Protein 5MED (pdb70)

Sequence (1134 aa):
MVQPSLPQDDTPDQQEQRNRAIAQQREAYQYSETAGILLLIKTLPQSEMFSLKYLIERDKGLVSLIANTLASSNIENIFDPFDKLEEDFEEMFPLLPKPLVMNTFRRNDRVFARQRIAGPNPMVIERVVDKLPDNFPVTDAMFQKIMFTKKTLAEAIAQGKLFITNYKGLAELSPGRYEYQKNGTLVQKTKTIAAPLVLYAWKPEGFGDYRGSSLAPIAIQINQQPDPITNPIYTPRDGKHWFIAKIFAQMADGNCHEAISHLARTHLILEPFVLATANELAPNHPLSVLLKPHFQFTLAINELAREQLISAGGYADDLLAGTLEASIAVIKAAIKEYMDNFTEFALPRELARRGVGIGDVDQRGENFLPDYPYRDDAMLLWNAIEVYVRDYLSLYYQSPVQIRQDTELQNWVRRLVSPEGGRVTGLVSNGELNTIEALVAIATQVIFVSGPQHAAVNYPQYDYMAFIPNMPLATYATPPNKESNISEATILNILPPQKLAARQLELMRTTLCVFYPNRLGYPDTEFVVDVRAQQVLHQFQERLQEIEQRIVLCNEKRLEPYTYLLPSNVPNSTSIMVQPSLPQDDTPDQQEQRNRAIAQQREAYQYSETAGILLIKTLPQSEMFSLKYLIERDKGLVSLIANTLASNIENIFDPFDKLEDFEEEMFPLLPKPLVMNTFRNDRVFARQRIAGPNPMVIERVVDKLPDNFPVTDAMFQKIMFTKKTLAEAIAQGKLFITNYKGLAELSPGRYEYQKNGTLVQKTKTIAAPLVLYAWKPEGRGSLAPIAIQINQQPDPITNPIYTPRDGKHWFIAKIFAQMADGNCHEAISHLARTHLILEPFVLATANELAPNHPLSVLLKPHFQFTLAINELAREQLISAGGYADDLLAGTLEASIAVIKAAIKEYMDNFTEFALPRELARRGVGIGDVDQRGENFLPDYPYRDDAMLLWNAIEVYVRDYLSLYYQSPVQIRQDTELQNWVRRLVSPEGGRVTGLVSNGELNTIEALVAIATQVIFVSGPQHAAVNYPQYDYMAFIPNMPLATYATPPNKESNISEATILNNILPPQKLAARQLELMRTTLCVFYPNRLGYPDTEFVDVRAQQVLHQFQERLQEIEQRIVLCNEKRLEPYTYLLPSNVPNSTSI

Organism: Rippkaea orientalis (strain PCC 8801 / RF-1) (NCBI:txid41431)

InterPro domains:
  IPR000907 Lipoxygenase [PTHR11771] (14-569)
  IPR013819 Lipoxygenase, C-terminal [PF00305] (101-550)
  IPR013819 Lipoxygenase, C-terminal [PR00087] (234-251)
  IPR013819 Lipoxygenase, C-terminal [PR00087] (252-269)
  IPR013819 Lipoxygenase, C-terminal [PR00087] (272-292)
  IPR013819 Lipoxygenase, C-terminal [PS51393] (4-569)
  IPR020833 Lipoxygenase, iron binding site [PS00711] (252-266)
  IPR036226 Lipoxigenase, C-terminal domain superfamily [SSF48484] (6-569)

Nearest PDB structures (foldseek):
  5med-assembly1_A  TM=1.002E+00  e=2.030E-98  Rippkaea orientalis PCC 8801
  5med-assembly1_B  TM=1.001E+00  e=9.094E-95  Rippkaea orientalis PCC 8801
  5mef-assembly1_B  TM=1.001E+00  e=2.982E-94  Rippkaea orientalis PCC 8801
  5mee-assembly1_A  TM=1.001E+00  e=6.686E-94  Rippkaea orientalis PCC 8801
  5mef-assembly1_A  TM=1.001E+00  e=7.011E-94  Rippkaea orientalis PCC 8801

Structure (mmCIF, N/CA/C/O backbone):
data_5MED
#
_entry.id   5MED
#
_cell.length_a   54.500
_cell.length_b   165.400
_cell.length_c   166.210
_cell.angle_alpha   90.000
_cell.angle_beta   90.000
_cell.angle_gamma   90.000
#
_symmetry.space_group_name_H-M   'P 21 21 21'
#
loop_
_entity.id
_entity.type
_entity.pdbx_description
1 polymer 'Arachidonate 15-lipoxygenase'
2 non-polymer 'FE (III) ION'
3 non-polymer R-1,2-PROPANEDIOL
4 non-polymer 1,4-BUTANEDIOL
5 non-polymer GLYCEROL
6 non-polymer HEXANE-1,6-DIOL
7 non-polymer N-PROPANOL
8 non-polymer 1-BUTANOL
9 non-polymer 1,3-PROPANDIOL
10 water water
#
loop_
_atom_site.group_PDB
_atom_site.id
_atom_site.type_symbol
_atom_site.label_atom_id
_atom_site.label_alt_id
_atom_site.label_comp_id
_atom_site.label_asym_id
_atom_site.label_entity_id
_atom_site.label_seq_id
_atom_site.pdbx_PDB_ins_code
_atom_site.Cartn_x
_atom_site.Cartn_y
_atom_site.Cartn_z
_atom_site.occupancy
_atom_site.B_iso_or_equiv
_atom_site.auth_seq_id
_atom_site.auth_comp_id
_atom_site.auth_asym_id
_atom_site.auth_atom_id
_atom_site.pdbx_PDB_model_num
ATOM 1 N N . MET A 1 1 ? 28.720 -16.761 12.535 1.00 64.57 1 MET A N 1
ATOM 2 C CA . MET A 1 1 ? 28.595 -15.433 11.948 1.00 66.60 1 MET A CA 1
ATOM 3 C C . MET A 1 1 ? 28.380 -15.478 10.430 1.00 60.82 1 MET A C 1
ATOM 4 O O . MET A 1 1 ? 29.318 -15.710 9.662 1.00 57.64 1 MET A O 1
ATOM 6 N N . VAL A 1 2 ? 27.133 -15.232 10.008 1.00 54.65 2 VAL A N 1
ATOM 7 C CA . VAL A 1 2 ? 26.703 -15.393 8.620 1.00 56.64 2 VAL A CA 1
ATOM 8 C C . VAL A 1 2 ? 26.902 -14.096 7.852 1.00 52.79 2 VAL A C 1
ATOM 9 O O . VAL A 1 2 ? 26.620 -13.007 8.357 1.00 40.16 2 VAL A O 1
ATOM 13 N N . GLN A 1 3 ? 27.375 -14.217 6.615 1.00 38.19 3 GLN A N 1
ATOM 14 C CA . GLN A 1 3 ? 27.363 -13.084 5.698 1.00 36.32 3 GLN A CA 1
ATOM 15 C C . GLN A 1 3 ? 25.917 -12.665 5.436 1.00 37.48 3 GLN A C 1
ATOM 16 O O . GLN A 1 3 ? 25.089 -13.513 5.080 1.00 38.04 3 GLN A O 1
ATOM 22 N N . PRO A 1 4 ? 25.565 -11.387 5.627 1.00 33.42 4 PRO A N 1
ATOM 23 C CA . PRO A 1 4 ? 24.173 -10.966 5.409 1.00 31.96 4 PRO A CA 1
ATOM 24 C C . PRO A 1 4 ? 23.734 -11.152 3.967 1.00 30.55 4 PRO A C 1
ATOM 25 O O . PRO A 1 4 ? 24.525 -11.020 3.030 1.00 32.02 4 PRO A O 1
ATOM 29 N N . SER A 1 5 ? 22.451 -11.463 3.797 1.00 30.96 5 SER A N 1
ATOM 30 C CA . SER A 1 5 ? 21.887 -11.665 2.476 1.00 30.88 5 SER A CA 1
ATOM 31 C C . SER A 1 5 ? 20.401 -11.340 2.498 1.00 30.35 5 SER A C 1
ATOM 32 O O . SER A 1 5 ? 19.765 -11.342 3.552 1.00 29.66 5 SER A O 1
ATOM 35 N N . LEU A 1 6 ? 19.856 -11.064 1.311 1.00 27.26 6 LEU A N 1
ATOM 36 C CA . LEU A 1 6 ? 18.420 -10.919 1.158 1.00 27.23 6 LEU A CA 1
ATOM 37 C C . LEU A 1 6 ? 17.779 -12.304 1.058 1.00 34.67 6 LEU A C 1
ATOM 38 O O . LEU A 1 6 ? 18.351 -13.204 0.446 1.00 32.67 6 LEU A O 1
ATOM 43 N N . PRO A 1 7 ? 16.587 -12.492 1.635 1.00 29.87 7 PRO A N 1
ATOM 44 C CA . PRO A 1 7 ? 16.006 -13.849 1.708 1.00 26.40 7 PRO A CA 1
ATOM 45 C C . PRO A 1 7 ? 15.728 -14.476 0.362 1.00 35.73 7 PRO A C 1
ATOM 46 O O . PRO A 1 7 ? 15.796 -15.708 0.226 1.00 32.60 7 PRO A O 1
ATOM 50 N N . GLN A 1 8 ? 15.390 -13.683 -0.658 1.00 34.08 8 GLN A N 1
ATOM 51 C CA . GLN A 1 8 ? 15.114 -14.249 -1.968 1.00 33.60 8 GLN A CA 1
ATOM 52 C C . GLN A 1 8 ? 16.382 -14.694 -2.692 1.00 38.62 8 GLN A C 1
ATOM 53 O O . GLN A 1 8 ? 16.289 -15.393 -3.702 1.00 42.33 8 GLN A O 1
ATOM 59 N N . ASP A 1 9 ? 17.552 -14.317 -2.189 1.00 29.29 9 ASP A N 1
ATOM 60 C CA . ASP A 1 9 ? 18.803 -14.760 -2.781 1.00 32.48 9 ASP A CA 1
ATOM 61 C C . ASP A 1 9 ? 19.322 -16.067 -2.185 1.00 37.99 9 ASP A C 1
ATOM 62 O O . ASP A 1 9 ? 20.257 -16.651 -2.736 1.00 41.22 9 ASP A O 1
ATOM 67 N N . ASP A 1 10 ? 18.700 -16.558 -1.120 1.00 36.78 10 ASP A N 1
ATOM 68 C CA . ASP A 1 10 ? 19.158 -17.733 -0.388 1.00 41.62 10 ASP A CA 1
ATOM 69 C C . ASP A 1 10 ? 18.574 -19.018 -0.988 1.00 45.49 10 ASP A C 1
ATOM 70 O O . ASP A 1 10 ? 17.569 -19.000 -1.704 1.00 42.39 10 ASP A O 1
ATOM 75 N N . THR A 1 11 ? 19.219 -20.151 -0.685 1.00 41.06 11 THR A N 1
ATOM 76 C CA . THR A 1 11 ? 18.703 -21.451 -1.109 1.00 45.86 11 THR A CA 1
ATOM 77 C C . THR A 1 11 ? 17.466 -21.827 -0.288 1.00 48.61 11 THR A C 1
ATOM 78 O O . THR A 1 11 ? 17.221 -21.243 0.770 1.00 49.90 11 THR A O 1
ATOM 82 N N . PRO A 1 12 ? 16.680 -22.822 -0.734 1.00 54.10 12 PRO A N 1
ATOM 83 C CA . PRO A 1 12 ? 15.525 -23.244 0.083 1.00 51.63 12 PRO A CA 1
ATOM 84 C C . PRO A 1 12 ? 15.916 -23.745 1.466 1.00 51.13 12 PRO A C 1
ATOM 85 O O . PRO A 1 12 ? 15.170 -23.514 2.437 1.00 51.55 12 PRO A O 1
ATOM 89 N N . ASP A 1 13 ? 17.063 -24.417 1.588 1.00 48.57 13 ASP A N 1
ATOM 90 C CA . ASP A 1 13 ? 17.557 -24.831 2.899 1.00 50.60 13 ASP A CA 1
ATOM 91 C C . ASP A 1 13 ? 17.795 -23.617 3.791 1.00 45.11 13 ASP A C 1
ATOM 92 O O . ASP A 1 13 ? 17.364 -23.568 4.967 1.00 47.05 13 ASP A O 1
ATOM 97 N N . GLN A 1 14 ? 18.508 -22.627 3.247 1.00 39.40 14 GLN A N 1
ATOM 98 C CA . GLN A 1 14 ? 18.828 -21.414 3.994 1.00 44.77 14 GLN A CA 1
ATOM 99 C C . GLN A 1 14 ? 17.567 -20.635 4.362 1.00 40.37 14 GLN A C 1
ATOM 100 O O . GLN A 1 14 ? 17.487 -20.039 5.445 1.00 44.60 14 GLN A O 1
ATOM 106 N N . GLN A 1 15 ? 16.568 -20.629 3.469 1.00 40.80 15 GLN A N 1
ATOM 107 C CA . GLN A 1 15 ? 15.319 -19.907 3.720 1.00 36.74 15 GLN A CA 1
ATOM 108 C C . GLN A 1 15 ? 14.529 -20.557 4.848 1.00 48.64 15 GLN A C 1
ATOM 109 O O . GLN A 1 15 ? 13.897 -19.863 5.658 1.00 35.34 15 GLN A O 1
ATOM 115 N N . GLU A 1 16 ? 14.534 -21.894 4.887 1.00 47.18 16 GLU A N 1
ATOM 116 C CA . GLU A 1 16 ? 13.948 -22.620 6.016 1.00 44.23 16 GLU A CA 1
ATOM 117 C C . GLU A 1 16 ? 14.617 -22.218 7.325 1.00 39.81 16 GLU A C 1
ATOM 118 O O . GLU A 1 16 ? 13.940 -22.043 8.352 1.00 39.80 16 GLU A O 1
ATOM 124 N N . GLN A 1 17 ? 15.950 -22.079 7.305 1.00 37.69 17 GLN A N 1
ATOM 125 C CA . GLN A 1 17 ? 16.656 -21.627 8.510 1.00 42.81 17 GLN A CA 1
ATOM 126 C C . GLN A 1 17 ? 16.215 -20.225 8.922 1.00 41.10 17 GLN A C 1
ATOM 127 O O . GLN A 1 17 ? 16.025 -19.942 10.119 1.00 38.86 17 GLN A O 1
ATOM 133 N N . ARG A 1 18 ? 16.062 -19.327 7.946 1.00 34.48 18 ARG A N 1
ATOM 134 C CA . ARG A 1 18 ? 15.637 -17.961 8.255 1.00 33.63 18 ARG A CA 1
ATOM 135 C C . ARG A 1 18 ? 14.252 -17.953 8.889 1.00 38.96 18 ARG A C 1
ATOM 136 O O . ARG A 1 18 ? 14.021 -17.262 9.889 1.00 28.27 18 ARG A O 1
ATOM 144 N N . ASN A 1 19 ? 13.312 -18.702 8.312 1.00 28.92 19 ASN A N 1
ATOM 145 C CA . ASN A 1 19 ? 11.958 -18.730 8.856 1.00 35.54 19 ASN A CA 1
ATOM 146 C C . ASN A 1 19 ? 11.933 -19.361 10.241 1.00 33.79 19 ASN A C 1
ATOM 147 O O . ASN A 1 19 ? 11.133 -18.948 11.088 1.00 35.47 19 ASN A O 1
ATOM 152 N N . ARG A 1 20 ? 12.787 -20.362 10.486 1.00 31.78 20 ARG A N 1
ATOM 153 C CA . ARG A 1 20 ? 12.912 -20.940 11.824 1.00 34.41 20 ARG A CA 1
ATOM 154 C C . ARG A 1 20 ? 13.348 -19.881 12.827 1.00 30.44 20 ARG A C 1
ATOM 155 O O . ARG A 1 20 ? 12.793 -19.781 13.935 1.00 29.11 20 ARG A O 1
ATOM 163 N N . ALA A 1 21 ? 14.392 -19.125 12.477 1.00 27.15 21 ALA A N 1
ATOM 164 C CA . ALA A 1 21 ? 14.900 -18.112 13.393 1.00 33.87 21 ALA A CA 1
ATOM 165 C C . ALA A 1 21 ? 13.847 -17.039 13.634 1.00 33.07 21 ALA A C 1
ATOM 166 O O . ALA A 1 21 ? 13.674 -16.577 14.769 1.00 30.64 21 ALA A O 1
ATOM 168 N N . ILE A 1 22 ? 13.121 -16.644 12.588 1.00 28.55 22 ILE A N 1
ATOM 169 C CA . ILE A 1 22 ? 12.075 -15.639 12.729 1.00 28.54 22 ILE A CA 1
ATOM 170 C C . ILE A 1 22 ? 10.940 -16.162 13.608 1.00 33.82 22 ILE A C 1
ATOM 171 O O . ILE A 1 22 ? 10.409 -15.434 14.447 1.00 28.35 22 ILE A O 1
ATOM 176 N N . ALA A 1 23 ? 10.534 -17.419 13.417 1.00 29.54 23 ALA A N 1
ATOM 177 C CA . ALA A 1 23 ? 9.492 -18.003 14.258 1.00 30.71 23 ALA A CA 1
ATOM 178 C C . ALA A 1 23 ? 9.896 -17.997 15.729 1.00 30.59 23 ALA A C 1
ATOM 179 O O . ALA A 1 23 ? 9.087 -17.651 16.620 1.00 28.85 23 ALA A O 1
ATOM 181 N N . GLN A 1 24 ? 11.153 -18.375 16.008 1.00 27.02 24 GLN A N 1
ATOM 182 C CA . GLN A 1 24 ? 11.648 -18.323 17.385 1.00 32.79 24 GLN A CA 1
ATOM 183 C C . GLN A 1 24 ? 11.655 -16.896 17.923 1.00 28.27 24 GLN A C 1
ATOM 184 O O . GLN A 1 24 ? 11.312 -16.648 19.095 1.00 23.64 24 GLN A O 1
ATOM 190 N N . GLN A 1 25 ? 12.074 -15.940 17.089 1.00 27.46 25 GLN A N 1
ATOM 191 C CA . GLN A 1 25 ? 12.109 -14.543 17.520 1.00 28.11 25 GLN A CA 1
ATOM 192 C C . GLN A 1 25 ? 10.708 -14.030 17.827 1.00 29.36 25 GLN A C 1
ATOM 193 O O . GLN A 1 25 ? 10.510 -13.293 18.795 1.00 27.82 25 GLN A O 1
ATOM 199 N N . ARG A 1 26 ? 9.717 -14.434 17.026 1.00 27.40 26 ARG A N 1
ATOM 200 C CA . ARG A 1 26 ? 8.348 -14.002 17.261 1.00 23.93 26 ARG A CA 1
ATOM 201 C C . ARG A 1 26 ? 7.850 -14.517 18.599 1.00 32.73 26 ARG A C 1
ATOM 202 O O . ARG A 1 26 ? 7.113 -13.823 19.315 1.00 29.65 26 ARG A O 1
ATOM 210 N N . GLU A 1 27 ? 8.265 -15.737 18.967 1.00 29.45 27 GLU A N 1
ATOM 211 C CA . GLU A 1 27 ? 7.877 -16.250 20.284 1.00 29.96 27 GLU A CA 1
ATOM 212 C C . GLU A 1 27 ? 8.570 -15.498 21.424 1.00 26.31 27 GLU A C 1
ATOM 213 O O . GLU A 1 27 ? 7.970 -15.303 22.489 1.00 27.23 27 GLU A O 1
ATOM 219 N N . ALA A 1 28 ? 9.827 -15.067 21.229 1.00 29.62 28 ALA A N 1
ATOM 220 C CA . ALA A 1 28 ? 10.559 -14.365 22.294 1.00 27.30 28 ALA A CA 1
ATOM 221 C C . ALA A 1 28 ? 10.252 -12.869 22.375 1.00 24.58 28 ALA A C 1
ATOM 222 O O . ALA A 1 28 ? 10.468 -12.265 23.433 1.00 22.57 28 ALA A O 1
ATOM 224 N N . TYR A 1 29 ? 9.767 -12.256 21.306 1.00 22.65 29 TYR A N 1
ATOM 225 C CA . TYR A 1 29 ? 9.516 -10.811 21.256 1.00 23.61 29 TYR A CA 1
ATOM 226 C C . TYR A 1 29 ? 8.033 -10.580 20.970 1.00 23.85 29 TYR A C 1
ATOM 227 O O . TYR A 1 29 ? 7.657 -10.075 19.913 1.00 25.24 29 TYR A O 1
ATOM 236 N N . GLN A 1 30 ? 7.188 -10.911 21.940 1.00 22.93 30 GLN A N 1
ATOM 237 C CA . GLN A 1 30 ? 5.763 -10.727 21.762 1.00 26.20 30 GLN A CA 1
ATOM 238 C C . GLN A 1 30 ? 5.328 -9.311 22.134 1.00 26.93 30 GLN A C 1
ATOM 239 O O . GLN A 1 30 ? 5.958 -8.629 22.943 1.00 27.82 30 GLN A O 1
ATOM 245 N N . TYR A 1 31 ? 4.244 -8.875 21.493 1.00 25.19 31 TYR A N 1
ATOM 246 C CA . TYR A 1 31 ? 3.706 -7.534 21.633 1.00 28.67 31 TYR A CA 1
ATOM 247 C C . TYR A 1 31 ? 2.788 -7.453 22.841 1.00 33.00 31 TYR A C 1
ATOM 248 O O . TYR A 1 31 ? 2.040 -8.386 23.130 1.00 27.81 31 TYR A O 1
ATOM 257 N N . SER A 1 32 ? 2.843 -6.333 23.542 1.00 26.85 32 SER A N 1
ATOM 258 C CA . SER A 1 32 ? 1.950 -6.084 24.652 1.00 25.72 32 SER A CA 1
ATOM 259 C C . SER A 1 32 ? 1.674 -4.592 24.690 1.00 27.91 32 SER A C 1
ATOM 260 O O . SER A 1 32 ? 2.167 -3.828 23.856 1.00 30.92 32 SER A O 1
ATOM 263 N N . GLU A 1 33 ? 0.884 -4.163 25.669 1.00 25.72 33 GLU A N 1
ATOM 264 C CA . GLU A 1 33 ? 0.681 -2.739 25.859 1.00 26.88 33 GLU A CA 1
ATOM 265 C C . GLU A 1 33 ? 0.454 -2.443 27.332 1.00 31.20 33 GLU A C 1
ATOM 266 O O . GLU A 1 33 ? -0.051 -3.289 28.079 1.00 33.87 33 GLU A O 1
ATOM 272 N N . THR A 1 34 ? 0.868 -1.253 27.746 1.00 29.31 34 THR A N 1
ATOM 273 C CA . THR A 1 34 ? 0.477 -0.696 29.033 1.00 28.72 34 THR A CA 1
ATOM 274 C C . THR A 1 34 ? -0.203 0.638 28.760 1.00 33.09 34 THR A C 1
ATOM 275 O O . THR A 1 34 ? 0.409 1.530 28.161 1.00 29.24 34 THR A O 1
ATOM 279 N N . ALA A 1 35 ? -1.478 0.756 29.140 1.00 34.17 35 ALA A N 1
ATOM 280 C CA . ALA A 1 35 ? -2.236 1.996 28.955 1.00 38.78 35 ALA A CA 1
ATOM 281 C C . ALA A 1 35 ? -2.258 2.440 27.491 1.00 38.50 35 ALA A C 1
ATOM 282 O O . ALA A 1 35 ? -2.207 3.633 27.196 1.00 33.47 35 ALA A O 1
ATOM 284 N N . GLY A 1 36 ? -2.336 1.483 26.563 1.00 31.54 36 GLY A N 1
ATOM 285 C CA . GLY A 1 36 ? -2.364 1.831 25.157 1.00 27.17 36 GLY A CA 1
ATOM 286 C C . GLY A 1 36 ? -1.025 2.197 24.560 1.00 28.03 36 GLY A C 1
ATOM 287 O O . GLY A 1 36 ? -0.977 2.703 23.431 1.00 31.39 36 GLY A O 1
ATOM 288 N N . ILE A 1 37 ? 0.062 1.966 25.282 1.00 26.66 37 ILE A N 1
ATOM 289 C CA . ILE A 1 37 ? 1.412 2.171 24.772 1.00 24.77 37 ILE A CA 1
ATOM 290 C C . ILE A 1 37 ? 2.004 0.811 24.441 1.00 22.81 37 ILE A C 1
ATOM 291 O O . ILE A 1 37 ? 2.023 -0.094 25.287 1.00 21.48 37 ILE A O 1
ATOM 296 N N A LEU A 1 38 ? 2.473 0.666 23.207 0.52 23.85 38 LEU A N 1
ATOM 297 N N B LEU A 1 38 ? 2.506 0.671 23.213 0.48 23.84 38 LEU A N 1
ATOM 298 C CA A LEU A 1 38 ? 3.011 -0.601 22.736 0.52 22.60 38 LEU A CA 1
ATOM 299 C CA B LEU A 1 38 ? 3.022 -0.603 22.727 0.48 22.60 38 LEU A CA 1
ATOM 300 C C A LEU A 1 38 ? 4.363 -0.875 23.385 0.52 21.29 38 LEU A C 1
ATOM 301 C C B LEU A 1 38 ? 4.389 -0.902 23.331 0.48 21.29 38 LEU A C 1
ATOM 302 O O A LEU A 1 38 ? 5.258 -0.027 23.364 0.52 21.78 38 LEU A O 1
ATOM 303 O O B LEU A 1 38 ? 5.317 -0.095 23.229 0.48 21.80 38 LEU A O 1
ATOM 312 N N . LEU A 1 39 ? 4.505 -2.085 23.947 1.00 22.20 39 LEU A N 1
ATOM 313 C CA . LEU A 1 39 ? 5.723 -2.503 24.638 1.00 20.96 39 LEU A CA 1
ATOM 314 C C . LEU A 1 39 ? 5.867 -4.009 24.481 1.00 21.84 39 LEU A C 1
ATOM 315 O O . LEU A 1 39 ? 5.013 -4.659 23.887 1.00 29.48 39 LEU A O 1
ATOM 320 N N . ILE A 1 40 ? 6.936 -4.566 25.031 1.00 28.65 40 ILE A N 1
ATOM 321 C CA . ILE A 1 40 ? 7.208 -5.990 24.846 1.00 25.62 40 ILE A CA 1
ATOM 322 C C . ILE A 1 40 ? 6.529 -6.776 25.969 1.00 25.73 40 ILE A C 1
ATOM 323 O O . ILE A 1 40 ? 6.431 -6.303 27.108 1.00 27.73 40 ILE A O 1
ATOM 328 N N . LYS A 1 41 ? 6.042 -7.981 25.655 1.00 25.09 41 LYS A N 1
ATOM 329 C CA . LYS A 1 41 ? 5.394 -8.785 26.688 1.00 27.68 41 LYS A CA 1
ATOM 330 C C . LYS A 1 41 ? 6.396 -9.262 27.733 1.00 27.56 41 LYS A C 1
ATOM 331 O O . LYS A 1 41 ? 6.209 -9.031 28.932 1.00 29.33 41 LYS A O 1
ATOM 337 N N . THR A 1 42 ? 7.441 -9.971 27.325 1.00 25.84 42 THR A N 1
ATOM 338 C CA . THR A 1 42 ? 8.511 -10.260 28.279 1.00 25.90 42 THR A CA 1
ATOM 339 C C . THR A 1 42 ? 9.855 -10.083 27.589 1.00 24.87 42 THR A C 1
ATOM 340 O O . THR A 1 42 ? 10.025 -10.441 26.421 1.00 27.48 42 THR A O 1
ATOM 344 N N . LEU A 1 43 ? 10.764 -9.417 28.299 1.00 22.44 43 LEU A N 1
ATOM 345 C CA . LEU A 1 43 ? 12.080 -9.085 27.772 1.00 26.13 43 LEU A CA 1
ATOM 346 C C . LEU A 1 43 ? 12.953 -10.330 27.674 1.00 24.83 43 LEU A C 1
ATOM 347 O O . LEU A 1 43 ? 13.186 -10.987 28.697 1.00 22.97 43 LEU A O 1
ATOM 352 N N . PRO A 1 44 ? 13.502 -10.656 26.507 1.00 22.62 44 PRO A N 1
ATOM 353 C CA . PRO A 1 44 ? 14.456 -11.763 26.426 1.00 24.51 44 PRO A CA 1
ATOM 354 C C . PRO A 1 44 ? 15.713 -11.432 27.208 1.00 26.40 44 PRO A C 1
ATOM 355 O O . PRO A 1 44 ? 16.176 -10.290 27.224 1.00 21.90 44 PRO A O 1
ATOM 359 N N . GLN A 1 45 ? 16.308 -12.466 27.807 1.00 21.91 45 GLN A N 1
ATOM 360 C CA . GLN A 1 45 ? 17.546 -12.255 28.553 1.00 26.31 45 GLN A CA 1
ATOM 361 C C . GLN A 1 45 ? 18.635 -11.659 27.666 1.00 21.91 45 GLN A C 1
ATOM 362 O O . GLN A 1 45 ? 19.455 -10.859 28.134 1.00 20.38 45 GLN A O 1
ATOM 368 N N . SER A 1 46 ? 18.676 -12.045 26.381 1.00 18.90 46 SER A N 1
ATOM 369 C CA . SER A 1 46 ? 19.644 -11.446 25.454 1.00 17.45 46 SER A CA 1
ATOM 370 C C . SER A 1 46 ? 19.493 -9.931 25.330 1.00 21.24 46 SER A C 1
ATOM 371 O O . SER A 1 46 ? 20.445 -9.257 24.938 1.00 20.00 46 SER A O 1
ATOM 374 N N . GLU A 1 47 ? 18.319 -9.392 25.651 1.00 20.65 47 GLU A N 1
ATOM 375 C CA . GLU A 1 47 ? 18.042 -7.958 25.535 1.00 17.70 47 GLU A CA 1
ATOM 376 C C . GLU A 1 47 ? 18.188 -7.216 26.850 1.00 21.75 47 GLU A C 1
ATOM 377 O O . GLU A 1 47 ? 17.939 -6.007 26.903 1.00 19.35 47 GLU A O 1
ATOM 383 N N . MET A 1 48 ? 18.596 -7.894 27.920 1.00 18.05 48 MET A N 1
ATOM 384 C CA . MET A 1 48 ? 18.793 -7.221 29.176 1.00 16.97 48 MET A CA 1
ATOM 385 C C . MET A 1 48 ? 20.015 -6.297 29.120 1.00 18.52 48 MET A C 1
ATOM 386 O O . MET A 1 48 ? 20.886 -6.424 28.266 1.00 18.43 48 MET A O 1
ATOM 391 N N . PHE A 1 49 ? 20.065 -5.355 30.069 1.00 19.23 49 PHE A N 1
ATOM 392 C CA . PHE A 1 49 ? 21.282 -4.591 30.305 1.00 17.72 49 PHE A CA 1
ATOM 393 C C . PHE A 1 49 ? 22.464 -5.541 30.511 1.00 21.25 49 PHE A C 1
ATOM 394 O O . PHE A 1 49 ? 22.305 -6.653 31.011 1.00 19.08 49 PHE A O 1
ATOM 402 N N . SER A 1 50 ? 23.661 -5.099 30.123 1.00 19.29 50 SER A N 1
ATOM 403 C CA . SER A 1 50 ? 24.881 -5.844 30.411 1.00 20.91 50 SER A CA 1
ATOM 404 C C . SER A 1 50 ? 25.335 -5.621 31.853 1.00 23.90 50 SER A C 1
ATOM 405 O O . SER A 1 50 ? 24.868 -4.705 32.546 1.00 19.22 50 SER A O 1
ATOM 408 N N . LEU A 1 51 ? 26.276 -6.458 32.306 1.00 22.00 51 LEU A N 1
ATOM 409 C CA . LEU A 1 51 ? 26.935 -6.245 33.591 1.00 19.03 51 LEU A CA 1
ATOM 410 C C . LEU A 1 51 ? 27.565 -4.852 33.682 1.00 21.35 51 LEU A C 1
ATOM 411 O O . LEU A 1 51 ? 27.367 -4.130 34.661 1.00 19.91 51 LEU A O 1
ATOM 416 N N . LYS A 1 52 ? 28.312 -4.449 32.648 1.00 18.53 52 LYS A N 1
ATOM 417 C CA . LYS A 1 52 ? 28.947 -3.133 32.661 1.00 24.51 52 LYS A CA 1
ATOM 418 C C . LYS A 1 52 ? 27.921 -2.015 32.828 1.00 23.75 52 LYS A C 1
ATOM 419 O O . LYS A 1 52 ? 28.146 -1.041 33.582 1.00 22.37 52 LYS A O 1
ATOM 425 N N . TYR A 1 53 ? 26.783 -2.141 32.137 1.00 20.55 53 TYR A N 1
ATOM 426 C CA . TYR A 1 53 ? 25.715 -1.165 32.281 1.00 18.64 53 TYR A CA 1
ATOM 427 C C . TYR A 1 53 ? 25.243 -1.084 33.729 1.00 21.12 53 TYR A C 1
ATOM 428 O O . TYR A 1 53 ? 25.117 0.007 34.304 1.00 19.05 53 TYR A O 1
ATOM 437 N N . LEU A 1 54 ? 24.957 -2.239 34.320 1.00 19.86 54 LEU A N 1
ATOM 438 C CA . LEU A 1 54 ? 24.446 -2.269 35.678 1.00 18.22 54 LEU A CA 1
ATOM 439 C C . LEU A 1 54 ? 25.435 -1.655 36.663 1.00 17.62 54 LEU A C 1
ATOM 440 O O . LEU A 1 54 ? 25.041 -0.963 37.601 1.00 19.62 54 LEU A O 1
ATOM 445 N N . ILE A 1 55 ? 26.731 -1.902 36.455 1.00 19.62 55 ILE A N 1
ATOM 446 C CA . ILE A 1 55 ? 27.732 -1.359 37.359 1.00 19.33 55 ILE A CA 1
ATOM 447 C C . ILE A 1 55 ? 27.726 0.169 37.308 1.00 21.25 55 ILE A C 1
ATOM 448 O O . ILE A 1 55 ? 27.789 0.853 38.353 1.00 20.27 55 ILE A O 1
ATOM 453 N N . GLU A 1 56 ? 27.565 0.733 36.089 1.00 19.17 56 GLU A N 1
ATOM 454 C CA . GLU A 1 56 ? 27.502 2.197 35.968 1.00 17.31 56 GLU A CA 1
ATOM 455 C C . GLU A 1 56 ? 26.219 2.770 36.566 1.00 16.11 56 GLU A C 1
ATOM 456 O O . GLU A 1 56 ? 26.235 3.812 37.263 1.00 19.57 56 GLU A O 1
ATOM 462 N N . ARG A 1 57 ? 25.099 2.089 36.333 1.00 17.56 57 ARG A N 1
ATOM 463 C CA . ARG A 1 57 ? 23.823 2.570 36.862 1.00 16.58 57 ARG A CA 1
ATOM 464 C C . ARG A 1 57 ? 23.848 2.558 38.390 1.00 19.97 57 ARG A C 1
ATOM 465 O O . ARG A 1 57 ? 23.399 3.519 39.043 1.00 23.82 57 ARG A O 1
ATOM 473 N N . ASP A 1 58 ? 24.412 1.497 38.971 1.00 21.46 58 ASP A N 1
ATOM 474 C CA . ASP A 1 58 ? 24.505 1.403 40.417 1.00 21.22 58 ASP A CA 1
ATOM 475 C C . ASP A 1 58 ? 25.428 2.481 40.995 1.00 23.14 58 ASP A C 1
ATOM 476 O O . ASP A 1 58 ? 25.149 3.009 42.079 1.00 23.78 58 ASP A O 1
ATOM 481 N N . LYS A 1 59 ? 26.548 2.793 40.318 1.00 22.06 59 LYS A N 1
ATOM 482 C CA . LYS A 1 59 ? 27.385 3.903 40.791 1.00 24.14 59 LYS A CA 1
ATOM 483 C C . LYS A 1 59 ? 26.573 5.189 40.877 1.00 24.20 59 LYS A C 1
ATOM 484 O O . LYS A 1 59 ? 26.741 5.990 41.807 1.00 24.17 59 LYS A O 1
ATOM 490 N N . GLY A 1 60 ? 25.713 5.410 39.870 1.00 20.28 60 GLY A N 1
ATOM 491 C CA . GLY A 1 60 ? 24.791 6.542 39.909 1.00 21.42 60 GLY A CA 1
ATOM 492 C C . GLY A 1 60 ? 23.875 6.561 41.122 1.00 23.63 60 GLY A C 1
ATOM 493 O O . GLY A 1 60 ? 23.696 7.609 41.785 1.00 20.32 60 GLY A O 1
ATOM 494 N N . LEU A 1 61 ? 23.233 5.424 41.404 1.00 22.67 61 LEU A N 1
ATOM 495 C CA . LEU A 1 61 ? 22.280 5.411 42.523 1.00 22.30 61 LEU A CA 1
ATOM 496 C C . LEU A 1 61 ? 23.012 5.557 43.859 1.00 24.92 61 LEU A C 1
ATOM 497 O O . LEU A 1 61 ? 22.541 6.267 44.765 1.00 21.16 61 LEU A O 1
ATOM 502 N N . VAL A 1 62 ? 24.183 4.938 43.976 1.00 23.02 62 VAL A N 1
ATOM 503 C CA . VAL A 1 62 ? 24.922 5.074 45.214 1.00 21.85 62 VAL A CA 1
ATOM 504 C C . VAL A 1 62 ? 25.464 6.508 45.361 1.00 20.93 62 VAL A C 1
ATOM 505 O O . VAL A 1 62 ? 25.557 7.024 46.493 1.00 22.61 62 VAL A O 1
ATOM 509 N N . SER A 1 63 ? 25.779 7.191 44.238 1.00 18.28 63 SER A N 1
ATOM 510 C CA . SER A 1 63 ? 26.140 8.609 44.320 1.00 19.21 63 SER A CA 1
ATOM 511 C C . SER A 1 63 ? 24.993 9.447 44.855 1.00 19.08 63 SER A C 1
ATOM 512 O O . SER A 1 63 ? 25.220 10.455 45.542 1.00 21.49 63 SER A O 1
ATOM 515 N N . LEU A 1 64 ? 23.755 9.038 44.553 1.00 20.54 64 LEU A N 1
ATOM 516 C CA . LEU A 1 64 ? 22.604 9.769 45.095 1.00 19.85 64 LEU A CA 1
ATOM 517 C C . LEU A 1 64 ? 22.426 9.516 46.587 1.00 17.49 64 LEU A C 1
ATOM 518 O O . LEU A 1 64 ? 22.029 10.423 47.325 1.00 16.68 64 LEU A O 1
ATOM 523 N N . ILE A 1 65 ? 22.690 8.290 47.049 1.00 15.16 65 ILE A N 1
ATOM 524 C CA . ILE A 1 65 ? 22.670 8.042 48.493 1.00 18.09 65 ILE A CA 1
ATOM 525 C C . ILE A 1 65 ? 23.686 8.939 49.198 1.00 19.55 65 ILE A C 1
ATOM 526 O O . ILE A 1 65 ? 23.391 9.556 50.224 1.00 21.09 65 ILE A O 1
ATOM 531 N N . ALA A 1 66 ? 24.912 9.006 48.653 1.00 18.76 66 ALA A N 1
ATOM 532 C CA . ALA A 1 66 ? 25.953 9.830 49.260 1.00 22.05 66 ALA A CA 1
ATOM 533 C C . ALA A 1 66 ? 25.573 11.307 49.258 1.00 20.88 66 ALA A C 1
ATOM 534 O O . ALA A 1 66 ? 25.752 12.017 50.263 1.00 16.46 66 ALA A O 1
ATOM 536 N N . ASN A 1 67 ? 25.070 11.794 48.121 1.00 17.34 67 ASN A N 1
ATOM 537 C CA . ASN A 1 67 ? 24.715 13.204 48.032 1.00 19.18 67 ASN A CA 1
ATOM 538 C C . ASN A 1 67 ? 23.570 13.535 48.973 1.00 19.57 67 ASN A C 1
ATOM 539 O O . ASN A 1 67 ? 23.569 14.587 49.620 1.00 18.85 67 ASN A O 1
ATOM 544 N N . THR A 1 68 ? 22.594 12.633 49.057 1.00 18.62 68 THR A N 1
ATOM 545 C CA . THR A 1 68 ? 21.492 12.819 49.976 1.00 18.31 68 THR A CA 1
ATOM 546 C C . THR A 1 68 ? 22.006 12.835 51.406 1.00 22.41 68 THR A C 1
ATOM 547 O O . THR A 1 68 ? 21.583 13.665 52.206 1.00 20.51 68 THR A O 1
ATOM 551 N N . LEU A 1 69 ? 22.976 11.970 51.719 1.00 18.78 69 LEU A N 1
ATOM 552 C CA . LEU A 1 69 ? 23.530 11.935 53.064 1.00 20.68 69 LEU A CA 1
ATOM 553 C C . LEU A 1 69 ? 24.219 13.247 53.400 1.00 25.27 69 LEU A C 1
ATOM 554 O O . LEU A 1 69 ? 24.166 13.714 54.536 1.00 22.54 69 LEU A O 1
ATOM 559 N N . ALA A 1 70 ? 24.891 13.857 52.417 1.00 18.54 70 ALA A N 1
ATOM 560 C CA . ALA A 1 70 ? 25.568 15.119 52.648 1.00 21.62 70 ALA A CA 1
ATOM 561 C C . ALA A 1 70 ? 24.671 16.352 52.541 1.00 24.71 70 ALA A C 1
ATOM 562 O O . ALA A 1 70 ? 25.098 17.443 52.939 1.00 28.79 70 ALA A O 1
ATOM 564 N N A SER A 1 71 ? 23.446 16.205 52.039 0.55 24.13 71 SER A N 1
ATOM 565 N N B SER A 1 71 ? 23.445 16.209 52.038 0.45 24.16 71 SER A N 1
ATOM 566 C CA A SER A 1 71 ? 22.509 17.302 51.840 0.55 25.47 71 SER A CA 1
ATOM 567 C CA B SER A 1 71 ? 22.524 17.318 51.834 0.45 25.48 71 SER A CA 1
ATOM 568 C C A SER A 1 71 ? 21.671 17.569 53.087 0.55 25.81 71 SER A C 1
ATOM 569 C C B SER A 1 71 ? 21.652 17.569 53.063 0.45 25.85 71 SER A C 1
ATOM 570 O O A SER A 1 71 ? 21.498 16.697 53.943 0.55 26.92 71 SER A O 1
ATOM 571 O O B SER A 1 71 ? 21.435 16.686 53.881 0.45 26.79 71 SER A O 1
ATOM 576 N N . ASN A 1 72 ? 21.117 18.786 53.169 1.00 25.35 72 ASN A N 1
ATOM 577 C CA . ASN A 1 72 ? 20.216 19.150 54.264 1.00 30.39 72 ASN A CA 1
ATOM 578 C C . ASN A 1 72 ? 18.734 19.047 53.910 1.00 36.94 72 ASN A C 1
ATOM 579 O O . ASN A 1 72 ? 17.884 19.336 54.758 1.00 29.73 72 ASN A O 1
ATOM 584 N N . ILE A 1 73 ? 18.404 18.636 52.691 1.00 26.19 73 ILE A N 1
ATOM 585 C CA . ILE A 1 73 ? 17.012 18.538 52.283 1.00 24.21 73 ILE A CA 1
ATOM 586 C C . ILE A 1 73 ? 16.312 17.458 53.110 1.00 26.63 73 ILE A C 1
ATOM 587 O O . ILE A 1 73 ? 16.945 16.521 53.613 1.00 27.40 73 ILE A O 1
ATOM 592 N N . GLU A 1 74 ? 15.014 17.640 53.335 1.00 23.78 74 GLU A N 1
ATOM 593 C CA . GLU A 1 74 ? 14.260 16.784 54.236 1.00 24.03 74 GLU A CA 1
ATOM 594 C C . GLU A 1 74 ? 13.164 16.073 53.460 1.00 30.69 74 GLU A C 1
ATOM 595 O O . GLU A 1 74 ? 12.781 16.489 52.366 1.00 24.68 74 GLU A O 1
ATOM 601 N N . ASN A 1 75 ? 12.664 14.992 54.052 1.00 23.01 75 ASN A N 1
ATOM 602 C CA . ASN A 1 75 ? 11.633 14.175 53.419 1.00 22.40 75 ASN A CA 1
ATOM 603 C C . ASN A 1 75 ? 10.248 14.723 53.776 1.00 26.76 75 ASN A C 1
ATOM 604 O O . ASN A 1 75 ? 9.444 14.071 54.434 1.00 28.93 75 ASN A O 1
ATOM 609 N N . ILE A 1 76 ? 9.980 15.966 53.349 1.00 21.97 76 ILE A N 1
ATOM 610 C CA . ILE A 1 76 ? 8.747 16.642 53.731 1.00 21.66 76 ILE A CA 1
ATOM 611 C C . ILE A 1 76 ? 8.125 17.336 52.526 1.00 30.72 76 ILE A C 1
ATOM 612 O O . ILE A 1 76 ? 8.810 17.685 51.567 1.00 21.56 76 ILE A O 1
ATOM 617 N N . PHE A 1 77 ? 6.806 17.547 52.584 1.00 21.26 77 PHE A N 1
ATOM 618 C CA . PHE A 1 77 ? 6.126 18.305 51.548 1.00 22.34 77 PHE A CA 1
ATOM 619 C C . PHE A 1 77 ? 6.020 19.784 51.903 1.00 28.44 77 PHE A C 1
ATOM 620 O O . PHE A 1 77 ? 5.149 20.481 51.354 1.00 34.95 77 PHE A O 1
ATOM 628 N N . ASP A 1 78 ? 6.882 20.280 52.781 1.00 30.68 78 ASP A N 1
ATOM 629 C CA . ASP A 1 78 ? 7.016 21.709 53.008 1.00 28.43 78 ASP A CA 1
ATOM 630 C C . ASP A 1 78 ? 7.873 22.343 51.927 1.00 26.68 78 ASP A C 1
ATOM 631 O O . ASP A 1 78 ? 8.731 21.680 51.336 1.00 26.52 78 ASP A O 1
ATOM 636 N N . PRO A 1 79 ? 7.697 23.639 51.671 1.00 26.69 79 PRO A N 1
ATOM 637 C CA . PRO A 1 79 ? 8.646 24.345 50.801 1.00 22.20 79 PRO A CA 1
ATOM 638 C C . PRO A 1 79 ? 10.020 24.415 51.451 1.00 25.32 79 PRO A C 1
ATOM 639 O O . PRO A 1 79 ? 10.185 24.173 52.650 1.00 25.71 79 PRO A O 1
ATOM 643 N N . PHE A 1 80 ? 11.026 24.703 50.631 1.00 22.82 80 PHE A N 1
ATOM 644 C CA . PHE A 1 80 ? 12.307 25.114 51.183 1.00 26.60 80 PHE A CA 1
ATOM 645 C C . PHE A 1 80 ? 12.118 26.392 51.984 1.00 32.04 80 PHE A C 1
ATOM 646 O O . PHE A 1 80 ? 11.202 27.179 51.747 1.00 25.25 80 PHE A O 1
ATOM 654 N N . ASP A 1 81 ? 13.019 26.608 52.943 1.00 29.74 81 ASP A N 1
ATOM 655 C CA . ASP A 1 81 ? 12.953 27.811 53.757 1.00 40.41 81 ASP A CA 1
ATOM 656 C C . ASP A 1 81 ? 13.467 29.036 53.017 1.00 37.35 81 ASP A C 1
ATOM 657 O O . ASP A 1 81 ? 12.977 30.146 53.233 1.00 32.03 81 ASP A O 1
ATOM 662 N N . LYS A 1 82 ? 14.462 28.840 52.155 1.00 30.90 82 LYS A N 1
ATOM 663 C CA . LYS A 1 82 ? 15.138 29.915 51.449 1.00 32.26 82 LYS A CA 1
ATOM 664 C C . LYS A 1 82 ? 15.330 29.478 50.008 1.00 32.01 82 LYS A C 1
ATOM 665 O O . LYS A 1 82 ? 15.595 28.298 49.749 1.00 30.38 82 LYS A O 1
ATOM 671 N N . LEU A 1 83 ? 15.226 30.423 49.075 1.00 30.12 83 LEU A N 1
ATOM 672 C CA . LEU A 1 83 ? 15.540 30.115 47.686 1.00 29.87 83 LEU A CA 1
ATOM 673 C C . LEU A 1 83 ? 16.976 29.617 47.532 1.00 34.24 83 LEU A C 1
ATOM 674 O O . LEU A 1 83 ? 17.259 28.756 46.673 1.00 26.84 83 LEU A O 1
ATOM 679 N N A GLU A 1 84 ? 17.888 30.107 48.370 0.51 30.79 84 GLU A N 1
ATOM 680 N N B GLU A 1 84 ? 17.882 30.112 48.385 0.49 30.78 84 GLU A N 1
ATOM 681 C CA A GLU A 1 84 ? 19.277 29.668 48.285 0.51 32.12 84 GLU A CA 1
ATOM 682 C CA B GLU A 1 84 ? 19.278 29.667 48.382 0.49 32.13 84 GLU A CA 1
ATOM 683 C C A GLU A 1 84 ? 19.447 28.187 48.634 0.51 25.41 84 GLU A C 1
ATOM 684 C C B GLU A 1 84 ? 19.400 28.169 48.573 0.49 25.39 84 GLU A C 1
ATOM 685 O O A GLU A 1 84 ? 20.471 27.593 48.267 0.51 29.06 84 GLU A O 1
ATOM 686 O O B GLU A 1 84 ? 20.360 27.559 48.096 0.49 28.94 84 GLU A O 1
ATOM 697 N N . ASP A 1 85 ? 18.466 27.577 49.312 1.00 24.65 85 ASP A N 1
ATOM 698 C CA . ASP A 1 85 ? 18.539 26.153 49.637 1.00 26.79 85 ASP A CA 1
ATOM 699 C C . ASP A 1 85 ? 18.570 25.283 48.389 1.00 30.19 85 ASP A C 1
ATOM 700 O O . ASP A 1 85 ? 19.119 24.168 48.421 1.00 24.41 85 ASP A O 1
ATOM 705 N N . PHE A 1 86 ? 17.985 25.764 47.280 1.00 24.98 86 PHE A N 1
ATOM 706 C CA . PHE A 1 86 ? 18.044 24.995 46.041 1.00 25.75 86 PHE A CA 1
ATOM 707 C C . PHE A 1 86 ? 19.466 24.901 45.503 1.00 27.65 86 PHE A C 1
ATOM 708 O O . PHE A 1 86 ? 19.812 23.945 44.792 1.00 24.54 86 PHE A O 1
ATOM 716 N N . GLU A 1 87 ? 20.300 25.876 45.834 1.00 23.95 87 GLU A N 1
ATOM 717 C CA . GLU A 1 87 ? 21.695 25.831 45.428 1.00 27.19 87 GLU A CA 1
ATOM 718 C C . GLU A 1 87 ? 22.513 24.873 46.272 1.00 23.10 87 GLU A C 1
ATOM 719 O O . GLU A 1 87 ? 23.645 24.562 45.882 1.00 26.74 87 GLU A O 1
ATOM 725 N N . GLU A 1 88 ? 21.994 24.437 47.415 1.00 23.58 88 GLU A N 1
ATOM 726 C CA . GLU A 1 88 ? 22.755 23.582 48.313 1.00 28.47 88 GLU A CA 1
ATOM 727 C C . GLU A 1 88 ? 22.447 22.104 48.118 1.00 26.42 88 GLU A C 1
ATOM 728 O O . GLU A 1 88 ? 22.880 21.275 48.924 1.00 23.59 88 GLU A O 1
ATOM 734 N N . MET A 1 89 ? 21.722 21.747 47.058 1.00 22.91 89 MET A N 1
ATOM 735 C CA . MET A 1 89 ? 21.312 20.369 46.840 1.00 22.39 89 MET A CA 1
ATOM 736 C C . MET A 1 89 ? 22.398 19.483 46.228 1.00 21.76 89 MET A C 1
ATOM 737 O O . MET A 1 89 ? 22.138 18.300 45.997 1.00 20.98 89 MET A O 1
ATOM 742 N N . PHE A 1 90 ? 23.586 20.025 45.915 1.00 18.96 90 PHE A N 1
ATOM 743 C CA . PHE A 1 90 ? 24.602 19.274 45.193 1.00 15.46 90 PHE A CA 1
ATOM 744 C C . PHE A 1 90 ? 25.939 19.175 45.932 1.00 22.01 90 PHE A C 1
ATOM 745 O O . PHE A 1 90 ? 26.989 19.351 45.293 1.00 23.12 90 PHE A O 1
ATOM 753 N N . PRO A 1 91 ? 25.975 18.869 47.232 1.00 21.31 91 PRO A N 1
ATOM 754 C CA . PRO A 1 91 ? 27.283 18.821 47.903 1.00 22.32 91 PRO A CA 1
ATOM 755 C C . PRO A 1 91 ? 28.260 17.809 47.309 1.00 24.02 91 PRO A C 1
ATOM 756 O O . PRO A 1 91 ? 29.471 18.069 47.336 1.00 26.59 91 PRO A O 1
ATOM 760 N N . LEU A 1 92 ? 27.786 16.680 46.759 1.00 21.96 92 LEU A N 1
ATOM 761 C CA . LEU A 1 92 ? 28.667 15.658 46.195 1.00 21.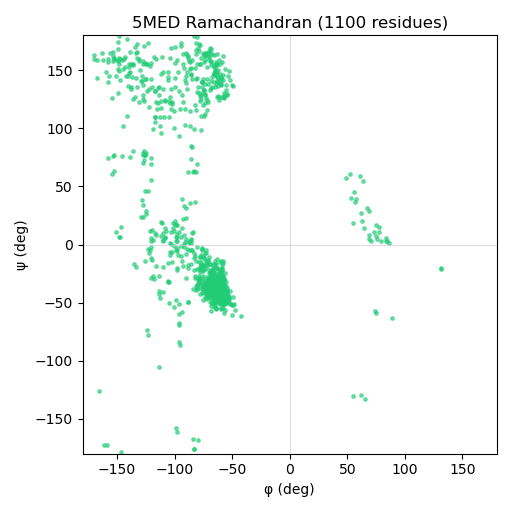36 92 LEU A CA 1
ATOM 762 C C . LEU A 1 92 ? 28.312 15.332 44.750 1.00 24.97 92 LEU A C 1
ATOM 763 O O . LEU A 1 92 ? 28.611 14.233 44.269 1.00 30.51 92 LEU A O 1
ATOM 768 N N . LEU A 1 93 ? 27.708 16.261 44.030 1.00 20.48 93 LEU A N 1
ATOM 769 C CA . LEU A 1 93 ? 27.371 16.070 42.629 1.00 21.28 93 LEU A CA 1
ATOM 770 C C . LEU A 1 93 ? 27.846 17.278 41.843 1.00 22.46 93 LEU A C 1
ATOM 771 O O . LEU A 1 93 ? 28.041 18.358 42.420 1.00 22.10 93 LEU A O 1
ATOM 776 N N . PRO A 1 94 ? 28.017 17.150 40.522 1.00 23.64 94 PRO A N 1
ATOM 777 C CA . PRO A 1 94 ? 28.347 18.337 39.719 1.00 26.94 94 PRO A CA 1
ATOM 778 C C . PRO A 1 94 ? 27.271 19.406 39.876 1.00 24.25 94 PRO A C 1
ATOM 779 O O . PRO A 1 94 ? 26.085 19.098 40.040 1.00 23.19 94 PRO A O 1
ATOM 783 N N . LYS A 1 95 ? 27.684 20.673 39.834 1.00 22.38 95 LYS A N 1
ATOM 784 C CA . LYS A 1 95 ? 26.692 21.750 39.895 1.00 23.49 95 LYS A CA 1
ATOM 785 C C . LYS A 1 95 ? 26.038 21.920 38.530 1.00 23.51 95 LYS A C 1
ATOM 786 O O . LYS A 1 95 ? 26.744 21.948 37.519 1.00 26.43 95 LYS A O 1
ATOM 792 N N . PRO A 1 96 ? 24.707 21.963 38.445 1.00 22.78 96 PRO A N 1
ATOM 793 C CA . PRO A 1 96 ? 24.077 22.104 37.125 1.00 21.00 96 PRO A CA 1
ATOM 794 C C . PRO A 1 96 ? 24.531 23.396 36.458 1.00 20.13 96 PRO A C 1
ATOM 795 O O . PRO A 1 96 ? 24.622 24.442 37.095 1.00 21.15 96 PRO A O 1
ATOM 799 N N . LEU A 1 97 ? 24.838 23.303 35.160 1.00 23.70 97 LEU A N 1
ATOM 800 C CA . LEU A 1 97 ? 25.452 24.425 34.483 1.00 29.12 97 LEU A CA 1
ATOM 801 C C . LEU A 1 97 ? 24.581 25.682 34.498 1.00 29.69 97 LEU A C 1
ATOM 802 O O . LEU A 1 97 ? 25.119 26.797 34.518 1.00 28.30 97 LEU A O 1
ATOM 807 N N . VAL A 1 98 ? 23.251 25.546 34.518 1.00 23.21 98 VAL A N 1
ATOM 808 C CA . VAL A 1 98 ? 22.402 26.737 34.480 1.00 22.86 98 VAL A CA 1
ATOM 809 C C . VAL A 1 98 ? 22.330 27.459 35.816 1.00 22.26 98 VAL A C 1
ATOM 810 O O . VAL A 1 98 ? 21.797 28.577 35.883 1.00 24.08 98 VAL A O 1
ATOM 814 N N . MET A 1 99 ? 22.865 26.865 36.880 1.00 23.85 99 MET A N 1
ATOM 815 C CA . MET A 1 99 ? 22.464 27.281 38.224 1.00 18.85 99 MET A CA 1
ATOM 816 C C . MET A 1 99 ? 22.766 28.754 38.488 1.00 23.60 99 MET A C 1
ATOM 817 O O . MET A 1 99 ? 21.918 29.491 38.994 1.00 23.33 99 MET A O 1
ATOM 822 N N . ASN A 1 100 ? 23.973 29.204 38.137 1.00 25.79 100 ASN A N 1
ATOM 823 C CA . ASN A 1 100 ? 24.354 30.568 38.490 1.00 26.61 100 ASN A CA 1
ATOM 824 C C . ASN A 1 100 ? 23.711 31.655 37.632 1.00 30.32 100 ASN A C 1
ATOM 825 O O . ASN A 1 100 ? 23.630 32.796 38.084 1.00 27.37 100 ASN A O 1
ATOM 830 N N . THR A 1 101 ? 23.258 31.350 36.410 1.00 24.66 101 THR A N 1
ATOM 831 C CA . THR A 1 101 ? 22.746 32.388 35.518 1.00 22.75 101 THR A CA 1
ATOM 832 C C . THR A 1 101 ? 21.274 32.238 35.150 1.00 25.19 101 THR A C 1
ATOM 833 O O . THR A 1 101 ? 20.797 32.955 34.262 1.00 21.79 101 THR A O 1
ATOM 837 N N . PHE A 1 102 ? 20.542 31.330 35.799 1.00 21.40 102 PHE A N 1
ATOM 838 C CA . PHE A 1 102 ? 19.198 30.996 35.328 1.00 20.05 102 PHE A CA 1
ATOM 839 C C . PHE A 1 102 ? 18.241 32.179 35.347 1.00 26.02 102 PHE A C 1
ATOM 840 O O . PHE A 1 102 ? 17.233 32.156 34.639 1.00 22.85 102 PHE A O 1
ATOM 848 N N A ARG A 1 103 ? 18.525 33.205 36.154 0.69 22.75 103 ARG A N 1
ATOM 849 N N B ARG A 1 103 ? 18.523 33.205 36.153 0.31 22.84 103 ARG A N 1
ATOM 850 C CA A ARG A 1 103 ? 17.636 34.360 36.207 0.69 22.26 103 ARG A CA 1
ATOM 851 C CA B ARG A 1 103 ? 17.639 34.364 36.207 0.31 22.37 103 ARG A CA 1
ATOM 852 C C A ARG A 1 103 ? 17.746 35.242 34.972 0.69 24.44 103 ARG A C 1
ATOM 853 C C B ARG A 1 103 ? 17.749 35.245 34.971 0.31 24.28 103 ARG A C 1
ATOM 854 O O A ARG A 1 103 ? 16.819 36.000 34.684 0.69 21.18 103 ARG A O 1
ATOM 855 O O B ARG A 1 103 ? 16.825 36.010 34.689 0.31 21.28 103 ARG A O 1
ATOM 870 N N . ASN A 1 104 ? 18.853 35.165 34.237 1.00 21.78 104 ASN A N 1
ATOM 871 C CA . ASN A 1 104 ? 19.058 36.037 33.091 1.00 19.75 104 ASN A CA 1
ATOM 872 C C . ASN A 1 104 ? 18.060 35.724 31.974 1.00 25.00 104 ASN A C 1
ATOM 873 O O . ASN A 1 104 ? 17.884 34.559 31.597 1.00 22.43 104 ASN A O 1
ATOM 878 N N . ASP A 1 105 ? 17.417 36.771 31.436 1.00 22.22 105 ASP A N 1
ATOM 879 C CA . ASP A 1 105 ? 16.443 36.593 30.349 1.00 21.90 105 ASP A CA 1
ATOM 880 C C . ASP A 1 105 ? 17.054 35.888 29.141 1.00 23.38 105 ASP A C 1
ATOM 881 O O . ASP A 1 105 ? 16.372 35.114 28.449 1.00 22.18 105 ASP A O 1
ATOM 886 N N . ARG A 1 106 ? 18.324 36.175 28.834 1.00 19.05 106 ARG A N 1
ATOM 887 C CA . ARG A 1 106 ? 18.957 35.521 27.689 1.00 25.36 106 ARG A CA 1
ATOM 888 C C . ARG A 1 106 ? 19.197 34.040 27.950 1.00 20.87 106 ARG A C 1
ATOM 889 O O . ARG A 1 106 ? 19.114 33.221 27.036 1.00 21.46 106 ARG A O 1
ATOM 897 N N . VAL A 1 107 ? 19.541 33.687 29.195 1.00 23.65 107 VAL A N 1
ATOM 898 C CA . VAL A 1 107 ? 19.747 32.287 29.550 1.00 22.64 107 VAL A CA 1
ATOM 899 C C . VAL A 1 107 ? 18.432 31.523 29.501 1.00 21.00 107 VAL A C 1
ATOM 900 O O . VAL A 1 107 ? 18.381 30.365 29.065 1.00 23.53 107 VAL A O 1
ATOM 904 N N . PHE A 1 108 ? 17.338 32.170 29.928 1.00 18.98 108 PHE A N 1
ATOM 905 C CA . PHE A 1 108 ? 15.998 31.607 29.746 1.00 20.71 108 PHE A CA 1
ATOM 906 C C . PHE A 1 108 ? 15.723 31.333 28.278 1.00 23.23 108 PHE A C 1
ATOM 907 O O . PHE A 1 108 ? 15.325 30.222 27.896 1.00 22.28 108 PHE A O 1
ATOM 915 N N . ALA A 1 109 ? 15.956 32.349 27.432 1.00 18.00 109 ALA A N 1
ATOM 916 C CA . ALA A 1 109 ? 15.539 32.249 26.037 1.00 20.80 109 ALA A CA 1
ATOM 917 C C . ALA A 1 109 ? 16.408 31.246 25.284 1.00 18.65 109 ALA A C 1
ATOM 918 O O . ALA A 1 109 ? 15.913 30.524 24.407 1.00 20.35 109 ALA A O 1
ATOM 920 N N . ARG A 1 110 ? 17.701 31.182 25.603 1.00 20.97 110 ARG A N 1
ATOM 921 C CA . ARG A 1 110 ? 18.523 30.279 24.810 1.00 18.82 110 ARG A CA 1
ATOM 922 C C . ARG A 1 110 ? 18.247 28.807 25.089 1.00 20.90 110 ARG A C 1
ATOM 923 O O . ARG A 1 110 ? 18.647 27.962 24.278 1.00 20.38 110 ARG A O 1
ATOM 931 N N . GLN A 1 111 ? 17.547 28.472 26.179 1.00 18.66 111 GLN A N 1
ATOM 932 C CA . GLN A 1 111 ? 17.131 27.082 26.361 1.00 17.43 111 GLN A CA 1
ATOM 933 C C . GLN A 1 111 ? 16.147 26.627 25.285 1.00 19.40 111 GLN A C 1
ATOM 934 O O . GLN A 1 111 ? 15.991 25.411 25.095 1.00 18.22 111 GLN A O 1
ATOM 940 N N . ARG A 1 112 ? 15.529 27.561 24.545 1.00 18.34 112 ARG A N 1
ATOM 941 C CA . ARG A 1 112 ? 14.672 27.165 23.426 1.00 16.78 112 ARG A CA 1
ATOM 942 C C . ARG A 1 112 ? 15.467 26.578 22.286 1.00 19.04 112 ARG A C 1
ATOM 943 O O . ARG A 1 112 ? 14.907 25.837 21.468 1.00 17.94 112 ARG A O 1
ATOM 951 N N . ILE A 1 113 ? 16.751 26.913 22.180 1.00 17.00 113 ILE A N 1
ATOM 952 C CA . ILE A 1 113 ? 17.543 26.493 21.033 1.00 17.07 113 ILE A CA 1
ATOM 953 C C . ILE A 1 113 ? 18.756 25.665 21.424 1.00 20.47 113 ILE A C 1
ATOM 954 O O . ILE A 1 113 ? 19.434 25.132 20.529 1.00 19.47 113 ILE A O 1
ATOM 959 N N . ALA A 1 114 ? 19.023 25.503 22.727 1.00 20.14 114 ALA A N 1
ATOM 960 C CA . ALA A 1 114 ? 20.202 24.769 23.163 1.00 20.71 114 ALA A CA 1
ATOM 961 C C . ALA A 1 114 ? 19.976 24.112 24.521 1.00 22.84 114 ALA A C 1
ATOM 962 O O . ALA A 1 114 ? 20.947 23.630 25.116 1.00 20.90 114 ALA A O 1
ATOM 964 N N . GLY A 1 115 ? 18.748 24.070 25.033 1.00 17.49 115 GLY A N 1
ATOM 965 C CA . GLY A 1 115 ? 18.481 23.402 26.278 1.00 18.16 115 GLY A CA 1
ATOM 966 C C . GLY A 1 115 ? 17.931 22.009 26.074 1.00 19.14 115 GLY A C 1
ATOM 967 O O . GLY A 1 115 ? 18.089 21.402 25.014 1.00 18.79 115 GLY A O 1
ATOM 968 N N . PRO A 1 116 ? 17.244 21.477 27.086 1.00 17.02 116 PRO A N 1
ATOM 969 C CA . PRO A 1 116 ? 16.808 20.078 26.980 1.00 19.84 116 PRO A CA 1
ATOM 970 C C . PRO A 1 116 ? 15.732 19.873 25.918 1.00 17.17 116 PRO A C 1
ATOM 971 O O . PRO A 1 116 ? 15.634 18.766 25.377 1.00 17.70 116 PRO A O 1
ATOM 975 N N . ASN A 1 117 ? 14.952 20.903 25.569 1.00 17.34 117 ASN A N 1
ATOM 976 C CA . ASN A 1 117 ? 13.803 20.745 24.682 1.00 18.46 117 ASN A CA 1
ATOM 977 C C . ASN A 1 117 ? 13.885 21.743 23.529 1.00 20.92 117 ASN A C 1
ATOM 978 O O . ASN A 1 117 ? 13.064 22.672 23.444 1.00 19.86 117 ASN A O 1
ATOM 983 N N . PRO A 1 118 ? 14.843 21.561 22.583 1.00 17.90 118 PRO A N 1
ATOM 984 C CA . PRO A 1 118 ? 15.002 22.550 21.495 1.00 20.79 118 PRO A CA 1
ATOM 985 C C . PRO A 1 118 ? 14.015 22.338 20.346 1.00 21.34 118 PRO A C 1
ATOM 986 O O . PRO A 1 118 ? 14.345 22.550 19.178 1.00 23.21 118 PRO A O 1
ATOM 990 N N . MET A 1 119 ? 12.791 21.937 20.696 1.00 19.09 119 MET A N 1
ATOM 991 C CA . MET A 1 119 ? 11.840 21.361 19.751 1.00 21.05 119 MET A CA 1
ATOM 992 C C . MET A 1 119 ? 10.533 22.136 19.631 1.00 20.41 119 MET A C 1
ATOM 993 O O . MET A 1 119 ? 9.618 21.653 18.956 1.00 24.37 119 MET A O 1
ATOM 998 N N . VAL A 1 120 ? 10.390 23.291 20.270 1.00 16.99 120 VAL A N 1
ATOM 999 C CA . VAL A 1 120 ? 9.086 23.931 20.416 1.00 18.64 120 VAL A CA 1
ATOM 1000 C C . VAL A 1 120 ? 9.008 25.248 19.655 1.00 23.01 120 VAL A C 1
ATOM 1001 O O . VAL A 1 120 ? 7.979 25.556 19.047 1.00 20.18 120 VAL A O 1
ATOM 1005 N N . ILE A 1 121 ? 10.086 26.033 19.688 1.00 18.81 121 ILE A N 1
ATOM 1006 C CA . ILE A 1 121 ? 10.047 27.390 19.176 1.00 18.43 121 ILE A CA 1
ATOM 1007 C C . ILE A 1 121 ? 9.747 27.367 17.681 1.00 21.56 121 ILE A C 1
ATOM 1008 O O . ILE A 1 121 ? 10.234 26.494 16.950 1.00 19.94 121 ILE A O 1
ATOM 1013 N N . GLU A 1 122 ? 8.925 28.304 17.218 1.00 21.04 122 GLU A N 1
ATOM 1014 C CA . GLU A 1 122 ? 8.628 28.404 15.804 1.00 20.03 122 GLU A CA 1
ATOM 1015 C C . GLU A 1 122 ? 8.637 29.874 15.405 1.00 18.88 122 GLU A C 1
ATOM 1016 O O . GLU A 1 122 ? 8.399 30.752 16.230 1.00 19.43 122 GLU A O 1
ATOM 1022 N N . ARG A 1 123 ? 8.899 30.131 14.123 1.00 19.12 123 ARG A N 1
ATOM 1023 C CA . ARG A 1 123 ? 8.862 31.481 13.622 1.00 18.54 123 ARG A CA 1
ATOM 1024 C C . ARG A 1 123 ? 7.416 31.930 13.454 1.00 23.48 123 ARG A C 1
ATOM 1025 O O . ARG A 1 123 ? 6.590 31.210 12.898 1.00 23.71 123 ARG A O 1
ATOM 1033 N N . VAL A 1 124 ? 7.126 33.155 13.901 1.00 21.73 124 VAL A N 1
ATOM 1034 C CA . VAL A 1 124 ? 5.803 33.738 13.691 1.00 20.08 124 VAL A CA 1
ATOM 1035 C C . VAL A 1 124 ? 5.630 34.118 12.229 1.00 28.32 124 VAL A C 1
ATOM 1036 O O . VAL A 1 124 ? 6.432 34.884 11.679 1.00 23.27 124 VAL A O 1
ATOM 1040 N N . VAL A 1 125 ? 4.555 33.628 11.613 1.00 27.06 125 VAL A N 1
ATOM 1041 C CA . VAL A 1 125 ? 4.172 33.973 10.248 1.00 29.66 125 VAL A CA 1
ATOM 1042 C C . VAL A 1 125 ? 2.818 34.672 10.278 1.00 30.05 125 VAL A C 1
ATOM 1043 O O . VAL A 1 125 ? 1.892 34.193 10.949 1.00 35.37 125 VAL A O 1
ATOM 1047 N N . ASP A 1 126 ? 2.711 35.806 9.583 1.00 33.76 126 ASP A N 1
ATOM 1048 C CA . ASP A 1 126 ? 1.460 36.535 9.392 1.00 39.77 126 ASP A CA 1
ATOM 1049 C C . ASP A 1 126 ? 0.999 37.310 10.622 1.00 38.23 126 ASP A C 1
ATOM 1050 O O . ASP A 1 126 ? 0.821 38.529 10.548 1.00 36.81 126 ASP A O 1
ATOM 1055 N N . LYS A 1 127 ? 0.787 36.626 11.745 1.00 30.66 127 LYS A N 1
ATOM 1056 C CA . LYS A 1 127 ? 0.255 37.276 12.939 1.00 30.47 127 LYS A CA 1
ATOM 1057 C C . LYS A 1 127 ? 0.400 36.344 14.134 1.00 30.73 127 LYS A C 1
ATOM 1058 O O . LYS A 1 127 ? 0.530 35.124 13.972 1.00 30.61 127 LYS A O 1
ATOM 1064 N N . LEU A 1 128 ? 0.382 36.930 15.337 1.00 28.64 128 LEU A N 1
ATOM 1065 C CA . LEU A 1 128 ? 0.346 36.159 16.573 1.00 27.11 128 LEU A CA 1
ATOM 1066 C C . LEU A 1 128 ? -1.021 35.495 16.722 1.00 31.48 128 LEU A C 1
ATOM 1067 O O . LEU A 1 128 ? -1.989 35.915 16.084 1.00 31.92 128 LEU A O 1
ATOM 1072 N N . PRO A 1 129 ? -1.135 34.470 17.573 1.00 31.53 129 PRO A N 1
ATOM 1073 C CA . PRO A 1 129 ? -2.462 33.881 17.816 1.00 33.21 129 PRO A CA 1
ATOM 1074 C C . PRO A 1 129 ? -3.413 34.930 18.371 1.00 37.74 129 PRO A C 1
ATOM 1075 O O . PRO A 1 129 ? -3.037 35.751 19.206 1.00 28.26 129 PRO A O 1
ATOM 1079 N N . ASP A 1 130 ? -4.669 34.869 17.919 1.00 27.64 130 ASP A N 1
ATOM 1080 C CA . ASP A 1 130 ? -5.664 35.841 18.360 1.00 31.87 130 ASP A CA 1
ATOM 1081 C C . ASP A 1 130 ? -5.866 35.809 19.871 1.00 28.32 130 ASP A C 1
ATOM 1082 O O . ASP A 1 130 ? -6.203 36.839 20.468 1.00 34.01 130 ASP A O 1
ATOM 1087 N N . ASN A 1 131 ? -5.629 34.670 20.516 1.00 28.23 131 ASN A N 1
ATOM 1088 C CA . ASN A 1 131 ? -5.764 34.563 21.963 1.00 30.13 131 ASN A CA 1
ATOM 1089 C C . ASN A 1 131 ? -4.510 35.018 22.728 1.00 25.11 131 ASN A C 1
ATOM 1090 O O . ASN A 1 131 ? -4.445 34.836 23.947 1.00 25.09 131 ASN A O 1
ATOM 1095 N N . PHE A 1 132 ? -3.553 35.647 22.040 1.00 28.13 132 PHE A N 1
ATOM 1096 C CA . PHE A 1 132 ? -2.313 36.144 22.631 1.00 26.41 132 PHE A CA 1
ATOM 1097 C C . PHE A 1 132 ? -2.190 37.608 22.231 1.00 24.44 132 PHE A C 1
ATOM 1098 O O . PHE A 1 132 ? -1.402 37.947 21.331 1.00 24.65 132 PHE A O 1
ATOM 1106 N N . PRO A 1 133 ? -2.950 38.510 22.879 1.00 21.33 133 PRO A N 1
ATOM 1107 C CA . PRO A 1 133 ? -3.081 39.901 22.387 1.00 27.58 133 PRO A CA 1
ATOM 1108 C C . PRO A 1 133 ? -1.946 40.818 22.840 1.00 30.73 133 PRO A C 1
ATOM 1109 O O . PRO A 1 133 ? -2.153 41.807 23.549 1.00 28.66 133 PRO A O 1
ATOM 1113 N N . VAL A 1 134 ? -0.718 40.482 22.419 1.00 24.11 134 VAL A N 1
ATOM 1114 C CA . VAL A 1 134 ? 0.417 41.392 22.558 1.00 26.32 134 VAL A CA 1
ATOM 1115 C C . VAL A 1 134 ? 0.188 42.638 21.715 1.00 29.29 134 VAL A C 1
ATOM 1116 O O . VAL A 1 134 ? -0.242 42.549 20.560 1.00 26.42 134 VAL A O 1
ATOM 1120 N N . THR A 1 135 ? 0.519 43.808 22.269 1.00 27.61 135 THR A N 1
ATOM 1121 C CA . THR A 1 135 ? 0.368 45.075 21.570 1.00 34.14 135 THR A CA 1
ATOM 1122 C C . THR A 1 135 ? 1.693 45.626 21.054 1.00 33.22 135 THR A C 1
ATOM 1123 O O . THR A 1 135 ? 2.780 45.255 21.508 1.00 28.42 135 THR A O 1
ATOM 1127 N N . ASP A 1 136 ? 1.572 46.544 20.086 1.00 29.18 136 ASP A N 1
ATOM 1128 C CA . ASP A 1 136 ? 2.720 47.325 19.639 1.00 36.75 136 ASP A CA 1
ATOM 1129 C C . ASP A 1 136 ? 3.392 48.027 20.802 1.00 33.47 136 ASP A C 1
ATOM 1130 O O . ASP A 1 136 ? 4.617 48.105 20.864 1.00 33.28 136 ASP A O 1
ATOM 1135 N N . ALA A 1 137 ? 2.592 48.566 21.730 1.00 31.65 137 ALA A N 1
ATOM 1136 C CA . ALA A 1 137 ? 3.154 49.333 22.834 1.00 35.34 137 ALA A CA 1
ATOM 1137 C C . ALA A 1 137 ? 4.025 48.457 23.726 1.00 42.78 137 ALA A C 1
ATOM 1138 O O . ALA A 1 137 ? 5.077 48.904 24.209 1.00 41.02 137 ALA A O 1
ATOM 1140 N N . MET A 1 138 ? 3.603 47.207 23.952 1.00 36.61 138 MET A N 1
ATOM 1141 C CA . MET A 1 138 ? 4.404 46.273 24.747 1.00 37.33 138 MET A CA 1
ATOM 1142 C C . MET A 1 138 ? 5.701 45.946 24.026 1.00 34.67 138 MET A C 1
ATOM 1143 O O . MET A 1 138 ? 6.792 45.960 24.624 1.00 31.93 138 MET A O 1
ATOM 1148 N N . PHE A 1 139 ? 5.586 45.586 22.749 1.00 31.92 139 PHE A N 1
ATOM 1149 C CA . PHE A 1 139 ? 6.769 45.256 21.973 1.00 28.40 139 PHE A CA 1
ATOM 1150 C C . PHE A 1 139 ? 7.750 46.415 21.956 1.00 32.13 139 PHE A C 1
ATOM 1151 O O . PHE A 1 139 ? 8.955 46.225 22.115 1.00 29.56 139 PHE A O 1
ATOM 1159 N N . GLN A 1 140 ? 7.237 47.628 21.753 1.00 30.35 140 GLN A N 1
ATOM 1160 C CA . GLN A 1 140 ? 8.082 48.805 21.611 1.00 29.75 140 GLN A CA 1
ATOM 1161 C C . GLN A 1 140 ? 8.728 49.181 22.931 1.00 32.57 140 GLN A C 1
ATOM 1162 O O . GLN A 1 140 ? 9.886 49.605 22.965 1.00 33.00 140 GLN A O 1
ATOM 1168 N N . LYS A 1 141 ? 7.999 49.003 24.034 1.00 28.78 141 LYS A N 1
ATOM 1169 C CA . LYS A 1 141 ? 8.585 49.277 25.335 1.00 34.34 141 LYS A CA 1
ATOM 1170 C C . LYS A 1 141 ? 9.702 48.284 25.660 1.00 36.14 141 LYS A C 1
ATOM 1171 O O . LYS A 1 141 ? 10.716 48.666 26.259 1.00 30.87 141 LYS A O 1
ATOM 1177 N N . ILE A 1 142 ? 9.544 47.018 25.247 1.00 33.48 142 ILE A N 1
ATOM 1178 C CA . ILE A 1 142 ? 10.515 45.987 25.649 1.00 29.03 142 ILE A CA 1
ATOM 1179 C C . ILE A 1 142 ? 11.723 45.991 24.710 1.00 30.57 142 ILE A C 1
ATOM 1180 O O . ILE A 1 142 ? 12.865 45.795 25.144 1.00 30.92 142 ILE A O 1
ATOM 1185 N N . MET A 1 143 ? 11.499 46.200 23.422 1.00 26.56 143 MET A N 1
ATOM 1186 C CA . MET A 1 143 ? 12.614 46.248 22.492 1.00 28.36 143 MET A CA 1
ATOM 1187 C C . MET A 1 143 ? 13.241 47.631 22.400 1.00 30.42 143 MET A C 1
ATOM 1188 O O . MET A 1 143 ? 14.258 47.789 21.719 1.00 34.35 143 MET A O 1
ATOM 1193 N N . PHE A 1 144 ? 12.663 48.639 23.069 1.00 27.37 144 PHE A N 1
ATOM 1194 C CA . PHE A 1 144 ? 13.142 50.024 23.025 1.00 34.52 144 PHE A CA 1
ATOM 1195 C C . PHE A 1 144 ? 13.279 50.461 21.563 1.00 38.00 144 PHE A C 1
ATOM 1196 O O . PHE A 1 144 ? 14.363 50.780 21.079 1.00 34.84 144 PHE A O 1
ATOM 1204 N N . THR A 1 145 ? 12.147 50.433 20.860 1.00 33.39 145 THR A N 1
ATOM 1205 C CA . THR A 1 145 ? 12.104 50.582 19.413 1.00 32.47 145 THR A CA 1
ATOM 1206 C C . THR A 1 145 ? 10.785 51.232 19.018 1.00 27.32 145 THR A C 1
ATOM 1207 O O . THR A 1 145 ? 9.809 51.188 19.771 1.00 32.61 145 THR A O 1
ATOM 1211 N N . LYS A 1 146 ? 10.753 51.838 17.832 1.00 32.04 146 LYS A N 1
ATOM 1212 C CA . LYS A 1 146 ? 9.491 52.284 17.254 1.00 31.23 146 LYS A CA 1
ATOM 1213 C C . LYS A 1 146 ? 8.932 51.297 16.237 1.00 34.84 146 LYS A C 1
ATOM 1214 O O . LYS A 1 146 ? 7.834 51.517 15.722 1.00 32.34 146 LYS A O 1
ATOM 1220 N N . LYS A 1 147 ? 9.652 50.216 15.944 1.00 32.71 147 LYS A N 1
ATOM 1221 C CA . LYS A 1 147 ? 9.115 49.185 15.072 1.00 34.70 147 LYS A CA 1
ATOM 1222 C C . LYS A 1 147 ? 7.835 48.602 15.664 1.00 31.78 147 LYS A C 1
ATOM 1223 O O . LYS A 1 147 ? 7.717 48.441 16.883 1.00 30.95 147 LYS A O 1
ATOM 1229 N N . THR A 1 148 ? 6.867 48.284 14.800 1.00 27.57 148 THR A N 1
ATOM 1230 C CA . THR A 1 148 ? 5.634 47.632 15.215 1.00 27.11 148 THR A CA 1
ATOM 1231 C C . THR A 1 148 ? 5.774 46.109 15.157 1.00 26.10 148 THR A C 1
ATOM 1232 O O . THR A 1 148 ? 6.676 45.566 14.515 1.00 27.43 148 THR A O 1
ATOM 1236 N N . LEU A 1 149 ? 4.833 45.410 15.799 1.00 27.46 149 LEU A N 1
ATOM 1237 C CA . LEU A 1 149 ? 4.797 43.955 15.706 1.00 28.36 149 LEU A CA 1
ATOM 1238 C C . LEU A 1 149 ? 4.642 43.488 14.272 1.00 31.80 149 LEU A C 1
ATOM 1239 O O . LEU A 1 149 ? 5.298 42.540 13.847 1.00 28.50 149 LEU A O 1
ATOM 1244 N N . ALA A 1 150 ? 3.718 44.100 13.530 1.00 31.78 150 ALA A N 1
ATOM 1245 C CA . ALA A 1 150 ? 3.527 43.673 12.152 1.00 28.13 150 ALA A CA 1
ATOM 1246 C C . ALA A 1 150 ? 4.823 43.800 11.366 1.00 25.52 150 ALA A C 1
ATOM 1247 O O . ALA A 1 150 ? 5.163 42.924 10.560 1.00 30.90 150 ALA A O 1
ATOM 1249 N N . GLU A 1 151 ? 5.590 44.865 11.628 1.00 23.55 151 GLU A N 1
ATOM 1250 C CA . GLU A 1 151 ? 6.846 45.066 10.907 1.00 23.90 151 GLU A CA 1
ATOM 1251 C C . GLU A 1 151 ? 7.884 44.024 11.307 1.00 27.80 151 GLU A C 1
ATOM 1252 O O . GLU A 1 151 ? 8.565 43.448 10.453 1.00 26.59 151 GLU A O 1
ATOM 1258 N N . ALA A 1 152 ? 8.031 43.791 12.616 1.00 26.44 152 ALA A N 1
ATOM 1259 C CA . ALA A 1 152 ? 8.910 42.730 13.098 1.00 28.76 152 ALA A CA 1
ATOM 1260 C C . ALA A 1 152 ? 8.554 41.373 12.501 1.00 21.46 152 ALA A C 1
ATOM 1261 O O . ALA A 1 152 ? 9.440 40.606 12.111 1.00 27.10 152 ALA A O 1
ATOM 1263 N N . ILE A 1 153 ? 7.256 41.039 12.469 1.00 23.46 153 ILE A N 1
ATOM 1264 C CA . ILE A 1 153 ? 6.815 39.770 11.892 1.00 27.68 153 ILE A CA 1
ATOM 1265 C C . ILE A 1 153 ? 7.148 39.706 10.412 1.00 33.08 153 ILE A C 1
ATOM 1266 O O . ILE A 1 153 ? 7.596 38.672 9.903 1.00 29.05 153 ILE A O 1
ATOM 1271 N N . ALA A 1 154 ? 6.946 40.820 9.699 1.00 31.48 154 ALA A N 1
ATOM 1272 C CA . ALA A 1 154 ? 7.232 40.822 8.273 1.00 30.05 154 ALA A CA 1
ATOM 1273 C C . ALA A 1 154 ? 8.713 40.590 8.024 1.00 27.92 154 ALA A C 1
ATOM 1274 O O . ALA A 1 154 ? 9.093 40.016 6.995 1.00 31.38 154 ALA A O 1
ATOM 1276 N N . GLN A 1 155 ? 9.559 40.973 8.977 1.00 25.57 155 GLN A N 1
ATOM 1277 C CA . GLN A 1 155 ? 10.992 40.744 8.882 1.00 28.42 155 GLN A CA 1
ATOM 1278 C C . GLN A 1 155 ? 11.419 39.384 9.418 1.00 29.81 155 GLN A C 1
ATOM 1279 O O . GLN A 1 155 ? 12.619 39.104 9.445 1.00 28.63 155 GLN A O 1
ATOM 1285 N N . GLY A 1 156 ? 10.485 38.541 9.870 1.00 28.46 156 GLY A N 1
ATOM 1286 C CA . GLY A 1 156 ? 10.865 37.268 10.439 1.00 27.84 156 GLY A CA 1
ATOM 1287 C C . GLY A 1 156 ? 11.623 37.363 11.751 1.00 33.19 156 GLY A C 1
ATOM 1288 O O . GLY A 1 156 ? 12.463 36.503 12.033 1.00 27.04 156 GLY A O 1
ATOM 1289 N N . LYS A 1 157 ? 11.351 38.389 12.567 1.00 23.97 157 LYS A N 1
ATOM 1290 C CA . LYS A 1 157 ? 12.095 38.621 13.793 1.00 24.70 157 LYS A CA 1
ATOM 1291 C C . LYS A 1 157 ? 11.449 38.000 15.022 1.00 23.31 157 LYS A C 1
ATOM 1292 O O . LYS A 1 157 ? 12.102 37.929 16.073 1.00 22.99 157 LYS A O 1
ATOM 1298 N N . LEU A 1 158 ? 10.188 37.574 14.949 1.00 20.30 158 LEU A N 1
ATOM 1299 C CA . LEU A 1 158 ? 9.470 37.090 16.114 1.00 21.35 158 LEU A CA 1
ATOM 1300 C C . LEU A 1 158 ? 9.321 35.579 16.095 1.00 21.65 158 LEU A C 1
ATOM 1301 O O . LEU A 1 158 ? 9.146 34.976 15.029 1.00 21.65 158 LEU A O 1
ATOM 1306 N N . PHE A 1 159 ? 9.385 34.989 17.282 1.00 17.74 159 PHE A N 1
ATOM 1307 C CA . PHE A 1 159 ? 9.314 33.558 17.489 1.00 19.51 159 PHE A CA 1
ATOM 1308 C C . PHE A 1 159 ? 8.388 33.310 18.663 1.00 22.32 159 PHE A C 1
ATOM 1309 O O . PHE A 1 159 ? 8.217 34.179 19.516 1.00 20.70 159 PHE A O 1
ATOM 1317 N N . ILE A 1 160 ? 7.783 32.141 18.712 1.00 20.02 160 ILE A N 1
ATOM 1318 C CA . ILE A 1 160 ? 6.797 31.868 19.751 1.00 19.77 160 ILE A CA 1
ATOM 1319 C C . ILE A 1 160 ? 6.996 30.435 20.210 1.00 20.94 160 ILE A C 1
ATOM 1320 O O . ILE A 1 160 ? 7.359 29.568 19.412 1.00 17.94 160 ILE A O 1
ATOM 1325 N N . THR A 1 161 ? 6.788 30.191 21.502 1.00 18.22 161 THR A N 1
ATOM 1326 C CA . THR A 1 161 ? 6.470 28.859 21.999 1.00 18.68 161 THR A CA 1
ATOM 1327 C C . THR A 1 161 ? 5.038 28.887 22.504 1.00 18.78 161 THR A C 1
ATOM 1328 O O . THR A 1 161 ? 4.707 29.676 23.396 1.00 24.78 161 THR A O 1
ATOM 1332 N N . ASN A 1 162 ? 4.205 27.998 21.969 1.00 16.15 162 ASN A N 1
ATOM 1333 C CA . ASN A 1 162 ? 2.802 27.905 22.365 1.00 19.69 162 ASN A CA 1
ATOM 1334 C C . ASN A 1 162 ? 2.588 26.532 22.987 1.00 26.75 162 ASN A C 1
ATOM 1335 O O . ASN A 1 162 ? 2.602 25.518 22.285 1.00 22.04 162 ASN A O 1
ATOM 1340 N N . TYR A 1 163 ? 2.377 26.503 24.302 1.00 18.40 163 TYR A N 1
ATOM 1341 C CA . TYR A 1 163 ? 2.200 25.258 25.043 1.00 22.51 163 TYR A CA 1
ATOM 1342 C C . TYR A 1 163 ? 0.741 24.825 25.126 1.00 19.23 163 TYR A C 1
ATOM 1343 O O . TYR A 1 163 ? 0.352 24.163 26.097 1.00 23.75 163 TYR A O 1
ATOM 1352 N N . LYS A 1 164 ? -0.070 25.135 24.110 1.00 24.84 164 LYS A N 1
ATOM 1353 C CA . LYS A 1 164 ? -1.477 24.756 24.154 1.00 28.86 164 LYS A CA 1
ATOM 1354 C C . LYS A 1 164 ? -1.693 23.253 24.272 1.00 26.55 164 LYS A C 1
ATOM 1355 O O . LYS A 1 164 ? -2.756 22.833 24.752 1.00 32.80 164 LYS A O 1
ATOM 1361 N N . GLY A 1 165 ? -0.731 22.422 23.854 1.00 28.75 165 GLY A N 1
ATOM 1362 C CA . GLY A 1 165 ? -0.913 20.990 24.030 1.00 28.57 165 GLY A CA 1
ATOM 1363 C C . GLY A 1 165 ? -1.076 20.560 25.480 1.00 29.00 165 GLY A C 1
ATOM 1364 O O . GLY A 1 165 ? -1.477 19.415 25.723 1.00 31.54 165 GLY A O 1
ATOM 1365 N N . LEU A 1 166 ? -0.749 21.427 26.434 1.00 27.39 166 LEU A N 1
ATOM 1366 C CA . LEU A 1 166 ? -0.946 21.150 27.850 1.00 29.59 166 LEU A CA 1
ATOM 1367 C C . LEU A 1 166 ? -2.267 21.691 28.384 1.00 28.23 166 LEU A C 1
ATOM 1368 O O . LEU A 1 166 ? -2.565 21.487 29.564 1.00 26.53 166 LEU A O 1
ATOM 1373 N N . ALA A 1 167 ? -3.068 22.355 27.549 1.00 30.60 167 ALA A N 1
ATOM 1374 C CA . ALA A 1 167 ? -4.220 23.081 28.063 1.00 27.98 167 ALA A CA 1
ATOM 1375 C C . ALA A 1 167 ? -5.294 22.176 28.659 1.00 35.10 167 ALA A C 1
ATOM 1376 O O . ALA A 1 167 ? -6.054 22.633 29.514 1.00 37.16 167 ALA A O 1
ATOM 1378 N N . GLU A 1 168 ? -5.370 20.905 28.258 1.00 29.77 168 GLU A N 1
ATOM 1379 C CA . GLU A 1 168 ? -6.421 20.039 28.763 1.00 40.83 168 GLU A CA 1
ATOM 1380 C C . GLU A 1 168 ? -5.995 19.138 29.916 1.00 42.12 168 GLU A C 1
ATOM 1381 O O . GLU A 1 168 ? -6.769 18.253 30.307 1.00 37.53 168 GLU A O 1
ATOM 1387 N N . LEU A 1 169 ? -4.804 19.329 30.478 1.00 29.39 169 LEU A N 1
ATOM 1388 C CA . LEU A 1 169 ? -4.344 18.442 31.551 1.00 27.00 169 LEU A CA 1
ATOM 1389 C C . LEU A 1 169 ? -5.239 18.584 32.777 1.00 35.11 169 LEU A C 1
ATOM 1390 O O . LEU A 1 169 ? -5.580 19.695 33.191 1.00 33.33 169 LEU A O 1
ATOM 1395 N N . SER A 1 170 ? -5.617 17.454 33.376 1.00 32.40 170 SER A N 1
ATOM 1396 C CA . SER A 1 170 ? -6.129 17.487 34.741 1.00 33.54 170 SER A CA 1
ATOM 1397 C C . SER A 1 170 ? -4.965 17.652 35.707 1.00 27.42 170 SER A C 1
ATOM 1398 O O . SER A 1 170 ? -3.989 16.897 35.616 1.00 27.45 170 SER A O 1
ATOM 1401 N N . PRO A 1 171 ? -5.018 18.608 36.628 1.00 26.47 171 PRO A N 1
ATOM 1402 C CA . PRO A 1 171 ? -3.868 18.841 37.516 1.00 25.44 171 PRO A CA 1
ATOM 1403 C C . PRO A 1 171 ? -3.620 17.666 38.451 1.00 27.68 171 PRO A C 1
ATOM 1404 O O . PRO A 1 171 ? -4.554 17.065 38.986 1.00 24.73 171 PRO A O 1
ATOM 1408 N N . GLY A 1 172 ? -2.345 17.342 38.647 1.00 22.48 172 GLY A N 1
ATOM 1409 C CA . GLY A 1 172 ? -2.017 16.247 39.524 1.00 21.05 172 GLY A CA 1
ATOM 1410 C C . GLY A 1 172 ? -2.344 16.600 40.960 1.00 24.78 172 GLY A C 1
ATOM 1411 O O . GLY A 1 172 ? -2.454 17.763 41.336 1.00 23.23 172 GLY A O 1
ATOM 1412 N N . ARG A 1 173 ? -2.519 15.560 41.781 1.00 27.17 173 ARG A N 1
ATOM 1413 C CA . ARG A 1 173 ? -2.902 15.684 43.177 1.00 30.31 173 ARG A CA 1
ATOM 1414 C C . ARG A 1 173 ? -1.841 15.026 44.048 1.00 25.79 173 ARG A C 1
ATOM 1415 O O . ARG A 1 173 ? -1.158 14.095 43.606 1.00 24.61 173 ARG A O 1
ATOM 1423 N N . TYR A 1 174 ? -1.718 15.482 45.298 1.00 23.73 174 TYR A N 1
ATOM 1424 C CA . TYR A 1 174 ? -0.800 14.832 46.235 1.00 27.43 174 TYR A CA 1
ATOM 1425 C C . TYR A 1 174 ? -1.304 15.060 47.651 1.00 31.95 174 TYR A C 1
ATOM 1426 O O . TYR A 1 174 ? -2.152 15.903 47.901 1.00 26.46 174 TYR A O 1
ATOM 1435 N N . GLU A 1 175 ? -0.755 14.301 48.592 1.00 30.59 175 GLU A N 1
ATOM 1436 C CA . GLU A 1 175 ? -1.297 14.323 49.939 1.00 34.46 175 GLU A CA 1
ATOM 1437 C C . GLU A 1 175 ? -0.282 13.749 50.908 1.00 34.64 175 GLU A C 1
ATOM 1438 O O . GLU A 1 175 ? 0.626 12.999 50.518 1.00 35.88 175 GLU A O 1
ATOM 1444 N N . TYR A 1 176 ? -0.448 14.111 52.178 1.00 35.35 176 TYR A N 1
ATOM 1445 C CA . TYR A 1 176 ? 0.542 13.773 53.199 1.00 41.82 176 TYR A CA 1
ATOM 1446 C C . TYR A 1 176 ? -0.050 14.094 54.558 1.00 44.55 176 TYR A C 1
ATOM 1447 O O . TYR A 1 176 ? -0.989 14.881 54.663 1.00 44.98 176 TYR A O 1
ATOM 1456 N N . GLN A 1 177 ? 0.511 13.475 55.596 1.00 54.18 177 GLN A N 1
ATOM 1457 C CA . GLN A 1 177 ? 0.101 13.721 56.970 1.00 54.92 177 GLN A CA 1
ATOM 1458 C C . GLN A 1 177 ? 0.917 14.862 57.560 1.00 53.16 177 GLN A C 1
ATOM 1459 O O . GLN A 1 177 ? 2.142 14.897 57.410 1.00 52.93 177 GLN A O 1
ATOM 1465 N N . LYS A 1 178 ? 0.236 15.795 58.225 1.00 64.89 178 LYS A N 1
ATOM 1466 C CA . LYS A 1 178 ? 0.896 16.857 58.983 1.00 68.41 178 LYS A CA 1
ATOM 1467 C C . LYS A 1 178 ? 0.087 17.083 60.251 1.00 75.67 178 LYS A C 1
ATOM 1468 O O . LYS A 1 178 ? -1.035 17.592 60.187 1.00 71.84 178 LYS A O 1
ATOM 1474 N N . ASN A 1 179 ? 0.661 16.698 61.395 1.00 78.02 179 ASN A N 1
ATOM 1475 C CA . ASN A 1 179 ? -0.004 16.775 62.697 1.00 73.27 179 ASN A CA 1
ATOM 1476 C C . ASN A 1 179 ? -1.231 15.864 62.738 1.00 69.10 179 ASN A C 1
ATOM 1477 O O . ASN A 1 179 ? -2.347 16.298 63.025 1.00 66.86 179 ASN A O 1
ATOM 1482 N N . GLY A 1 180 ? -1.013 14.590 62.425 1.00 66.91 180 GLY A N 1
ATOM 1483 C CA . GLY A 1 180 ? -2.045 13.573 62.568 1.00 71.09 180 GLY A CA 1
ATOM 1484 C C . GLY A 1 180 ? -3.286 13.765 61.724 1.00 72.17 180 GLY A C 1
ATOM 1485 O O . GLY A 1 180 ? -4.363 13.297 62.108 1.00 65.73 180 GLY A O 1
ATOM 1486 N N . THR A 1 181 ? -3.170 14.434 60.576 1.00 65.61 181 THR A N 1
ATOM 1487 C CA . THR A 1 181 ? -4.303 14.643 59.680 1.00 70.41 181 THR A CA 1
ATOM 1488 C C . THR A 1 181 ? -3.809 14.579 58.241 1.00 66.23 181 THR A C 1
ATOM 1489 O O . THR A 1 181 ? -2.619 14.746 57.970 1.00 60.37 181 THR A O 1
ATOM 1493 N N . LEU A 1 182 ? -4.729 14.325 57.308 1.00 58.76 182 LEU A N 1
ATOM 1494 C CA . LEU A 1 182 ? -4.378 14.225 55.895 1.00 56.54 182 LEU A CA 1
ATOM 1495 C C . LEU A 1 182 ? -4.611 15.567 55.206 1.00 57.42 182 LEU A C 1
ATOM 1496 O O . LEU A 1 182 ? -5.748 16.044 55.133 1.00 63.33 182 LEU A O 1
ATOM 1501 N N . VAL A 1 183 ? -3.537 16.164 54.704 1.00 46.44 183 VAL A N 1
ATOM 1502 C CA . VAL A 1 183 ? -3.593 17.351 53.866 1.00 34.88 183 VAL A CA 1
ATOM 1503 C C . VAL A 1 183 ? -3.614 16.896 52.413 1.00 32.61 183 VAL A C 1
ATOM 1504 O O . VAL A 1 183 ? -2.765 16.083 52.000 1.00 33.13 183 VAL A O 1
ATOM 1508 N N . GLN A 1 184 ? -4.572 17.396 51.629 1.00 30.08 184 GLN A N 1
ATOM 1509 C CA . GLN A 1 184 ? -4.634 17.053 50.222 1.00 35.39 184 GLN A CA 1
ATOM 1510 C C . GLN A 1 184 ? -4.445 18.316 49.400 1.00 37.67 184 GLN A C 1
ATOM 1511 O O . GLN A 1 184 ? -5.078 19.337 49.679 1.00 34.00 184 GLN A O 1
ATOM 1517 N N . LYS A 1 185 ? -3.574 18.265 48.412 1.00 28.48 185 LYS A N 1
ATOM 1518 C CA . LYS A 1 185 ? -3.282 19.451 47.634 1.00 25.84 185 LYS A CA 1
ATOM 1519 C C . LYS A 1 185 ? -3.333 19.095 46.160 1.00 27.71 185 LYS A C 1
ATOM 1520 O O . LYS A 1 185 ? -3.321 17.919 45.768 1.00 27.68 185 LYS A O 1
ATOM 1526 N N . THR A 1 186 ? -3.384 20.140 45.339 1.00 27.75 186 THR A N 1
ATOM 1527 C CA . THR A 1 186 ? -3.423 20.014 43.896 1.00 24.73 186 THR A CA 1
ATOM 1528 C C . THR A 1 186 ? -2.296 20.849 43.310 1.00 24.46 186 THR A C 1
ATOM 1529 O O . THR A 1 186 ? -2.002 21.938 43.809 1.00 27.14 186 THR A O 1
ATOM 1533 N N . LYS A 1 187 ? -1.677 20.344 42.242 1.00 22.46 187 LYS A N 1
ATOM 1534 C CA . LYS A 1 187 ? -0.759 21.149 41.461 1.00 24.37 187 LYS A CA 1
ATOM 1535 C C . LYS A 1 187 ? -1.536 22.172 40.642 1.00 23.86 187 LYS A C 1
ATOM 1536 O O . LYS A 1 187 ? -2.749 22.069 40.437 1.00 23.37 187 LYS A O 1
ATOM 1542 N N . THR A 1 188 ? -0.810 23.167 40.149 1.00 22.72 188 THR A N 1
ATOM 1543 C CA . THR A 1 188 ? -1.353 24.185 39.260 1.00 22.23 188 THR A CA 1
ATOM 1544 C C . THR A 1 188 ? -0.792 23.931 37.869 1.00 26.52 188 THR A C 1
ATOM 1545 O O . THR A 1 188 ? 0.433 23.887 37.690 1.00 26.55 188 THR A O 1
ATOM 1549 N N . ILE A 1 189 ? -1.689 23.757 36.889 1.00 24.73 189 ILE A N 1
ATOM 1550 C CA . ILE A 1 189 ? -1.389 23.570 35.473 1.00 25.39 189 ILE A CA 1
ATOM 1551 C C . ILE A 1 189 ? -1.260 24.921 34.792 1.00 28.10 189 ILE A C 1
ATOM 1552 O O . ILE A 1 189 ? -1.928 25.887 35.177 1.00 28.33 189 ILE A O 1
ATOM 1557 N N . ALA A 1 190 ? -0.459 24.989 33.734 1.00 23.95 190 ALA A N 1
ATOM 1558 C CA . ALA A 1 190 ? -0.437 26.180 32.904 1.00 22.31 190 ALA A CA 1
ATOM 1559 C C . ALA A 1 190 ? -0.123 25.733 31.492 1.00 26.29 190 ALA A C 1
ATOM 1560 O O . ALA A 1 190 ? 0.513 24.704 31.272 1.00 23.47 190 ALA A O 1
ATOM 1562 N N . ALA A 1 191 ? -0.551 26.545 30.533 1.00 24.25 191 ALA A N 1
ATOM 1563 C CA . ALA A 1 191 ? -0.313 26.283 29.117 1.00 23.72 191 ALA A CA 1
ATOM 1564 C C . ALA A 1 191 ? 0.049 27.617 28.481 1.00 24.88 191 ALA A C 1
ATOM 1565 O O . ALA A 1 191 ? -0.772 28.244 27.802 1.00 24.39 191 ALA A O 1
ATOM 1567 N N . PRO A 1 192 ? 1.273 28.101 28.712 1.00 21.40 192 PRO A N 1
ATOM 1568 C CA . PRO A 1 192 ? 1.606 29.484 28.344 1.00 19.09 192 PRO A CA 1
ATOM 1569 C C . PRO A 1 192 ? 1.782 29.686 26.845 1.00 17.53 192 PRO A C 1
ATOM 1570 O O . PRO A 1 192 ? 1.913 28.732 26.069 1.00 20.98 192 PRO A O 1
ATOM 1574 N N . LEU A 1 193 ? 1.762 30.956 26.456 1.00 18.34 193 LEU A N 1
ATOM 1575 C CA . LEU A 1 193 ? 2.348 31.454 25.227 1.00 19.33 193 LEU A CA 1
ATOM 1576 C C . LEU A 1 193 ? 3.514 32.369 25.578 1.00 20.16 193 LEU A C 1
ATOM 1577 O O . LEU A 1 193 ? 3.388 33.253 26.437 1.00 21.62 193 LEU A O 1
ATOM 1582 N N . VAL A 1 194 ? 4.630 32.203 24.867 1.00 18.03 194 VAL A N 1
ATOM 1583 C CA . VAL A 1 194 ? 5.814 33.030 25.079 1.00 17.69 194 VAL A CA 1
ATOM 1584 C C . VAL A 1 194 ? 6.244 33.613 23.741 1.00 18.36 194 VAL A C 1
ATOM 1585 O O . VAL A 1 194 ? 6.383 32.869 22.759 1.00 21.62 194 VAL A O 1
ATOM 1589 N N . LEU A 1 195 ? 6.431 34.933 23.696 1.00 18.59 195 LEU A N 1
ATOM 1590 C CA . LEU A 1 195 ? 6.889 35.628 22.504 1.00 20.53 195 LEU A CA 1
ATOM 1591 C C . LEU A 1 195 ? 8.367 35.968 22.690 1.00 22.43 195 LEU A C 1
ATOM 1592 O O . LEU A 1 195 ? 8.744 36.509 23.765 1.00 19.58 195 LEU A O 1
ATOM 1597 N N . TYR A 1 196 ? 9.176 35.700 21.650 1.00 17.70 196 TYR A N 1
ATOM 1598 C CA . TYR A 1 196 ? 10.591 36.006 21.614 1.00 16.45 196 TYR A CA 1
ATOM 1599 C C . TYR A 1 196 ? 10.876 36.869 20.392 1.00 21.07 196 TYR A C 1
ATOM 1600 O O . TYR A 1 196 ? 10.177 36.793 19.380 1.00 23.34 196 TYR A O 1
ATOM 1609 N N . ALA A 1 197 ? 11.956 37.648 20.456 1.00 20.88 197 ALA A N 1
ATOM 1610 C CA . ALA A 1 197 ? 12.452 38.371 19.298 1.00 27.24 197 ALA A CA 1
ATOM 1611 C C . ALA A 1 197 ? 13.914 38.021 19.058 1.00 22.95 197 ALA A C 1
ATOM 1612 O O . ALA A 1 197 ? 14.690 37.906 20.019 1.00 23.89 197 ALA A O 1
ATOM 1614 N N . TRP A 1 198 ? 14.311 37.911 17.793 1.00 24.91 198 TRP A N 1
ATOM 1615 C CA . TRP A 1 198 ? 15.722 37.856 17.478 1.00 24.66 198 TRP A CA 1
ATOM 1616 C C . TRP A 1 198 ? 16.293 39.265 17.577 1.00 33.49 198 TRP A C 1
ATOM 1617 O O . TRP A 1 198 ? 15.795 40.185 16.925 1.00 31.31 198 TRP A O 1
ATOM 1628 N N . LYS A 1 199 ? 17.343 39.427 18.380 1.00 32.66 199 LYS A N 1
ATOM 1629 C CA . LYS A 1 199 ? 17.983 40.725 18.552 1.00 39.67 199 LYS A CA 1
ATOM 1630 C C . LYS A 1 199 ? 19.369 40.676 17.938 1.00 46.30 199 LYS A C 1
ATOM 1631 O O . LYS A 1 199 ? 20.315 40.212 18.591 1.00 42.53 199 LYS A O 1
ATOM 1637 N N . PRO A 1 200 ? 19.539 41.125 16.693 1.00 41.27 200 PRO A N 1
ATOM 1638 C CA . PRO A 1 200 ? 20.835 40.943 16.023 1.00 47.07 200 PRO A CA 1
ATOM 1639 C C . PRO A 1 200 ? 21.968 41.603 16.774 1.00 54.18 200 PRO A C 1
ATOM 1640 O O . PRO A 1 200 ? 23.081 41.066 16.820 1.00 55.72 200 PRO A O 1
ATOM 1644 N N . GLU A 1 201 ? 21.691 42.736 17.421 1.00 47.95 201 GLU A N 1
ATOM 1645 C CA . GLU A 1 201 ? 22.729 43.504 18.084 1.00 63.53 201 GLU A CA 1
ATOM 1646 C C . GLU A 1 201 ? 23.221 42.829 19.354 1.00 61.53 201 GLU A C 1
ATOM 1647 O O . GLU A 1 201 ? 24.285 43.203 19.854 1.00 57.28 201 GLU A O 1
ATOM 1653 N N . GLY A 1 202 ? 22.499 41.836 19.863 1.00 53.10 202 GLY A N 1
ATOM 1654 C CA . GLY A 1 202 ? 22.857 41.280 21.154 1.00 57.76 202 GLY A CA 1
ATOM 1655 C C . GLY A 1 202 ? 22.896 42.408 22.165 1.00 65.64 202 GLY A C 1
ATOM 1656 O O . GLY A 1 202 ? 21.984 43.235 22.232 1.00 57.41 202 GLY A O 1
ATOM 1657 N N . PHE A 1 203 ? 23.992 42.478 22.931 1.00 72.37 203 PHE A N 1
ATOM 1658 C CA . PHE A 1 203 ? 24.160 43.501 23.958 1.00 72.72 203 PHE A CA 1
ATOM 1659 C C . PHE A 1 203 ? 25.391 44.382 23.734 1.00 75.89 203 PHE A C 1
ATOM 1660 O O . PHE A 1 203 ? 26.239 44.512 24.624 1.00 74.68 203 PHE A O 1
ATOM 1668 N N . GLY A 1 204 ? 25.488 45.008 22.564 1.00 80.24 204 GLY A N 1
ATOM 1669 C CA . GLY A 1 204 ? 26.626 45.853 22.246 1.00 88.10 204 GLY A CA 1
ATOM 1670 C C . GLY A 1 204 ? 27.784 45.107 21.611 1.00 96.28 204 GLY A C 1
ATOM 1671 O O . GLY A 1 204 ? 28.168 45.398 20.474 1.00 96.88 204 GLY A O 1
ATOM 1672 N N . ASP A 1 205 ? 28.365 44.162 22.351 1.00 103.94 205 ASP A N 1
ATOM 1673 C CA . ASP A 1 205 ? 29.254 43.162 21.772 1.00 107.18 205 ASP A CA 1
ATOM 1674 C C . ASP A 1 205 ? 28.390 42.136 21.039 1.00 98.30 205 ASP A C 1
ATOM 1675 O O . ASP A 1 205 ? 27.545 41.475 21.654 1.00 91.98 205 ASP A O 1
ATOM 1680 N N . TYR A 1 206 ? 28.613 41.998 19.732 1.00 99.14 206 TYR A N 1
ATOM 1681 C CA . TYR A 1 206 ? 27.545 41.736 18.762 1.00 97.12 206 TYR A CA 1
ATOM 1682 C C . TYR A 1 206 ? 27.305 40.267 18.435 1.00 90.94 206 TYR A C 1
ATOM 1683 O O . TYR A 1 206 ? 27.008 39.930 17.282 1.00 87.09 206 TYR A O 1
ATOM 1692 N N . ARG A 1 207 ? 27.373 39.364 19.411 1.00 86.63 207 ARG A N 1
ATOM 1693 C CA . ARG A 1 207 ? 26.760 38.046 19.260 1.00 81.78 207 ARG A CA 1
ATOM 1694 C C . ARG A 1 207 ? 25.252 38.199 19.458 1.00 75.01 207 ARG A C 1
ATOM 1695 O O . ARG A 1 207 ? 24.798 38.483 20.569 1.00 67.47 207 ARG A O 1
ATOM 1703 N N . GLY A 1 208 ? 24.465 38.029 18.388 1.00 51.96 208 GLY A N 1
ATOM 1704 C CA . GLY A 1 208 ? 23.023 38.167 18.510 1.00 44.24 208 GLY A CA 1
ATOM 1705 C C . GLY A 1 208 ? 22.401 37.037 19.308 1.00 43.85 208 GLY A C 1
ATOM 1706 O O . GLY A 1 208 ? 22.974 35.961 19.463 1.00 40.55 208 GLY A O 1
ATOM 1707 N N A SER A 1 209 ? 21.190 37.274 19.811 0.39 30.78 209 SER A N 1
ATOM 1708 N N B SER A 1 209 ? 21.202 37.288 19.829 0.61 30.59 209 SER A N 1
ATOM 1709 C CA A SER A 1 209 ? 20.527 36.231 20.586 0.39 34.49 209 SER A CA 1
ATOM 1710 C CA B SER A 1 209 ? 20.526 36.223 20.558 0.61 34.45 209 SER A CA 1
ATOM 1711 C C A SER A 1 209 ? 19.020 36.430 20.579 0.39 34.59 209 SER A C 1
ATOM 1712 C C B SER A 1 209 ? 19.019 36.429 20.566 0.61 34.62 209 SER A C 1
ATOM 1713 O O A SER A 1 209 ? 18.515 37.523 20.309 0.39 29.31 209 SER A O 1
ATOM 1714 O O B SER A 1 209 ? 18.514 37.521 20.298 0.61 29.08 209 SER A O 1
ATOM 1719 N N . LEU A 1 210 ? 18.309 35.350 20.888 1.00 29.88 210 LEU A N 1
ATOM 1720 C CA . LEU A 1 210 ? 16.885 35.436 21.186 1.00 28.35 210 LEU A CA 1
ATOM 1721 C C . LEU A 1 210 ? 16.682 36.194 22.492 1.00 28.77 210 LEU A C 1
ATOM 1722 O O . LEU A 1 210 ? 17.467 36.046 23.433 1.00 28.06 210 LEU A O 1
ATOM 1727 N N . ALA A 1 211 ? 15.617 36.992 22.563 1.00 24.62 211 ALA A N 1
ATOM 1728 C CA . ALA A 1 211 ? 15.256 37.673 23.795 1.00 23.06 211 ALA A CA 1
ATOM 1729 C C . ALA A 1 211 ? 13.769 37.503 24.071 1.00 24.53 211 ALA A C 1
ATOM 1730 O O . ALA A 1 211 ? 12.954 37.631 23.157 1.00 26.06 211 ALA A O 1
ATOM 1732 N N . PRO A 1 212 ? 13.389 37.205 25.317 1.00 22.74 212 PRO A N 1
ATOM 1733 C CA . PRO A 1 212 ? 11.963 37.034 25.632 1.00 18.26 212 PRO A CA 1
ATOM 1734 C C . PRO A 1 212 ? 11.280 38.394 25.717 1.00 29.32 212 PRO A C 1
ATOM 1735 O O . PRO A 1 212 ? 11.840 39.352 26.259 1.00 28.18 212 PRO A O 1
ATOM 1739 N N . ILE A 1 213 ? 10.058 38.470 25.192 1.00 24.33 213 ILE A N 1
ATOM 1740 C CA . ILE A 1 213 ? 9.297 39.708 25.097 1.00 27.78 213 ILE A CA 1
ATOM 1741 C C . ILE A 1 213 ? 8.090 39.681 26.004 1.00 22.73 213 ILE A C 1
ATOM 1742 O O . ILE A 1 213 ? 7.782 40.667 26.704 1.00 21.30 213 ILE A O 1
ATOM 1747 N N . ALA A 1 214 ? 7.358 38.555 25.967 1.00 19.94 214 ALA A N 1
ATOM 1748 C CA . ALA A 1 214 ? 6.049 38.540 26.635 1.00 19.90 214 ALA A CA 1
ATOM 1749 C C . ALA A 1 214 ? 5.672 37.111 26.971 1.00 22.16 214 ALA A C 1
ATOM 1750 O O . ALA A 1 214 ? 5.941 36.196 26.197 1.00 19.85 214 ALA A O 1
ATOM 1752 N N . ILE A 1 215 ? 4.993 36.940 28.105 1.00 19.95 215 ILE A N 1
ATOM 1753 C CA . ILE A 1 215 ? 4.480 35.643 28.550 1.00 21.65 215 ILE A CA 1
ATOM 1754 C C . ILE A 1 215 ? 3.050 35.824 29.018 1.00 19.19 215 ILE A C 1
ATOM 1755 O O . ILE A 1 215 ? 2.768 36.653 29.884 1.00 21.90 215 ILE A O 1
ATOM 1760 N N . GLN A 1 216 ? 2.157 35.011 28.458 1.00 17.85 216 GLN A N 1
ATOM 1761 C CA . GLN A 1 216 ? 0.789 34.821 28.937 1.00 19.61 216 GLN A CA 1
ATOM 1762 C C . GLN A 1 216 ? 0.720 33.403 29.484 1.00 22.51 216 GLN A C 1
ATOM 1763 O O . GLN A 1 216 ? 0.915 32.441 28.739 1.00 20.72 216 GLN A O 1
ATOM 1769 N N . ILE A 1 217 ? 0.455 33.271 30.787 1.00 19.20 217 ILE A N 1
ATOM 1770 C CA . ILE A 1 217 ? 0.635 31.978 31.435 1.00 22.40 217 ILE A CA 1
ATOM 1771 C C . ILE A 1 217 ? -0.412 30.954 30.999 1.00 18.80 217 ILE A C 1
ATOM 1772 O O . ILE A 1 217 ? -0.113 29.749 30.943 1.00 20.19 217 ILE A O 1
ATOM 1777 N N . ASN A 1 218 ? -1.640 31.370 30.692 1.00 22.85 218 ASN A N 1
ATOM 1778 C CA . ASN A 1 218 ? -2.659 30.435 30.230 1.00 21.99 218 ASN A CA 1
ATOM 1779 C C . ASN A 1 218 ? -3.207 30.847 28.867 1.00 21.80 218 ASN A C 1
ATOM 1780 O O . ASN A 1 218 ? -2.918 31.937 28.361 1.00 22.10 218 ASN A O 1
ATOM 1785 N N . GLN A 1 219 ? -4.050 29.979 28.290 1.00 22.94 219 GLN A N 1
ATOM 1786 C CA . GLN A 1 219 ? -4.408 30.092 26.871 1.00 24.78 219 GLN A CA 1
ATOM 1787 C C . GLN A 1 219 ? -5.454 31.165 26.581 1.00 29.73 219 GLN A C 1
ATOM 1788 O O . GLN A 1 219 ? -5.421 31.766 25.502 1.00 28.73 219 GLN A O 1
ATOM 1794 N N . GLN A 1 220 ? -6.388 31.433 27.505 1.00 25.91 220 GLN A N 1
ATOM 1795 C CA . GLN A 1 220 ? -7.483 32.349 27.215 1.00 37.40 220 GLN A CA 1
ATOM 1796 C C . GLN A 1 220 ? -7.230 33.694 27.870 1.00 26.62 220 GLN A C 1
ATOM 1797 O O . GLN A 1 220 ? -7.199 33.780 29.108 1.00 30.47 220 GLN A O 1
ATOM 1803 N N . PRO A 1 221 ? -7.075 34.763 27.085 1.00 27.35 221 PRO A N 1
ATOM 1804 C CA . PRO A 1 221 ? -6.601 36.036 27.651 1.00 27.59 221 PRO A CA 1
ATOM 1805 C C . PRO A 1 221 ? -7.622 36.649 28.592 1.00 38.13 221 PRO A C 1
ATOM 1806 O O . PRO A 1 221 ? -8.834 36.542 28.386 1.00 33.29 221 PRO A O 1
ATOM 1810 N N . ASP A 1 222 ? -7.118 37.291 29.648 1.00 31.33 222 ASP A N 1
ATOM 1811 C CA . ASP A 1 222 ? -7.973 38.081 30.506 1.00 32.63 222 ASP A CA 1
ATOM 1812 C C . ASP A 1 222 ? -7.064 39.119 31.146 1.00 39.48 222 ASP A C 1
ATOM 1813 O O . ASP A 1 222 ? -6.048 38.741 31.740 1.00 36.24 222 ASP A O 1
ATOM 1818 N N . PRO A 1 223 ? -7.392 40.409 31.042 1.00 33.63 223 PRO A N 1
ATOM 1819 C CA . PRO A 1 223 ? -6.533 41.440 31.657 1.00 37.09 223 PRO A CA 1
ATOM 1820 C C . PRO A 1 223 ? -6.298 41.265 33.152 1.00 29.32 223 PRO A C 1
ATOM 1821 O O . PRO A 1 223 ? -5.307 41.799 33.659 1.00 33.37 223 PRO A O 1
ATOM 1825 N N . ILE A 1 224 ? -7.192 40.583 33.869 1.00 28.89 224 ILE A N 1
ATOM 1826 C CA . ILE A 1 224 ? -7.112 40.449 35.329 1.00 35.51 224 ILE A CA 1
ATOM 1827 C C . ILE A 1 224 ? -6.534 39.113 35.753 1.00 36.56 224 ILE A C 1
ATOM 1828 O O . ILE A 1 224 ? -5.630 39.047 36.583 1.00 36.79 224 ILE A O 1
ATOM 1833 N N . THR A 1 225 ? -7.119 38.023 35.253 1.00 30.08 225 THR A N 1
ATOM 1834 C CA . THR A 1 225 ? -6.784 36.694 35.730 1.00 39.09 225 THR A CA 1
ATOM 1835 C C . THR A 1 225 ? -5.758 35.999 34.851 1.00 32.80 225 THR A C 1
ATOM 1836 O O . THR A 1 225 ? -5.267 34.932 35.241 1.00 35.87 225 THR A O 1
ATOM 1840 N N . ASN A 1 226 ? -5.424 36.559 33.684 1.00 33.70 226 ASN A N 1
ATOM 1841 C CA . ASN A 1 226 ? -4.445 35.930 32.812 1.00 24.27 226 ASN A CA 1
ATOM 1842 C C . ASN A 1 226 ? -3.794 37.005 31.932 1.00 23.80 226 ASN A C 1
ATOM 1843 O O . ASN A 1 226 ? -3.899 36.963 30.695 1.00 27.94 226 ASN A O 1
ATOM 1848 N N . PRO A 1 227 ? -3.129 37.987 32.536 1.00 21.44 227 PRO A N 1
ATOM 1849 C CA . PRO A 1 227 ? -2.559 39.093 31.765 1.00 28.55 227 PRO A CA 1
ATOM 1850 C C . PRO A 1 227 ? -1.269 38.698 31.064 1.00 33.07 227 PRO A C 1
ATOM 1851 O O . PRO A 1 227 ? -0.705 37.628 31.271 1.00 33.34 227 PRO A O 1
ATOM 1855 N N . ILE A 1 228 ? -0.800 39.601 30.219 1.00 25.06 228 ILE A N 1
ATOM 1856 C CA . ILE A 1 228 ? 0.473 39.407 29.540 1.00 29.64 228 ILE A CA 1
ATOM 1857 C C . ILE A 1 228 ? 1.552 40.073 30.385 1.00 31.72 228 ILE A C 1
ATOM 1858 O O . ILE A 1 228 ? 1.465 41.268 30.696 1.00 28.07 228 ILE A O 1
ATOM 1863 N N . TYR A 1 229 ? 2.556 39.290 30.784 1.00 21.48 229 TYR A N 1
ATOM 1864 C CA . TYR A 1 229 ? 3.695 39.813 31.528 1.00 23.10 229 TYR A CA 1
ATOM 1865 C C . TYR A 1 229 ? 4.844 40.089 30.571 1.00 23.47 229 TYR A C 1
ATOM 1866 O O . TYR A 1 229 ? 5.028 39.378 29.577 1.00 22.12 229 TYR A O 1
ATOM 1875 N N . THR A 1 230 ? 5.649 41.090 30.898 1.00 21.53 230 THR A N 1
ATOM 1876 C CA . THR A 1 230 ? 6.858 41.404 30.156 1.00 21.56 230 THR A CA 1
ATOM 1877 C C . THR A 1 230 ? 7.997 41.609 31.133 1.00 18.20 230 THR A C 1
ATOM 1878 O O . THR A 1 230 ? 7.785 41.645 32.352 1.00 22.58 230 THR A O 1
ATOM 1882 N N . PRO A 1 231 ? 9.231 41.759 30.633 1.00 19.00 231 PRO A N 1
ATOM 1883 C CA . PRO A 1 231 ? 10.347 42.034 31.551 1.00 21.39 231 PRO A CA 1
ATOM 1884 C C . PRO A 1 231 ? 10.171 43.288 32.394 1.00 28.28 231 PRO A C 1
ATOM 1885 O O . PRO A 1 231 ? 10.884 43.430 33.391 1.00 26.45 231 PRO A O 1
ATOM 1889 N N . ARG A 1 232 ? 9.239 44.203 32.048 1.00 22.89 232 ARG A N 1
ATOM 1890 C CA . ARG A 1 232 ? 9.025 45.370 32.899 1.00 25.16 232 ARG A CA 1
ATOM 1891 C C . ARG A 1 232 ? 8.317 45.022 34.190 1.00 32.60 232 ARG A C 1
ATOM 1892 O O . ARG A 1 232 ? 8.130 45.911 35.032 1.00 27.02 232 ARG A O 1
ATOM 1900 N N . ASP A 1 233 ? 7.900 43.776 34.371 1.00 26.49 233 ASP A N 1
ATOM 1901 C CA . ASP A 1 233 ? 6.999 43.436 35.456 1.00 25.69 233 ASP A CA 1
ATOM 1902 C C . ASP A 1 233 ? 7.721 42.819 36.651 1.00 24.24 233 ASP A C 1
ATOM 1903 O O . ASP A 1 233 ? 7.076 42.202 37.510 1.00 29.18 233 ASP A O 1
ATOM 1908 N N . GLY A 1 234 ? 9.039 42.990 36.731 1.00 27.28 234 GLY A N 1
ATOM 1909 C CA . GLY A 1 234 ? 9.729 42.719 37.981 1.00 28.67 234 GLY A CA 1
ATOM 1910 C C . GLY A 1 234 ? 9.610 41.272 38.430 1.00 28.97 234 GLY A C 1
ATOM 1911 O O . GLY A 1 234 ? 9.849 40.329 37.660 1.00 24.99 234 GLY A O 1
ATOM 1912 N N . LYS A 1 235 ? 9.209 41.077 39.687 1.00 27.98 235 LYS A N 1
ATOM 1913 C CA . LYS A 1 235 ? 9.096 39.721 40.210 1.00 30.65 235 LYS A CA 1
ATOM 1914 C C . LYS A 1 235 ? 7.968 38.941 39.541 1.00 26.97 235 LYS A C 1
ATOM 1915 O O . LYS A 1 235 ? 8.054 37.707 39.419 1.00 24.95 235 LYS A O 1
ATOM 1921 N N . HIS A 1 236 ? 6.948 39.637 39.037 1.00 23.42 236 HIS A N 1
ATOM 1922 C CA . HIS A 1 236 ? 5.882 38.965 38.298 1.00 23.84 236 HIS A CA 1
ATOM 1923 C C . HIS A 1 236 ? 6.407 38.344 37.004 1.00 20.14 236 HIS A C 1
ATOM 1924 O O . HIS A 1 236 ? 5.990 37.238 36.617 1.00 21.15 236 HIS A O 1
ATOM 1931 N N . TRP A 1 237 ? 7.377 39.002 36.376 1.00 21.69 237 TRP A N 1
ATOM 1932 C CA . TRP A 1 237 ? 8.069 38.458 35.207 1.00 21.07 237 TRP A CA 1
ATOM 1933 C C . TRP A 1 237 ? 8.855 37.200 35.542 1.00 25.47 237 TRP A C 1
ATOM 1934 O O . TRP A 1 237 ? 8.798 36.196 34.809 1.00 21.04 237 TRP A O 1
ATOM 1945 N N . PHE A 1 238 ? 9.564 37.229 36.660 1.00 19.45 238 PHE A N 1
ATOM 1946 C CA . PHE A 1 238 ? 10.313 36.060 37.102 1.00 23.76 238 PHE A CA 1
ATOM 1947 C C . PHE A 1 238 ? 9.380 34.870 37.303 1.00 19.71 238 PHE A C 1
ATOM 1948 O O . PHE A 1 238 ? 9.657 33.748 36.812 1.00 22.05 238 PHE A O 1
ATOM 1956 N N . ILE A 1 239 ? 8.226 35.108 37.926 1.00 19.04 239 ILE A N 1
ATOM 1957 C CA . ILE A 1 239 ? 7.268 34.024 38.133 1.00 20.36 239 ILE A CA 1
ATOM 1958 C C . ILE A 1 239 ? 6.699 33.544 36.810 1.00 25.93 239 ILE A C 1
ATOM 1959 O O . ILE A 1 239 ? 6.487 32.328 36.613 1.00 22.47 239 ILE A O 1
ATOM 1964 N N . ALA A 1 240 ? 6.420 34.456 35.897 1.00 19.71 240 ALA A N 1
ATOM 1965 C CA . ALA A 1 240 ? 5.891 34.038 34.603 1.00 20.77 240 ALA A CA 1
ATOM 1966 C C . ALA A 1 240 ? 6.867 33.092 33.898 1.00 19.28 240 ALA A C 1
ATOM 1967 O O . ALA A 1 240 ? 6.449 32.074 33.315 1.00 17.61 240 ALA A O 1
ATOM 1969 N N . LYS A 1 241 ? 8.169 33.385 33.993 1.00 18.67 241 LYS A N 1
ATOM 1970 C CA . LYS A 1 241 ? 9.178 32.500 33.427 1.00 17.49 241 LYS A CA 1
ATOM 1971 C C . LYS A 1 241 ? 9.169 31.127 34.090 1.00 17.88 241 LYS A C 1
ATOM 1972 O O . LYS A 1 241 ? 9.281 30.093 33.404 1.00 18.62 241 LYS A O 1
ATOM 1978 N N . ILE A 1 242 ? 8.979 31.082 35.402 1.00 19.42 242 ILE A N 1
ATOM 1979 C CA . ILE A 1 242 ? 8.889 29.791 36.075 1.00 19.14 242 ILE A CA 1
ATOM 1980 C C . ILE A 1 242 ? 7.777 28.938 35.474 1.00 19.78 242 ILE A C 1
ATOM 1981 O O . ILE A 1 242 ? 7.969 27.736 35.182 1.00 17.21 242 ILE A O 1
ATOM 1986 N N . PHE A 1 243 ? 6.605 29.535 35.265 1.00 18.62 243 PHE A N 1
ATOM 1987 C CA . PHE A 1 243 ? 5.488 28.758 34.700 1.00 18.28 243 PHE A CA 1
ATOM 1988 C C . PHE A 1 243 ? 5.779 28.335 33.272 1.00 19.68 243 PHE A C 1
ATOM 1989 O O . PHE A 1 243 ? 5.460 27.202 32.868 1.00 19.41 243 PHE A O 1
ATOM 1997 N N . ALA A 1 244 ? 6.427 29.197 32.499 1.00 15.63 244 ALA A N 1
ATOM 1998 C CA . ALA A 1 244 ? 6.785 28.828 31.143 1.00 19.06 244 ALA A CA 1
ATOM 1999 C C . ALA A 1 244 ? 7.812 27.701 31.119 1.00 18.37 244 ALA A C 1
ATOM 2000 O O . ALA A 1 244 ? 7.748 26.802 30.274 1.00 17.26 244 ALA A O 1
ATOM 2002 N N . GLN A 1 245 ? 8.754 27.733 32.063 1.00 18.42 245 GLN A N 1
ATOM 2003 C CA . GLN A 1 245 ? 9.752 26.688 32.138 1.00 20.79 245 GLN A CA 1
ATOM 2004 C C . GLN A 1 245 ? 9.134 25.369 32.579 1.00 16.32 245 GLN A C 1
ATOM 2005 O O . GLN A 1 245 ? 9.491 24.296 32.049 1.00 17.98 245 GLN A O 1
ATOM 2011 N N . MET A 1 246 ? 8.197 25.435 33.524 1.00 17.16 246 MET A N 1
ATOM 2012 C CA . MET A 1 246 ? 7.501 24.226 33.931 1.00 16.23 246 MET A CA 1
ATOM 2013 C C . MET A 1 246 ? 6.776 23.621 32.743 1.00 19.01 246 MET A C 1
ATOM 2014 O O . MET A 1 246 ? 6.821 22.393 32.518 1.00 18.42 246 MET A O 1
ATOM 2019 N N . ALA A 1 247 ? 6.155 24.478 31.930 1.00 14.92 247 ALA A N 1
ATOM 2020 C CA . ALA A 1 247 ? 5.441 23.985 30.764 1.00 16.58 247 ALA A CA 1
ATOM 2021 C C . ALA A 1 247 ? 6.408 23.356 29.771 1.00 14.98 247 ALA A C 1
ATOM 2022 O O . ALA A 1 247 ? 6.155 22.238 29.269 1.00 17.33 247 ALA A O 1
ATOM 2024 N N . ASP A 1 248 ? 7.547 24.005 29.548 1.00 16.98 248 ASP A N 1
ATOM 2025 C CA . ASP A 1 248 ? 8.558 23.444 28.663 1.00 15.93 248 ASP A CA 1
ATOM 2026 C C . ASP A 1 248 ? 9.040 22.088 29.172 1.00 16.04 248 ASP A C 1
ATOM 2027 O O . ASP A 1 248 ? 9.230 21.137 28.378 1.00 16.77 248 ASP A O 1
ATOM 2032 N N . GLY A 1 249 ? 9.150 21.945 30.484 1.00 16.24 249 GLY A N 1
ATOM 2033 C CA . GLY A 1 249 ? 9.620 20.691 31.044 1.00 17.64 249 GLY A CA 1
ATOM 2034 C C . GLY A 1 249 ? 8.606 19.567 30.947 1.00 16.09 249 GLY A C 1
ATOM 2035 O O . GLY A 1 249 ? 8.980 18.407 30.751 1.00 17.11 249 GLY A O 1
ATOM 2036 N N . ASN A 1 250 ? 7.327 19.892 31.006 1.00 18.21 250 ASN A N 1
ATOM 2037 C CA . ASN A 1 250 ? 6.314 18.874 30.804 1.00 16.95 250 ASN A CA 1
ATOM 2038 C C . ASN A 1 250 ? 6.233 18.448 29.349 1.00 18.16 250 ASN A C 1
ATOM 2039 O O . ASN A 1 250 ? 6.189 17.235 29.046 1.00 21.66 250 ASN A O 1
ATOM 2044 N N . CYS A 1 251 ? 6.312 19.415 28.438 1.00 17.33 251 CYS A N 1
ATOM 2045 C CA . CYS A 1 251 ? 6.404 19.075 27.037 1.00 16.89 251 CYS A CA 1
ATOM 2046 C C . CYS A 1 251 ? 7.666 18.280 26.758 1.00 20.20 251 CYS A C 1
ATOM 2047 O O . CYS A 1 251 ? 7.645 17.319 25.962 1.00 20.26 251 CYS A O 1
ATOM 2050 N N . HIS A 1 252 ? 8.763 18.660 27.403 1.00 18.39 252 HIS A N 1
ATOM 2051 C CA . HIS A 1 252 ? 9.993 17.908 27.256 1.00 21.20 252 HIS A CA 1
ATOM 2052 C C . HIS A 1 252 ? 9.813 16.453 27.641 1.00 20.86 252 HIS A C 1
ATOM 2053 O O . HIS A 1 252 ? 10.103 15.539 26.843 1.00 19.61 252 HIS A O 1
ATOM 2060 N N . GLU A 1 253 ? 9.398 16.211 28.883 1.00 16.09 253 GLU A N 1
ATOM 2061 C CA . GLU A 1 253 ? 9.419 14.817 29.349 1.00 17.04 253 GLU A CA 1
ATOM 2062 C C . GLU A 1 253 ? 8.375 13.975 28.652 1.00 20.01 253 GLU A C 1
ATOM 2063 O O . GLU A 1 253 ? 8.662 12.835 28.257 1.00 20.75 253 GLU A O 1
ATOM 2069 N N . ALA A 1 254 ? 7.162 14.492 28.498 1.00 17.42 254 ALA A N 1
ATOM 2070 C CA . ALA A 1 254 ? 6.118 13.650 27.931 1.00 18.66 254 ALA A CA 1
ATOM 2071 C C . ALA A 1 254 ? 6.250 13.540 26.415 1.00 24.30 254 ALA A C 1
ATOM 2072 O O . ALA A 1 254 ? 6.112 12.441 25.862 1.00 20.58 254 ALA A O 1
ATOM 2074 N N . ILE A 1 255 ? 6.535 14.644 25.718 1.00 19.49 255 ILE A N 1
ATOM 2075 C CA . ILE A 1 255 ? 6.457 14.645 24.271 1.00 18.19 255 ILE A CA 1
ATOM 2076 C C . ILE A 1 255 ? 7.837 14.388 23.653 1.00 17.50 255 ILE A C 1
ATOM 2077 O O . ILE A 1 255 ? 8.014 13.416 22.909 1.00 19.24 255 ILE A O 1
ATOM 2082 N N . SER A 1 256 ? 8.821 15.249 23.943 1.00 16.48 256 SER A N 1
ATOM 2083 C CA . SER A 1 256 ? 10.098 15.188 23.226 1.00 17.68 256 SER A CA 1
ATOM 2084 C C . SER A 1 256 ? 10.968 14.023 23.671 1.00 20.36 256 SER A C 1
ATOM 2085 O O . SER A 1 256 ? 11.683 13.433 22.849 1.00 16.78 256 SER A O 1
ATOM 2088 N N . HIS A 1 257 ? 10.919 13.666 24.948 1.00 16.75 257 HIS A N 1
ATOM 2089 C CA . HIS A 1 257 ? 11.777 12.605 25.458 1.00 16.54 257 HIS A CA 1
ATOM 2090 C C . HIS A 1 257 ? 11.065 11.251 25.488 1.00 18.17 257 HIS A C 1
ATOM 2091 O O . HIS A 1 257 ? 11.438 10.357 24.735 1.00 18.24 257 HIS A O 1
ATOM 2098 N N . LEU A 1 258 ? 10.047 11.074 26.338 1.00 16.45 258 LEU A N 1
ATOM 2099 C CA . LEU A 1 258 ? 9.424 9.762 26.442 1.00 17.62 258 LEU A CA 1
ATOM 2100 C C . LEU A 1 258 ? 8.749 9.350 25.139 1.00 19.34 258 LEU A C 1
ATOM 2101 O O . LEU A 1 258 ? 9.028 8.273 24.598 1.00 17.54 258 LEU A O 1
ATOM 2106 N N . ALA A 1 259 ? 7.844 10.188 24.621 1.00 15.99 259 ALA A N 1
ATOM 2107 C CA . ALA A 1 259 ? 7.107 9.772 23.430 1.00 18.88 259 ALA A CA 1
ATOM 2108 C C . ALA A 1 259 ? 8.018 9.639 22.213 1.00 16.74 259 ALA A C 1
ATOM 2109 O O . ALA A 1 259 ? 8.045 8.590 21.563 1.00 19.54 259 ALA A O 1
ATOM 2111 N N . ARG A 1 260 ? 8.776 10.692 21.883 1.00 17.52 260 ARG A N 1
ATOM 2112 C CA . ARG A 1 260 ? 9.368 10.791 20.556 1.00 16.14 260 ARG A CA 1
ATOM 2113 C C . ARG A 1 260 ? 10.850 10.416 20.503 1.00 17.49 260 ARG A C 1
ATOM 2114 O O . ARG A 1 260 ? 11.505 10.696 19.497 1.00 19.70 260 ARG A O 1
ATOM 2122 N N . THR A 1 261 ? 11.382 9.783 21.541 1.00 18.05 261 THR A N 1
ATOM 2123 C CA . THR A 1 261 ? 12.574 8.976 21.348 1.00 18.64 261 THR A CA 1
ATOM 2124 C C . THR A 1 261 ? 12.262 7.553 21.821 1.00 20.34 261 THR A C 1
ATOM 2125 O O . THR A 1 261 ? 11.925 6.698 21.001 1.00 22.53 261 THR A O 1
ATOM 2129 N N . HIS A 1 262 ? 12.259 7.322 23.146 1.00 17.78 262 HIS A N 1
ATOM 2130 C CA . HIS A 1 262 ? 11.980 6.008 23.720 1.00 16.26 262 HIS A CA 1
ATOM 2131 C C . HIS A 1 262 ? 10.814 5.246 23.072 1.00 17.88 262 HIS A C 1
ATOM 2132 O O . HIS A 1 262 ? 10.996 4.130 22.571 1.00 17.68 262 HIS A O 1
ATOM 2139 N N . LEU A 1 263 ? 9.601 5.795 23.131 1.00 14.20 263 LEU A N 1
ATOM 2140 C CA . LEU A 1 263 ? 8.449 4.943 22.837 1.00 14.15 263 LEU A CA 1
ATOM 2141 C C . LEU A 1 263 ? 8.172 4.786 21.353 1.00 18.95 263 LEU A C 1
ATOM 2142 O O . LEU A 1 263 ? 7.574 3.781 20.949 1.00 21.10 263 LEU A O 1
ATOM 2147 N N . ILE A 1 264 ? 8.553 5.756 20.511 1.00 17.55 264 ILE A N 1
ATOM 2148 C CA . ILE A 1 264 ? 8.384 5.513 19.084 1.00 18.19 264 ILE A CA 1
ATOM 2149 C C . ILE A 1 264 ? 9.428 4.548 18.533 1.00 20.89 264 ILE A C 1
ATOM 2150 O O . ILE A 1 264 ? 9.225 3.994 17.445 1.00 18.73 264 ILE A O 1
ATOM 2155 N N . LEU A 1 265 ? 10.539 4.318 19.249 1.00 18.95 265 LEU A N 1
ATOM 2156 C CA . LEU A 1 265 ? 11.492 3.297 18.806 1.00 21.57 265 LEU A CA 1
ATOM 2157 C C . LEU A 1 265 ? 10.989 1.890 19.078 1.00 20.23 265 LEU A C 1
ATOM 2158 O O . LEU A 1 265 ? 11.327 0.972 18.335 1.00 18.46 265 LEU A O 1
ATOM 2163 N N . GLU A 1 266 ? 10.138 1.709 20.092 1.00 16.77 266 GLU A N 1
ATOM 2164 C CA . GLU A 1 266 ? 9.727 0.361 20.469 1.00 19.08 266 GLU A CA 1
ATOM 2165 C C . GLU A 1 266 ? 9.139 -0.451 19.312 1.00 20.52 266 GLU A C 1
ATOM 2166 O O . GLU A 1 266 ? 9.523 -1.631 19.154 1.00 20.46 266 GLU A O 1
ATOM 2172 N N . PRO A 1 267 ? 8.231 0.089 18.470 1.00 19.74 267 PRO A N 1
ATOM 2173 C CA . PRO A 1 267 ? 7.728 -0.740 17.360 1.00 21.97 267 PRO A CA 1
ATOM 2174 C C . PRO A 1 267 ? 8.797 -1.144 16.359 1.00 18.30 267 PRO A C 1
ATOM 2175 O O . PRO A 1 267 ? 8.707 -2.217 15.758 1.00 20.16 267 PRO A O 1
ATOM 2179 N N . PHE A 1 268 ? 9.805 -0.296 16.141 1.00 18.25 268 PHE A N 1
ATOM 2180 C CA . PHE A 1 268 ? 10.876 -0.668 15.227 1.00 21.76 268 PHE A CA 1
ATOM 2181 C C . PHE A 1 268 ? 11.732 -1.794 15.787 1.00 22.90 268 PHE A C 1
ATOM 2182 O O . PHE A 1 268 ? 12.115 -2.719 15.039 1.00 18.66 268 PHE A O 1
ATOM 2190 N N . VAL A 1 269 ? 12.050 -1.749 17.081 1.00 19.85 269 VAL A N 1
ATOM 2191 C CA . VAL A 1 269 ? 12.803 -2.866 17.652 1.00 17.60 269 VAL A CA 1
ATOM 2192 C C . VAL A 1 269 ? 12.013 -4.162 17.494 1.00 17.83 269 VAL A C 1
ATOM 2193 O O . VAL A 1 269 ? 12.562 -5.223 17.113 1.00 21.58 269 VAL A O 1
ATOM 2197 N N . LEU A 1 270 ? 10.702 -4.101 17.792 1.00 17.98 270 LEU A N 1
ATOM 2198 C CA . LEU A 1 270 ? 9.910 -5.329 17.775 1.00 18.87 270 LEU A CA 1
ATOM 2199 C C . LEU A 1 270 ? 9.696 -5.845 16.357 1.00 20.72 270 LEU A C 1
ATOM 2200 O O . LEU A 1 270 ? 9.726 -7.052 16.125 1.00 23.29 270 LEU A O 1
ATOM 2205 N N . ALA A 1 271 ? 9.468 -4.949 15.392 1.00 20.86 271 ALA A N 1
ATOM 2206 C CA . ALA A 1 271 ? 9.258 -5.394 14.017 1.00 20.90 271 ALA A CA 1
ATOM 2207 C C . ALA A 1 271 ? 10.521 -6.038 13.461 1.00 21.50 271 ALA A C 1
ATOM 2208 O O . ALA A 1 271 ? 10.453 -7.052 12.756 1.00 21.44 271 ALA A O 1
ATOM 2210 N N . THR A 1 272 ? 11.682 -5.453 13.773 1.00 20.34 272 THR A N 1
ATOM 2211 C CA . THR A 1 272 ? 12.960 -6.052 13.380 1.00 20.36 272 THR A CA 1
ATOM 2212 C C . THR A 1 272 ? 13.067 -7.495 13.884 1.00 22.83 272 THR A C 1
ATOM 2213 O O . THR A 1 272 ? 13.428 -8.411 13.133 1.00 24.53 272 THR A O 1
ATOM 2217 N N . ALA A 1 273 ? 12.691 -7.716 15.162 1.00 21.42 273 ALA A N 1
ATOM 2218 C CA . ALA A 1 273 ? 12.739 -9.076 15.705 1.00 23.04 273 ALA A CA 1
ATOM 2219 C C . ALA A 1 273 ? 11.671 -9.983 15.085 1.00 24.35 273 ALA A C 1
ATOM 2220 O O . ALA A 1 273 ? 11.924 -11.168 14.814 1.00 27.50 273 ALA A O 1
ATOM 2222 N N . ASN A 1 274 ? 10.477 -9.456 14.853 1.00 22.71 274 ASN A N 1
ATOM 2223 C CA . ASN A 1 274 ? 9.357 -10.272 14.411 1.00 22.39 274 ASN A CA 1
ATOM 2224 C C . ASN A 1 274 ? 9.343 -10.554 12.920 1.00 26.24 274 ASN A C 1
ATOM 2225 O O . ASN A 1 274 ? 8.553 -11.399 12.481 1.00 25.48 274 ASN A O 1
ATOM 2230 N N . GLU A 1 275 ? 10.187 -9.901 12.130 1.00 26.15 275 GLU A N 1
ATOM 2231 C CA . GLU A 1 275 ? 10.091 -10.063 10.679 1.00 25.37 275 GLU A CA 1
ATOM 2232 C C . GLU A 1 275 ? 11.428 -10.262 9.976 1.00 25.89 275 GLU A C 1
ATOM 2233 O O . GLU A 1 275 ? 11.424 -10.742 8.838 1.00 29.18 275 GLU A O 1
ATOM 2239 N N . LEU A 1 276 ? 12.566 -9.947 10.597 1.00 21.94 276 LEU A N 1
ATOM 2240 C CA . LEU A 1 276 ? 13.854 -9.979 9.919 1.00 23.22 276 LEU A CA 1
ATOM 2241 C C . LEU A 1 276 ? 14.736 -11.069 10.506 1.00 24.03 276 LEU A C 1
ATOM 2242 O O . LEU A 1 276 ? 14.942 -11.126 11.722 1.00 23.24 276 LEU A O 1
ATOM 2247 N N . ALA A 1 277 ? 15.269 -11.909 9.621 1.00 24.30 277 ALA A N 1
ATOM 2248 C CA . ALA A 1 277 ? 16.203 -12.941 10.025 1.00 26.78 277 ALA A CA 1
ATOM 2249 C C . ALA A 1 277 ? 17.442 -12.289 10.634 1.00 24.91 277 ALA A C 1
ATOM 2250 O O . ALA A 1 277 ? 17.735 -11.120 10.368 1.00 25.43 277 ALA A O 1
ATOM 2252 N N . PRO A 1 278 ? 18.196 -13.039 11.448 1.00 22.53 278 PRO A N 1
ATOM 2253 C CA . PRO A 1 278 ? 19.416 -12.471 12.046 1.00 26.36 278 PRO A CA 1
ATOM 2254 C C . PRO A 1 278 ? 20.451 -12.040 11.025 1.00 29.99 278 PRO A C 1
ATOM 2255 O O . PRO A 1 278 ? 21.241 -11.132 11.313 1.00 28.28 278 PRO A O 1
ATOM 2259 N N . ASN A 1 279 ? 20.490 -12.673 9.854 1.00 24.33 279 ASN A N 1
ATOM 2260 C CA . ASN A 1 279 ? 21.434 -12.307 8.806 1.00 27.17 279 ASN A CA 1
ATOM 2261 C C . ASN A 1 279 ? 20.797 -11.403 7.756 1.00 29.32 279 ASN A C 1
ATOM 2262 O O . ASN A 1 279 ? 21.347 -11.247 6.665 1.00 32.33 279 ASN A O 1
ATOM 2267 N N . HIS A 1 280 ? 19.659 -10.809 8.068 1.00 24.72 280 HIS A N 1
ATOM 2268 C CA . HIS A 1 280 ? 19.105 -9.804 7.177 1.00 27.47 280 HIS A CA 1
ATOM 2269 C C . HIS A 1 280 ? 19.931 -8.528 7.285 1.00 33.08 280 HIS A C 1
ATOM 2270 O O . HIS A 1 280 ? 20.173 -8.052 8.406 1.00 26.08 280 HIS A O 1
ATOM 2277 N N . PRO A 1 281 ? 20.374 -7.945 6.166 1.00 23.96 281 PRO A N 1
ATOM 2278 C CA . PRO A 1 281 ? 21.218 -6.732 6.242 1.00 22.07 281 PRO A CA 1
ATOM 2279 C C . PRO A 1 281 ? 20.609 -5.592 7.044 1.00 22.84 281 PRO A C 1
ATOM 2280 O O . PRO A 1 281 ? 21.342 -4.844 7.708 1.00 22.87 281 PRO A O 1
ATOM 2284 N N . LEU A 1 282 ? 19.288 -5.392 6.962 1.00 24.11 282 LEU A N 1
ATOM 2285 C CA . LEU A 1 282 ? 18.670 -4.299 7.700 1.00 21.44 282 LEU A CA 1
ATOM 2286 C C . LEU A 1 282 ? 18.709 -4.551 9.204 1.00 22.80 282 LEU A C 1
ATOM 2287 O O . LEU A 1 282 ? 18.945 -3.623 9.991 1.00 23.27 282 LEU A O 1
ATOM 2292 N N . SER A 1 283 ? 18.489 -5.799 9.622 1.00 22.67 283 SER A N 1
ATOM 2293 C CA . SER A 1 283 ? 18.606 -6.137 11.036 1.00 22.46 283 SER A CA 1
ATOM 2294 C C . SER A 1 283 ? 20.027 -5.886 11.535 1.00 23.16 283 SER A C 1
ATOM 2295 O O . SER A 1 283 ? 20.228 -5.302 12.605 1.00 22.66 283 SER A O 1
ATOM 2298 N N . VAL A 1 284 ? 21.029 -6.329 10.771 1.00 21.51 284 VAL A N 1
ATOM 2299 C CA . VAL A 1 284 ? 22.426 -6.126 11.146 1.00 22.62 284 VAL A CA 1
ATOM 2300 C C . VAL A 1 284 ? 22.767 -4.638 11.236 1.00 21.89 284 VAL A C 1
ATOM 2301 O O . VAL A 1 284 ? 23.524 -4.207 12.117 1.00 20.67 284 VAL A O 1
ATOM 2305 N N . LEU A 1 285 ? 22.194 -3.826 10.332 1.00 18.02 285 LEU A N 1
ATOM 2306 C CA . LEU A 1 285 ? 22.378 -2.373 10.374 1.00 16.12 285 LEU A CA 1
ATOM 2307 C C . LEU A 1 285 ? 21.809 -1.767 11.648 1.00 20.70 285 LEU A C 1
ATOM 2308 O O . LEU A 1 285 ? 22.452 -0.937 12.312 1.00 20.04 285 LEU A O 1
ATOM 2313 N N . LEU A 1 286 ? 20.582 -2.149 11.994 1.00 19.44 286 LEU A N 1
ATOM 2314 C CA . LEU A 1 286 ? 19.779 -1.424 12.965 1.00 22.03 286 LEU A CA 1
ATOM 2315 C C . LEU A 1 286 ? 19.974 -1.915 14.392 1.00 22.11 286 LEU A C 1
ATOM 2316 O O . LEU A 1 286 ? 19.828 -1.119 15.325 1.00 22.43 286 LEU A O 1
ATOM 2321 N N . LYS A 1 287 ? 20.308 -3.187 14.592 1.00 18.37 287 LYS A N 1
ATOM 2322 C CA . LYS A 1 287 ? 20.373 -3.705 15.948 1.00 21.61 287 LYS A CA 1
ATOM 2323 C C . LYS A 1 287 ? 21.380 -2.997 16.849 1.00 19.96 287 LYS A C 1
ATOM 2324 O O . LYS A 1 287 ? 21.088 -2.876 18.054 1.00 19.66 287 LYS A O 1
ATOM 2330 N N . PRO A 1 288 ? 22.565 -2.564 16.396 1.00 21.31 288 PRO A N 1
ATOM 2331 C CA . PRO A 1 288 ? 23.436 -1.814 17.323 1.00 21.57 288 PRO A CA 1
ATOM 2332 C C . PRO A 1 288 ? 22.770 -0.570 17.873 1.00 24.01 288 PRO A C 1
ATOM 2333 O O . PRO A 1 288 ? 23.051 -0.164 19.005 1.00 18.07 288 PRO A O 1
ATOM 2337 N N . HIS A 1 289 ? 21.845 0.003 17.118 1.00 19.31 289 HIS A N 1
ATOM 2338 C CA . HIS A 1 289 ? 21.167 1.227 17.503 1.00 19.36 289 HIS A CA 1
ATOM 2339 C C . HIS A 1 289 ? 19.935 0.966 18.344 1.00 20.69 289 HIS A C 1
ATOM 2340 O O . HIS A 1 289 ? 19.223 1.916 18.690 1.00 16.77 289 HIS A O 1
ATOM 2347 N N . PHE A 1 290 ? 19.663 -0.305 18.644 1.00 18.59 290 PHE A N 1
ATOM 2348 C CA . PHE A 1 290 ? 18.615 -0.734 19.551 1.00 16.84 290 PHE A CA 1
ATOM 2349 C C . PHE A 1 290 ? 19.156 -1.315 20.847 1.00 17.35 290 PHE A C 1
ATOM 2350 O O . PHE A 1 290 ? 18.363 -1.816 21.651 1.00 17.77 290 PHE A O 1
ATOM 2358 N N . GLN A 1 291 ? 20.474 -1.315 21.067 1.00 16.52 291 GLN A N 1
ATOM 2359 C CA . GLN A 1 291 ? 21.011 -1.958 22.255 1.00 17.82 291 GLN A CA 1
ATOM 2360 C C . GLN A 1 291 ? 20.461 -1.331 23.530 1.00 19.17 291 GLN A C 1
ATOM 2361 O O . GLN A 1 291 ? 20.544 -0.117 23.724 1.00 18.12 291 GLN A O 1
ATOM 2367 N N . PHE A 1 292 ? 19.916 -2.170 24.411 1.00 16.91 292 PHE A N 1
ATOM 2368 C CA . PHE A 1 292 ? 19.319 -1.757 25.686 1.00 19.41 292 PHE A CA 1
ATOM 2369 C C . PHE A 1 292 ? 18.019 -0.964 25.505 1.00 17.88 292 PHE A C 1
ATOM 2370 O O . PHE A 1 292 ? 17.492 -0.445 26.494 1.00 16.27 292 PHE A O 1
ATOM 2378 N N . THR A 1 293 ? 17.510 -0.815 24.281 1.00 15.27 293 THR A N 1
ATOM 2379 C CA . THR A 1 293 ? 16.328 0.031 24.108 1.00 14.32 293 THR A CA 1
ATOM 2380 C C . THR A 1 293 ? 15.081 -0.630 24.681 1.00 16.05 293 THR A C 1
ATOM 2381 O O . THR A 1 293 ? 14.288 0.030 25.380 1.00 15.87 293 THR A O 1
ATOM 2385 N N . LEU A 1 294 ? 14.867 -1.924 24.400 1.00 14.86 294 LEU A N 1
ATOM 2386 C CA . LEU A 1 294 ? 13.717 -2.566 25.018 1.00 13.54 294 LEU A CA 1
ATOM 2387 C C . LEU A 1 294 ? 13.816 -2.512 26.535 1.00 16.41 294 LEU A C 1
ATOM 2388 O O . LEU A 1 294 ? 12.813 -2.314 27.231 1.00 19.65 294 LEU A O 1
ATOM 2393 N N . ALA A 1 295 ? 15.028 -2.747 27.064 1.00 17.42 295 ALA A N 1
ATOM 2394 C CA . ALA A 1 295 ? 15.209 -2.806 28.503 1.00 22.26 295 ALA A CA 1
ATOM 2395 C C . ALA A 1 295 ? 14.947 -1.460 29.168 1.00 17.42 295 ALA A C 1
ATOM 2396 O O . ALA A 1 295 ? 14.268 -1.383 30.201 1.00 16.96 295 ALA A O 1
ATOM 2398 N N . ILE A 1 296 ? 15.456 -0.372 28.564 1.00 15.36 296 ILE A N 1
ATOM 2399 C CA . ILE A 1 296 ? 15.253 0.939 29.184 1.00 17.42 296 ILE A CA 1
ATOM 2400 C C . ILE A 1 296 ? 13.775 1.325 29.097 1.00 17.81 296 ILE A C 1
ATOM 2401 O O . ILE A 1 296 ? 13.233 1.954 30.010 1.00 19.05 296 ILE A O 1
ATOM 2406 N N . ASN A 1 297 ? 13.079 0.883 28.027 1.00 16.45 297 ASN A N 1
ATOM 2407 C CA . ASN A 1 297 ? 11.638 1.124 27.951 1.00 17.89 297 ASN A CA 1
ATOM 2408 C C . ASN A 1 297 ? 10.853 0.283 28.954 1.00 22.71 297 ASN A C 1
ATOM 2409 O O . ASN A 1 297 ? 9.801 0.728 29.439 1.00 19.52 297 ASN A O 1
ATOM 2414 N N . GLU A 1 298 ? 11.355 -0.904 29.321 1.00 18.79 298 GLU A N 1
ATOM 2415 C CA . GLU A 1 298 ? 10.733 -1.635 30.423 1.00 21.61 298 GLU A CA 1
ATOM 2416 C C . GLU A 1 298 ? 10.956 -0.934 31.761 1.00 17.88 298 GLU A C 1
ATOM 2417 O O . GLU A 1 298 ? 10.031 -0.875 32.587 1.00 22.91 298 GLU A O 1
ATOM 2423 N N . LEU A 1 299 ? 12.137 -0.344 31.987 1.00 17.09 299 LEU A N 1
ATOM 2424 C CA . LEU A 1 299 ? 12.300 0.448 33.206 1.00 21.86 299 LEU A CA 1
ATOM 2425 C C . LEU A 1 299 ? 11.373 1.661 33.206 1.00 26.10 299 LEU A C 1
ATOM 2426 O O . LEU A 1 299 ? 10.874 2.051 34.256 1.00 24.86 299 LEU A O 1
ATOM 2431 N N . ALA A 1 300 ? 11.145 2.276 32.040 1.00 21.53 300 ALA A N 1
ATOM 2432 C CA . ALA A 1 300 ? 10.228 3.409 31.987 1.00 21.45 300 ALA A CA 1
ATOM 2433 C C . ALA A 1 300 ? 8.818 2.962 32.338 1.00 23.80 300 ALA A C 1
ATOM 2434 O O . ALA A 1 300 ? 8.099 3.653 33.073 1.00 25.25 300 ALA A O 1
ATOM 2436 N N . ARG A 1 301 ? 8.408 1.802 31.811 1.00 23.56 301 ARG A N 1
ATOM 2437 C CA . ARG A 1 301 ? 7.120 1.221 32.188 1.00 24.59 301 ARG A CA 1
ATOM 2438 C C . ARG A 1 301 ? 7.017 1.043 33.697 1.00 28.65 301 ARG A C 1
ATOM 2439 O O . ARG A 1 301 ? 5.983 1.368 34.302 1.00 26.33 301 ARG A O 1
ATOM 2447 N N . GLU A 1 302 ? 8.087 0.529 34.324 1.00 22.73 302 GLU A N 1
ATOM 2448 C CA . GLU A 1 302 ? 8.045 0.154 35.737 1.00 24.01 302 GLU A CA 1
ATOM 2449 C C . GLU A 1 302 ? 8.209 1.355 36.670 1.00 28.30 302 GLU A C 1
ATOM 2450 O O . GLU A 1 302 ? 7.615 1.395 37.754 1.00 28.98 302 GLU A O 1
ATOM 2456 N N . GLN A 1 303 ? 9.014 2.314 36.274 1.00 26.22 303 GLN A N 1
ATOM 2457 C CA . GLN A 1 303 ? 9.512 3.319 37.198 1.00 29.79 303 GLN A CA 1
ATOM 2458 C C . GLN A 1 303 ? 9.102 4.733 36.829 1.00 23.71 303 GLN A C 1
ATOM 2459 O O . GLN A 1 303 ? 9.012 5.585 37.710 1.00 22.17 303 GLN A O 1
ATOM 2465 N N . LEU A 1 304 ? 8.858 4.993 35.537 1.00 22.89 304 LEU A N 1
ATOM 2466 C CA . LEU A 1 304 ? 8.533 6.322 35.040 1.00 23.60 304 LEU A CA 1
ATOM 2467 C C . LEU A 1 304 ? 7.040 6.549 34.842 1.00 27.49 304 LEU A C 1
ATOM 2468 O O . LEU A 1 304 ? 6.524 7.582 35.261 1.00 25.89 304 LEU A O 1
ATOM 2473 N N . ILE A 1 305 ? 6.329 5.631 34.188 1.00 23.99 305 ILE A N 1
ATOM 2474 C CA . ILE A 1 305 ? 4.925 5.877 33.877 1.00 30.98 305 ILE A CA 1
ATOM 2475 C C . ILE A 1 305 ? 3.989 4.980 34.687 1.00 28.56 305 ILE A C 1
ATOM 2476 O O . ILE A 1 305 ? 2.816 4.845 34.342 1.00 32.28 305 ILE A O 1
ATOM 2481 N N . SER A 1 306 ? 4.475 4.406 35.779 1.00 29.03 306 SER A N 1
ATOM 2482 C CA . SER A 1 306 ? 3.686 3.595 36.686 1.00 31.09 306 SER A CA 1
ATOM 2483 C C . SER A 1 306 ? 3.013 4.447 37.755 1.00 32.70 306 SER A C 1
ATOM 2484 O O . SER A 1 306 ? 3.462 5.549 38.068 1.00 26.74 306 SER A O 1
ATOM 2487 N N . ALA A 1 307 ? 1.943 3.910 38.338 1.00 30.09 307 ALA A N 1
ATOM 2488 C CA . ALA A 1 307 ? 1.360 4.567 39.505 1.00 27.25 307 ALA A CA 1
ATOM 2489 C C . ALA A 1 307 ? 2.434 4.704 40.587 1.00 25.50 307 ALA A C 1
ATOM 2490 O O . ALA A 1 307 ? 3.115 3.734 40.925 1.00 26.92 307 ALA A O 1
ATOM 2492 N N . GLY A 1 308 ? 2.570 5.914 41.134 1.00 26.25 308 GLY A N 1
ATOM 2493 C CA . GLY A 1 308 ? 3.590 6.223 42.114 1.00 27.56 308 GLY A CA 1
ATOM 2494 C C . GLY A 1 308 ? 4.993 6.399 41.570 1.00 28.68 308 GLY A C 1
ATOM 2495 O O . GLY A 1 308 ? 5.933 6.579 42.352 1.00 25.13 308 GLY A O 1
ATOM 2496 N N . GLY A 1 309 ? 5.166 6.362 40.249 1.00 23.54 309 GLY A N 1
ATOM 2497 C CA . GLY A 1 309 ? 6.473 6.535 39.653 1.00 21.28 309 GLY A CA 1
ATOM 2498 C C . GLY A 1 309 ? 6.823 7.999 39.486 1.00 23.08 309 GLY A C 1
ATOM 2499 O O . GLY A 1 309 ? 6.175 8.891 40.027 1.00 21.94 309 GLY A O 1
ATOM 2500 N N . TYR A 1 310 ? 7.887 8.248 38.717 1.00 21.76 310 TYR A N 1
ATOM 2501 C CA . TYR A 1 310 ? 8.371 9.620 38.608 1.00 19.02 310 TYR A CA 1
ATOM 2502 C C . TYR A 1 310 ? 7.338 10.519 37.941 1.00 19.59 310 TYR A C 1
ATOM 2503 O O . TYR A 1 310 ? 7.124 11.642 38.376 1.00 19.57 310 TYR A O 1
ATOM 2512 N N . ALA A 1 311 ? 6.736 10.070 36.835 1.00 19.62 311 ALA A N 1
ATOM 2513 C CA . ALA A 1 311 ? 5.799 10.937 36.127 1.00 19.90 311 ALA A CA 1
ATOM 2514 C C . ALA A 1 311 ? 4.632 11.312 37.029 1.00 22.82 311 ALA A C 1
ATOM 2515 O O . ALA A 1 311 ? 4.218 12.469 37.082 1.00 20.80 311 ALA A O 1
ATOM 2517 N N . ASP A 1 312 ? 4.108 10.316 37.758 1.00 20.58 312 ASP A N 1
ATOM 2518 C CA . ASP A 1 312 ? 3.022 10.537 38.701 1.00 25.01 312 ASP A CA 1
ATOM 2519 C C . ASP A 1 312 ? 3.422 11.572 39.754 1.00 25.86 312 ASP A C 1
ATOM 2520 O O . ASP A 1 312 ? 2.683 12.520 40.025 1.00 26.81 312 ASP A O 1
ATOM 2525 N N . ASP A 1 313 ? 4.625 11.410 40.342 1.00 20.06 313 ASP A N 1
ATOM 2526 C CA . ASP A 1 313 ? 5.048 12.281 41.436 1.00 21.67 313 ASP A CA 1
ATOM 2527 C C . ASP A 1 313 ? 5.357 13.697 40.961 1.00 20.10 313 ASP A C 1
ATOM 2528 O O . ASP A 1 313 ? 5.050 14.665 41.652 1.00 20.38 313 ASP A O 1
ATOM 2533 N N . LEU A 1 314 ? 5.996 13.832 39.794 1.00 17.57 314 LEU A N 1
ATOM 2534 C CA . LEU A 1 314 ? 6.714 15.055 39.466 1.00 16.31 314 LEU A CA 1
ATOM 2535 C C . LEU A 1 314 ? 6.026 15.961 38.454 1.00 18.16 314 LEU A C 1
ATOM 2536 O O . LEU A 1 314 ? 6.189 17.174 38.531 1.00 18.86 314 LEU A O 1
ATOM 2541 N N . LEU A 1 315 ? 5.278 15.406 37.492 1.00 18.47 315 LEU A N 1
ATOM 2542 C CA . LEU A 1 315 ? 4.753 16.208 36.412 1.00 16.93 315 LEU A CA 1
ATOM 2543 C C . LEU A 1 315 ? 3.518 17.004 36.843 1.00 22.15 315 LEU A C 1
ATOM 2544 O O . LEU A 1 315 ? 2.956 16.808 37.918 1.00 21.30 315 LEU A O 1
ATOM 2549 N N . ALA A 1 316 ? 3.077 17.878 35.934 1.00 17.62 316 ALA A N 1
ATOM 2550 C CA . ALA A 1 316 ? 2.014 18.823 36.263 1.00 19.56 316 ALA A CA 1
ATOM 2551 C C . ALA A 1 316 ? 0.664 18.121 36.373 1.00 20.24 316 ALA A C 1
ATOM 2552 O O . ALA A 1 316 ? -0.137 18.428 37.256 1.00 23.17 316 ALA A O 1
ATOM 2554 N N . GLY A 1 317 ? 0.405 17.168 35.496 1.00 19.36 317 GLY A N 1
ATOM 2555 C CA . GLY A 1 317 ? -0.915 16.578 35.420 1.00 23.41 317 GLY A CA 1
ATOM 2556 C C . GLY A 1 317 ? -1.021 15.316 36.251 1.00 23.14 317 GLY A C 1
ATOM 2557 O O . GLY A 1 317 ? -0.036 14.804 36.787 1.00 19.65 317 GLY A O 1
ATOM 2558 N N . THR A 1 318 ? -2.241 14.781 36.356 1.00 21.12 318 THR A N 1
ATOM 2559 C CA . THR A 1 318 ? -2.390 13.419 36.821 1.00 18.05 318 THR A CA 1
ATOM 2560 C C . THR A 1 318 ? -1.617 12.483 35.895 1.00 21.24 318 THR A C 1
ATOM 2561 O O . THR A 1 318 ? -1.328 12.813 34.739 1.00 21.35 318 THR A O 1
ATOM 2565 N N . LEU A 1 319 ? -1.261 11.315 36.415 1.00 20.19 319 LEU A N 1
ATOM 2566 C CA . LEU A 1 319 ? -0.635 10.298 35.575 1.00 21.60 319 LEU A CA 1
ATOM 2567 C C . LEU A 1 319 ? -1.480 10.018 34.335 1.00 24.72 319 LEU A C 1
ATOM 2568 O O . LEU A 1 319 ? -0.956 9.930 33.223 1.00 22.00 319 LEU A O 1
ATOM 2573 N N . GLU A 1 320 ? -2.796 9.897 34.513 1.00 22.65 320 GLU A N 1
ATOM 2574 C CA . GLU A 1 320 ? -3.689 9.662 33.382 1.00 22.66 320 GLU A CA 1
ATOM 2575 C C . GLU A 1 320 ? -3.578 10.778 32.341 1.00 24.05 320 GLU A C 1
ATOM 2576 O O . GLU A 1 320 ? -3.471 10.509 31.131 1.00 23.80 320 GLU A O 1
ATOM 2582 N N . ALA A 1 321 ? -3.541 12.036 32.795 1.00 22.41 321 ALA A N 1
ATOM 2583 C CA . ALA A 1 321 ? -3.339 13.151 31.877 1.00 22.09 321 ALA A CA 1
ATOM 2584 C C . ALA A 1 321 ? -1.980 13.100 31.175 1.00 19.76 321 ALA A C 1
ATOM 2585 O O . ALA A 1 321 ? -1.886 13.354 29.960 1.00 21.17 321 ALA A O 1
ATOM 2587 N N . SER A 1 322 ? -0.905 12.801 31.919 1.00 19.81 322 SER A N 1
ATOM 2588 C CA . SER A 1 322 ? 0.404 12.731 31.283 1.00 20.83 322 SER A CA 1
ATOM 2589 C C . SER A 1 322 ? 0.455 11.628 30.231 1.00 20.13 322 SER A C 1
ATOM 2590 O O . SER A 1 322 ? 1.030 11.814 29.151 1.00 20.32 322 SER A O 1
ATOM 2593 N N . ILE A 1 323 ? -0.151 10.481 30.520 1.00 18.52 323 ILE A N 1
ATOM 2594 C CA . ILE A 1 323 ? -0.157 9.369 29.572 1.00 19.91 323 ILE A CA 1
ATOM 2595 C C . ILE A 1 323 ? -0.946 9.741 28.330 1.00 22.64 323 ILE A C 1
ATOM 2596 O O . ILE A 1 323 ? -0.580 9.352 27.215 1.00 21.31 323 ILE A O 1
ATOM 2601 N N . ALA A 1 324 ? -2.016 10.530 28.487 1.00 19.72 324 ALA A N 1
ATOM 2602 C CA . ALA A 1 324 ? -2.765 10.966 27.321 1.00 22.42 324 ALA A CA 1
ATOM 2603 C C . ALA A 1 324 ? -1.916 11.857 26.420 1.00 20.64 324 ALA A C 1
ATOM 2604 O O . ALA A 1 324 ? -1.937 11.714 25.190 1.00 23.66 324 ALA A O 1
ATOM 2606 N N . VAL A 1 325 ? -1.178 12.797 27.019 1.00 19.83 325 VAL A N 1
ATOM 2607 C CA . VAL A 1 325 ? -0.262 13.628 26.238 1.00 20.67 325 VAL A CA 1
ATOM 2608 C C . VAL A 1 325 ? 0.784 12.769 25.524 1.00 19.23 325 VAL A C 1
ATOM 2609 O O . VAL A 1 325 ? 1.080 12.982 24.343 1.00 19.05 325 VAL A O 1
ATOM 2613 N N . ILE A 1 326 ? 1.344 11.779 26.225 1.00 17.21 326 ILE A N 1
ATOM 2614 C CA . ILE A 1 326 ? 2.341 10.900 25.626 1.00 19.94 326 ILE A CA 1
ATOM 2615 C C . ILE A 1 326 ? 1.752 10.168 24.424 1.00 21.61 326 ILE A C 1
ATOM 2616 O O . ILE A 1 326 ? 2.379 10.075 23.359 1.00 20.55 326 ILE A O 1
ATOM 2621 N N . LYS A 1 327 ? 0.546 9.628 24.578 1.00 21.35 327 LYS A N 1
ATOM 2622 C CA . LYS A 1 327 ? -0.035 8.823 23.513 1.00 20.35 327 LYS A CA 1
ATOM 2623 C C . LYS A 1 327 ? -0.416 9.677 22.309 1.00 19.94 327 LYS A C 1
ATOM 2624 O O . LYS A 1 327 ? -0.268 9.246 21.156 1.00 24.18 327 LYS A O 1
ATOM 2630 N N . ALA A 1 328 ? -0.879 10.906 22.551 1.00 18.86 328 ALA A N 1
ATOM 2631 C CA . ALA A 1 328 ? -1.194 11.794 21.436 1.00 21.64 328 ALA A CA 1
ATOM 2632 C C . ALA A 1 328 ? 0.060 12.230 20.683 1.00 22.67 328 ALA A C 1
ATOM 2633 O O . ALA A 1 328 ? 0.044 12.348 19.446 1.00 21.20 328 ALA A O 1
ATOM 2635 N N . ALA A 1 329 ? 1.179 12.378 21.403 1.00 17.13 329 ALA A N 1
ATOM 2636 C CA . ALA A 1 329 ? 2.451 12.716 20.746 1.00 18.96 329 ALA A CA 1
ATOM 2637 C C . ALA A 1 329 ? 3.009 11.548 19.938 1.00 18.60 329 ALA A C 1
ATOM 2638 O O . ALA A 1 329 ? 3.593 11.750 18.852 1.00 22.95 329 ALA A O 1
ATOM 2640 N N . ILE A 1 330 ? 2.903 10.325 20.466 1.00 18.14 330 ILE A N 1
ATOM 2641 C CA . ILE A 1 330 ? 3.252 9.138 19.688 1.00 18.18 330 ILE A CA 1
ATOM 2642 C C . ILE A 1 330 ? 2.429 9.082 18.409 1.00 24.42 330 ILE A C 1
ATOM 2643 O O . ILE A 1 330 ? 2.952 8.884 17.315 1.00 21.33 330 ILE A O 1
ATOM 2648 N N . LYS A 1 331 ? 1.107 9.209 18.552 1.00 21.17 331 LYS A N 1
ATOM 2649 C CA . LYS A 1 331 ? 0.210 9.030 17.421 1.00 23.18 331 LYS A CA 1
ATOM 2650 C C . LYS A 1 331 ? 0.515 10.039 16.326 1.00 19.78 331 LYS A C 1
ATOM 2651 O O . LYS A 1 331 ? 0.635 9.677 15.147 1.00 21.55 331 LYS A O 1
ATOM 2657 N N . GLU A 1 332 ? 0.691 11.304 16.694 1.00 20.33 332 GLU A N 1
ATOM 2658 C CA . GLU A 1 332 ? 0.994 12.318 15.680 1.00 20.34 332 GLU A CA 1
ATOM 2659 C C . GLU A 1 332 ? 2.322 12.035 14.974 1.00 20.92 332 GLU A C 1
ATOM 2660 O O . GLU A 1 332 ? 2.434 12.172 13.728 1.00 21.04 332 GLU A O 1
ATOM 2666 N N . TYR A 1 333 ? 3.324 11.592 15.748 1.00 21.73 333 TYR A N 1
ATOM 2667 C CA . TYR A 1 333 ? 4.596 11.177 15.147 1.00 19.31 333 TYR A CA 1
ATOM 2668 C C . TYR A 1 333 ? 4.412 10.017 14.162 1.00 18.63 333 TYR A C 1
ATOM 2669 O O . TYR A 1 333 ? 4.833 10.100 12.995 1.00 19.71 333 TYR A O 1
ATOM 2678 N N . MET A 1 334 ? 3.818 8.914 14.617 1.00 18.27 334 MET A N 1
ATOM 2679 C CA . MET A 1 334 ? 3.680 7.734 13.774 1.00 19.58 334 MET A CA 1
ATOM 2680 C C . MET A 1 334 ? 2.808 8.018 12.545 1.00 25.21 334 MET A C 1
ATOM 2681 O O . MET A 1 334 ? 3.116 7.545 11.451 1.00 21.68 334 MET A O 1
ATOM 2686 N N . ASP A 1 335 ? 1.715 8.769 12.714 1.00 21.94 335 ASP A N 1
ATOM 2687 C CA . ASP A 1 335 ? 0.832 9.132 11.613 1.00 21.02 335 ASP A CA 1
ATOM 2688 C C . ASP A 1 335 ? 1.553 9.951 10.549 1.00 23.53 335 ASP A C 1
ATOM 2689 O O . ASP A 1 335 ? 1.126 9.962 9.386 1.00 25.40 335 ASP A O 1
ATOM 2694 N N . ASN A 1 336 ? 2.607 10.676 10.945 1.00 18.79 336 ASN A N 1
ATOM 2695 C CA . ASN A 1 336 ? 3.272 11.639 10.069 1.00 20.54 336 ASN A CA 1
ATOM 2696 C C . ASN A 1 336 ? 4.779 11.360 10.017 1.00 21.05 336 ASN A C 1
ATOM 2697 O O . ASN A 1 336 ? 5.629 12.311 9.936 1.00 20.97 336 ASN A O 1
ATOM 2702 N N . PHE A 1 337 ? 5.140 10.067 10.094 1.00 21.99 337 PHE A N 1
ATOM 2703 C CA . PHE A 1 337 ? 6.515 9.701 10.419 1.00 24.94 337 PHE A CA 1
ATOM 2704 C C . PHE A 1 337 ? 7.534 10.445 9.566 1.00 21.73 337 PHE A C 1
ATOM 2705 O O . PHE A 1 337 ? 8.450 11.077 10.108 1.00 19.67 337 PHE A O 1
ATOM 2713 N N . THR A 1 338 ? 7.388 10.418 8.239 1.00 23.75 338 THR A N 1
ATOM 2714 C CA . THR A 1 338 ? 8.477 11.011 7.480 1.00 23.31 338 THR A CA 1
ATOM 2715 C C . THR A 1 338 ? 8.498 12.533 7.595 1.00 23.48 338 THR A C 1
ATOM 2716 O O . THR A 1 338 ? 9.537 13.143 7.322 1.00 24.64 338 THR A O 1
ATOM 2720 N N . GLU A 1 339 ? 7.386 13.163 8.003 1.00 22.16 339 GLU A N 1
ATOM 2721 C CA . GLU A 1 339 ? 7.414 14.595 8.242 1.00 23.20 339 GLU A CA 1
ATOM 2722 C C . GLU A 1 339 ? 8.145 14.961 9.517 1.00 24.14 339 GLU A C 1
ATOM 2723 O O . GLU A 1 339 ? 8.404 16.154 9.752 1.00 21.64 339 GLU A O 1
ATOM 2729 N N . PHE A 1 340 ? 8.523 13.969 10.314 1.00 20.05 340 PHE A N 1
ATOM 2730 C CA . PHE A 1 340 ? 9.368 14.278 11.480 1.00 22.52 340 PHE A CA 1
ATOM 2731 C C . PHE A 1 340 ? 10.853 14.020 11.222 1.00 25.66 340 PHE A C 1
ATOM 2732 O O . PHE A 1 340 ? 11.662 14.152 12.146 1.00 22.92 340 PHE A O 1
ATOM 2740 N N . ALA A 1 341 ? 11.235 13.681 9.984 1.00 20.71 341 ALA A N 1
ATOM 2741 C CA . ALA A 1 341 ? 12.645 13.736 9.615 1.00 18.67 341 ALA A CA 1
ATOM 2742 C C . ALA A 1 341 ? 13.191 15.110 9.982 1.00 22.66 341 ALA A C 1
ATOM 2743 O O . ALA A 1 341 ? 12.488 16.115 9.849 1.00 22.68 341 ALA A O 1
ATOM 2745 N N . LEU A 1 342 ? 14.434 15.164 10.471 1.00 19.91 342 LEU A N 1
ATOM 2746 C CA . LEU A 1 342 ? 14.953 16.419 11.026 1.00 19.89 342 LEU A CA 1
ATOM 2747 C C . LEU A 1 342 ? 14.789 17.612 10.094 1.00 22.03 342 LEU A C 1
ATOM 2748 O O . LEU A 1 342 ? 14.228 18.636 10.533 1.00 19.53 342 LEU A O 1
ATOM 2753 N N . PRO A 1 343 ? 15.187 17.552 8.811 1.00 20.19 343 PRO A N 1
ATOM 2754 C CA . PRO A 1 343 ? 15.064 18.771 7.993 1.00 23.03 343 PRO A CA 1
ATOM 2755 C C . PRO A 1 343 ? 13.613 19.212 7.856 1.00 18.87 343 PRO A C 1
ATOM 2756 O O . PRO A 1 343 ? 13.332 20.424 7.803 1.00 24.67 343 PRO A O 1
ATOM 2760 N N . ARG A 1 344 ? 12.679 18.261 7.780 1.00 19.57 344 ARG A N 1
ATOM 2761 C CA . ARG A 1 344 ? 11.287 18.612 7.560 1.00 20.93 344 ARG A CA 1
ATOM 2762 C C . ARG A 1 344 ? 10.653 19.146 8.832 1.00 22.99 344 ARG A C 1
ATOM 2763 O O . ARG A 1 344 ? 9.799 20.040 8.791 1.00 20.73 344 ARG A O 1
ATOM 2771 N N . GLU A 1 345 ? 11.038 18.567 9.966 1.00 22.00 345 GLU A N 1
ATOM 2772 C CA . GLU A 1 345 ? 10.521 19.027 11.245 1.00 18.50 345 GLU A CA 1
ATOM 2773 C C . GLU A 1 345 ? 10.927 20.482 11.478 1.00 20.50 345 GLU A C 1
ATOM 2774 O O . GLU A 1 345 ? 10.103 21.345 11.862 1.00 22.12 345 GLU A O 1
ATOM 2780 N N . LEU A 1 346 ? 12.218 20.770 11.249 1.00 22.76 346 LEU A N 1
ATOM 2781 C CA . LEU A 1 346 ? 12.700 22.134 11.422 1.00 20.45 346 LEU A CA 1
ATOM 2782 C C . LEU A 1 346 ? 11.996 23.081 10.470 1.00 19.29 346 LEU A C 1
ATOM 2783 O O . LEU A 1 346 ? 11.597 24.186 10.857 1.00 18.36 346 LEU A O 1
ATOM 2788 N N . ALA A 1 347 ? 11.863 22.674 9.203 1.00 19.22 347 ALA A N 1
ATOM 2789 C CA . ALA A 1 347 ? 11.223 23.576 8.259 1.00 23.84 347 ALA A CA 1
ATOM 2790 C C . ALA A 1 347 ? 9.768 23.837 8.638 1.00 21.04 347 ALA A C 1
ATOM 2791 O O . ALA A 1 347 ? 9.262 24.941 8.430 1.00 22.80 347 ALA A O 1
ATOM 2793 N N . ARG A 1 348 ? 9.081 22.829 9.210 1.00 20.18 348 ARG A N 1
ATOM 2794 C CA . ARG A 1 348 ? 7.693 23.040 9.618 1.00 24.50 348 ARG A CA 1
ATOM 2795 C C . ARG A 1 348 ? 7.591 24.067 10.740 1.00 28.28 348 ARG A C 1
ATOM 2796 O O . ARG A 1 348 ? 6.565 24.737 10.870 1.00 22.41 348 ARG A O 1
ATOM 2804 N N . ARG A 1 349 ? 8.647 24.214 11.548 1.00 20.97 349 ARG A N 1
ATOM 2805 C CA . ARG A 1 349 ? 8.610 25.264 12.561 1.00 19.02 349 ARG A CA 1
ATOM 2806 C C . ARG A 1 349 ? 9.171 26.588 12.056 1.00 21.41 349 ARG A C 1
ATOM 2807 O O . ARG A 1 349 ? 9.281 27.537 12.838 1.00 20.69 349 ARG A O 1
ATOM 2815 N N . GLY A 1 350 ? 9.533 26.673 10.779 1.00 21.70 350 GLY A N 1
ATOM 2816 C CA . GLY A 1 350 ? 10.029 27.917 10.256 1.00 22.70 350 GLY A CA 1
ATOM 2817 C C . GLY A 1 350 ? 11.465 28.198 10.633 1.00 26.65 350 GLY A C 1
ATOM 2818 O O . GLY A 1 350 ? 11.905 29.348 10.544 1.00 24.72 350 GLY A O 1
ATOM 2819 N N . VAL A 1 351 ? 12.196 27.190 11.110 1.00 23.21 351 VAL A N 1
ATOM 2820 C CA . VAL A 1 351 ? 13.541 27.380 11.647 1.00 19.98 351 VAL A CA 1
ATOM 2821 C C . VAL A 1 351 ? 14.550 26.431 11.003 1.00 25.70 351 VAL A C 1
ATOM 2822 O O . VAL A 1 351 ? 15.612 26.161 11.574 1.00 27.71 351 VAL A O 1
ATOM 2826 N N . GLY A 1 352 ? 14.256 25.945 9.794 1.00 27.35 352 GLY A N 1
ATOM 2827 C CA . GLY A 1 352 ? 15.190 25.092 9.085 1.00 29.27 352 GLY A CA 1
ATOM 2828 C C . GLY A 1 352 ? 16.293 25.878 8.389 1.00 29.78 352 GLY A C 1
ATOM 2829 O O . GLY A 1 352 ? 16.330 27.111 8.397 1.00 29.04 352 GLY A O 1
ATOM 2830 N N . ILE A 1 353 ? 17.205 25.140 7.743 1.00 33.71 353 ILE A N 1
ATOM 2831 C CA . ILE A 1 353 ? 18.329 25.790 7.089 1.00 32.98 353 ILE A CA 1
ATOM 2832 C C . ILE A 1 353 ? 17.870 26.614 5.891 1.00 30.56 353 ILE A C 1
ATOM 2833 O O . ILE A 1 353 ? 18.561 27.562 5.495 1.00 33.97 353 ILE A O 1
ATOM 2838 N N . GLY A 1 354 ? 16.701 26.304 5.334 1.00 36.16 354 GLY A N 1
ATOM 2839 C CA . GLY A 1 354 ? 16.147 27.095 4.258 1.00 37.21 354 GLY A CA 1
ATOM 2840 C C . GLY A 1 354 ? 15.388 28.337 4.688 1.00 42.51 354 GLY A C 1
ATOM 2841 O O . GLY A 1 354 ? 15.014 29.134 3.824 1.00 33.36 354 GLY A O 1
ATOM 2842 N N . ASP A 1 355 ? 15.161 28.531 5.987 1.00 30.64 355 ASP A N 1
ATOM 2843 C CA . ASP A 1 355 ? 14.379 29.676 6.460 1.00 29.34 355 ASP A CA 1
ATOM 2844 C C . ASP A 1 355 ? 15.300 30.887 6.627 1.00 29.40 355 ASP A C 1
ATOM 2845 O O . ASP A 1 355 ? 15.802 31.191 7.712 1.00 22.64 355 ASP A O 1
ATOM 2850 N N . VAL A 1 356 ? 15.508 31.600 5.518 1.00 32.97 356 VAL A N 1
ATOM 2851 C CA . VAL A 1 356 ? 16.496 32.674 5.446 1.00 29.11 356 VAL A CA 1
ATOM 2852 C C . VAL A 1 356 ? 15.882 33.964 4.919 1.00 28.97 356 VAL A C 1
ATOM 2853 O O . VAL A 1 356 ? 14.854 33.959 4.233 1.00 31.24 356 VAL A O 1
ATOM 2857 N N . ASP A 1 357 ? 16.504 35.081 5.290 1.00 30.32 357 ASP A N 1
ATOM 2858 C CA . ASP A 1 357 ? 16.064 36.401 4.895 1.00 43.62 357 ASP A CA 1
ATOM 2859 C C . ASP A 1 357 ? 16.616 36.708 3.500 1.00 44.54 357 ASP A C 1
ATOM 2860 O O . ASP A 1 357 ? 17.259 35.866 2.868 1.00 34.32 357 ASP A O 1
ATOM 2865 N N . GLN A 1 358 ? 16.378 37.927 3.012 1.00 51.39 358 GLN A N 1
ATOM 2866 C CA . GLN A 1 358 ? 16.724 38.247 1.630 1.00 59.32 358 GLN A CA 1
ATOM 2867 C C . GLN A 1 358 ? 18.226 38.177 1.369 1.00 61.92 358 GLN A C 1
ATOM 2868 O O . GLN A 1 358 ? 18.639 38.033 0.213 1.00 60.28 358 GLN A O 1
ATOM 2874 N N . ARG A 1 359 ? 19.046 38.255 2.413 1.00 57.97 359 ARG A N 1
ATOM 2875 C CA . ARG A 1 359 ? 20.494 38.205 2.281 1.00 58.09 359 ARG A CA 1
ATOM 2876 C C . ARG A 1 359 ? 21.055 36.795 2.461 1.00 55.75 359 ARG A C 1
ATOM 2877 O O . ARG A 1 359 ? 22.279 36.625 2.473 1.00 51.31 359 ARG A O 1
ATOM 2885 N N . GLY A 1 360 ? 20.197 35.785 2.579 1.00 47.76 360 GLY A N 1
ATOM 2886 C CA . GLY A 1 360 ? 20.651 34.427 2.787 1.00 44.20 360 GLY A CA 1
ATOM 2887 C C . GLY A 1 360 ? 20.938 34.032 4.218 1.00 42.31 360 GLY A C 1
ATOM 2888 O O . GLY A 1 360 ? 21.386 32.900 4.449 1.00 38.70 360 GLY A O 1
ATOM 2889 N N . GLU A 1 361 ? 20.702 34.911 5.190 1.00 35.60 361 GLU A N 1
ATOM 2890 C CA . GLU A 1 361 ? 20.995 34.613 6.587 1.00 41.19 361 GLU A CA 1
ATOM 2891 C C . GLU A 1 361 ? 19.768 34.002 7.246 1.00 35.23 361 GLU A C 1
ATOM 2892 O O . GLU A 1 361 ? 18.641 34.426 6.986 1.00 30.85 361 GLU A O 1
ATOM 2898 N N . ASN A 1 362 ? 19.989 33.022 8.115 1.00 36.19 362 ASN A N 1
ATOM 2899 C CA . ASN A 1 362 ? 18.864 32.398 8.803 1.00 27.00 362 ASN A CA 1
ATOM 2900 C C . ASN A 1 362 ? 18.130 33.415 9.668 1.00 22.28 362 ASN A C 1
ATOM 2901 O O . ASN A 1 362 ? 18.748 34.267 10.307 1.00 26.89 362 ASN A O 1
ATOM 2906 N N . PHE A 1 363 ? 16.793 33.338 9.680 1.00 24.26 363 PHE A N 1
ATOM 2907 C CA . PHE A 1 363 ? 16.069 34.156 10.631 1.00 27.80 363 PHE A CA 1
ATOM 2908 C C . PHE A 1 363 ? 16.459 33.847 12.074 1.00 23.70 363 PHE A C 1
ATOM 2909 O O . PHE A 1 363 ? 16.309 34.710 12.943 1.00 23.99 363 PHE A O 1
ATOM 2917 N N . LEU A 1 364 ? 16.958 32.644 12.353 1.00 22.34 364 LEU A N 1
ATOM 2918 C CA . LEU A 1 364 ? 17.396 32.268 13.692 1.00 24.27 364 LEU A CA 1
ATOM 2919 C C . LEU A 1 364 ? 18.825 31.758 13.591 1.00 25.50 364 LEU A C 1
ATOM 2920 O O . LEU A 1 364 ? 19.066 30.544 13.572 1.00 25.49 364 LEU A O 1
ATOM 2925 N N . PRO A 1 365 ? 19.805 32.665 13.533 1.00 26.08 365 PRO A N 1
ATOM 2926 C CA . PRO A 1 365 ? 21.194 32.236 13.294 1.00 29.75 365 PRO A CA 1
ATOM 2927 C C . PRO A 1 365 ? 21.794 31.396 14.411 1.00 26.72 365 PRO A C 1
ATOM 2928 O O . PRO A 1 365 ? 22.636 30.529 14.146 1.00 39.08 365 PRO A O 1
ATOM 2932 N N . ASP A 1 366 ? 21.419 31.655 15.663 1.00 25.69 366 ASP A N 1
ATOM 2933 C CA . ASP A 1 366 ? 22.001 30.998 16.832 1.00 32.52 366 ASP A CA 1
ATOM 2934 C C . ASP A 1 366 ? 21.059 29.844 17.171 1.00 29.66 366 ASP A C 1
ATOM 2935 O O . ASP A 1 366 ? 20.063 30.033 17.856 1.00 28.80 366 ASP A O 1
ATOM 2940 N N . TYR A 1 367 ? 21.337 28.650 16.646 1.00 25.87 367 TYR A N 1
ATOM 2941 C CA . TYR A 1 367 ? 20.501 27.480 16.919 1.00 23.77 367 TYR A CA 1
ATOM 2942 C C . TYR A 1 367 ? 21.382 26.231 16.965 1.00 23.42 367 TYR A C 1
ATOM 2943 O O . TYR A 1 367 ? 21.397 25.419 16.026 1.00 21.79 367 TYR A O 1
ATOM 2952 N N . PRO A 1 368 ? 22.123 26.033 18.064 1.00 19.81 368 PRO A N 1
ATOM 2953 C CA . PRO A 1 368 ? 23.120 24.943 18.106 1.00 21.23 368 PRO A CA 1
ATOM 2954 C C . PRO A 1 368 ? 22.537 23.556 17.906 1.00 21.77 368 PRO A C 1
ATOM 2955 O O . PRO A 1 368 ? 23.199 22.704 17.283 1.00 21.27 368 PRO A O 1
ATOM 2959 N N . TYR A 1 369 ? 21.335 23.281 18.423 1.00 18.62 369 TYR A N 1
ATOM 2960 C CA . TYR A 1 369 ? 20.722 21.986 18.152 1.00 18.31 369 TYR A CA 1
ATOM 2961 C C . TYR A 1 369 ? 20.579 21.761 16.652 1.00 20.22 369 TYR A C 1
ATOM 2962 O O . TYR A 1 369 ? 20.956 20.704 16.143 1.00 21.05 369 TYR A O 1
ATOM 2971 N N . ARG A 1 370 ? 20.044 22.738 15.918 1.00 22.14 370 ARG A N 1
ATOM 2972 C CA . ARG A 1 370 ? 19.859 22.546 14.486 1.00 18.97 370 ARG A CA 1
ATOM 2973 C C . ARG A 1 370 ? 21.191 22.325 13.778 1.00 20.88 370 ARG A C 1
ATOM 2974 O O . ARG A 1 370 ? 21.333 21.416 12.958 1.00 24.42 370 ARG A O 1
ATOM 2982 N N . ASP A 1 371 ? 22.162 23.195 14.062 1.00 21.43 371 ASP A N 1
ATOM 2983 C CA . ASP A 1 371 ? 23.462 23.140 13.391 1.00 30.61 371 ASP A CA 1
ATOM 2984 C C . ASP A 1 371 ? 24.113 21.770 13.579 1.00 27.27 371 ASP A C 1
ATOM 2985 O O . ASP A 1 371 ? 24.569 21.103 12.611 1.00 22.43 371 ASP A O 1
ATOM 2990 N N . ASP A 1 372 ? 24.160 21.322 14.837 1.00 23.77 372 ASP A N 1
ATOM 2991 C CA . ASP A 1 372 ? 24.890 20.097 15.118 1.00 21.47 372 ASP A CA 1
ATOM 2992 C C . ASP A 1 372 ? 24.078 18.850 14.760 1.00 21.56 372 ASP A C 1
ATOM 2993 O O . ASP A 1 372 ? 24.651 17.840 14.285 1.00 21.71 372 ASP A O 1
ATOM 2998 N N . ALA A 1 373 ? 22.747 18.895 14.930 1.00 23.05 373 ALA A N 1
ATOM 2999 C CA . ALA A 1 373 ? 21.931 17.762 14.520 1.00 18.04 373 ALA A CA 1
ATOM 3000 C C . ALA A 1 373 ? 21.951 17.579 13.005 1.00 18.24 373 ALA A C 1
ATOM 3001 O O . ALA A 1 373 ? 21.959 16.450 12.533 1.00 19.55 373 ALA A O 1
ATOM 3003 N N . MET A 1 374 ? 21.983 18.670 12.223 1.00 20.48 374 MET A N 1
ATOM 3004 C CA . MET A 1 374 ? 22.057 18.521 10.769 1.00 18.60 374 MET A CA 1
ATOM 3005 C C . MET A 1 374 ? 23.366 17.856 10.355 1.00 20.64 374 MET A C 1
ATOM 3006 O O . MET A 1 374 ? 23.386 17.033 9.420 1.00 23.21 374 MET A O 1
ATOM 3011 N N . LEU A 1 375 ? 24.468 18.182 11.054 1.00 19.77 375 LEU A N 1
ATOM 3012 C CA . LEU A 1 375 ? 25.724 17.472 10.751 1.00 24.06 375 LEU A CA 1
ATOM 3013 C C . LEU A 1 375 ? 25.564 15.964 10.945 1.00 25.64 375 LEU A C 1
ATOM 3014 O O . LEU A 1 375 ? 25.966 15.140 10.090 1.00 22.12 375 LEU A O 1
ATOM 3019 N N . LEU A 1 376 ? 24.938 15.585 12.070 1.00 16.62 376 LEU A N 1
ATOM 3020 C CA . LEU A 1 376 ? 24.808 14.156 12.395 1.00 16.14 376 LEU A CA 1
ATOM 3021 C C . LEU A 1 376 ? 23.795 13.479 11.472 1.00 20.31 376 LEU A C 1
ATOM 3022 O O . LEU A 1 376 ? 24.048 12.377 10.978 1.00 19.37 376 LEU A O 1
ATOM 3027 N N . TRP A 1 377 ? 22.654 14.116 11.233 1.00 18.87 377 TRP A N 1
ATOM 3028 C CA . TRP A 1 377 ? 21.676 13.645 10.255 1.00 20.03 377 TRP A CA 1
ATOM 3029 C C . TRP A 1 377 ? 22.320 13.343 8.910 1.00 20.42 377 TRP A C 1
ATOM 3030 O O . TRP A 1 377 ? 22.140 12.242 8.365 1.00 19.14 377 TRP A O 1
ATOM 3041 N N . ASN A 1 378 ? 23.071 14.297 8.360 1.00 23.44 378 ASN A N 1
ATOM 3042 C CA . ASN A 1 378 ? 23.659 14.110 7.036 1.00 22.21 378 ASN A CA 1
ATOM 3043 C C . ASN A 1 378 ? 24.706 12.993 7.032 1.00 22.36 378 ASN A C 1
ATOM 3044 O O . ASN A 1 378 ? 24.781 12.193 6.070 1.00 24.36 378 ASN A O 1
ATOM 3049 N N . ALA A 1 379 ? 25.487 12.878 8.116 1.00 23.87 379 ALA A N 1
ATOM 3050 C CA . ALA A 1 379 ? 26.499 11.814 8.182 1.00 22.21 379 ALA A CA 1
ATOM 3051 C C . ALA A 1 379 ? 25.860 10.427 8.310 1.00 21.53 379 ALA A C 1
ATOM 3052 O O . ALA A 1 379 ? 26.317 9.464 7.674 1.00 20.37 379 ALA A O 1
ATOM 3054 N N . ILE A 1 380 ? 24.789 10.310 9.099 1.00 21.29 380 ILE A N 1
ATOM 3055 C CA . ILE A 1 380 ? 24.073 9.048 9.209 1.00 18.76 380 ILE A CA 1
ATOM 3056 C C . ILE A 1 380 ? 23.446 8.672 7.873 1.00 18.22 380 ILE A C 1
ATOM 3057 O O . ILE A 1 380 ? 23.478 7.512 7.471 1.00 20.69 380 ILE A O 1
ATOM 3062 N N . GLU A 1 381 ? 22.855 9.640 7.179 1.00 19.93 381 GLU A N 1
ATOM 3063 C CA . GLU A 1 381 ? 22.263 9.375 5.869 1.00 25.44 381 GLU A CA 1
ATOM 3064 C C . GLU A 1 381 ? 23.291 8.817 4.890 1.00 20.03 381 GLU A C 1
ATOM 3065 O O . GLU A 1 381 ? 23.005 7.849 4.169 1.00 21.35 381 GLU A O 1
ATOM 3071 N N . VAL A 1 382 ? 24.500 9.397 4.861 1.00 24.05 382 VAL A N 1
ATOM 3072 C CA . VAL A 1 382 ? 25.551 8.887 3.973 1.00 28.12 382 VAL A CA 1
ATOM 3073 C C . VAL A 1 382 ? 25.956 7.475 4.389 1.00 27.40 382 VAL A C 1
ATOM 3074 O O . VAL A 1 382 ? 26.151 6.586 3.541 1.00 22.56 382 VAL A O 1
ATOM 3078 N N . TYR A 1 383 ? 26.085 7.254 5.698 1.00 21.95 383 TYR A N 1
ATOM 3079 C CA . TYR A 1 383 ? 26.409 5.932 6.230 1.00 21.68 383 TYR A CA 1
ATOM 3080 C C . TYR A 1 383 ? 25.353 4.898 5.826 1.00 21.04 383 TYR A C 1
ATOM 3081 O O . TYR A 1 383 ? 25.688 3.800 5.371 1.00 23.55 383 TYR A O 1
ATOM 3090 N N . VAL A 1 384 ? 24.082 5.215 6.038 1.00 19.66 384 VAL A N 1
ATOM 3091 C CA . VAL A 1 384 ? 22.985 4.311 5.718 1.00 17.33 384 VAL A CA 1
ATOM 3092 C C . VAL A 1 384 ? 22.928 4.046 4.218 1.00 19.65 384 VAL A C 1
ATOM 3093 O O . VAL A 1 384 ? 22.737 2.903 3.786 1.00 22.46 384 VAL A O 1
ATOM 3097 N N . ARG A 1 385 ? 23.045 5.097 3.402 1.00 21.04 385 ARG A N 1
ATOM 3098 C CA . ARG A 1 385 ? 22.964 4.909 1.964 1.00 21.40 385 ARG A CA 1
ATOM 3099 C C . ARG A 1 385 ? 24.098 4.029 1.452 1.00 26.09 385 ARG A C 1
ATOM 3100 O O . ARG A 1 385 ? 23.884 3.094 0.661 1.00 26.20 385 ARG A O 1
ATOM 3108 N N . ASP A 1 386 ? 25.311 4.296 1.929 1.00 27.12 386 ASP A N 1
ATOM 3109 C CA . ASP A 1 386 ? 26.455 3.509 1.509 1.00 34.58 386 ASP A CA 1
ATOM 3110 C C . ASP A 1 386 ? 26.355 2.066 1.994 1.00 29.60 386 ASP A C 1
ATOM 3111 O O . ASP A 1 386 ? 26.720 1.136 1.263 1.00 27.11 386 ASP A O 1
ATOM 3116 N N . TYR A 1 387 ? 25.822 1.854 3.202 1.00 24.05 387 TYR A N 1
ATOM 3117 C CA . TYR A 1 387 ? 25.598 0.497 3.695 1.00 21.86 387 TYR A CA 1
ATOM 3118 C C . TYR A 1 387 ? 24.553 -0.241 2.862 1.00 25.05 387 TYR A C 1
ATOM 3119 O O . TYR A 1 387 ? 24.781 -1.373 2.427 1.00 26.32 387 TYR A O 1
ATOM 3128 N N . LEU A 1 388 ? 23.378 0.357 2.665 1.00 23.92 388 LEU A N 1
ATOM 3129 C CA . LEU A 1 388 ? 22.308 -0.392 2.031 1.00 25.01 388 LEU A CA 1
ATOM 3130 C C . LEU A 1 388 ? 22.622 -0.648 0.569 1.00 25.94 388 LEU A C 1
ATOM 3131 O O . LEU A 1 388 ? 22.147 -1.637 -0.003 1.00 26.67 388 LEU A O 1
ATOM 3136 N N . SER A 1 389 ? 23.442 0.213 -0.044 1.00 28.14 389 SER A N 1
ATOM 3137 C CA . SER A 1 389 ? 23.851 0.004 -1.426 1.00 30.14 389 SER A CA 1
ATOM 3138 C C . SER A 1 389 ? 24.662 -1.279 -1.608 1.00 35.65 389 SER A C 1
ATOM 3139 O O . SER A 1 389 ? 24.764 -1.775 -2.732 1.00 27.95 389 SER A O 1
ATOM 3142 N N . LEU A 1 390 ? 25.248 -1.820 -0.530 1.00 28.11 390 LEU A N 1
ATOM 3143 C CA . LEU A 1 390 ? 25.964 -3.095 -0.641 1.00 29.07 390 LEU A CA 1
ATOM 3144 C C . LEU A 1 390 ? 25.017 -4.259 -0.869 1.00 30.86 390 LEU A C 1
ATOM 3145 O O . LEU A 1 390 ? 25.447 -5.301 -1.371 1.00 31.19 390 LEU A O 1
ATOM 3150 N N . TYR A 1 391 ? 23.753 -4.108 -0.504 1.00 25.03 391 TYR A N 1
ATOM 3151 C CA . TYR A 1 391 ? 22.806 -5.206 -0.512 1.00 26.36 391 TYR A CA 1
ATOM 3152 C C . TYR A 1 391 ? 21.646 -4.989 -1.467 1.00 28.61 391 TYR A C 1
ATOM 3153 O O . TYR A 1 391 ? 21.120 -5.964 -2.009 1.00 33.63 391 TYR A O 1
ATOM 3162 N N . TYR A 1 392 ? 21.254 -3.737 -1.705 1.00 25.51 392 TYR A N 1
ATOM 3163 C CA . TYR A 1 392 ? 20.186 -3.382 -2.634 1.00 30.67 392 TYR A CA 1
ATOM 3164 C C . TYR A 1 392 ? 20.789 -2.505 -3.730 1.00 32.01 392 TYR A C 1
ATOM 3165 O O . TYR A 1 392 ? 21.016 -1.309 -3.519 1.00 36.72 392 TYR A O 1
ATOM 3174 N N . GLN A 1 393 ? 21.093 -3.096 -4.879 1.00 43.12 393 GLN A N 1
ATOM 3175 C CA . GLN A 1 393 ? 21.531 -2.293 -6.006 1.00 36.51 393 GLN A CA 1
ATOM 3176 C C . GLN A 1 393 ? 20.382 -1.882 -6.914 1.00 43.15 393 GLN A C 1
ATOM 3177 O O . GLN A 1 393 ? 20.535 -0.928 -7.682 1.00 41.88 393 GLN A O 1
ATOM 3183 N N . SER A 1 394 ? 19.240 -2.557 -6.834 1.00 37.20 394 SER A N 1
ATOM 3184 C CA . SER A 1 394 ? 18.109 -2.217 -7.675 1.00 48.10 394 SER A CA 1
ATOM 3185 C C . SER A 1 394 ? 16.809 -2.304 -6.889 1.00 33.41 394 SER A C 1
ATOM 3186 O O . SER A 1 394 ? 16.660 -3.171 -6.012 1.00 33.29 394 SER A O 1
ATOM 3189 N N . PRO A 1 395 ? 15.830 -1.457 -7.222 1.00 38.02 395 PRO A N 1
ATOM 3190 C CA . PRO A 1 395 ? 14.571 -1.450 -6.456 1.00 32.57 395 PRO A CA 1
ATOM 3191 C C . PRO A 1 395 ? 13.775 -2.754 -6.488 1.00 28.35 395 PRO A C 1
ATOM 3192 O O . PRO A 1 395 ? 12.964 -2.984 -5.559 1.00 33.29 395 PRO A O 1
ATOM 3196 N N . VAL A 1 396 ? 13.949 -3.617 -7.497 1.00 30.82 396 VAL A N 1
ATOM 3197 C CA . VAL A 1 396 ? 13.165 -4.858 -7.467 1.00 28.18 396 VAL A CA 1
ATOM 3198 C C . VAL A 1 396 ? 13.556 -5.680 -6.247 1.00 28.52 396 VAL A C 1
ATOM 3199 O O . VAL A 1 396 ? 12.732 -6.406 -5.681 1.00 30.54 396 VAL A O 1
ATOM 3203 N N . GLN A 1 397 ? 14.818 -5.567 -5.821 1.00 26.72 397 GLN A N 1
ATOM 3204 C CA . GLN A 1 397 ? 15.318 -6.299 -4.663 1.00 30.82 397 GLN A CA 1
ATOM 3205 C C . GLN A 1 397 ? 14.649 -5.829 -3.374 1.00 25.93 397 GLN A C 1
ATOM 3206 O O . GLN A 1 397 ? 14.429 -6.637 -2.461 1.00 29.38 397 GLN A O 1
ATOM 3212 N N . ILE A 1 398 ? 14.313 -4.533 -3.278 1.00 25.47 398 ILE A N 1
ATOM 3213 C CA . ILE A 1 398 ? 13.446 -4.033 -2.213 1.00 26.14 398 ILE A CA 1
ATOM 3214 C C . ILE A 1 398 ? 12.091 -4.719 -2.271 1.00 29.36 398 ILE A C 1
ATOM 3215 O O . ILE A 1 398 ? 11.577 -5.220 -1.255 1.00 22.15 398 ILE A O 1
ATOM 3220 N N . ARG A 1 399 ? 11.496 -4.757 -3.469 1.00 30.55 399 ARG A N 1
ATOM 3221 C CA . ARG A 1 399 ? 10.121 -5.249 -3.599 1.00 27.73 399 ARG A CA 1
ATOM 3222 C C . ARG A 1 399 ? 10.022 -6.759 -3.405 1.00 27.00 399 ARG A C 1
ATOM 3223 O O . ARG A 1 399 ? 8.999 -7.255 -2.921 1.00 32.95 399 ARG A O 1
ATOM 3231 N N . GLN A 1 400 ? 11.058 -7.505 -3.785 1.00 25.42 400 GLN A N 1
ATOM 3232 C CA . GLN A 1 400 ? 11.074 -8.955 -3.656 1.00 28.82 400 GLN A CA 1
ATOM 3233 C C . GLN A 1 400 ? 11.664 -9.434 -2.333 1.00 32.40 400 GLN A C 1
ATOM 3234 O O . GLN A 1 400 ? 11.755 -10.644 -2.112 1.00 26.22 400 GLN A O 1
ATOM 3240 N N . ASP A 1 401 ? 12.039 -8.525 -1.453 1.00 28.45 401 ASP A N 1
ATOM 3241 C CA . ASP A 1 401 ? 12.518 -8.912 -0.139 1.00 22.85 401 ASP A CA 1
ATOM 3242 C C . ASP A 1 401 ? 11.294 -9.143 0.735 1.00 22.27 401 ASP A C 1
ATOM 3243 O O . ASP A 1 401 ? 10.686 -8.197 1.236 1.00 28.67 401 ASP A O 1
ATOM 3248 N N . THR A 1 402 ? 10.916 -10.418 0.907 1.00 20.88 402 THR A N 1
ATOM 3249 C CA . THR A 1 402 ? 9.682 -10.737 1.619 1.00 24.76 402 THR A CA 1
ATOM 3250 C C . THR A 1 402 ? 9.785 -10.383 3.094 1.00 29.91 402 THR A C 1
ATOM 3251 O O . THR A 1 402 ? 8.782 -9.979 3.713 1.00 28.79 402 THR A O 1
ATOM 3255 N N . GLU A 1 403 ? 10.976 -10.510 3.684 1.00 26.80 403 GLU A N 1
ATOM 3256 C CA . GLU A 1 403 ? 11.161 -10.132 5.078 1.00 25.41 403 GLU A CA 1
ATOM 3257 C C . GLU A 1 403 ? 10.964 -8.633 5.266 1.00 24.51 403 GLU A C 1
ATOM 3258 O O . GLU A 1 403 ? 10.202 -8.201 6.137 1.00 26.45 403 GLU A O 1
ATOM 3264 N N . LEU A 1 404 ? 11.622 -7.830 4.428 1.00 23.33 404 LEU A N 1
ATOM 3265 C CA . LEU A 1 404 ? 11.453 -6.383 4.478 1.00 23.43 404 LEU A CA 1
ATOM 3266 C C . LEU A 1 404 ? 9.989 -5.970 4.282 1.00 29.21 404 LEU A C 1
ATOM 3267 O O . LEU A 1 404 ? 9.480 -5.096 5.012 1.00 25.55 404 LEU A O 1
ATOM 3272 N N . GLN A 1 405 ? 9.285 -6.600 3.331 1.00 28.55 405 GLN A N 1
ATOM 3273 C CA . GLN A 1 405 ? 7.883 -6.247 3.118 1.00 27.28 405 GLN A CA 1
ATOM 3274 C C . GLN A 1 405 ? 7.042 -6.602 4.341 1.00 25.60 405 GLN A C 1
ATOM 3275 O O . GLN A 1 405 ? 6.091 -5.884 4.688 1.00 24.37 405 GLN A O 1
ATOM 3281 N N . ASN A 1 406 ? 7.378 -7.707 5.008 1.00 22.12 406 ASN A N 1
ATOM 3282 C CA . ASN A 1 406 ? 6.680 -8.082 6.239 1.00 24.81 406 ASN A CA 1
ATOM 3283 C C . ASN A 1 406 ? 6.973 -7.098 7.367 1.00 22.89 406 ASN A C 1
ATOM 3284 O O . ASN A 1 406 ? 6.108 -6.833 8.211 1.00 22.25 406 ASN A O 1
ATOM 3289 N N . TRP A 1 407 ? 8.213 -6.593 7.426 1.00 23.24 407 TRP A N 1
ATOM 3290 C CA . TRP A 1 407 ? 8.637 -5.607 8.419 1.00 23.89 407 TRP A CA 1
ATOM 3291 C C . TRP A 1 407 ? 7.832 -4.319 8.295 1.00 25.30 407 TRP A C 1
ATOM 3292 O O . TRP A 1 407 ? 7.340 -3.756 9.300 1.00 20.29 407 TRP A O 1
ATOM 3303 N N . VAL A 1 408 ? 7.651 -3.864 7.053 1.00 20.35 408 VAL A N 1
ATOM 3304 C CA . VAL A 1 408 ? 6.779 -2.717 6.814 1.00 20.95 408 VAL A CA 1
ATOM 3305 C C . VAL A 1 408 ? 5.334 -3.036 7.208 1.00 22.80 408 VAL A C 1
ATOM 3306 O O . VAL A 1 408 ? 4.678 -2.227 7.887 1.00 24.90 408 VAL A O 1
ATOM 3310 N N . ARG A 1 409 ? 4.798 -4.184 6.774 1.00 24.84 409 ARG A N 1
ATOM 3311 C CA . ARG A 1 409 ? 3.390 -4.467 7.073 1.00 22.97 409 ARG A CA 1
ATOM 3312 C C . ARG A 1 409 ? 3.146 -4.529 8.576 1.00 28.45 409 ARG A C 1
ATOM 3313 O O . ARG A 1 409 ? 2.089 -4.109 9.067 1.00 25.62 409 ARG A O 1
ATOM 3321 N N . ARG A 1 410 ? 4.104 -5.087 9.315 1.00 23.68 410 ARG A N 1
ATOM 3322 C CA . ARG A 1 410 ? 4.024 -5.136 10.768 1.00 21.77 410 ARG A CA 1
ATOM 3323 C C . ARG A 1 410 ? 3.930 -3.730 11.346 1.00 19.33 410 ARG A C 1
ATOM 3324 O O . ARG A 1 410 ? 3.058 -3.430 12.171 1.00 25.81 410 ARG A O 1
ATOM 3332 N N . LEU A 1 411 ? 4.836 -2.843 10.894 1.00 19.51 411 LEU A N 1
ATOM 3333 C CA . LEU A 1 411 ? 4.885 -1.488 11.445 1.00 19.74 411 LEU A CA 1
ATOM 3334 C C . LEU A 1 411 ? 3.605 -0.717 11.158 1.00 28.39 411 LEU A C 1
ATOM 3335 O O . LEU A 1 411 ? 3.087 -0.005 12.029 1.00 25.29 411 LEU A O 1
ATOM 3340 N N . VAL A 1 412 ? 3.085 -0.824 9.939 1.00 25.68 412 VAL A N 1
ATOM 3341 C CA . VAL A 1 412 ? 1.917 -0.013 9.644 1.00 26.82 412 VAL A CA 1
ATOM 3342 C C . VAL A 1 412 ? 0.653 -0.601 10.266 1.00 25.46 412 VAL A C 1
ATOM 3343 O O . VAL A 1 412 ? -0.331 0.129 10.423 1.00 33.29 412 VAL A O 1
ATOM 3347 N N . SER A 1 413 ? 0.662 -1.877 10.664 1.00 27.51 413 SER A N 1
ATOM 3348 C CA . SER A 1 413 ? -0.542 -2.526 11.164 1.00 25.46 413 SER A CA 1
ATOM 3349 C C . SER A 1 413 ? -0.968 -1.936 12.509 1.00 34.36 413 SER A C 1
ATOM 3350 O O . SER A 1 413 ? -0.140 -1.410 13.257 1.00 29.29 413 SER A O 1
ATOM 3353 N N . PRO A 1 414 ? -2.265 -2.021 12.842 1.00 31.43 414 PRO A N 1
ATOM 3354 C CA . PRO A 1 414 ? -2.731 -1.486 14.136 1.00 39.00 414 PRO A CA 1
ATOM 3355 C C . PRO A 1 414 ? -2.059 -2.114 15.336 1.00 37.19 414 PRO A C 1
ATOM 3356 O O . PRO A 1 414 ? -1.839 -1.424 16.342 1.00 37.85 414 PRO A O 1
ATOM 3360 N N . GLU A 1 415 ? -1.717 -3.394 15.270 1.00 37.59 415 GLU A N 1
ATOM 3361 C CA . GLU A 1 415 ? -1.131 -4.090 16.402 1.00 33.51 415 GLU A CA 1
ATOM 3362 C C . GLU A 1 415 ? 0.387 -3.988 16.424 1.00 32.90 415 GLU A C 1
ATOM 3363 O O . GLU A 1 415 ? 1.012 -4.447 17.387 1.00 32.53 415 GLU A O 1
ATOM 3369 N N . GLY A 1 416 ? 0.991 -3.369 15.411 1.00 25.37 416 GLY A N 1
ATOM 3370 C CA . GLY A 1 416 ? 2.430 -3.357 15.274 1.00 29.21 416 GLY A CA 1
ATOM 3371 C C . GLY A 1 416 ? 3.077 -1.990 15.368 1.00 27.12 416 GLY A C 1
ATOM 3372 O O . GLY A 1 416 ? 4.278 -1.848 15.122 1.00 26.93 416 GLY A O 1
ATOM 3373 N N . GLY A 1 417 ? 2.297 -0.971 15.735 1.00 25.15 417 GLY A N 1
ATOM 3374 C CA . GLY A 1 417 ? 2.815 0.372 15.870 1.00 26.80 417 GLY A CA 1
ATOM 3375 C C . GLY A 1 417 ? 1.995 1.436 15.173 1.00 26.26 417 GLY A C 1
ATOM 3376 O O . GLY A 1 417 ? 2.131 2.621 15.481 1.00 24.08 417 GLY A O 1
ATOM 3377 N N . ARG A 1 418 ? 1.176 1.030 14.209 1.00 23.69 418 ARG A N 1
ATOM 3378 C CA . ARG A 1 418 ? 0.286 1.969 13.519 1.00 26.58 418 ARG A CA 1
ATOM 3379 C C . ARG A 1 418 ? 1.087 3.100 12.883 1.00 29.04 418 ARG A C 1
ATOM 3380 O O . ARG A 1 418 ? 0.679 4.257 12.920 1.00 27.24 418 ARG A O 1
ATOM 3388 N N . VAL A 1 419 ? 2.245 2.771 12.320 1.00 25.64 419 VAL A N 1
ATOM 3389 C CA . VAL A 1 419 ? 3.081 3.783 11.688 1.00 24.65 419 VAL A CA 1
ATOM 3390 C C . VAL A 1 419 ? 2.520 4.060 10.304 1.00 28.90 419 VAL A C 1
ATOM 3391 O O . VAL A 1 419 ? 3.131 3.710 9.285 1.00 24.98 419 VAL A O 1
ATOM 3395 N N . THR A 1 420 ? 1.343 4.685 10.256 1.00 30.65 420 THR A N 1
ATOM 3396 C CA . THR A 1 420 ? 0.682 4.927 8.987 1.00 32.29 420 THR A CA 1
ATOM 3397 C C . THR A 1 420 ? 1.385 5.979 8.128 1.00 33.19 420 THR A C 1
ATOM 3398 O O . THR A 1 420 ? 1.044 6.110 6.950 1.00 33.25 420 THR A O 1
ATOM 3402 N N . GLY A 1 421 ? 2.357 6.715 8.667 1.00 27.20 421 GLY A N 1
ATOM 3403 C CA . GLY A 1 421 ? 3.103 7.625 7.822 1.00 24.81 421 GLY A CA 1
ATOM 3404 C C . GLY A 1 421 ? 4.443 7.098 7.357 1.00 24.17 421 GLY A C 1
ATOM 3405 O O . GLY A 1 421 ? 5.321 7.873 6.965 1.00 28.71 421 GLY A O 1
ATOM 3406 N N . LEU A 1 422 ? 4.637 5.777 7.464 1.00 22.79 422 LEU A N 1
ATOM 3407 C CA . LEU A 1 422 ? 5.931 5.168 7.161 1.00 25.26 422 LEU A CA 1
ATOM 3408 C C . LEU A 1 422 ? 6.219 5.158 5.663 1.00 25.95 422 LEU A C 1
ATOM 3409 O O . LEU A 1 422 ? 7.329 5.485 5.231 1.00 27.28 422 LEU A O 1
ATOM 3414 N N . VAL A 1 423 ? 5.243 4.743 4.842 1.00 23.55 423 VAL A N 1
ATOM 3415 C CA . VAL A 1 423 ? 5.467 4.554 3.412 1.00 28.01 423 VAL A CA 1
ATOM 3416 C C . VAL A 1 423 ? 4.337 5.189 2.603 1.00 30.80 423 VAL A C 1
ATOM 3417 O O . VAL A 1 423 ? 3.264 5.504 3.116 1.00 25.73 423 VAL A O 1
ATOM 3421 N N . SER A 1 424 ? 4.593 5.345 1.305 1.00 24.76 424 SER A N 1
ATOM 3422 C CA . SER A 1 424 ? 3.615 5.831 0.339 1.00 25.13 424 SER A CA 1
ATOM 3423 C C . SER A 1 424 ? 3.028 4.623 -0.394 1.00 29.91 424 SER A C 1
ATOM 3424 O O . SER A 1 424 ? 3.687 3.586 -0.506 1.00 26.69 424 SER A O 1
ATOM 3427 N N . ASN A 1 425 ? 1.815 4.770 -0.937 1.00 23.97 425 ASN A N 1
ATOM 3428 C CA . ASN A 1 425 ? 1.215 3.776 -1.812 1.00 26.45 425 ASN A CA 1
ATOM 3429 C C . ASN A 1 425 ? 0.951 2.461 -1.096 1.00 29.97 425 ASN A C 1
ATOM 3430 O O . ASN A 1 425 ? 0.712 1.430 -1.757 1.00 29.26 425 ASN A O 1
ATOM 3435 N N . GLY A 1 426 ? 1.005 2.451 0.227 1.00 25.95 426 GLY A N 1
ATOM 3436 C CA . GLY A 1 426 ? 0.722 1.271 0.975 1.00 28.23 426 GLY A CA 1
ATOM 3437 C C . GLY A 1 426 ? 1.848 0.252 1.059 1.00 26.27 426 GLY A C 1
ATOM 3438 O O . GLY A 1 426 ? 1.641 -0.812 1.654 1.00 31.33 426 GLY A O 1
ATOM 3439 N N . GLU A 1 427 ? 3.028 0.537 0.497 1.00 25.81 427 GLU A N 1
ATOM 3440 C CA . GLU A 1 427 ? 4.089 -0.463 0.362 1.00 29.89 427 GLU A CA 1
ATOM 3441 C C . GLU A 1 427 ? 5.438 0.229 0.174 1.00 27.72 427 GLU A C 1
ATOM 3442 O O . GLU A 1 427 ? 5.529 1.284 -0.457 1.00 28.98 427 GLU A O 1
ATOM 3448 N N . LEU A 1 428 ? 6.503 -0.417 0.679 1.00 21.97 428 LEU A N 1
ATOM 3449 C CA . LEU A 1 428 ? 7.874 0.027 0.435 1.00 24.60 428 LEU A CA 1
ATOM 3450 C C . LEU A 1 428 ? 8.364 -0.464 -0.923 1.00 24.31 428 LEU A C 1
ATOM 3451 O O . LEU A 1 428 ? 8.525 -1.667 -1.132 1.00 25.70 428 LEU A O 1
ATOM 3456 N N . ASN A 1 429 ? 8.647 0.467 -1.842 1.00 25.96 429 ASN A N 1
ATOM 3457 C CA . ASN A 1 429 ? 8.965 0.111 -3.215 1.00 30.28 429 ASN A CA 1
ATOM 3458 C C . ASN A 1 429 ? 10.352 0.546 -3.693 1.00 26.86 429 ASN A C 1
ATOM 3459 O O . ASN A 1 429 ? 10.787 0.083 -4.752 1.00 33.14 429 ASN A O 1
ATOM 3464 N N . THR A 1 430 ? 11.051 1.425 -2.965 1.00 25.68 430 THR A N 1
ATOM 3465 C CA . THR A 1 430 ? 12.324 1.965 -3.424 1.00 25.31 430 THR A CA 1
ATOM 3466 C C . THR A 1 430 ? 13.399 1.881 -2.340 1.00 29.10 430 THR A C 1
ATOM 3467 O O . THR A 1 430 ? 13.111 1.815 -1.146 1.00 26.62 430 THR A O 1
ATOM 3471 N N . ILE A 1 431 ? 14.655 1.913 -2.802 1.00 30.40 431 ILE A N 1
ATOM 3472 C CA . ILE A 1 431 ? 15.809 1.985 -1.917 1.00 27.51 431 ILE A CA 1
ATOM 3473 C C . ILE A 1 431 ? 15.863 3.328 -1.196 1.00 27.48 431 ILE A C 1
ATOM 3474 O O . ILE A 1 431 ? 16.162 3.389 -0.006 1.00 27.30 431 ILE A O 1
ATOM 3479 N N . GLU A 1 432 ? 15.619 4.431 -1.903 1.00 25.05 432 GLU A N 1
ATOM 3480 C CA . GLU A 1 432 ? 15.769 5.723 -1.244 1.00 25.27 432 GLU A CA 1
ATOM 3481 C C . GLU A 1 432 ? 14.753 5.903 -0.113 1.00 22.44 432 GLU A C 1
ATOM 3482 O O . GLU A 1 432 ? 15.050 6.583 0.886 1.00 23.66 432 GLU A O 1
ATOM 3488 N N . ALA A 1 433 ? 13.568 5.282 -0.218 1.00 25.60 433 ALA A N 1
ATOM 3489 C CA . ALA A 1 433 ? 12.611 5.350 0.881 1.00 26.21 433 ALA A CA 1
ATOM 3490 C C . ALA A 1 433 ? 13.117 4.590 2.105 1.00 24.34 433 ALA A C 1
ATOM 3491 O O . ALA A 1 433 ? 12.975 5.058 3.255 1.00 22.45 433 ALA A O 1
ATOM 3493 N N . LEU A 1 434 ? 13.726 3.429 1.883 1.00 24.46 434 LEU A N 1
ATOM 3494 C CA . LEU A 1 434 ? 14.309 2.687 2.994 1.00 22.06 434 LEU A CA 1
ATOM 3495 C C . LEU A 1 434 ? 15.490 3.442 3.610 1.00 24.30 434 LEU A C 1
ATOM 3496 O O . LEU A 1 434 ? 15.668 3.422 4.830 1.00 21.81 434 LEU A O 1
ATOM 3501 N N . VAL A 1 435 ? 16.332 4.070 2.785 1.00 20.38 435 VAL A N 1
ATOM 3502 C CA . VAL A 1 435 ? 17.413 4.893 3.316 1.00 21.54 435 VAL A CA 1
ATOM 3503 C C . VAL A 1 435 ? 16.869 5.959 4.256 1.00 29.69 435 VAL A C 1
ATOM 3504 O O . VAL A 1 435 ? 17.416 6.190 5.337 1.00 23.00 435 VAL A O 1
ATOM 3508 N N . ALA A 1 436 ? 15.771 6.620 3.863 1.00 24.49 436 ALA A N 1
ATOM 3509 C CA . ALA A 1 436 ? 15.231 7.672 4.727 1.00 21.07 436 ALA A CA 1
ATOM 3510 C C . ALA A 1 436 ? 14.639 7.116 6.021 1.00 18.76 436 ALA A C 1
ATOM 3511 O O . ALA A 1 436 ? 14.717 7.761 7.085 1.00 22.28 436 ALA A O 1
ATOM 3513 N N . ILE A 1 437 ? 14.018 5.927 5.951 1.00 17.47 437 ILE A N 1
ATOM 3514 C CA . ILE A 1 437 ? 13.464 5.321 7.168 1.00 20.30 437 ILE A CA 1
ATOM 3515 C C . ILE A 1 437 ? 14.597 4.975 8.130 1.00 24.25 437 ILE A C 1
ATOM 3516 O O . ILE A 1 437 ? 14.583 5.355 9.308 1.00 21.56 437 ILE A O 1
ATOM 3521 N N . ALA A 1 438 ? 15.621 4.280 7.625 1.00 21.59 438 ALA A N 1
ATOM 3522 C CA . ALA A 1 438 ? 16.682 3.837 8.508 1.00 20.96 438 ALA A CA 1
ATOM 3523 C C . ALA A 1 438 ? 17.499 5.021 9.018 1.00 20.42 438 ALA A C 1
ATOM 3524 O O . ALA A 1 438 ? 17.907 5.033 10.187 1.00 21.21 438 ALA A O 1
ATOM 3526 N N . THR A 1 439 ? 17.721 6.038 8.180 1.00 17.86 439 THR A N 1
ATOM 3527 C CA . THR A 1 439 ? 18.353 7.255 8.662 1.00 17.44 439 THR A CA 1
ATOM 3528 C C . THR A 1 439 ? 17.572 7.840 9.829 1.00 18.55 439 THR A C 1
ATOM 3529 O O . THR A 1 439 ? 18.151 8.211 10.853 1.00 18.40 439 THR A O 1
ATOM 3533 N N . GLN A 1 440 ? 16.245 7.918 9.699 1.00 16.29 440 GLN A N 1
ATOM 3534 C CA . GLN A 1 440 ? 15.482 8.543 10.773 1.00 17.98 440 GLN A CA 1
ATOM 3535 C C . GLN A 1 440 ? 15.517 7.718 12.063 1.00 20.31 440 GLN A C 1
ATOM 3536 O O . GLN A 1 440 ? 15.597 8.283 13.156 1.00 19.88 440 GLN A O 1
ATOM 3542 N N . VAL A 1 441 ? 15.430 6.383 11.956 1.00 18.21 441 VAL A N 1
ATOM 3543 C CA . VAL A 1 441 ? 15.463 5.540 13.150 1.00 16.20 441 VAL A CA 1
ATOM 3544 C C . VAL A 1 441 ? 16.794 5.690 13.879 1.00 18.54 441 VAL A C 1
ATOM 3545 O O . VAL A 1 441 ? 16.843 5.845 15.110 1.00 19.02 441 VAL A O 1
ATOM 3549 N N . ILE A 1 442 ? 17.893 5.673 13.122 1.00 17.84 442 ILE A N 1
ATOM 3550 C CA . ILE A 1 442 ? 19.208 5.768 13.741 1.00 18.32 442 ILE A CA 1
ATOM 3551 C C . ILE A 1 442 ? 19.404 7.157 14.338 1.00 19.04 442 ILE A C 1
ATOM 3552 O O . ILE A 1 442 ? 19.925 7.309 15.449 1.00 18.56 442 ILE A O 1
ATOM 3557 N N . PHE A 1 443 ? 18.982 8.192 13.605 1.00 16.76 443 PHE A N 1
ATOM 3558 C CA . PHE A 1 443 ? 19.064 9.553 14.115 1.00 15.70 443 PHE A CA 1
ATOM 3559 C C . PHE A 1 443 ? 18.329 9.683 15.441 1.00 17.88 443 PHE A C 1
ATOM 3560 O O . PHE A 1 443 ? 18.837 10.300 16.390 1.00 17.03 443 PHE A O 1
ATOM 3568 N N . VAL A 1 444 ? 17.101 9.170 15.507 1.00 16.93 444 VAL A N 1
ATOM 3569 C CA . VAL A 1 444 ? 16.306 9.289 16.736 1.00 18.10 444 VAL A CA 1
ATOM 3570 C C . VAL A 1 444 ? 17.003 8.566 17.870 1.00 14.46 444 VAL A C 1
ATOM 3571 O O . VAL A 1 444 ? 17.128 9.074 18.989 1.00 15.82 444 VAL A O 1
ATOM 3575 N N . SER A 1 445 ? 17.457 7.343 17.584 1.00 15.43 445 SER A N 1
ATOM 3576 C CA . SER A 1 445 ? 17.971 6.474 18.638 1.00 17.09 445 SER A CA 1
ATOM 3577 C C . SER A 1 445 ? 19.237 7.041 19.268 1.00 22.03 445 SER A C 1
ATOM 3578 O O . SER A 1 445 ? 19.420 6.943 20.484 1.00 18.64 445 SER A O 1
ATOM 3581 N N . GLY A 1 446 ? 20.132 7.616 18.466 1.00 20.28 446 GLY A N 1
ATOM 3582 C CA . GLY A 1 446 ? 21.372 8.173 18.949 1.00 17.21 446 GLY A CA 1
ATOM 3583 C C . GLY A 1 446 ? 21.293 9.669 19.184 1.00 16.67 446 GLY A C 1
ATOM 3584 O O . GLY A 1 446 ? 21.035 10.133 20.295 1.00 18.92 446 GLY A O 1
ATOM 3585 N N . PRO A 1 447 ? 21.484 10.457 18.103 1.00 15.76 447 PRO A N 1
ATOM 3586 C CA . PRO A 1 447 ? 21.524 11.926 18.245 1.00 17.31 447 PRO A CA 1
ATOM 3587 C C . PRO A 1 447 ? 20.301 12.571 18.897 1.00 17.30 447 PRO A C 1
ATOM 3588 O O . PRO A 1 447 ? 20.463 13.405 19.802 1.00 17.81 447 PRO A O 1
ATOM 3592 N N . GLN A 1 448 ? 19.082 12.258 18.452 1.00 19.01 448 GLN A N 1
ATOM 3593 C CA . GLN A 1 448 ? 17.924 12.962 19.008 1.00 18.12 448 GLN A CA 1
ATOM 3594 C C . GLN A 1 448 ? 17.786 12.655 20.487 1.00 17.06 448 GLN A C 1
ATOM 3595 O O . GLN A 1 448 ? 17.565 13.565 21.319 1.00 14.93 448 GLN A O 1
ATOM 3601 N N . HIS A 1 449 ? 17.925 11.388 20.845 1.00 16.60 449 HIS A N 1
ATOM 3602 C CA . HIS A 1 449 ? 17.825 11.062 22.248 1.00 16.96 449 HIS A CA 1
ATOM 3603 C C . HIS A 1 449 ? 18.943 11.718 23.056 1.00 15.57 449 HIS A C 1
ATOM 3604 O O . HIS A 1 449 ? 18.707 12.198 24.161 1.00 18.02 449 HIS A O 1
ATOM 3611 N N . ALA A 1 450 ? 20.156 11.801 22.504 1.00 17.35 450 ALA A N 1
ATOM 3612 C CA . ALA A 1 450 ? 21.217 12.515 23.218 1.00 17.56 450 ALA A CA 1
ATOM 3613 C C . ALA A 1 450 ? 20.855 13.985 23.441 1.00 19.89 450 ALA A C 1
ATOM 3614 O O . ALA A 1 450 ? 21.042 14.516 24.553 1.00 17.11 450 ALA A O 1
ATOM 3616 N N . ALA A 1 451 ? 20.282 14.644 22.424 1.00 19.67 451 ALA A N 1
ATOM 3617 C CA . ALA A 1 451 ? 19.946 16.068 22.533 1.00 16.73 451 ALA A CA 1
ATOM 3618 C C . ALA A 1 451 ? 18.859 16.344 23.562 1.00 18.57 451 ALA A C 1
ATOM 3619 O O . ALA A 1 451 ? 18.850 17.422 24.170 1.00 17.53 451 ALA A O 1
ATOM 3621 N N . VAL A 1 452 ? 17.920 15.416 23.753 1.00 14.47 452 VAL A N 1
ATOM 3622 C CA . VAL A 1 452 ? 16.869 15.695 24.737 1.00 15.52 452 VAL A CA 1
ATOM 3623 C C . VAL A 1 452 ? 17.144 15.050 26.088 1.00 18.53 452 VAL A C 1
ATOM 3624 O O . VAL A 1 452 ? 16.579 15.493 27.101 1.00 19.34 452 VAL A O 1
ATOM 3628 N N . ASN A 1 453 ? 17.995 14.030 26.142 1.00 17.07 453 ASN A N 1
ATOM 3629 C CA . ASN A 1 453 ? 18.264 13.341 27.394 1.00 13.70 453 ASN A CA 1
ATOM 3630 C C . ASN A 1 453 ? 19.398 13.976 28.182 1.00 16.03 453 ASN A C 1
ATOM 3631 O O . ASN A 1 453 ? 19.237 14.269 29.376 1.00 19.51 453 ASN A O 1
ATOM 3636 N N . TYR A 1 454 ? 20.524 14.236 27.536 1.00 18.19 454 TYR A N 1
ATOM 3637 C CA . TYR A 1 454 ? 21.664 14.640 28.363 1.00 16.97 454 TYR A CA 1
ATOM 3638 C C . TYR A 1 454 ? 21.670 16.079 28.878 1.00 18.96 454 TYR A C 1
ATOM 3639 O O . TYR A 1 454 ? 22.372 16.339 29.867 1.00 22.79 454 TYR A O 1
ATOM 3648 N N . PRO A 1 455 ? 20.904 17.031 28.336 1.00 16.48 455 PRO A N 1
ATOM 3649 C CA . PRO A 1 455 ? 20.827 18.329 29.026 1.00 14.17 455 PRO A CA 1
ATOM 3650 C C . PRO A 1 455 ? 19.944 18.310 30.262 1.00 18.89 455 PRO A C 1
ATOM 3651 O O . PRO A 1 455 ? 19.884 19.336 30.977 1.00 20.03 455 PRO A O 1
ATOM 3655 N N . GLN A 1 456 ? 19.270 17.191 30.547 1.00 17.41 456 GLN A N 1
ATOM 3656 C CA . GLN A 1 456 ? 18.320 17.177 31.661 1.00 16.27 456 GLN A CA 1
ATOM 3657 C C . GLN A 1 456 ? 18.992 17.610 32.953 1.00 17.28 456 GLN A C 1
ATOM 3658 O O . GLN A 1 456 ? 18.388 18.325 33.748 1.00 22.05 456 GLN A O 1
ATOM 3664 N N . TYR A 1 457 ? 20.208 17.135 33.219 1.00 19.37 457 TYR A N 1
ATOM 3665 C CA . TYR A 1 457 ? 20.817 17.464 34.499 1.00 20.49 457 TYR A CA 1
ATOM 3666 C C . TYR A 1 457 ? 21.179 18.945 34.561 1.00 21.18 457 TYR A C 1
ATOM 3667 O O . TYR A 1 457 ? 20.852 19.640 35.530 1.00 19.73 457 TYR A O 1
ATOM 3676 N N . ASP A 1 458 ? 21.871 19.438 33.524 1.00 19.47 458 ASP A N 1
ATOM 3677 C CA . ASP A 1 458 ? 22.328 20.826 33.530 1.00 20.01 458 ASP A CA 1
ATOM 3678 C C . ASP A 1 458 ? 21.183 21.816 33.669 1.00 19.87 458 ASP A C 1
ATOM 3679 O O . ASP A 1 458 ? 21.380 22.918 34.196 1.00 21.20 458 ASP A O 1
ATOM 3684 N N . TYR A 1 459 ? 19.979 21.449 33.199 1.00 18.78 459 TYR A N 1
ATOM 3685 C CA . TYR A 1 459 ? 18.905 22.429 33.192 1.00 16.32 459 TYR A CA 1
ATOM 3686 C C . TYR A 1 459 ? 17.736 22.063 34.089 1.00 18.00 459 TYR A C 1
ATOM 3687 O O . TYR A 1 459 ? 16.960 22.951 34.451 1.00 20.70 459 TYR A O 1
ATOM 3696 N N . MET A 1 460 ? 17.596 20.806 34.472 1.00 16.65 460 MET A N 1
ATOM 3697 C CA . MET A 1 460 ? 16.439 20.389 35.225 1.00 14.83 460 MET A CA 1
ATOM 3698 C C . MET A 1 460 ? 16.809 19.752 36.551 1.00 19.29 460 MET A C 1
ATOM 3699 O O . MET A 1 460 ? 15.903 19.452 37.337 1.00 20.31 460 MET A O 1
ATOM 3704 N N . ALA A 1 461 ? 18.100 19.570 36.860 1.00 16.25 461 ALA A N 1
ATOM 3705 C CA . ALA A 1 461 ? 18.425 19.156 38.210 1.00 17.97 461 ALA A CA 1
ATOM 3706 C C . ALA A 1 461 ? 18.538 20.342 39.145 1.00 24.69 461 ALA A C 1
ATOM 3707 O O . ALA A 1 461 ? 18.471 20.156 40.370 1.00 24.61 461 ALA A O 1
ATOM 3709 N N . PHE A 1 462 ? 18.679 21.556 38.611 1.00 23.48 462 PHE A N 1
ATOM 3710 C CA . PHE A 1 462 ? 18.533 22.754 39.417 1.00 21.01 462 PHE A CA 1
ATOM 3711 C C . PHE A 1 462 ? 17.065 23.139 39.328 1.00 22.67 462 PHE A C 1
ATOM 3712 O O . PHE A 1 462 ? 16.609 23.669 38.307 1.00 24.05 462 PHE A O 1
ATOM 3720 N N . ILE A 1 463 ? 16.326 22.841 40.393 1.00 21.30 463 ILE A N 1
ATOM 3721 C CA . ILE A 1 463 ? 14.862 22.851 40.310 1.00 21.65 463 ILE A CA 1
ATOM 3722 C C . ILE A 1 463 ? 14.267 24.189 39.903 1.00 17.58 463 ILE A C 1
ATOM 3723 O O . ILE A 1 463 ? 13.334 24.208 39.077 1.00 23.51 463 ILE A O 1
ATOM 3728 N N . PRO A 1 464 ? 14.741 25.336 40.403 1.00 18.22 464 PRO A N 1
ATOM 3729 C CA . PRO A 1 464 ? 14.074 26.609 40.069 1.00 18.51 464 PRO A CA 1
ATOM 3730 C C . PRO A 1 464 ? 14.161 26.993 38.600 1.00 20.86 464 PRO A C 1
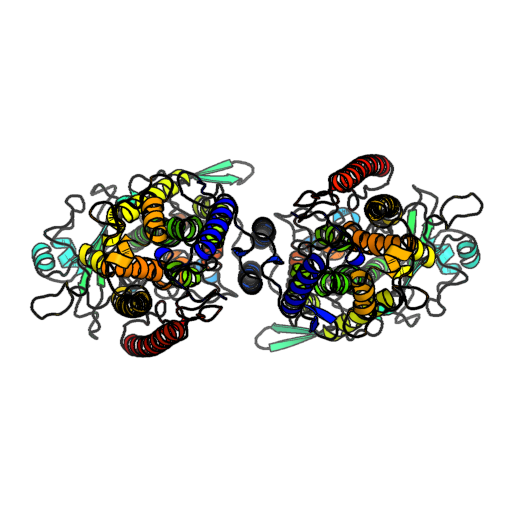ATOM 3731 O O . PRO A 1 464 ? 13.362 27.813 38.141 1.00 21.33 464 PRO A O 1
ATOM 3735 N N . ASN A 1 465 ? 15.115 26.436 37.848 1.00 19.68 465 ASN A N 1
ATOM 3736 C CA . ASN A 1 465 ? 15.178 26.755 36.434 1.00 20.21 465 ASN A CA 1
ATOM 3737 C C . ASN A 1 465 ? 14.063 26.066 35.653 1.00 21.12 465 ASN A C 1
ATOM 3738 O O . ASN A 1 465 ? 13.517 26.642 34.708 1.00 20.62 465 ASN A O 1
ATOM 3743 N N . MET A 1 466 ? 13.720 24.832 36.020 1.00 17.76 466 MET A N 1
ATOM 3744 C CA . MET A 1 466 ? 12.730 24.054 35.278 1.00 19.48 466 MET A CA 1
ATOM 3745 C C . MET A 1 466 ? 12.081 23.040 36.209 1.00 17.69 466 MET A C 1
ATOM 3746 O O . MET A 1 466 ? 12.385 21.838 36.166 1.00 18.61 466 MET A O 1
ATOM 3751 N N . PRO A 1 467 ? 11.163 23.489 37.068 1.00 17.22 467 PRO A N 1
ATOM 3752 C CA . PRO A 1 467 ? 10.460 22.555 37.957 1.00 16.12 467 PRO A CA 1
ATOM 3753 C C . PRO A 1 467 ? 9.411 21.820 37.141 1.00 18.36 467 PRO A C 1
ATOM 3754 O O . PRO A 1 467 ? 8.754 22.405 36.282 1.00 17.47 467 PRO A O 1
ATOM 3758 N N . LEU A 1 468 ? 9.264 20.516 37.393 1.00 19.90 468 LEU A N 1
ATOM 3759 C CA . LEU A 1 468 ? 8.338 19.714 36.591 1.00 18.29 468 LEU A CA 1
ATOM 3760 C C . LEU A 1 468 ? 6.877 19.912 36.992 1.00 18.20 468 LEU A C 1
ATOM 3761 O O . LEU A 1 468 ? 5.992 19.517 36.235 1.00 17.38 468 LEU A O 1
ATOM 3766 N N . ALA A 1 469 ? 6.610 20.570 38.116 1.00 19.99 469 ALA A N 1
ATOM 3767 C CA . ALA A 1 469 ? 5.272 21.079 38.385 1.00 19.58 469 ALA A CA 1
ATOM 3768 C C . ALA A 1 469 ? 5.394 22.353 39.210 1.00 21.78 469 ALA A C 1
ATOM 3769 O O . ALA A 1 469 ? 6.443 22.660 39.773 1.00 16.95 469 ALA A O 1
ATOM 3771 N N . THR A 1 470 ? 4.316 23.134 39.193 1.00 15.58 470 THR A N 1
ATOM 3772 C CA . THR A 1 470 ? 4.164 24.310 40.026 1.00 18.29 470 THR A CA 1
ATOM 3773 C C . THR A 1 470 ? 3.070 24.032 41.049 1.00 20.04 470 THR A C 1
ATOM 3774 O O . THR A 1 470 ? 2.094 23.332 40.760 1.00 20.61 470 THR A O 1
ATOM 3778 N N . TYR A 1 471 ? 3.229 24.601 42.244 1.00 20.20 471 TYR A N 1
ATOM 3779 C CA . TYR A 1 471 ? 2.482 24.167 43.422 1.00 19.71 471 TYR A CA 1
ATOM 3780 C C . TYR A 1 471 ? 1.654 25.280 44.052 1.00 25.59 471 TYR A C 1
ATOM 3781 O O . TYR A 1 471 ? 1.122 25.095 45.148 1.00 20.96 471 TYR A O 1
ATOM 3790 N N . ALA A 1 472 ? 1.498 26.414 43.363 1.00 22.23 472 ALA A N 1
ATOM 3791 C CA . ALA A 1 472 ? 0.580 27.479 43.749 1.00 25.03 472 ALA A CA 1
ATOM 3792 C C . ALA A 1 472 ? 0.176 28.248 42.494 1.00 31.07 472 ALA A C 1
ATOM 3793 O O . ALA A 1 472 ? 0.848 28.142 41.460 1.00 23.10 472 ALA A O 1
ATOM 3795 N N . THR A 1 473 ? -0.916 29.022 42.562 1.00 27.17 473 THR A N 1
ATOM 3796 C CA . THR A 1 473 ? -1.340 29.738 41.357 1.00 27.48 473 THR A CA 1
ATOM 3797 C C . THR A 1 473 ? -0.482 30.979 41.115 1.00 25.70 473 THR A C 1
ATOM 3798 O O . THR A 1 473 ? 0.107 31.530 42.050 1.00 28.64 473 THR A O 1
ATOM 3802 N N . PRO A 1 474 ? -0.385 31.441 39.862 1.00 25.03 474 PRO A N 1
ATOM 3803 C CA . PRO A 1 474 ? 0.263 32.736 39.595 1.00 27.71 474 PRO A CA 1
ATOM 3804 C C . PRO A 1 474 ? -0.381 33.835 40.417 1.00 32.94 474 PRO A C 1
ATOM 3805 O O . PRO A 1 474 ? -1.620 33.951 40.410 1.00 28.75 474 PRO A O 1
ATOM 3809 N N . PRO A 1 475 ? 0.386 34.633 41.154 1.00 32.13 475 PRO A N 1
ATOM 3810 C CA . PRO A 1 475 ? -0.224 35.730 41.904 1.00 33.86 475 PRO A CA 1
ATOM 3811 C C . PRO A 1 475 ? -0.861 36.747 40.965 1.00 32.90 475 PRO A C 1
ATOM 3812 O O . PRO A 1 475 ? -0.504 36.849 39.790 1.00 27.21 475 PRO A O 1
ATOM 3816 N N . ASN A 1 476 ? -1.850 37.474 41.484 1.00 32.75 476 ASN A N 1
ATOM 3817 C CA . ASN A 1 476 ? -2.395 38.595 40.736 1.00 34.78 476 ASN A CA 1
ATOM 3818 C C . ASN A 1 476 ? -1.299 39.618 40.441 1.00 28.45 476 ASN A C 1
ATOM 3819 O O . ASN A 1 476 ? -0.433 39.873 41.279 1.00 32.45 476 ASN A O 1
ATOM 3824 N N . LYS A 1 477 ? -1.379 40.244 39.260 1.00 29.96 477 LYS A N 1
ATOM 3825 C CA . LYS A 1 477 ? -0.322 41.131 38.781 1.00 37.25 477 LYS A CA 1
ATOM 3826 C C . LYS A 1 477 ? -0.061 42.299 39.720 1.00 37.59 477 LYS A C 1
ATOM 3827 O O . LYS A 1 477 ? 1.021 42.894 39.683 1.00 37.13 477 LYS A O 1
ATOM 3833 N N . GLU A 1 478 ? -1.028 42.661 40.559 1.00 36.62 478 GLU A N 1
ATOM 3834 C CA . GLU A 1 478 ? -0.817 43.798 41.439 1.00 44.22 478 GLU A CA 1
ATOM 3835 C C . GLU A 1 478 ? -0.410 43.372 42.844 1.00 46.22 478 GLU A C 1
ATOM 3836 O O . GLU A 1 478 ? -0.078 44.232 43.664 1.00 47.78 478 GLU A O 1
ATOM 3842 N N . SER A 1 479 ? -0.397 42.065 43.128 1.00 36.96 479 SER A N 1
ATOM 3843 C CA . SER A 1 479 ? -0.052 41.572 44.452 1.00 38.82 479 SER A CA 1
ATOM 3844 C C . SER A 1 479 ? 1.440 41.748 44.696 1.00 33.57 479 SER A C 1
ATOM 3845 O O . SER A 1 479 ? 2.246 41.757 43.761 1.00 32.70 479 SER A O 1
ATOM 3848 N N . ASN A 1 480 ? 1.823 41.879 45.956 1.00 31.90 480 ASN A N 1
ATOM 3849 C CA . ASN A 1 480 ? 3.248 41.943 46.211 1.00 40.57 480 ASN A CA 1
ATOM 3850 C C . ASN A 1 480 ? 3.790 40.527 46.331 1.00 32.77 480 ASN A C 1
ATOM 3851 O O . ASN A 1 480 ? 3.095 39.606 46.767 1.00 37.08 480 ASN A O 1
ATOM 3856 N N . ILE A 1 481 ? 5.028 40.343 45.893 1.00 40.78 481 ILE A N 1
ATOM 3857 C CA . ILE A 1 481 ? 5.607 39.015 45.793 1.00 38.93 481 ILE A CA 1
ATOM 3858 C C . ILE A 1 481 ? 6.756 38.922 46.782 1.00 35.80 481 ILE A C 1
ATOM 3859 O O . ILE A 1 481 ? 7.706 39.715 46.721 1.00 35.07 481 ILE A O 1
ATOM 3864 N N . SER A 1 482 ? 6.659 37.966 47.699 1.00 35.71 482 SER A N 1
ATOM 3865 C CA . SER A 1 482 ? 7.681 37.691 48.695 1.00 32.12 482 SER A CA 1
ATOM 3866 C C . SER A 1 482 ? 8.467 36.447 48.303 1.00 33.11 482 SER A C 1
ATOM 3867 O O . SER A 1 482 ? 8.086 35.697 47.408 1.00 28.56 482 SER A O 1
ATOM 3870 N N . GLU A 1 483 ? 9.577 36.225 49.011 1.00 29.96 483 GLU A N 1
ATOM 3871 C CA . GLU A 1 483 ? 10.294 34.963 48.880 1.00 34.85 483 GLU A CA 1
ATOM 3872 C C . GLU A 1 483 ? 9.374 33.773 49.142 1.00 31.29 483 GLU A C 1
ATOM 3873 O O . GLU A 1 483 ? 9.445 32.757 48.443 1.00 27.95 483 GLU A O 1
ATOM 3879 N N . ALA A 1 484 ? 8.483 33.896 50.133 1.00 31.89 484 ALA A N 1
ATOM 3880 C CA . ALA A 1 484 ? 7.548 32.817 50.440 1.00 28.34 484 ALA A CA 1
ATOM 3881 C C . ALA A 1 484 ? 6.636 32.522 49.259 1.00 31.22 484 ALA A C 1
ATOM 3882 O O . ALA A 1 484 ? 6.298 31.353 48.995 1.00 26.30 484 ALA A O 1
ATOM 3884 N N . THR A 1 485 ? 6.225 33.570 48.538 1.00 24.41 485 THR A N 1
ATOM 3885 C CA . THR A 1 485 ? 5.392 33.368 47.350 1.00 28.17 485 THR A CA 1
ATOM 3886 C C . THR A 1 485 ? 6.081 32.434 46.364 1.00 21.86 485 THR A C 1
ATOM 3887 O O . THR A 1 485 ? 5.483 31.457 45.845 1.00 23.55 485 THR A O 1
ATOM 3891 N N . ILE A 1 486 ? 7.350 32.719 46.090 1.00 25.82 486 ILE A N 1
ATOM 3892 C CA . ILE A 1 486 ? 8.092 31.926 45.118 1.00 24.51 486 ILE A CA 1
ATOM 3893 C C . ILE A 1 486 ? 8.329 30.512 45.641 1.00 27.56 486 ILE A C 1
ATOM 3894 O O . ILE A 1 486 ? 8.225 29.539 44.888 1.00 21.31 486 ILE A O 1
ATOM 3899 N N . LEU A 1 487 ? 8.618 30.369 46.944 1.00 23.82 487 LEU A N 1
ATOM 3900 C CA . LEU A 1 487 ? 8.887 29.042 47.491 1.00 21.57 487 LEU A CA 1
ATOM 3901 C C . LEU A 1 487 ? 7.636 28.165 47.502 1.00 27.05 487 LEU A C 1
ATOM 3902 O O . LEU A 1 487 ? 7.745 26.937 47.459 1.00 22.59 487 LEU A O 1
ATOM 3907 N N . ASN A 1 488 ? 6.448 28.776 47.597 1.00 19.94 488 ASN A N 1
ATOM 3908 C CA . ASN A 1 488 ? 5.201 28.027 47.520 1.00 22.13 488 ASN A CA 1
ATOM 3909 C C . ASN A 1 488 ? 4.839 27.622 46.100 1.00 23.02 488 ASN A C 1
ATOM 3910 O O . ASN A 1 488 ? 4.083 26.654 45.913 1.00 22.65 488 ASN A O 1
ATOM 3915 N N . ILE A 1 489 ? 5.373 28.329 45.101 1.00 18.93 489 ILE A N 1
ATOM 3916 C CA . ILE A 1 489 ? 5.130 27.951 43.702 1.00 19.81 489 ILE A CA 1
ATOM 3917 C C . ILE A 1 489 ? 6.072 26.818 43.296 1.00 22.51 489 ILE A C 1
ATOM 3918 O O . ILE A 1 489 ? 5.687 25.874 42.599 1.00 20.02 489 ILE A O 1
ATOM 3923 N N . LEU A 1 490 ? 7.311 26.889 43.764 1.00 17.40 490 LEU A N 1
ATOM 3924 C CA . LEU A 1 490 ? 8.301 25.874 43.448 1.00 19.44 490 LEU A CA 1
ATOM 3925 C C . LEU A 1 490 ? 8.015 24.595 44.231 1.00 19.77 490 LEU A C 1
ATOM 3926 O O . LEU A 1 490 ? 7.284 24.607 45.222 1.00 20.79 490 LEU A O 1
ATOM 3931 N N . PRO A 1 491 ? 8.607 23.473 43.808 1.00 20.54 491 PRO A N 1
ATOM 3932 C CA . PRO A 1 491 ? 8.256 22.197 44.410 1.00 17.36 491 PRO A CA 1
ATOM 3933 C C . PRO A 1 491 ? 8.655 22.136 45.872 1.00 18.40 491 PRO A C 1
ATOM 3934 O O . PRO A 1 491 ? 9.681 22.708 46.279 1.00 22.67 491 PRO A O 1
ATOM 3938 N N . PRO A 1 492 ? 7.895 21.391 46.681 1.00 22.34 492 PRO A N 1
ATOM 3939 C CA . PRO A 1 492 ? 8.315 21.129 48.060 1.00 26.07 492 PRO A CA 1
ATOM 3940 C C . PRO A 1 492 ? 9.548 20.237 48.112 1.00 24.19 492 PRO A C 1
ATOM 3941 O O . PRO A 1 492 ? 9.959 19.638 47.120 1.00 19.60 492 PRO A O 1
ATOM 3945 N N . GLN A 1 493 ? 10.138 20.138 49.302 1.00 18.28 493 GLN A N 1
ATOM 3946 C CA . GLN A 1 493 ? 11.468 19.544 49.433 1.00 20.63 493 GLN A CA 1
ATOM 3947 C C . GLN A 1 493 ? 11.537 18.119 48.878 1.00 19.63 493 GLN A C 1
ATOM 3948 O O . GLN A 1 493 ? 12.449 17.788 48.117 1.00 20.03 493 GLN A O 1
ATOM 3954 N N . LYS A 1 494 ? 10.599 17.256 49.273 1.00 17.97 494 LYS A N 1
ATOM 3955 C CA . LYS A 1 494 ? 10.623 15.855 48.861 1.00 19.94 494 LYS A CA 1
ATOM 3956 C C . LYS A 1 494 ? 10.517 15.684 47.343 1.00 22.09 494 LYS A C 1
ATOM 3957 O O . LYS A 1 494 ? 11.142 14.795 46.752 1.00 18.72 494 LYS A O 1
ATOM 3963 N N . LEU A 1 495 ? 9.701 16.521 46.692 1.00 16.70 495 LEU A N 1
ATOM 3964 C CA . LEU A 1 495 ? 9.564 16.430 45.249 1.00 16.76 495 LEU A CA 1
ATOM 3965 C C . LEU A 1 495 ? 10.722 17.083 44.500 1.00 18.92 495 LEU A C 1
ATOM 3966 O O . LEU A 1 495 ? 11.053 16.664 43.381 1.00 17.95 495 LEU A O 1
ATOM 3971 N N . ALA A 1 496 ? 11.335 18.116 45.084 1.00 16.61 496 ALA A N 1
ATOM 3972 C CA . ALA A 1 496 ? 12.567 18.636 44.508 1.00 17.75 496 ALA A CA 1
ATOM 3973 C C . ALA A 1 496 ? 13.669 17.584 44.549 1.00 19.76 496 ALA A C 1
ATOM 3974 O O . ALA A 1 496 ? 14.392 17.370 43.571 1.00 18.23 496 ALA A O 1
ATOM 3976 N N . ALA A 1 497 ? 13.760 16.865 45.683 1.00 19.02 497 ALA A N 1
ATOM 3977 C CA . ALA A 1 497 ? 14.735 15.790 45.793 1.00 20.65 497 ALA A CA 1
ATOM 3978 C C . ALA A 1 497 ? 14.472 14.713 44.749 1.00 18.14 497 ALA A C 1
ATOM 3979 O O . ALA A 1 497 ? 15.410 14.200 44.119 1.00 16.83 497 ALA A O 1
ATOM 3981 N N . ARG A 1 498 ? 13.199 14.358 44.562 1.00 15.96 498 ARG A N 1
ATOM 3982 C CA . ARG A 1 498 ? 12.847 13.304 43.618 1.00 16.68 498 ARG A CA 1
ATOM 3983 C C . ARG A 1 498 ? 13.224 13.699 42.189 1.00 16.24 498 ARG A C 1
ATOM 3984 O O . ARG A 1 498 ? 13.658 12.860 41.382 1.00 14.52 498 ARG A O 1
ATOM 3992 N N . GLN A 1 499 ? 13.085 14.992 41.870 1.00 15.36 499 GLN A N 1
ATOM 3993 C CA . GLN A 1 499 ? 13.411 15.429 40.521 1.00 14.88 499 GLN A CA 1
ATOM 3994 C C . GLN A 1 499 ? 14.925 15.414 40.300 1.00 17.05 499 GLN A C 1
ATOM 3995 O O . GLN A 1 499 ? 15.403 14.988 39.227 1.00 14.60 499 GLN A O 1
ATOM 4001 N N . LEU A 1 500 ? 15.706 15.805 41.320 1.00 15.03 500 LEU A N 1
ATOM 4002 C CA . LEU A 1 500 ? 17.161 15.668 41.201 1.00 16.63 500 LEU A CA 1
ATOM 4003 C C . LEU A 1 500 ? 17.566 14.203 41.034 1.00 16.71 500 LEU A C 1
ATOM 4004 O O . LEU A 1 500 ? 18.410 13.867 40.193 1.00 19.72 500 LEU A O 1
ATOM 4009 N N . GLU A 1 501 ? 16.940 13.320 41.814 1.00 17.67 501 GLU A N 1
ATOM 4010 C CA . GLU A 1 501 ? 17.184 11.896 41.720 1.00 16.52 501 GLU A CA 1
ATOM 4011 C C . GLU A 1 501 ? 16.979 11.385 40.289 1.00 21.75 501 GLU A C 1
ATOM 4012 O O . GLU A 1 501 ? 17.856 10.700 39.714 1.00 20.47 501 GLU A O 1
ATOM 4018 N N . LEU A 1 502 ? 15.840 11.739 39.691 1.00 17.11 502 LEU A N 1
ATOM 4019 C CA . LEU A 1 502 ? 15.566 11.310 38.324 1.00 14.41 502 LEU A CA 1
ATOM 4020 C C . LEU A 1 502 ? 16.627 11.842 37.363 1.00 16.03 502 LEU A C 1
ATOM 4021 O O . LEU A 1 502 ? 17.207 11.085 36.564 1.00 19.89 502 LEU A O 1
ATOM 4026 N N . MET A 1 503 ? 16.907 13.151 37.442 1.00 17.06 503 MET A N 1
ATOM 4027 C CA . MET A 1 503 ? 17.759 13.774 36.434 1.00 18.83 503 MET A CA 1
ATOM 4028 C C . MET A 1 503 ? 19.195 13.233 36.498 1.00 18.88 503 MET A C 1
ATOM 4029 O O . MET A 1 503 ? 19.856 13.021 35.440 1.00 20.67 503 MET A O 1
ATOM 4034 N N . ARG A 1 504 ? 19.696 12.997 37.718 1.00 18.04 504 ARG A N 1
ATOM 4035 C CA . ARG A 1 504 ? 21.025 12.413 37.860 1.00 18.79 504 ARG A CA 1
ATOM 4036 C C . ARG A 1 504 ? 21.080 11.003 37.265 1.00 18.79 504 ARG A C 1
ATOM 4037 O O . ARG A 1 504 ? 22.057 10.643 36.594 1.00 21.99 504 ARG A O 1
ATOM 4045 N N A THR A 1 505 ? 20.046 10.174 37.518 0.55 17.21 505 THR A N 1
ATOM 4046 N N B THR A 1 505 ? 20.039 10.199 37.505 0.45 17.22 505 THR A N 1
ATOM 4047 C CA A THR A 1 505 ? 20.072 8.808 36.977 0.55 17.62 505 THR A CA 1
ATOM 4048 C CA B THR A 1 505 ? 20.014 8.833 36.995 0.45 17.63 505 THR A CA 1
ATOM 4049 C C A THR A 1 505 ? 19.988 8.778 35.451 0.55 22.26 505 THR A C 1
ATOM 4050 C C B THR A 1 505 ? 19.998 8.796 35.471 0.45 22.23 505 THR A C 1
ATOM 4051 O O A THR A 1 505 ? 20.520 7.859 34.814 0.55 24.71 505 THR A O 1
ATOM 4052 O O B THR A 1 505 ? 20.610 7.916 34.857 0.45 24.71 505 THR A O 1
ATOM 4059 N N . LEU A 1 506 ? 19.308 9.749 34.839 1.00 15.80 506 LEU A N 1
ATOM 4060 C CA . LEU A 1 506 ? 19.192 9.732 33.391 1.00 17.91 506 LEU A CA 1
ATOM 4061 C C . LEU A 1 506 ? 20.438 10.251 32.686 1.00 21.44 506 LEU A C 1
ATOM 4062 O O . LEU A 1 506 ? 20.595 10.007 31.480 1.00 20.86 506 LEU A O 1
ATOM 4067 N N . CYS A 1 507 ? 21.350 10.897 33.414 1.00 19.20 507 CYS A N 1
ATOM 4068 C CA . CYS A 1 507 ? 22.483 11.534 32.759 1.00 18.86 507 CYS A CA 1
ATOM 4069 C C . CYS A 1 507 ? 23.838 11.005 33.206 1.00 21.97 507 CYS A C 1
ATOM 4070 O O . CYS A 1 507 ? 24.868 11.523 32.746 1.00 23.63 507 CYS A O 1
ATOM 4073 N N . VAL A 1 508 ? 23.901 9.997 34.075 1.00 20.27 508 VAL A N 1
ATOM 4074 C CA . VAL A 1 508 ? 25.165 9.768 34.762 1.00 21.76 508 VAL A CA 1
ATOM 4075 C C . VAL A 1 508 ? 26.211 9.064 33.898 1.00 20.84 508 VAL A C 1
ATOM 4076 O O . VAL A 1 508 ? 27.405 9.252 34.151 1.00 23.79 508 VAL A O 1
ATOM 4080 N N . PHE A 1 509 ? 25.833 8.311 32.862 1.00 19.48 509 PHE A N 1
ATOM 4081 C CA . PHE A 1 509 ? 26.858 7.729 31.990 1.00 15.24 509 PHE A CA 1
ATOM 4082 C C . PHE A 1 509 ? 26.335 7.598 30.564 1.00 22.09 509 PHE A C 1
ATOM 4083 O O . PHE A 1 509 ? 25.162 7.838 30.278 1.00 18.28 509 PHE A O 1
ATOM 4091 N N . TYR A 1 510 ? 27.235 7.184 29.661 1.00 16.55 510 TYR A N 1
ATOM 4092 C CA . TYR A 1 510 ? 26.910 6.924 28.275 1.00 18.80 510 TYR A CA 1
ATOM 4093 C C . TYR A 1 510 ? 26.980 5.424 28.066 1.00 18.39 510 TYR A C 1
ATOM 4094 O O . TYR A 1 510 ? 28.083 4.859 28.081 1.00 22.94 510 TYR A O 1
ATOM 4103 N N . PRO A 1 511 ? 25.853 4.740 27.864 1.00 19.34 511 PRO A N 1
ATOM 4104 C CA . PRO A 1 511 ? 25.897 3.274 27.777 1.00 21.23 511 PRO A CA 1
ATOM 4105 C C . PRO A 1 511 ? 26.705 2.742 26.601 1.00 23.82 511 PRO A C 1
ATOM 4106 O O . PRO A 1 511 ? 27.176 1.601 26.652 1.00 21.74 511 PRO A O 1
ATOM 4110 N N . ASN A 1 512 ? 26.813 3.501 25.522 1.00 17.72 512 ASN A N 1
ATOM 4111 C CA . ASN A 1 512 ? 27.552 3.093 24.332 1.00 15.89 512 ASN A CA 1
ATOM 4112 C C . ASN A 1 512 ? 27.824 4.366 23.543 1.00 21.45 512 ASN A C 1
ATOM 4113 O O . ASN A 1 512 ? 27.532 5.467 24.017 1.00 22.53 512 ASN A O 1
ATOM 4118 N N . ARG A 1 513 ? 28.359 4.235 22.332 1.00 17.99 513 ARG A N 1
ATOM 4119 C CA . ARG A 1 513 ? 28.881 5.401 21.630 1.00 19.67 513 ARG A CA 1
ATOM 4120 C C . ARG A 1 513 ? 28.533 5.334 20.147 1.00 20.78 513 ARG A C 1
ATOM 4121 O O . ARG A 1 513 ? 28.690 4.286 19.516 1.00 19.52 513 ARG A O 1
ATOM 4129 N N . LEU A 1 514 ? 28.090 6.471 19.591 1.00 20.42 514 LEU A N 1
ATOM 4130 C CA . LEU A 1 514 ? 27.638 6.491 18.204 1.00 20.44 514 LEU A CA 1
ATOM 4131 C C . LEU A 1 514 ? 28.735 6.004 17.258 1.00 22.83 514 LEU A C 1
ATOM 4132 O O . LEU A 1 514 ? 29.853 6.539 17.263 1.00 21.95 514 LEU A O 1
ATOM 4137 N N . GLY A 1 515 ? 28.411 5.022 16.423 1.00 19.69 515 GLY A N 1
ATOM 4138 C CA . GLY A 1 515 ? 29.319 4.469 15.438 1.00 26.53 515 GLY A CA 1
ATOM 4139 C C . GLY A 1 515 ? 30.263 3.399 15.941 1.00 29.82 515 GLY A C 1
ATOM 4140 O O . GLY A 1 515 ? 31.121 2.939 15.169 1.00 29.70 515 GLY A O 1
ATOM 4141 N N . TYR A 1 516 ? 30.124 2.960 17.193 1.00 23.69 516 TYR A N 1
ATOM 4142 C CA . TYR A 1 516 ? 31.048 2.005 17.809 1.00 25.85 516 TYR A CA 1
ATOM 4143 C C . TYR A 1 516 ? 30.274 0.814 18.353 1.00 26.56 516 TYR A C 1
ATOM 4144 O O . TYR A 1 516 ? 30.049 0.707 19.572 1.00 28.93 516 TYR A O 1
ATOM 4153 N N . PRO A 1 517 ? 29.854 -0.100 17.488 1.00 31.49 517 PRO A N 1
ATOM 4154 C CA . PRO A 1 517 ? 29.070 -1.255 17.949 1.00 26.13 517 PRO A CA 1
ATOM 4155 C C . PRO A 1 517 ? 29.936 -2.259 18.689 1.00 33.87 517 PRO A C 1
ATOM 4156 O O . PRO A 1 517 ? 31.161 -2.265 18.584 1.00 27.10 517 PRO A O 1
ATOM 4160 N N . ASP A 1 518 ? 29.265 -3.144 19.434 1.00 30.86 518 ASP A N 1
ATOM 4161 C CA . ASP A 1 518 ? 29.990 -4.126 20.232 1.00 33.22 518 ASP A CA 1
ATOM 4162 C C . ASP A 1 518 ? 30.656 -5.194 19.374 1.00 44.71 518 ASP A C 1
ATOM 4163 O O . ASP A 1 518 ? 31.722 -5.697 19.748 1.00 43.34 518 ASP A O 1
ATOM 4168 N N . THR A 1 519 ? 30.086 -5.556 18.232 1.00 47.32 519 THR A N 1
ATOM 4169 C CA . THR A 1 519 ? 30.775 -6.487 17.352 1.00 46.90 519 THR A CA 1
ATOM 4170 C C . THR A 1 519 ? 30.849 -5.918 15.945 1.00 53.12 519 THR A C 1
ATOM 4171 O O . THR A 1 519 ? 29.938 -5.229 15.478 1.00 43.32 519 THR A O 1
ATOM 4175 N N . GLU A 1 520 ? 31.960 -6.217 15.281 1.00 47.15 520 GLU A N 1
ATOM 4176 C CA . GLU A 1 520 ? 32.175 -5.767 13.917 1.00 51.51 520 GLU A CA 1
ATOM 4177 C C . GLU A 1 520 ? 31.150 -6.400 12.983 1.00 39.49 520 GLU A C 1
ATOM 4178 O O . GLU A 1 520 ? 30.530 -7.425 13.281 1.00 40.21 520 GLU A O 1
ATOM 4184 N N . PHE A 1 521 ? 30.939 -5.740 11.859 1.00 34.27 521 PHE A N 1
ATOM 4185 C CA . PHE A 1 521 ? 30.249 -6.379 10.759 1.00 31.15 521 PHE A CA 1
ATOM 4186 C C . PHE A 1 521 ? 31.117 -7.520 10.219 1.00 32.94 521 PHE A C 1
ATOM 4187 O O . PHE A 1 521 ? 32.335 -7.374 10.089 1.00 35.94 521 PHE A O 1
ATOM 4195 N N A VAL A 1 522 ? 30.482 -8.661 9.921 0.68 32.15 522 VAL A N 1
ATOM 4196 N N B VAL A 1 522 ? 30.493 -8.651 9.882 0.32 32.21 522 VAL A N 1
ATOM 4197 C CA A VAL A 1 522 ? 31.163 -9.766 9.243 0.68 37.96 522 VAL A CA 1
ATOM 4198 C CA B VAL A 1 522 ? 31.264 -9.725 9.260 0.32 37.83 522 VAL A CA 1
ATOM 4199 C C A VAL A 1 522 ? 31.574 -9.368 7.833 0.68 35.22 522 VAL A C 1
ATOM 4200 C C B VAL A 1 522 ? 31.571 -9.413 7.799 0.32 35.21 522 VAL A C 1
ATOM 4201 O O A VAL A 1 522 ? 32.666 -9.713 7.363 0.68 34.52 522 VAL A O 1
ATOM 4202 O O B VAL A 1 522 ? 32.602 -9.844 7.270 0.32 34.35 522 VAL A O 1
ATOM 4209 N N . ASP A 1 523 ? 30.689 -8.678 7.122 1.00 28.73 523 ASP A N 1
ATOM 4210 C CA . ASP A 1 523 ? 30.948 -8.249 5.752 1.00 32.71 523 ASP A CA 1
ATOM 4211 C C . ASP A 1 523 ? 32.008 -7.155 5.804 1.00 38.72 523 ASP A C 1
ATOM 4212 O O . ASP A 1 523 ? 31.768 -6.087 6.374 1.00 33.03 523 ASP A O 1
ATOM 4217 N N . VAL A 1 524 ? 33.193 -7.426 5.246 1.00 31.51 524 VAL A N 1
ATOM 4218 C CA . VAL A 1 524 ? 34.292 -6.459 5.292 1.00 32.60 524 VAL A CA 1
ATOM 4219 C C . VAL A 1 524 ? 33.943 -5.177 4.545 1.00 28.08 524 VAL A C 1
ATOM 4220 O O . VAL A 1 524 ? 34.471 -4.098 4.865 1.00 29.55 524 VAL A O 1
ATOM 4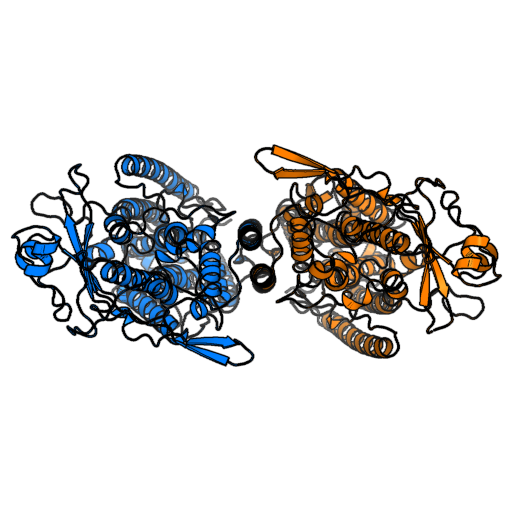224 N N . ARG A 1 525 ? 33.083 -5.263 3.525 1.00 28.66 525 ARG A N 1
ATOM 4225 C CA . ARG A 1 525 ? 32.622 -4.037 2.867 1.00 26.25 525 ARG A CA 1
ATOM 4226 C C . ARG A 1 525 ? 31.782 -3.172 3.802 1.00 25.23 525 ARG A C 1
ATOM 4227 O O . ARG A 1 525 ? 31.820 -1.925 3.726 1.00 28.53 525 ARG A O 1
ATOM 4235 N N . ALA A 1 526 ? 31.027 -3.801 4.708 1.00 27.65 526 ALA A N 1
ATOM 4236 C CA . ALA A 1 526 ? 30.217 -3.013 5.615 1.00 26.72 526 ALA A CA 1
ATOM 4237 C C . ALA A 1 526 ? 31.064 -2.473 6.757 1.00 30.73 526 ALA A C 1
ATOM 4238 O O . ALA A 1 526 ? 30.818 -1.357 7.237 1.00 28.02 526 ALA A O 1
ATOM 4240 N N . GLN A 1 527 ? 32.068 -3.233 7.188 1.00 24.85 527 GLN A N 1
ATOM 4241 C CA . GLN A 1 527 ? 33.001 -2.710 8.175 1.00 29.80 527 GLN A CA 1
ATOM 4242 C C . GLN A 1 527 ? 33.737 -1.494 7.625 1.00 30.55 527 GLN A C 1
ATOM 4243 O O . GLN A 1 527 ? 34.000 -0.536 8.361 1.00 30.09 527 GLN A O 1
ATOM 4249 N N . GLN A 1 528 ? 34.053 -1.497 6.323 1.00 30.72 528 GLN A N 1
ATOM 4250 C CA . GLN A 1 528 ? 34.706 -0.319 5.747 1.00 28.04 528 GLN A CA 1
ATOM 4251 C C . GLN A 1 528 ? 33.761 0.885 5.716 1.00 24.80 528 GLN A C 1
ATOM 4252 O O . GLN A 1 528 ? 34.175 2.029 5.994 1.00 26.17 528 GLN A O 1
ATOM 4258 N N . VAL A 1 529 ? 32.484 0.640 5.392 1.00 25.59 529 VAL A N 1
ATOM 4259 C CA . VAL A 1 529 ? 31.499 1.734 5.415 1.00 24.45 529 VAL A CA 1
ATOM 4260 C C . VAL A 1 529 ? 31.396 2.325 6.821 1.00 25.11 529 VAL A C 1
ATOM 4261 O O . VAL A 1 529 ? 31.332 3.556 7.012 1.00 27.77 529 VAL A O 1
ATOM 4265 N N . LEU A 1 530 ? 31.414 1.454 7.831 1.00 23.86 530 LEU A N 1
ATOM 4266 C CA . LEU A 1 530 ? 31.352 1.899 9.212 1.00 25.51 530 LEU A CA 1
ATOM 4267 C C . LEU A 1 530 ? 32.605 2.680 9.613 1.00 28.64 530 LEU A C 1
ATOM 4268 O O . LEU A 1 530 ? 32.508 3.691 10.316 1.00 27.31 530 LEU A O 1
ATOM 4273 N N . HIS A 1 531 ? 33.787 2.220 9.199 1.00 26.03 531 HIS A N 1
ATOM 4274 C CA . HIS A 1 531 ? 35.013 2.947 9.514 1.00 24.68 531 HIS A CA 1
ATOM 4275 C C . HIS A 1 531 ? 34.969 4.360 8.935 1.00 24.96 531 HIS A C 1
ATOM 4276 O O . HIS A 1 531 ? 35.414 5.317 9.592 1.00 29.75 531 HIS A O 1
ATOM 4283 N N . GLN A 1 532 ? 34.435 4.515 7.715 1.00 26.39 532 GLN A N 1
ATOM 4284 C CA . GLN A 1 532 ? 34.298 5.859 7.143 1.00 28.01 532 GLN A CA 1
ATOM 4285 C C . GLN A 1 532 ? 33.284 6.698 7.922 1.00 24.68 532 GLN A C 1
ATOM 4286 O O . GLN A 1 532 ? 33.445 7.926 8.042 1.00 27.55 532 GLN A O 1
ATOM 4292 N N . PHE A 1 533 ? 32.225 6.068 8.438 1.00 24.89 533 PHE A N 1
ATOM 4293 C CA . PHE A 1 533 ? 31.319 6.813 9.296 1.00 27.28 533 PHE A CA 1
ATOM 4294 C C . PHE A 1 533 ? 32.053 7.301 10.544 1.00 21.78 533 PHE A C 1
ATOM 4295 O O . PHE A 1 533 ? 31.896 8.456 10.961 1.00 24.49 533 PHE A O 1
ATOM 4303 N N . GLN A 1 534 ? 32.921 6.458 11.102 1.00 22.88 534 GLN A N 1
ATOM 4304 C CA . GLN A 1 534 ? 33.680 6.840 12.291 1.00 24.50 534 GLN A CA 1
ATOM 4305 C C . GLN A 1 534 ? 34.639 7.997 11.995 1.00 31.84 534 GLN A C 1
ATOM 4306 O O . GLN A 1 534 ? 34.806 8.921 12.819 1.00 26.59 534 GLN A O 1
ATOM 4312 N N . GLU A 1 535 ? 35.258 7.976 10.807 1.00 25.87 535 GLU A N 1
ATOM 4313 C CA . GLU A 1 535 ? 36.111 9.093 10.383 1.00 27.65 535 GLU A CA 1
ATOM 4314 C C . GLU A 1 535 ? 35.320 10.391 10.260 1.00 23.66 535 GLU A C 1
ATOM 4315 O O . GLU A 1 535 ? 35.798 11.477 10.652 1.00 28.13 535 GLU A O 1
ATOM 4321 N N . ARG A 1 536 ? 34.122 10.302 9.670 1.00 27.40 536 ARG A N 1
ATOM 4322 C CA . ARG A 1 536 ? 33.273 11.483 9.515 1.00 28.26 536 ARG A CA 1
ATOM 4323 C C . ARG A 1 536 ? 32.866 12.054 10.870 1.00 28.67 536 ARG A C 1
ATOM 4324 O O . ARG A 1 536 ? 32.782 13.273 11.039 1.00 25.98 536 ARG A O 1
ATOM 4332 N N . LEU A 1 537 ? 32.589 11.187 11.845 1.00 24.96 537 LEU A N 1
ATOM 4333 C CA . LEU A 1 537 ? 32.233 11.675 13.176 1.00 23.80 537 LEU A CA 1
ATOM 4334 C C . LEU A 1 537 ? 33.400 12.400 13.827 1.00 22.37 537 LEU A C 1
ATOM 4335 O O . LEU A 1 537 ? 33.190 13.382 14.541 1.00 29.27 537 LEU A O 1
ATOM 4340 N N . GLN A 1 538 ? 34.628 11.937 13.573 1.00 26.88 538 GLN A N 1
ATOM 4341 C CA . GLN A 1 538 ? 35.794 12.672 14.070 1.00 27.68 538 GLN A CA 1
ATOM 4342 C C . GLN A 1 538 ? 35.875 14.070 13.458 1.00 24.77 538 GLN A C 1
ATOM 4343 O O . GLN A 1 538 ? 36.129 15.080 14.160 1.00 29.81 538 GLN A O 1
ATOM 4349 N N . GLU A 1 539 ? 35.665 14.147 12.131 1.00 26.55 539 GLU A N 1
ATOM 4350 C CA . GLU A 1 539 ? 35.606 15.468 11.491 1.00 25.83 539 GLU A CA 1
ATOM 4351 C C . GLU A 1 539 ? 34.501 16.335 12.106 1.00 23.46 539 GLU A C 1
ATOM 4352 O O . GLU A 1 539 ? 34.706 17.536 12.357 1.00 24.94 539 GLU A O 1
ATOM 4358 N N . ILE A 1 540 ? 33.330 15.748 12.361 1.00 24.32 540 ILE A N 1
ATOM 4359 C CA . ILE A 1 540 ? 32.210 16.519 12.895 1.00 22.91 540 ILE A CA 1
ATOM 4360 C C . ILE A 1 540 ? 32.527 17.002 14.311 1.00 19.46 540 ILE A C 1
ATOM 4361 O O . ILE A 1 540 ? 32.212 18.145 14.674 1.00 25.98 540 ILE A O 1
ATOM 4366 N N . GLU A 1 541 ? 33.167 16.154 15.123 1.00 27.31 541 GLU A N 1
ATOM 4367 C CA . GLU A 1 541 ? 33.614 16.555 16.450 1.00 24.33 541 GLU A CA 1
ATOM 4368 C C . GLU A 1 541 ? 34.463 17.816 16.385 1.00 25.01 541 GLU A C 1
ATOM 4369 O O . GLU A 1 541 ? 34.237 18.779 17.127 1.00 25.15 541 GLU A O 1
ATOM 4375 N N . GLN A 1 542 ? 35.458 17.823 15.484 1.00 28.14 542 GLN A N 1
ATOM 4376 C CA . GLN A 1 542 ? 36.345 18.990 15.417 1.00 25.93 542 GLN A CA 1
ATOM 4377 C C . GLN A 1 542 ? 35.605 20.238 14.932 1.00 25.13 542 GLN A C 1
ATOM 4378 O O . GLN A 1 542 ? 35.875 21.353 15.401 1.00 30.14 542 GLN A O 1
ATOM 4384 N N . ARG A 1 543 ? 34.657 20.070 14.004 1.00 26.11 543 ARG A N 1
ATOM 4385 C CA . ARG A 1 543 ? 33.879 21.223 13.553 1.00 24.57 543 ARG A CA 1
ATOM 4386 C C . ARG A 1 543 ? 33.071 21.826 14.695 1.00 30.11 543 ARG A C 1
ATOM 4387 O O . ARG A 1 543 ? 32.996 23.052 14.840 1.00 32.95 543 ARG A O 1
ATOM 4395 N N . ILE A 1 544 ? 32.452 20.972 15.512 1.00 24.85 544 ILE A N 1
ATOM 4396 C CA . ILE A 1 544 ? 31.643 21.456 16.625 1.00 28.06 544 ILE A CA 1
ATOM 4397 C C . ILE A 1 544 ? 32.534 22.104 17.678 1.00 23.33 544 ILE A C 1
ATOM 4398 O O . ILE A 1 544 ? 32.182 23.137 18.247 1.00 27.86 544 ILE A O 1
ATOM 4403 N N . VAL A 1 545 ? 33.688 21.502 17.969 1.00 27.27 545 VAL A N 1
ATOM 4404 C CA . VAL A 1 545 ? 34.641 22.131 18.881 1.00 27.78 545 VAL A CA 1
ATOM 4405 C C . VAL A 1 545 ? 35.003 23.537 18.398 1.00 33.81 545 VAL A C 1
ATOM 4406 O O . VAL A 1 545 ? 35.054 24.507 19.197 1.00 31.59 545 VAL A O 1
ATOM 4410 N N . LEU A 1 546 ? 35.233 23.686 17.087 1.00 33.86 546 LEU A N 1
ATOM 4411 C CA . LEU A 1 546 ? 35.492 25.019 16.556 1.00 37.92 546 LEU A CA 1
ATOM 4412 C C . LEU A 1 546 ? 34.283 25.934 16.746 1.00 32.78 546 LEU A C 1
ATOM 4413 O O . LEU A 1 546 ? 34.432 27.074 17.195 1.00 31.76 546 LEU A O 1
ATOM 4418 N N . CYS A 1 547 ? 33.077 25.462 16.388 1.00 32.37 547 CYS A N 1
ATOM 4419 C CA . CYS A 1 547 ? 31.899 26.303 16.555 1.00 34.01 547 CYS A CA 1
ATOM 4420 C C . CYS A 1 547 ? 31.752 26.739 17.998 1.00 34.97 547 CYS A C 1
ATOM 4421 O O . CYS A 1 547 ? 31.404 27.888 18.280 1.00 29.48 547 CYS A O 1
ATOM 4424 N N . ASN A 1 548 ? 32.022 25.825 18.929 1.00 29.19 548 ASN A N 1
ATOM 4425 C CA . ASN A 1 548 ? 31.835 26.111 20.339 1.00 31.71 548 ASN A CA 1
ATOM 4426 C C . ASN A 1 548 ? 32.803 27.154 20.857 1.00 34.39 548 ASN A C 1
ATOM 4427 O O . ASN A 1 548 ? 32.516 27.771 21.893 1.00 30.43 548 ASN A O 1
ATOM 4432 N N . GLU A 1 549 ? 33.945 27.354 20.176 1.00 35.68 549 GLU A N 1
ATOM 4433 C CA . GLU A 1 549 ? 34.858 28.427 20.598 1.00 39.65 549 GLU A CA 1
ATOM 4434 C C . GLU A 1 549 ? 34.255 29.811 20.356 1.00 40.30 549 GLU A C 1
ATOM 4435 O O . GLU A 1 549 ? 34.613 30.778 21.037 1.00 39.63 549 GLU A O 1
ATOM 4441 N N . LYS A 1 550 ? 33.334 29.909 19.393 1.00 36.14 550 LYS A N 1
ATOM 4442 C CA . LYS A 1 550 ? 32.713 31.168 18.996 1.00 38.15 550 LYS A CA 1
ATOM 4443 C C . LYS A 1 550 ? 31.277 31.343 19.472 1.00 44.37 550 LYS A C 1
ATOM 4444 O O . LYS A 1 550 ? 30.762 32.461 19.407 1.00 40.87 550 LYS A O 1
ATOM 4450 N N . ARG A 1 551 ? 30.605 30.274 19.905 1.00 35.31 551 ARG A N 1
ATOM 4451 C CA . ARG A 1 551 ? 29.242 30.413 20.398 1.00 36.37 551 ARG A CA 1
ATOM 4452 C C . ARG A 1 551 ? 29.230 31.179 21.720 1.00 34.34 551 ARG A C 1
ATOM 4453 O O . ARG A 1 551 ? 30.227 31.228 22.449 1.00 35.35 551 ARG A O 1
ATOM 4461 N N . LEU A 1 552 ? 28.073 31.787 22.022 1.00 38.50 552 LEU A N 1
ATOM 4462 C CA . LEU A 1 552 ? 27.903 32.488 23.296 1.00 34.46 552 LEU A CA 1
ATOM 4463 C C . LEU A 1 552 ? 28.216 31.565 24.467 1.00 45.21 552 LEU A C 1
ATOM 4464 O O . LEU A 1 552 ? 28.769 31.998 25.484 1.00 37.85 552 LEU A O 1
ATOM 4469 N N . GLU A 1 553 ? 27.865 30.289 24.329 1.00 38.74 553 GLU A N 1
ATOM 4470 C CA . GLU A 1 553 ? 28.034 29.248 25.318 1.00 34.91 553 GLU A CA 1
ATOM 4471 C C . GLU A 1 553 ? 28.292 27.982 24.522 1.00 27.55 553 GLU A C 1
ATOM 4472 O O . GLU A 1 553 ? 27.654 27.788 23.479 1.00 27.30 553 GLU A O 1
ATOM 4478 N N . PRO A 1 554 ? 29.171 27.097 24.973 1.00 31.40 554 PRO A N 1
ATOM 4479 C CA . PRO A 1 554 ? 29.343 25.844 24.241 1.00 30.72 554 PRO A CA 1
ATOM 4480 C C . PRO A 1 554 ? 28.077 24.999 24.302 1.00 32.73 554 PRO A C 1
ATOM 4481 O O . PRO A 1 554 ? 27.341 25.006 25.295 1.00 28.21 554 PRO A O 1
ATOM 4485 N N . TYR A 1 555 ? 27.826 24.267 23.219 1.00 26.36 555 TYR A N 1
ATOM 4486 C CA . TYR A 1 555 ? 26.769 23.270 23.144 1.00 24.57 555 TYR A CA 1
ATOM 4487 C C . TYR A 1 555 ? 27.455 21.936 22.918 1.00 21.57 555 TYR A C 1
ATOM 4488 O O . TYR A 1 555 ? 27.991 21.688 21.836 1.00 25.92 555 TYR A O 1
ATOM 4497 N N . THR A 1 556 ? 27.507 21.106 23.963 1.00 22.51 556 THR A N 1
ATOM 4498 C CA . THR A 1 556 ? 28.321 19.898 23.946 1.00 20.07 556 THR A CA 1
ATOM 4499 C C . THR A 1 556 ? 27.523 18.620 23.714 1.00 21.82 556 THR A C 1
ATOM 4500 O O . THR A 1 556 ? 28.129 17.554 23.580 1.00 21.85 556 THR A O 1
ATOM 4504 N N . TYR A 1 557 ? 26.185 18.688 23.689 1.00 23.02 557 TYR A N 1
ATOM 4505 C CA . TYR A 1 557 ? 25.405 17.458 23.773 1.00 21.28 557 TYR A CA 1
ATOM 4506 C C . TYR A 1 557 ? 25.421 16.647 22.489 1.00 23.58 557 TYR A C 1
ATOM 4507 O O . TYR A 1 557 ? 25.139 15.450 22.520 1.00 20.93 557 TYR A O 1
ATOM 4516 N N . LEU A 1 558 ? 25.722 17.274 21.351 1.00 18.67 558 LEU A N 1
ATOM 4517 C CA . LEU A 1 558 ? 25.771 16.575 20.083 1.00 17.99 558 LEU A CA 1
ATOM 4518 C C . LEU A 1 558 ? 27.196 16.393 19.564 1.00 24.51 558 LEU A C 1
ATOM 4519 O O . LEU A 1 558 ? 27.373 15.958 18.422 1.00 22.02 558 LEU A O 1
ATOM 4524 N N . LEU A 1 559 ? 28.219 16.659 20.384 1.00 20.91 559 LEU A N 1
ATOM 4525 C CA . LEU A 1 559 ? 29.532 16.118 20.087 1.00 24.40 559 LEU A CA 1
ATOM 4526 C C . LEU A 1 559 ? 29.422 14.604 19.924 1.00 21.45 559 LEU A C 1
ATOM 4527 O O . LEU A 1 559 ? 28.839 13.938 20.798 1.00 25.02 559 LEU A O 1
ATOM 4532 N N . PRO A 1 560 ? 29.943 14.023 18.836 1.00 23.29 560 PRO A N 1
ATOM 4533 C CA . PRO A 1 560 ? 29.779 12.566 18.656 1.00 19.57 560 PRO A CA 1
ATOM 4534 C C . PRO A 1 560 ? 30.333 11.745 19.815 1.00 27.61 560 PRO A C 1
ATOM 4535 O O . PRO A 1 560 ? 29.807 10.662 20.099 1.00 22.10 560 PRO A O 1
ATOM 4539 N N . SER A 1 561 ? 31.365 12.244 20.507 1.00 21.70 561 SER A N 1
ATOM 4540 C CA . SER A 1 561 ? 31.906 11.528 21.659 1.00 27.85 561 SER A CA 1
ATOM 4541 C C . SER A 1 561 ? 30.891 11.429 22.788 1.00 25.14 561 SER A C 1
ATOM 4542 O O . SER A 1 561 ? 31.060 10.601 23.693 1.00 26.75 561 SER A O 1
ATOM 4545 N N . ASN A 1 562 ? 29.835 12.251 22.740 1.00 21.92 562 ASN A N 1
ATOM 4546 C CA . ASN A 1 562 ? 28.823 12.326 23.776 1.00 22.35 562 ASN A CA 1
ATOM 4547 C C . ASN A 1 562 ? 27.485 11.758 23.318 1.00 23.35 562 ASN A C 1
ATOM 4548 O O . ASN A 1 562 ? 26.499 11.860 24.055 1.00 20.87 562 ASN A O 1
ATOM 4553 N N . VAL A 1 563 ? 27.404 11.227 22.102 1.00 20.37 563 VAL A N 1
ATOM 4554 C CA . VAL A 1 563 ? 26.151 10.725 21.548 1.00 17.98 563 VAL A CA 1
ATOM 4555 C C . VAL A 1 563 ? 26.181 9.206 21.657 1.00 20.17 563 VAL A C 1
ATOM 4556 O O . VAL A 1 563 ? 27.098 8.582 21.103 1.00 21.88 563 VAL A O 1
ATOM 4560 N N . PRO A 1 564 ? 25.214 8.582 22.334 1.00 18.57 564 PRO A N 1
ATOM 4561 C CA . PRO A 1 564 ? 25.210 7.116 22.391 1.00 18.81 564 PRO A CA 1
ATOM 4562 C C . PRO A 1 564 ? 24.856 6.512 21.035 1.00 18.23 564 PRO A C 1
ATOM 4563 O O . PRO A 1 564 ? 24.347 7.189 20.133 1.00 18.59 564 PRO A O 1
ATOM 4567 N N . ASN A 1 565 ? 25.097 5.199 20.914 1.00 16.24 565 ASN A N 1
ATOM 4568 C CA . ASN A 1 565 ? 24.716 4.463 19.721 1.00 18.22 565 ASN A CA 1
ATOM 4569 C C . ASN A 1 565 ? 23.224 4.139 19.711 1.00 22.55 565 ASN A C 1
ATOM 4570 O O . ASN A 1 565 ? 22.661 3.914 18.636 1.00 20.78 565 ASN A O 1
ATOM 4575 N N . SER A 1 566 ? 22.567 4.183 20.870 1.00 20.10 566 SER A N 1
ATOM 4576 C CA . SER A 1 566 ? 21.181 3.765 20.968 1.00 17.04 566 SER A CA 1
ATOM 4577 C C . SER A 1 566 ? 20.501 4.508 22.108 1.00 21.70 566 SER A C 1
ATOM 4578 O O . SER A 1 566 ? 21.156 5.019 23.022 1.00 17.08 566 SER A O 1
ATOM 4581 N N . THR A 1 567 ? 19.172 4.549 22.067 1.00 18.64 567 THR A N 1
ATOM 4582 C CA . THR A 1 567 ? 18.431 5.054 23.203 1.00 17.12 567 THR A CA 1
ATOM 4583 C C . THR A 1 567 ? 18.468 4.010 24.316 1.00 18.80 567 THR A C 1
ATOM 4584 O O . THR A 1 567 ? 17.888 2.924 24.178 1.00 18.47 567 THR A O 1
ATOM 4588 N N . SER A 1 568 ? 19.153 4.326 25.407 1.00 16.36 568 SER A N 1
ATOM 4589 C CA . SER A 1 568 ? 19.558 3.274 26.332 1.00 17.24 568 SER A CA 1
ATOM 4590 C C . SER A 1 568 ? 19.599 3.777 27.771 1.00 16.01 568 SER A C 1
ATOM 4591 O O . SER A 1 568 ? 20.022 3.017 28.653 1.00 20.47 568 SER A O 1
ATOM 4594 N N . ILE A 1 569 ? 19.154 5.000 28.042 1.00 17.01 569 ILE A N 1
ATOM 4595 C CA . ILE A 1 569 ? 19.167 5.541 29.378 1.00 16.76 569 ILE A CA 1
ATOM 4596 C C . ILE A 1 569 ? 18.023 6.559 29.449 1.00 24.63 569 ILE A C 1
ATOM 4597 O O . ILE A 1 569 ? 17.536 6.996 28.400 1.00 20.71 569 ILE A O 1
ATOM 4603 N N . MET B 1 1 ? 14.620 -28.403 23.818 1.00 77.33 1 MET B N 1
ATOM 4604 C CA . MET B 1 1 ? 14.324 -29.106 25.062 1.00 75.81 1 MET B CA 1
ATOM 4605 C C . MET B 1 1 ? 14.501 -30.622 24.881 1.00 69.17 1 MET B C 1
ATOM 4606 O O . MET B 1 1 ? 13.548 -31.339 24.579 1.00 74.31 1 MET B O 1
ATOM 4608 N N . VAL B 1 2 ? 15.737 -31.084 25.099 1.00 62.20 2 VAL B N 1
ATOM 4609 C CA . VAL B 1 2 ? 16.209 -32.413 24.716 1.00 52.75 2 VAL B CA 1
ATOM 4610 C C . VAL B 1 2 ? 16.328 -33.304 25.948 1.00 52.50 2 VAL B C 1
ATOM 4611 O O . VAL B 1 2 ? 16.762 -32.845 27.009 1.00 42.05 2 VAL B O 1
ATOM 4615 N N . GLN B 1 3 ? 15.967 -34.580 25.806 1.00 49.14 3 GLN B N 1
ATOM 4616 C CA . GLN B 1 3 ? 16.012 -35.493 26.943 1.00 51.28 3 GLN B CA 1
ATOM 4617 C C . GLN B 1 3 ? 17.446 -35.634 27.460 1.00 39.47 3 GLN B C 1
ATOM 4618 O O . GLN B 1 3 ? 18.358 -35.900 26.668 1.00 37.87 3 GLN B O 1
ATOM 4624 N N . PRO B 1 4 ? 17.692 -35.437 28.763 1.00 34.58 4 PRO B N 1
ATOM 4625 C CA . PRO B 1 4 ? 19.066 -35.553 29.265 1.00 28.13 4 PRO B CA 1
ATOM 4626 C C . PRO B 1 4 ? 19.591 -36.976 29.112 1.00 31.44 4 PRO B C 1
ATOM 4627 O O . PRO B 1 4 ? 18.842 -37.948 29.211 1.00 33.53 4 PRO B O 1
ATOM 4631 N N . SER B 1 5 ? 20.897 -37.094 28.904 1.00 31.53 5 SER B N 1
ATOM 4632 C CA . SER B 1 5 ? 21.467 -38.414 28.720 1.00 34.10 5 SER B CA 1
ATOM 4633 C C . SER B 1 5 ? 22.950 -38.378 29.047 1.00 31.51 5 SER B C 1
ATOM 4634 O O . SER B 1 5 ? 23.594 -37.330 28.987 1.00 32.88 5 SER B O 1
ATOM 4637 N N . LEU B 1 6 ? 23.492 -39.562 29.384 1.00 31.07 6 LEU B N 1
ATOM 4638 C CA . LEU B 1 6 ? 24.929 -39.706 29.572 1.00 25.89 6 LEU B CA 1
ATOM 4639 C C . LEU B 1 6 ? 25.640 -39.731 28.219 1.00 35.47 6 LEU B C 1
ATOM 4640 O O . LEU B 1 6 ? 25.121 -40.314 27.264 1.00 37.44 6 LEU B O 1
ATOM 4645 N N . PRO B 1 7 ? 26.822 -39.114 28.118 1.00 34.07 7 PRO B N 1
ATOM 4646 C CA . PRO B 1 7 ? 27.472 -39.020 26.804 1.00 27.80 7 PRO B CA 1
ATOM 4647 C C . PRO B 1 7 ? 27.800 -40.371 26.191 1.00 43.49 7 PRO B C 1
ATOM 4648 O O . PRO B 1 7 ? 27.732 -40.513 24.968 1.00 35.48 7 PRO B O 1
ATOM 4652 N N . GLN B 1 8 ? 28.147 -41.374 27.011 1.00 33.30 8 GLN B N 1
ATOM 4653 C CA . GLN B 1 8 ? 28.525 -42.665 26.453 1.00 33.41 8 GLN B CA 1
ATOM 4654 C C . GLN B 1 8 ? 27.349 -43.390 25.822 1.00 35.94 8 GLN B C 1
ATOM 4655 O O . GLN B 1 8 ? 27.552 -44.349 25.078 1.00 36.71 8 GLN B O 1
ATOM 4661 N N . ASP B 1 9 ? 26.130 -42.970 26.138 1.00 40.37 9 ASP B N 1
ATOM 4662 C CA . ASP B 1 9 ? 24.941 -43.614 25.613 1.00 46.20 9 ASP B CA 1
ATOM 4663 C C . ASP B 1 9 ? 24.439 -42.981 24.324 1.00 46.68 9 ASP B C 1
ATOM 4664 O O . ASP B 1 9 ? 23.469 -43.481 23.749 1.00 46.74 9 ASP B O 1
ATOM 4669 N N . ASP B 1 10 ? 25.089 -41.920 23.850 1.00 41.82 10 ASP B N 1
ATOM 4670 C CA . ASP B 1 10 ? 24.633 -41.165 22.691 1.00 44.67 10 ASP B CA 1
ATOM 4671 C C . ASP B 1 10 ? 25.284 -41.705 21.416 1.00 47.87 10 ASP B C 1
ATOM 4672 O O . ASP B 1 10 ? 26.288 -42.420 21.453 1.00 40.50 10 ASP B O 1
ATOM 4677 N N . THR B 1 11 ? 24.710 -41.325 20.271 1.00 44.45 11 THR B N 1
ATOM 4678 C CA . THR B 1 11 ? 25.259 -41.686 18.975 1.00 49.35 11 THR B CA 1
ATOM 4679 C C . THR B 1 11 ? 26.516 -40.868 18.679 1.00 50.17 11 THR B C 1
ATOM 4680 O O . THR B 1 11 ? 26.751 -39.833 19.304 1.00 42.20 11 THR B O 1
ATOM 4684 N N . PRO B 1 12 ? 27.345 -41.312 17.720 1.00 55.07 12 PRO B N 1
ATOM 4685 C CA . PRO B 1 12 ? 28.465 -40.460 17.275 1.00 57.64 12 PRO B CA 1
ATOM 4686 C C . PRO B 1 12 ? 28.045 -39.049 16.876 1.00 60.51 12 PRO B C 1
ATOM 4687 O O . PRO B 1 12 ? 28.753 -38.078 17.193 1.00 58.94 12 PRO B O 1
ATOM 4691 N N . ASP B 1 13 ? 26.899 -38.909 16.197 1.00 50.37 13 ASP B N 1
ATOM 4692 C CA . ASP B 1 13 ? 26.423 -37.582 15.808 1.00 54.47 13 ASP B CA 1
ATOM 4693 C C . ASP B 1 13 ? 26.009 -36.763 17.028 1.00 51.10 13 ASP B C 1
ATOM 4694 O O . ASP B 1 13 ? 26.332 -35.561 17.129 1.00 48.51 13 ASP B O 1
ATOM 4699 N N . GLN B 1 14 ? 25.266 -37.383 17.951 1.00 44.76 14 GLN B N 1
ATOM 4700 C CA . GLN B 1 14 ? 24.896 -36.691 19.181 1.00 43.95 14 GLN B CA 1
ATOM 4701 C C . GLN B 1 14 ? 26.126 -36.312 19.995 1.00 45.59 14 GLN B C 1
ATOM 4702 O O . GLN B 1 14 ? 26.178 -35.228 20.586 1.00 41.40 14 GLN B O 1
ATOM 4708 N N . GLN B 1 15 ? 27.123 -37.196 20.043 1.00 37.74 15 GLN B N 1
ATOM 4709 C CA . GLN B 1 15 ? 28.336 -36.906 20.804 1.00 43.14 15 GLN B CA 1
ATOM 4710 C C . GLN B 1 15 ? 29.090 -35.719 20.222 1.00 51.95 15 GLN B C 1
ATOM 4711 O O . GLN B 1 15 ? 29.615 -34.881 20.969 1.00 37.08 15 GLN B O 1
ATOM 4717 N N . GLU B 1 16 ? 29.133 -35.610 18.887 1.00 37.55 16 GLU B N 1
ATOM 4718 C CA . GLU B 1 16 ? 29.778 -34.431 18.300 1.00 49.77 16 GLU B CA 1
ATOM 4719 C C . GLU B 1 16 ? 28.976 -33.156 18.557 1.00 41.82 16 GLU B C 1
ATOM 4720 O O . GLU B 1 16 ? 29.560 -32.061 18.651 1.00 44.98 16 GLU B O 1
ATOM 4726 N N . GLN B 1 17 ? 27.647 -33.269 18.672 1.00 37.72 17 GLN B N 1
ATOM 4727 C CA . GLN B 1 17 ? 26.859 -32.088 19.044 1.00 40.60 17 GLN B CA 1
ATOM 4728 C C . GLN B 1 17 ? 27.190 -31.648 20.470 1.00 37.28 17 GLN B C 1
ATOM 4729 O O . GLN B 1 17 ? 27.440 -30.460 20.733 1.00 32.49 17 GLN B O 1
ATOM 4735 N N . ARG B 1 18 ? 27.221 -32.610 21.400 1.00 34.85 18 ARG B N 1
ATOM 4736 C CA . ARG B 1 18 ? 27.614 -32.342 22.779 1.00 36.79 18 ARG B CA 1
ATOM 4737 C C . ARG B 1 18 ? 28.974 -31.655 22.854 1.00 37.60 18 ARG B C 1
ATOM 4738 O O . ARG B 1 18 ? 29.165 -30.686 23.608 1.00 29.75 18 ARG B O 1
ATOM 4746 N N . ASN B 1 19 ? 29.938 -32.156 22.084 1.00 33.34 19 ASN B N 1
ATOM 4747 C CA . ASN B 1 19 ? 31.290 -31.606 22.140 1.00 37.01 19 ASN B CA 1
ATOM 4748 C C . ASN B 1 19 ? 31.341 -30.199 21.562 1.00 41.84 19 ASN B C 1
ATOM 4749 O O . ASN B 1 19 ? 32.058 -29.339 22.088 1.00 33.30 19 ASN B O 1
ATOM 4754 N N . ARG B 1 20 ? 30.583 -29.941 20.488 1.00 35.07 20 ARG B N 1
ATOM 4755 C CA . ARG B 1 20 ? 30.510 -28.573 19.973 1.00 37.48 20 ARG B CA 1
ATOM 4756 C C . ARG B 1 20 ? 29.935 -27.627 21.021 1.00 30.95 20 ARG B C 1
ATOM 4757 O O . ARG B 1 20 ? 30.438 -26.497 21.196 1.00 31.16 20 ARG B O 1
ATOM 4765 N N . ALA B 1 21 ? 28.883 -28.056 21.725 1.00 28.18 21 ALA B N 1
ATOM 4766 C CA . ALA B 1 21 ? 28.329 -27.184 22.756 1.00 31.41 21 ALA B CA 1
ATOM 4767 C C . ALA B 1 21 ? 29.379 -26.899 23.823 1.00 31.63 21 ALA B C 1
ATOM 4768 O O . ALA B 1 21 ? 29.511 -25.757 24.284 1.00 27.94 21 ALA B O 1
ATOM 4770 N N . ILE B 1 22 ? 30.144 -27.919 24.213 1.00 30.94 22 ILE B N 1
ATOM 4771 C CA . ILE B 1 22 ? 31.117 -27.744 25.284 1.00 29.42 22 ILE B CA 1
ATOM 4772 C C . ILE B 1 22 ? 32.228 -26.799 24.834 1.00 31.50 22 ILE B C 1
ATOM 4773 O O . ILE B 1 22 ? 32.679 -25.943 25.603 1.00 30.07 22 ILE B O 1
ATOM 4778 N N . ALA B 1 23 ? 32.665 -26.920 23.579 1.00 26.82 23 ALA B N 1
ATOM 4779 C CA . ALA B 1 23 ? 33.691 -26.020 23.063 1.00 28.76 23 ALA B CA 1
ATOM 4780 C C . ALA B 1 23 ? 33.220 -24.560 23.063 1.00 26.36 23 ALA B C 1
ATOM 4781 O O . ALA B 1 23 ? 33.992 -23.632 23.416 1.00 30.17 23 ALA B O 1
ATOM 4783 N N . GLN B 1 24 ? 31.938 -24.331 22.721 1.00 27.23 24 GLN B N 1
ATOM 4784 C CA . GLN B 1 24 ? 31.410 -22.957 22.744 1.00 29.90 24 GLN B CA 1
ATOM 4785 C C . GLN B 1 24 ? 31.307 -22.427 24.171 1.00 30.13 24 GLN B C 1
ATOM 4786 O O . GLN B 1 24 ? 31.578 -21.242 24.447 1.00 26.82 24 GLN B O 1
ATOM 4792 N N . GLN B 1 25 ? 30.882 -23.298 25.092 1.00 28.94 25 GLN B N 1
ATOM 4793 C CA . GLN B 1 25 ? 30.759 -22.927 26.497 1.00 23.53 25 GLN B CA 1
ATOM 4794 C C . GLN B 1 25 ? 32.126 -22.619 27.106 1.00 25.78 25 GLN B C 1
ATOM 4795 O O . GLN B 1 25 ? 32.259 -21.669 27.888 1.00 28.55 25 GLN B O 1
ATOM 4801 N N . ARG B 1 26 ? 33.148 -23.411 26.779 1.00 24.30 26 ARG B N 1
ATOM 4802 C CA . ARG B 1 26 ? 34.506 -23.094 27.215 1.00 22.78 26 ARG B CA 1
ATOM 4803 C C . ARG B 1 26 ? 34.933 -21.719 26.731 1.00 29.56 26 ARG B C 1
ATOM 4804 O O . ARG B 1 26 ? 35.644 -20.999 27.442 1.00 28.65 26 ARG B O 1
ATOM 4812 N N . GLU B 1 27 ? 34.471 -21.319 25.537 1.00 32.60 27 GLU B N 1
ATOM 4813 C CA . GLU B 1 27 ? 34.839 -19.994 25.022 1.00 27.18 27 GLU B CA 1
ATOM 4814 C C . GLU B 1 27 ? 34.119 -18.870 25.766 1.00 25.40 27 GLU B C 1
ATOM 4815 O O . GLU B 1 27 ? 34.675 -17.779 25.927 1.00 25.86 27 GLU B O 1
ATOM 4821 N N . ALA B 1 28 ? 32.874 -19.115 26.191 1.00 23.81 28 ALA B N 1
ATOM 4822 C CA . ALA B 1 28 ? 32.059 -18.093 26.841 1.00 25.20 28 ALA B CA 1
ATOM 4823 C C . ALA B 1 28 ? 32.256 -18.030 28.354 1.00 25.22 28 ALA B C 1
ATOM 4824 O O . ALA B 1 28 ? 31.941 -17.004 28.960 1.00 20.67 28 ALA B O 1
ATOM 4826 N N . TYR B 1 29 ? 32.773 -19.082 28.975 1.00 24.23 29 TYR B N 1
ATOM 4827 C CA . TYR B 1 29 ? 32.994 -19.142 30.406 1.00 25.08 29 TYR B CA 1
ATOM 4828 C C . TYR B 1 29 ? 34.481 -19.378 30.676 1.00 26.28 29 TYR B C 1
ATOM 4829 O O . TYR B 1 29 ? 34.884 -20.477 31.079 1.00 24.68 29 TYR B O 1
ATOM 4838 N N . GLN B 1 30 ? 35.297 -18.352 30.487 1.00 23.92 30 GLN B N 1
ATOM 4839 C CA . GLN B 1 30 ? 36.729 -18.529 30.665 1.00 26.04 30 GLN B CA 1
ATOM 4840 C C . GLN B 1 30 ? 37.134 -18.196 32.095 1.00 26.04 30 GLN B C 1
ATOM 4841 O O . GLN B 1 30 ? 36.504 -17.379 32.773 1.00 26.94 30 GLN B O 1
ATOM 4847 N N . TYR B 1 31 ? 38.210 -18.843 32.540 1.00 22.85 31 TYR B N 1
ATOM 4848 C CA . TYR B 1 31 ? 38.684 -18.700 33.904 1.00 26.30 31 TYR B CA 1
ATOM 4849 C C . TYR B 1 31 ? 39.520 -17.442 34.055 1.00 29.36 31 TYR B C 1
ATOM 4850 O O . TYR B 1 31 ? 40.275 -17.062 33.161 1.00 28.49 31 TYR B O 1
ATOM 4859 N N . SER B 1 32 ? 39.370 -16.791 35.191 1.00 20.85 32 SER B N 1
ATOM 4860 C CA . SER B 1 32 ? 40.116 -15.587 35.483 1.00 22.76 32 SER B CA 1
ATOM 4861 C C . SER B 1 32 ? 40.338 -15.541 36.990 1.00 25.59 32 SER B C 1
ATOM 4862 O O . SER B 1 32 ? 39.905 -16.428 37.733 1.00 29.34 32 SER B O 1
ATOM 4865 N N . GLU B 1 33 ? 41.021 -14.495 37.447 1.00 24.38 33 GLU B N 1
ATOM 4866 C CA . GLU B 1 33 ? 41.311 -14.368 38.856 1.00 30.81 33 GLU B CA 1
ATOM 4867 C C . GLU B 1 33 ? 41.417 -12.891 39.193 1.00 33.34 33 GLU B C 1
ATOM 4868 O O . GLU B 1 33 ? 41.850 -12.093 38.355 1.00 32.71 33 GLU B O 1
ATOM 4874 N N . THR B 1 34 ? 40.972 -12.520 40.397 1.00 26.89 34 THR B N 1
ATOM 4875 C CA . THR B 1 34 ? 41.284 -11.210 40.985 1.00 31.19 34 THR B CA 1
ATOM 4876 C C . THR B 1 34 ? 41.886 -11.470 42.359 1.00 31.34 34 THR B C 1
ATOM 4877 O O . THR B 1 34 ? 41.248 -12.131 43.190 1.00 27.24 34 THR B O 1
ATOM 4881 N N . ALA B 1 35 ? 43.097 -10.970 42.599 1.00 25.91 35 ALA B N 1
ATOM 4882 C CA . ALA B 1 35 ? 43.771 -11.158 43.888 1.00 36.90 35 ALA B CA 1
ATOM 4883 C C . ALA B 1 35 ? 43.834 -12.630 44.287 1.00 39.02 35 ALA B C 1
ATOM 4884 O O . ALA B 1 35 ? 43.673 -12.979 45.459 1.00 34.08 35 ALA B O 1
ATOM 4886 N N . GLY B 1 36 ? 44.098 -13.504 43.319 1.00 34.64 36 GLY B N 1
ATOM 4887 C CA . GLY B 1 36 ? 44.154 -14.931 43.601 1.00 28.65 36 GLY B CA 1
ATOM 4888 C C . GLY B 1 36 ? 42.828 -15.620 43.852 1.00 33.16 36 GLY B C 1
ATOM 4889 O O . GLY B 1 36 ? 42.827 -16.764 44.308 1.00 34.07 36 GLY B O 1
ATOM 4890 N N . ILE B 1 37 ? 41.696 -14.966 43.598 1.00 23.09 37 ILE B N 1
ATOM 4891 C CA . ILE B 1 37 ? 40.373 -15.565 43.761 1.00 19.92 37 ILE B CA 1
ATOM 4892 C C . ILE B 1 37 ? 39.828 -15.919 42.374 1.00 21.13 37 ILE B C 1
ATOM 4893 O O . ILE B 1 37 ? 39.790 -15.054 41.482 1.00 25.59 37 ILE B O 1
ATOM 4898 N N . LEU B 1 38 ? 39.410 -17.185 42.187 1.00 20.51 38 LEU B N 1
ATOM 4899 C CA . LEU B 1 38 ? 38.954 -17.668 40.885 1.00 26.63 38 LEU B CA 1
ATOM 4900 C C . LEU B 1 38 ? 37.592 -17.063 40.524 1.00 26.23 38 LEU B C 1
ATOM 4901 O O . LEU B 1 38 ? 36.624 -17.217 41.282 1.00 21.15 38 LEU B O 1
ATOM 4906 N N . LEU B 1 39 ? 37.517 -16.385 39.377 1.00 21.31 39 LEU B N 1
ATOM 4907 C CA . LEU B 1 39 ? 36.287 -15.769 38.882 1.00 20.61 39 LEU B CA 1
ATOM 4908 C C . LEU B 1 39 ? 36.222 -15.948 37.375 1.00 25.19 39 LEU B C 1
ATOM 4909 O O . LEU B 1 39 ? 37.154 -16.442 36.761 1.00 32.05 39 LEU B O 1
ATOM 4914 N N . ILE B 1 40 ? 35.130 -15.505 36.761 1.00 25.84 40 ILE B N 1
ATOM 4915 C CA . ILE B 1 40 ? 34.952 -15.639 35.321 1.00 23.15 40 ILE B CA 1
ATOM 4916 C C . ILE B 1 40 ? 35.617 -14.461 34.613 1.00 28.66 40 ILE B C 1
ATOM 4917 O O . ILE B 1 40 ? 35.632 -13.337 35.127 1.00 26.05 40 ILE B O 1
ATOM 4922 N N . LYS B 1 41 ? 36.165 -14.703 33.421 1.00 25.28 41 LYS B N 1
ATOM 4923 C CA . LYS B 1 41 ? 36.803 -13.619 32.676 1.00 26.98 41 LYS B CA 1
ATOM 4924 C C . LYS B 1 41 ? 35.774 -12.608 32.191 1.00 27.15 41 LYS B C 1
ATOM 4925 O O . LYS B 1 41 ? 35.887 -11.408 32.455 1.00 26.09 41 LYS B O 1
ATOM 4931 N N . THR B 1 42 ? 34.744 -13.092 31.494 1.00 25.94 42 THR B N 1
ATOM 4932 C CA . THR B 1 42 ? 33.696 -12.255 30.936 1.00 22.17 42 THR B CA 1
ATOM 4933 C C . THR B 1 42 ? 32.358 -12.921 31.199 1.00 23.49 42 THR B C 1
ATOM 4934 O O . THR B 1 42 ? 32.142 -14.056 30.764 1.00 26.99 42 THR B O 1
ATOM 4938 N N . LEU B 1 43 ? 31.444 -12.200 31.823 1.00 20.44 43 LEU B N 1
ATOM 4939 C CA . LEU B 1 43 ? 30.139 -12.775 32.122 1.00 19.94 43 LEU B CA 1
ATOM 4940 C C . LEU B 1 43 ? 29.302 -12.896 30.851 1.00 24.13 43 LEU B C 1
ATOM 4941 O O . LEU B 1 43 ? 29.068 -11.886 30.180 1.00 24.21 43 LEU B O 1
ATOM 4946 N N . PRO B 1 44 ? 28.843 -14.098 30.470 1.00 24.12 44 PRO B N 1
ATOM 4947 C CA . PRO B 1 44 ? 27.938 -14.203 29.310 1.00 30.23 44 PRO B CA 1
ATOM 4948 C C . PRO B 1 44 ? 26.653 -13.437 29.577 1.00 25.54 44 PRO B C 1
ATOM 4949 O O . PRO B 1 44 ? 26.155 -13.419 30.707 1.00 19.24 44 PRO B O 1
ATOM 4953 N N . GLN B 1 45 ? 26.105 -12.797 28.536 1.00 22.58 45 GLN B N 1
ATOM 4954 C CA . GLN B 1 45 ? 24.838 -12.090 28.735 1.00 21.73 45 GLN B CA 1
ATOM 4955 C C . GLN B 1 45 ? 23.741 -13.026 29.257 1.00 21.99 45 GLN B C 1
ATOM 4956 O O . GLN B 1 45 ? 22.842 -12.584 29.975 1.00 22.78 45 GLN B O 1
ATOM 4962 N N . SER B 1 46 ? 23.789 -14.321 28.890 1.00 18.31 46 SER B N 1
ATOM 4963 C CA . SER B 1 46 ? 22.785 -15.261 29.382 1.00 17.36 46 SER B CA 1
ATOM 4964 C C . SER B 1 46 ? 22.874 -15.486 30.879 1.00 24.33 46 SER B C 1
ATOM 4965 O O . SER B 1 46 ? 21.938 -16.018 31.479 1.00 22.56 46 SER B O 1
ATOM 4968 N N . GLU B 1 47 ? 23.995 -15.122 31.490 1.00 19.78 47 GLU B N 1
ATOM 4969 C CA . GLU B 1 47 ? 24.183 -15.265 32.914 1.00 16.58 47 GLU B CA 1
ATOM 4970 C C . GLU B 1 47 ? 23.946 -13.974 33.678 1.00 23.40 47 GLU B C 1
ATOM 4971 O O . GLU B 1 47 ? 24.096 -13.963 34.902 1.00 18.95 47 GLU B O 1
ATOM 4977 N N . MET B 1 48 ? 23.541 -12.906 32.991 1.00 19.27 48 MET B N 1
ATOM 4978 C CA . MET B 1 48 ? 23.239 -11.663 33.682 1.00 20.23 48 MET B CA 1
ATOM 4979 C C . MET B 1 48 ? 22.000 -11.819 34.561 1.00 18.73 48 MET B C 1
ATOM 4980 O O . MET B 1 48 ? 21.175 -12.717 34.375 1.00 22.55 48 MET B O 1
ATOM 4985 N N . PHE B 1 49 ? 21.833 -10.870 35.480 1.00 17.64 49 PHE B N 1
ATOM 4986 C CA . PHE B 1 49 ? 20.574 -10.715 36.183 1.00 20.18 49 PHE B CA 1
ATOM 4987 C C . PHE B 1 49 ? 19.426 -10.509 35.204 1.00 22.31 49 PHE B C 1
ATOM 4988 O O . PHE B 1 49 ? 19.613 -9.995 34.099 1.00 20.37 49 PHE B O 1
ATOM 4996 N N . SER B 1 50 ? 18.227 -10.929 35.600 1.00 20.96 50 SER B N 1
ATOM 4997 C CA . SER B 1 50 ? 17.032 -10.706 34.801 1.00 27.53 50 SER B CA 1
ATOM 4998 C C . SER B 1 50 ? 16.502 -9.291 35.019 1.00 23.29 50 SER B C 1
ATOM 4999 O O . SER B 1 50 ? 16.896 -8.589 35.959 1.00 19.25 50 SER B O 1
ATOM 5002 N N . LEU B 1 51 ? 15.565 -8.885 34.156 1.00 21.35 51 LEU B N 1
ATOM 5003 C CA . LEU B 1 51 ? 14.875 -7.607 34.336 1.00 23.12 51 LEU B CA 1
ATOM 5004 C C . LEU B 1 51 ? 14.185 -7.551 35.692 1.00 20.10 51 LEU B C 1
ATOM 5005 O O . LEU B 1 51 ? 14.276 -6.550 36.412 1.00 20.23 51 LEU B O 1
ATOM 5010 N N . LYS B 1 52 ? 13.503 -8.639 36.060 1.00 21.63 52 LYS B N 1
ATOM 5011 C CA . LYS B 1 52 ? 12.778 -8.665 37.322 1.00 24.64 52 LYS B CA 1
ATOM 5012 C C . LYS B 1 52 ? 13.729 -8.509 38.511 1.00 19.12 52 LYS B C 1
ATOM 5013 O O . LYS B 1 52 ? 13.413 -7.804 39.503 1.00 19.33 52 LYS B O 1
ATOM 5019 N N . TYR B 1 53 ? 14.896 -9.155 38.433 1.00 20.78 53 TYR B N 1
ATOM 5020 C CA . TYR B 1 53 ? 15.908 -8.972 39.466 1.00 20.11 53 TYR B CA 1
ATOM 5021 C C . TYR B 1 53 ? 16.291 -7.500 39.571 1.00 20.49 53 TYR B C 1
ATOM 5022 O O . TYR B 1 53 ? 16.331 -6.929 40.665 1.00 20.73 53 TYR B O 1
ATOM 5031 N N . LEU B 1 54 ? 16.620 -6.888 38.423 1.00 19.73 54 LEU B N 1
ATOM 5032 C CA . LEU B 1 54 ? 17.074 -5.508 38.423 1.00 19.22 54 LEU B CA 1
ATOM 5033 C C . LEU B 1 54 ? 16.016 -4.590 39.021 1.00 20.01 54 LEU B C 1
ATOM 5034 O O . LEU B 1 54 ? 16.337 -3.665 39.769 1.00 22.77 54 LEU B O 1
ATOM 5039 N N . ILE B 1 55 ? 14.751 -4.817 38.677 1.00 20.01 55 ILE B N 1
ATOM 5040 C CA . ILE B 1 55 ? 13.663 -4.002 39.208 1.00 16.61 55 ILE B CA 1
ATOM 5041 C C . ILE B 1 55 ? 13.638 -4.068 40.731 1.00 20.69 55 ILE B C 1
ATOM 5042 O O . ILE B 1 55 ? 13.539 -3.027 41.413 1.00 19.62 55 ILE B O 1
ATOM 5047 N N . GLU B 1 56 ? 13.813 -5.281 41.300 1.00 19.30 56 GLU B N 1
ATOM 5048 C CA . GLU B 1 56 ? 13.832 -5.386 42.764 1.00 18.74 56 GLU B CA 1
ATOM 5049 C C . GLU B 1 56 ? 15.093 -4.774 43.381 1.00 19.18 56 GLU B C 1
ATOM 5050 O O . GLU B 1 56 ? 15.036 -4.127 44.453 1.00 22.05 56 GLU B O 1
ATOM 5056 N N . ARG B 1 57 ? 16.249 -5.005 42.763 1.00 18.17 57 ARG B N 1
ATOM 5057 C CA . ARG B 1 57 ? 17.457 -4.396 43.308 1.00 20.87 57 ARG B CA 1
ATOM 5058 C C . ARG B 1 57 ? 17.359 -2.866 43.269 1.00 26.46 57 ARG B C 1
ATOM 5059 O O . ARG B 1 57 ? 17.777 -2.175 44.221 1.00 24.48 57 ARG B O 1
ATOM 5067 N N . ASP B 1 58 ? 16.770 -2.315 42.202 1.00 23.02 58 ASP B N 1
ATOM 5068 C CA . ASP B 1 58 ? 16.599 -0.869 42.110 1.00 24.08 58 ASP B CA 1
ATOM 5069 C C . ASP B 1 58 ? 15.635 -0.343 43.171 1.00 24.05 58 ASP B C 1
ATOM 5070 O O . ASP B 1 58 ? 15.869 0.725 43.754 1.00 22.86 58 ASP B O 1
ATOM 5075 N N . LYS B 1 59 ? 14.548 -1.081 43.443 1.00 26.51 59 LYS B N 1
ATOM 5076 C CA . LYS B 1 59 ? 13.672 -0.694 44.553 1.00 26.29 59 LYS B CA 1
ATOM 5077 C C . LYS B 1 59 ? 14.451 -0.560 45.853 1.00 27.76 59 LYS B C 1
ATOM 5078 O O . LYS B 1 59 ? 14.205 0.354 46.650 1.00 27.37 59 LYS B O 1
ATOM 5084 N N . GLY B 1 60 ? 15.401 -1.476 46.084 1.00 22.57 60 GLY B N 1
ATOM 5085 C CA . GLY B 1 60 ? 16.174 -1.423 47.321 1.00 21.45 60 GLY B CA 1
ATOM 5086 C C . GLY B 1 60 ? 17.075 -0.203 47.404 1.00 24.45 60 GLY B C 1
ATOM 5087 O O . GLY B 1 60 ? 17.150 0.478 48.453 1.00 20.17 60 GLY B O 1
ATOM 5088 N N . LEU B 1 61 ? 17.757 0.111 46.301 1.00 19.26 61 LEU B N 1
ATOM 5089 C CA . LEU B 1 61 ? 18.611 1.307 46.307 1.00 24.73 61 LEU B CA 1
ATOM 5090 C C . LEU B 1 61 ? 17.785 2.594 46.445 1.00 23.37 61 LEU B C 1
ATOM 5091 O O . LEU B 1 61 ? 18.167 3.509 47.199 1.00 20.85 61 LEU B O 1
ATOM 5096 N N . VAL B 1 62 ? 16.659 2.691 45.745 1.00 21.22 62 VAL B N 1
ATOM 5097 C CA . VAL B 1 62 ? 15.824 3.889 45.873 1.00 22.67 62 VAL B CA 1
ATOM 5098 C C . VAL B 1 62 ? 15.273 4.003 47.296 1.00 24.44 62 VAL B C 1
ATOM 5099 O O . VAL B 1 62 ? 15.131 5.118 47.836 1.00 21.69 62 VAL B O 1
ATOM 5103 N N . SER B 1 63 ? 14.952 2.858 47.930 1.00 25.50 63 SER B N 1
ATOM 5104 C CA . SER B 1 63 ? 14.509 2.901 49.325 1.00 25.45 63 SER B CA 1
ATOM 5105 C C . SER B 1 63 ? 15.593 3.501 50.209 1.00 25.90 63 SER B C 1
ATOM 5106 O O . SER B 1 63 ? 15.296 4.207 51.182 1.00 23.08 63 SER B O 1
ATOM 5109 N N . LEU B 1 64 ? 16.868 3.224 49.884 1.00 19.70 64 LEU B N 1
ATOM 5110 C CA . LEU B 1 64 ? 17.950 3.820 50.673 1.00 18.56 64 LEU B CA 1
ATOM 5111 C C . LEU B 1 64 ? 18.072 5.319 50.438 1.00 20.69 64 LEU B C 1
ATOM 5112 O O . LEU B 1 64 ? 18.357 6.075 51.382 1.00 21.29 64 LEU B O 1
ATOM 5117 N N . ILE B 1 65 ? 17.862 5.782 49.202 1.00 20.15 65 ILE B N 1
ATOM 5118 C CA . ILE B 1 65 ? 17.846 7.230 48.996 1.00 17.99 65 ILE B CA 1
ATOM 5119 C C . ILE B 1 65 ? 16.761 7.879 49.854 1.00 17.07 65 ILE B C 1
ATOM 5120 O O . ILE B 1 65 ? 16.992 8.904 50.516 1.00 19.47 65 ILE B O 1
ATOM 5125 N N . ALA B 1 66 ? 15.555 7.297 49.836 1.00 17.82 66 ALA B N 1
ATOM 5126 C CA . ALA B 1 66 ? 14.439 7.859 50.608 1.00 21.62 66 ALA B CA 1
ATOM 5127 C C . ALA B 1 66 ? 14.728 7.827 52.101 1.00 17.45 66 ALA B C 1
ATOM 5128 O O . ALA B 1 66 ? 14.496 8.810 52.824 1.00 20.17 66 ALA B O 1
ATOM 5130 N N . ASN B 1 67 ? 15.219 6.691 52.584 1.00 18.75 67 ASN B N 1
ATOM 5131 C CA . ASN B 1 67 ? 15.519 6.582 54.003 1.00 16.41 67 ASN B CA 1
ATOM 5132 C C . ASN B 1 67 ? 16.574 7.602 54.416 1.00 22.17 67 ASN B C 1
ATOM 5133 O O . ASN B 1 67 ? 16.465 8.216 55.484 1.00 20.05 67 ASN B O 1
ATOM 5138 N N . THR B 1 68 ? 17.599 7.802 53.574 1.00 20.18 68 THR B N 1
ATOM 5139 C CA . THR B 1 68 ? 18.665 8.747 53.888 1.00 21.06 68 THR B CA 1
ATOM 5140 C C . THR B 1 68 ? 18.123 10.173 53.878 1.00 21.02 68 THR B C 1
ATOM 5141 O O . THR B 1 68 ? 18.493 10.985 54.725 1.00 18.70 68 THR B O 1
ATOM 5145 N N . LEU B 1 69 ? 17.220 10.471 52.938 1.00 19.79 69 LEU B N 1
ATOM 5146 C CA . LEU B 1 69 ? 16.546 11.761 52.933 1.00 20.47 69 LEU B CA 1
ATOM 5147 C C . LEU B 1 69 ? 15.791 12.009 54.227 1.00 20.28 69 LEU B C 1
ATOM 5148 O O . LEU B 1 69 ? 15.782 13.132 54.745 1.00 22.85 69 LEU B O 1
ATOM 5153 N N . ALA B 1 70 ? 15.128 10.976 54.756 1.00 20.71 70 ALA B N 1
ATOM 5154 C CA . ALA B 1 70 ? 14.346 11.138 55.972 1.00 21.96 70 ALA B CA 1
ATOM 5155 C C . ALA B 1 70 ? 15.188 11.044 57.236 1.00 25.36 70 ALA B C 1
ATOM 5156 O O . ALA B 1 70 ? 14.715 11.409 58.315 1.00 27.49 70 ALA B O 1
ATOM 5158 N N . SER B 1 71 ? 16.443 10.606 57.117 1.00 18.87 71 SER B N 1
ATOM 5159 C CA . SER B 1 71 ? 17.310 10.472 58.269 1.00 23.93 71 SER B CA 1
ATOM 5160 C C . SER B 1 71 ? 18.066 11.758 58.526 1.00 27.57 71 SER B C 1
ATOM 5161 O O . SER B 1 71 ? 18.245 12.591 57.638 1.00 26.77 71 SER B O 1
ATOM 5164 N N . ASN B 1 72 ? 18.602 11.853 59.738 1.00 24.66 72 ASN B N 1
ATOM 5165 C CA . ASN B 1 72 ? 19.421 12.972 60.170 1.00 30.29 72 ASN B CA 1
ATOM 5166 C C . ASN B 1 72 ? 20.899 12.646 60.221 1.00 25.32 72 ASN B C 1
ATOM 5167 O O . ASN B 1 72 ? 21.697 13.505 60.613 1.00 26.67 72 ASN B O 1
ATOM 5172 N N . ILE B 1 73 ? 21.290 11.432 59.864 1.00 20.11 73 ILE B N 1
ATOM 5173 C CA . ILE B 1 73 ? 22.710 11.115 59.834 1.00 20.54 73 ILE B CA 1
ATOM 5174 C C . ILE B 1 73 ? 23.445 11.998 58.799 1.00 28.03 73 ILE B C 1
ATOM 5175 O O . ILE B 1 73 ? 22.846 12.485 57.833 1.00 22.94 73 ILE B O 1
ATOM 5180 N N . GLU B 1 74 ? 24.727 12.280 59.059 1.00 23.51 74 GLU B N 1
ATOM 5181 C CA . GLU B 1 74 ? 25.497 13.202 58.233 1.00 22.17 74 GLU B CA 1
ATOM 5182 C C . GLU B 1 74 ? 26.663 12.504 57.534 1.00 23.00 74 GLU B C 1
ATOM 5183 O O . GLU B 1 74 ? 27.120 11.436 57.960 1.00 20.13 74 GLU B O 1
ATOM 5189 N N . ASN B 1 75 ? 27.145 13.137 56.458 1.00 22.16 75 ASN B N 1
ATOM 5190 C CA . ASN B 1 75 ? 28.272 12.630 55.684 1.00 21.23 75 ASN B CA 1
ATOM 5191 C C . ASN B 1 75 ? 29.611 13.021 56.327 1.00 27.02 75 ASN B C 1
ATOM 5192 O O . ASN B 1 75 ? 30.404 13.768 55.755 1.00 25.77 75 ASN B O 1
ATOM 5197 N N . ILE B 1 76 ? 29.858 12.526 57.538 1.00 20.84 76 ILE B N 1
ATOM 5198 C CA . ILE B 1 76 ? 31.013 12.988 58.302 1.00 21.94 76 ILE B CA 1
ATOM 5199 C C . ILE B 1 76 ? 31.675 11.805 59.005 1.00 24.85 76 ILE B C 1
ATOM 5200 O O . ILE B 1 76 ? 31.029 10.802 59.318 1.00 24.75 76 ILE B O 1
ATOM 5205 N N . PHE B 1 77 ? 32.983 11.925 59.255 1.00 21.66 77 PHE B N 1
ATOM 5206 C CA . PHE B 1 77 ? 33.706 10.939 60.036 1.00 23.59 77 PHE B CA 1
ATOM 5207 C C . PHE B 1 77 ? 33.708 11.259 61.525 1.00 25.04 77 PHE B C 1
ATOM 5208 O O . PHE B 1 77 ? 34.570 10.746 62.259 1.00 32.95 77 PHE B O 1
ATOM 5216 N N . ASP B 1 78 ? 32.750 12.041 62.001 1.00 30.51 78 ASP B N 1
ATOM 5217 C CA . ASP B 1 78 ? 32.515 12.242 63.416 1.00 23.03 78 ASP B CA 1
ATOM 5218 C C . ASP B 1 78 ? 31.678 11.103 63.993 1.00 24.22 78 ASP B C 1
ATOM 5219 O O . ASP B 1 78 ? 30.858 10.518 63.285 1.00 21.65 78 ASP B O 1
ATOM 5224 N N . PRO B 1 79 ? 31.832 10.802 65.284 1.00 22.13 79 PRO B N 1
ATOM 5225 C CA . PRO B 1 79 ? 30.890 9.878 65.917 1.00 21.79 79 PRO B CA 1
ATOM 5226 C C . PRO B 1 79 ? 29.477 10.453 65.923 1.00 20.85 79 PRO B C 1
ATOM 5227 O O . PRO B 1 79 ? 29.252 11.642 65.684 1.00 22.31 79 PRO B O 1
ATOM 5231 N N . PHE B 1 80 ? 28.501 9.578 66.165 1.00 21.22 80 PHE B N 1
ATOM 5232 C CA . PHE B 1 80 ? 27.185 10.086 66.496 1.00 23.32 80 PHE B CA 1
ATOM 5233 C C . PHE B 1 80 ? 27.256 10.874 67.797 1.00 32.48 80 PHE B C 1
ATOM 5234 O O . PHE B 1 80 ? 28.150 10.684 68.622 1.00 24.45 80 PHE B O 1
ATOM 5242 N N . ASP B 1 81 ? 26.305 11.794 67.975 1.00 26.11 81 ASP B N 1
ATOM 5243 C CA . ASP B 1 81 ? 26.310 12.606 69.181 1.00 31.86 81 ASP B CA 1
ATOM 5244 C C . ASP B 1 81 ? 25.744 11.869 70.388 1.00 28.57 81 ASP B C 1
ATOM 5245 O O . ASP B 1 81 ? 26.157 12.138 71.520 1.00 32.15 81 ASP B O 1
ATOM 5250 N N . LYS B 1 82 ? 24.815 10.935 70.162 1.00 26.54 82 LYS B N 1
ATOM 5251 C CA . LYS B 1 82 ? 24.187 10.139 71.211 1.00 30.70 82 LYS B CA 1
ATOM 5252 C C . LYS B 1 82 ? 24.061 8.707 70.720 1.00 30.42 82 LYS B C 1
ATOM 5253 O O . LYS B 1 82 ? 23.835 8.466 69.532 1.00 26.76 82 LYS B O 1
ATOM 5259 N N . LEU B 1 83 ? 24.147 7.754 71.653 1.00 24.20 83 LEU B N 1
ATOM 5260 C CA . LEU B 1 83 ? 23.902 6.360 71.289 1.00 21.32 83 LEU B CA 1
ATOM 5261 C C . LEU B 1 83 ? 22.501 6.150 70.737 1.00 25.64 83 LEU B C 1
ATOM 5262 O O . LEU B 1 83 ? 22.294 5.338 69.819 1.00 25.74 83 LEU B O 1
ATOM 5267 N N . GLU B 1 84 ? 21.518 6.891 71.269 1.00 23.25 84 GLU B N 1
ATOM 5268 C CA . GLU B 1 84 ? 20.154 6.754 70.763 1.00 24.66 84 GLU B CA 1
ATOM 5269 C C . GLU B 1 84 ? 20.051 7.070 69.275 1.00 23.66 84 GLU B C 1
ATOM 5270 O O . GLU B 1 84 ? 19.099 6.624 68.619 1.00 26.79 84 GLU B O 1
ATOM 5276 N N . ASP B 1 85 ? 21.025 7.804 68.714 1.00 22.27 85 ASP B N 1
ATOM 5277 C CA . ASP B 1 85 ? 20.965 8.152 67.301 1.00 25.74 85 ASP B CA 1
ATOM 5278 C C . ASP B 1 85 ? 21.056 6.926 66.394 1.00 24.80 85 ASP B C 1
ATOM 5279 O O . ASP B 1 85 ? 20.558 6.963 65.258 1.00 23.64 85 ASP B O 1
ATOM 5284 N N . PHE B 1 86 ? 21.656 5.829 66.878 1.00 22.20 86 PHE B N 1
ATOM 5285 C CA . PHE B 1 86 ? 21.706 4.620 66.068 1.00 20.28 86 PHE B CA 1
ATOM 5286 C C . PHE B 1 86 ? 20.322 4.015 65.862 1.00 27.38 86 PHE B C 1
ATOM 5287 O O . PHE B 1 86 ? 20.092 3.331 64.867 1.00 24.77 86 PHE B O 1
ATOM 5295 N N . GLU B 1 87 ? 19.395 4.303 66.773 1.00 22.52 87 GLU B N 1
ATOM 5296 C CA . GLU B 1 87 ? 18.038 3.815 66.639 1.00 22.98 87 GLU B CA 1
ATOM 5297 C C . GLU B 1 87 ? 17.183 4.659 65.714 1.00 22.31 87 GLU B C 1
ATOM 5298 O O . GLU B 1 87 ? 16.069 4.235 65.371 1.00 27.03 87 GLU B O 1
ATOM 5304 N N A GLU B 1 88 ? 17.663 5.831 65.305 0.56 24.04 88 GLU B N 1
ATOM 5305 N N B GLU B 1 88 ? 17.665 5.829 65.299 0.44 24.13 88 GLU B N 1
ATOM 5306 C CA A GLU B 1 88 ? 16.917 6.698 64.395 0.56 25.22 88 GLU B CA 1
ATOM 5307 C CA B GLU B 1 88 ? 16.930 6.703 64.397 0.44 25.28 88 GLU B CA 1
ATOM 5308 C C A GLU B 1 88 ? 17.418 6.594 62.959 0.56 23.64 88 GLU B C 1
ATOM 5309 C C B GLU B 1 88 ? 17.383 6.567 62.951 0.44 23.72 88 GLU B C 1
ATOM 5310 O O A GLU B 1 88 ? 17.121 7.471 62.141 0.56 24.01 88 GLU B O 1
ATOM 5311 O O B GLU B 1 88 ? 17.016 7.401 62.116 0.44 24.01 88 GLU B O 1
ATOM 5322 N N . MET B 1 89 ? 18.154 5.534 62.630 1.00 22.83 89 MET B N 1
ATOM 5323 C CA . MET B 1 89 ? 18.646 5.343 61.272 1.00 24.32 89 MET B CA 1
ATOM 5324 C C . MET B 1 89 ? 17.631 4.713 60.332 1.00 22.06 89 MET B C 1
ATOM 5325 O O . MET B 1 89 ? 17.938 4.549 59.143 1.00 21.82 89 MET B O 1
ATOM 5330 N N . PHE B 1 90 ? 16.425 4.368 60.801 1.00 24.40 90 PHE B N 1
ATOM 5331 C CA . PHE B 1 90 ? 15.487 3.581 60.000 1.00 21.33 90 PHE B CA 1
ATOM 5332 C C . PHE B 1 90 ? 14.115 4.255 59.855 1.00 23.58 90 PHE B C 1
ATOM 5333 O O . PHE B 1 90 ? 13.083 3.600 59.987 1.00 25.71 90 PHE B O 1
ATOM 5341 N N . PRO B 1 91 ? 14.059 5.568 59.545 1.00 24.24 91 PRO B N 1
ATOM 5342 C CA . PRO B 1 91 ? 12.734 6.211 59.483 1.00 24.05 91 PRO B CA 1
ATOM 5343 C C . PRO B 1 91 ? 11.807 5.601 58.432 1.00 28.83 91 PRO B C 1
ATOM 5344 O O . PRO B 1 91 ? 10.587 5.568 58.638 1.00 27.46 91 PRO B O 1
ATOM 5348 N N . LEU B 1 92 ? 12.350 5.119 57.311 1.00 21.80 92 LEU B N 1
ATOM 5349 C CA . LEU B 1 92 ? 11.567 4.532 56.232 1.00 22.11 92 LEU B CA 1
ATOM 5350 C C . LEU B 1 92 ? 12.044 3.123 55.898 1.00 25.22 92 LEU B C 1
ATOM 5351 O O . LEU B 1 92 ? 11.965 2.691 54.752 1.00 29.95 92 LEU B O 1
ATOM 5356 N N . LEU B 1 93 ? 12.589 2.414 56.873 1.00 22.67 93 LEU B N 1
ATOM 5357 C CA . LEU B 1 93 ? 13.028 1.045 56.673 1.00 17.96 93 LEU B CA 1
ATOM 5358 C C . LEU B 1 93 ? 12.508 0.204 57.826 1.00 22.29 93 LEU B C 1
ATOM 5359 O O . LEU B 1 93 ? 12.180 0.742 58.893 1.00 23.48 93 LEU B O 1
ATOM 5364 N N . PRO B 1 94 ? 12.444 -1.122 57.657 1.00 22.60 94 PRO B N 1
ATOM 5365 C CA . PRO B 1 94 ? 12.100 -1.984 58.792 1.00 25.10 94 PRO B CA 1
ATOM 5366 C C . PRO B 1 94 ? 13.115 -1.832 59.913 1.00 27.69 94 PRO B C 1
ATOM 5367 O O . PRO B 1 94 ? 14.296 -1.598 59.674 1.00 24.80 94 PRO B O 1
ATOM 5371 N N . LYS B 1 95 ? 12.645 -1.947 61.145 1.00 26.39 95 LYS B N 1
ATOM 5372 C CA . LYS B 1 95 ? 13.568 -1.870 62.261 1.00 28.78 95 LYS B CA 1
ATOM 5373 C C . LYS B 1 95 ? 14.293 -3.210 62.393 1.00 29.24 95 LYS B C 1
ATOM 5374 O O . LYS B 1 95 ? 13.636 -4.256 62.374 1.00 28.23 95 LYS B O 1
ATOM 5380 N N . PRO B 1 96 ? 15.626 -3.234 62.447 1.00 23.56 96 PRO B N 1
ATOM 5381 C CA . PRO B 1 96 ? 16.316 -4.511 62.651 1.00 20.16 96 PRO B CA 1
ATOM 5382 C C . PRO B 1 96 ? 15.807 -5.191 63.906 1.00 23.17 96 PRO B C 1
ATOM 5383 O O . PRO B 1 96 ? 15.604 -4.557 64.942 1.00 22.88 96 PRO B O 1
ATOM 5387 N N . LEU B 1 97 ? 15.587 -6.506 63.800 1.00 23.85 97 LEU B N 1
ATOM 5388 C CA . LEU B 1 97 ? 14.950 -7.251 64.883 1.00 30.51 97 LEU B CA 1
ATOM 5389 C C . LEU B 1 97 ? 15.740 -7.209 66.182 1.00 32.85 97 LEU B C 1
ATOM 5390 O O . LEU B 1 97 ? 15.146 -7.221 67.269 1.00 28.03 97 LEU B O 1
ATOM 5395 N N . VAL B 1 98 ? 17.072 -7.168 66.111 1.00 24.37 98 VAL B N 1
ATOM 5396 C CA . VAL B 1 98 ? 17.871 -7.170 67.341 1.00 25.59 98 VAL B CA 1
ATOM 5397 C C . VAL B 1 98 ? 17.864 -5.843 68.077 1.00 26.66 98 VAL B C 1
ATOM 5398 O O . VAL B 1 98 ? 18.338 -5.782 69.218 1.00 25.88 98 VAL B O 1
ATOM 5402 N N . MET B 1 99 ? 17.334 -4.780 67.469 1.00 21.31 99 MET B N 1
ATOM 5403 C CA . MET B 1 99 ? 17.597 -3.427 67.971 1.00 25.76 99 MET B CA 1
ATOM 5404 C C . MET B 1 99 ? 17.197 -3.266 69.435 1.00 28.23 99 MET B C 1
ATOM 5405 O O . MET B 1 99 ? 17.964 -2.714 70.235 1.00 27.06 99 MET B O 1
ATOM 5410 N N . ASN B 1 100 ? 16.003 -3.731 69.815 1.00 29.31 100 ASN B N 1
ATOM 5411 C CA . ASN B 1 100 ? 15.532 -3.418 71.162 1.00 33.66 100 ASN B CA 1
ATOM 5412 C C . ASN B 1 100 ? 16.267 -4.202 72.243 1.00 30.66 100 ASN B C 1
ATOM 5413 O O . ASN B 1 100 ? 16.457 -3.685 73.350 1.00 34.17 100 ASN B O 1
ATOM 5418 N N . THR B 1 101 ? 16.658 -5.446 71.970 1.00 24.09 101 THR B N 1
ATOM 5419 C CA . THR B 1 101 ? 17.173 -6.335 73.003 1.00 26.23 101 THR B CA 1
ATOM 5420 C C . THR B 1 101 ? 18.680 -6.611 72.917 1.00 29.98 101 THR B C 1
ATOM 5421 O O . THR B 1 101 ? 19.178 -7.450 73.682 1.00 23.22 101 THR B O 1
ATOM 5425 N N . PHE B 1 102 ? 19.422 -5.947 72.021 1.00 24.41 102 PHE B N 1
ATOM 5426 C CA . PHE B 1 102 ? 20.817 -6.318 71.764 1.00 24.22 102 PHE B CA 1
ATOM 5427 C C . PHE B 1 102 ? 21.743 -6.238 72.976 1.00 23.92 102 PHE B C 1
ATOM 5428 O O . PHE B 1 102 ? 22.818 -6.855 72.957 1.00 23.68 102 PHE B O 1
ATOM 5436 N N . ARG B 1 103 ? 21.391 -5.470 74.009 1.00 24.66 103 ARG B N 1
ATOM 5437 C CA . ARG B 1 103 ? 22.246 -5.388 75.193 1.00 22.62 103 ARG B CA 1
ATOM 5438 C C . ARG B 1 103 ? 22.181 -6.644 76.049 1.00 28.54 103 ARG B C 1
ATOM 5439 O O . ARG B 1 103 ? 23.089 -6.886 76.849 1.00 20.69 103 ARG B O 1
ATOM 5447 N N . ASN B 1 104 ? 21.124 -7.438 75.908 1.00 21.77 104 ASN B N 1
ATOM 5448 C CA . ASN B 1 104 ? 20.941 -8.597 76.761 1.00 26.47 104 ASN B CA 1
ATOM 5449 C C . ASN B 1 104 ? 21.972 -9.677 76.455 1.00 27.42 104 ASN B C 1
ATOM 5450 O O . ASN B 1 104 ? 22.195 -10.016 75.292 1.00 21.93 104 ASN B O 1
ATOM 5455 N N . ASP B 1 105 ? 22.591 -10.226 77.511 1.00 24.58 105 ASP B N 1
ATOM 5456 C CA . ASP B 1 105 ? 23.621 -11.239 77.324 1.00 25.79 105 ASP B CA 1
ATOM 5457 C C . ASP B 1 105 ? 23.087 -12.459 76.584 1.00 25.29 105 ASP B C 1
ATOM 5458 O O . ASP B 1 105 ? 23.834 -13.123 75.850 1.00 23.18 105 ASP B O 1
ATOM 5463 N N . ARG B 1 106 ? 21.814 -12.808 76.810 1.00 21.46 106 ARG B N 1
ATOM 5464 C CA . ARG B 1 106 ? 21.248 -13.976 76.143 1.00 24.56 106 ARG B CA 1
ATOM 5465 C C . ARG B 1 106 ? 21.060 -13.708 74.663 1.00 23.25 106 ARG B C 1
ATOM 5466 O O . ARG B 1 106 ? 21.184 -14.617 73.838 1.00 22.90 106 ARG B O 1
ATOM 5474 N N . VAL B 1 107 ? 20.694 -12.470 74.318 1.00 25.67 107 VAL B N 1
ATOM 5475 C CA . VAL B 1 107 ? 20.547 -12.097 72.917 1.00 26.24 107 VAL B CA 1
ATOM 5476 C C . VAL B 1 107 ? 21.906 -12.062 72.226 1.00 23.22 107 VAL B C 1
ATOM 5477 O O . VAL B 1 107 ? 22.039 -12.486 71.071 1.00 23.45 107 VAL B O 1
ATOM 5481 N N . PHE B 1 108 ? 22.943 -11.583 72.930 1.00 25.45 108 PHE B N 1
ATOM 5482 C CA . PHE B 1 108 ? 24.318 -11.692 72.429 1.00 20.90 108 PHE B CA 1
ATOM 5483 C C . PHE B 1 108 ? 24.700 -13.146 72.172 1.00 28.43 108 PHE B C 1
ATOM 5484 O O . PHE B 1 108 ? 25.193 -13.485 71.092 1.00 22.49 108 PHE B O 1
ATOM 5492 N N . ALA B 1 109 ? 24.487 -14.019 73.162 1.00 22.56 109 ALA B N 1
ATOM 5493 C CA . ALA B 1 109 ? 24.893 -15.421 73.007 1.00 20.25 109 ALA B CA 1
ATOM 5494 C C . ALA B 1 109 ? 24.067 -16.145 71.951 1.00 22.40 109 ALA B C 1
ATOM 5495 O O . ALA B 1 109 ? 24.590 -16.996 71.233 1.00 21.96 109 ALA B O 1
ATOM 5497 N N . ARG B 1 110 ? 22.771 -15.836 71.836 1.00 19.37 110 ARG B N 1
ATOM 5498 C CA . ARG B 1 110 ? 21.995 -16.645 70.906 1.00 21.69 110 ARG B CA 1
ATOM 5499 C C . ARG B 1 110 ? 22.342 -16.357 69.452 1.00 20.28 110 ARG B C 1
ATOM 5500 O O . ARG B 1 110 ? 22.035 -17.183 68.595 1.00 19.65 110 ARG B O 1
ATOM 5508 N N . GLN B 1 111 ? 23.066 -15.265 69.162 1.00 22.54 111 GLN B N 1
ATOM 5509 C CA . GLN B 1 111 ? 23.574 -15.021 67.822 1.00 21.19 111 GLN B CA 1
ATOM 5510 C C . GLN B 1 111 ? 24.624 -16.035 67.396 1.00 21.50 111 GLN B C 1
ATOM 5511 O O . GLN B 1 111 ? 24.888 -16.169 66.192 1.00 22.68 111 GLN B O 1
ATOM 5517 N N . ARG B 1 112 ? 25.239 -16.745 68.349 1.00 19.24 112 ARG B N 1
ATOM 5518 C CA . ARG B 1 112 ? 26.133 -17.829 67.979 1.00 21.19 112 ARG B CA 1
ATOM 5519 C C . ARG B 1 112 ? 25.396 -19.005 67.347 1.00 18.01 112 ARG B C 1
ATOM 5520 O O . ARG B 1 112 ? 26.023 -19.809 66.645 1.00 18.99 112 ARG B O 1
ATOM 5528 N N . ILE B 1 113 ? 24.103 -19.168 67.626 1.00 20.37 113 ILE B N 1
ATOM 5529 C CA . ILE B 1 113 ? 23.347 -20.341 67.188 1.00 21.05 113 ILE B CA 1
ATOM 5530 C C . ILE B 1 113 ? 22.167 -19.991 66.297 1.00 20.82 113 ILE B C 1
ATOM 5531 O O . ILE B 1 113 ? 21.598 -20.896 65.668 1.00 20.59 113 ILE B O 1
ATOM 5536 N N . ALA B 1 114 ? 21.802 -18.713 66.196 1.00 18.11 114 ALA B N 1
ATOM 5537 C CA . ALA B 1 114 ? 20.656 -18.317 65.388 1.00 23.99 114 ALA B CA 1
ATOM 5538 C C . ALA B 1 114 ? 20.877 -16.947 64.748 1.00 25.81 114 ALA B C 1
ATOM 5539 O O . ALA B 1 114 ? 19.912 -16.350 64.271 1.00 22.45 114 ALA B O 1
ATOM 5541 N N . GLY B 1 115 ? 22.113 -16.438 64.731 1.00 20.03 115 GLY B N 1
ATOM 5542 C CA . GLY B 1 115 ? 22.428 -15.143 64.194 1.00 19.05 115 GLY B CA 1
ATOM 5543 C C . GLY B 1 115 ? 22.948 -15.253 62.777 1.00 19.85 115 GLY B C 1
ATOM 5544 O O . GLY B 1 115 ? 22.787 -16.283 62.115 1.00 20.23 115 GLY B O 1
ATOM 5545 N N . PRO B 1 116 ? 23.628 -14.206 62.289 1.00 18.21 116 PRO B N 1
ATOM 5546 C CA . PRO B 1 116 ? 24.131 -14.263 60.911 1.00 18.75 116 PRO B CA 1
ATOM 5547 C C . PRO B 1 116 ? 25.280 -15.248 60.742 1.00 18.57 116 PRO B C 1
ATOM 5548 O O . PRO B 1 116 ? 25.452 -15.763 59.630 1.00 17.04 116 PRO B O 1
ATOM 5552 N N . ASN B 1 117 ? 26.032 -15.561 61.800 1.00 17.30 117 ASN B N 1
ATOM 5553 C CA . ASN B 1 117 ? 27.219 -16.412 61.687 1.00 16.18 117 ASN B CA 1
ATOM 5554 C C . ASN B 1 117 ? 27.161 -17.585 62.657 1.00 19.12 117 ASN B C 1
ATOM 5555 O O . ASN B 1 117 ? 27.948 -17.659 63.605 1.00 20.76 117 ASN B O 1
ATOM 5560 N N . PRO B 1 118 ? 26.316 -18.575 62.386 1.00 17.39 118 PRO B N 1
ATOM 5561 C CA . PRO B 1 118 ? 26.134 -19.653 63.365 1.00 21.98 118 PRO B CA 1
ATOM 5562 C C . PRO B 1 118 ? 27.169 -20.754 63.177 1.00 23.11 118 PRO B C 1
ATOM 5563 O O . PRO B 1 118 ? 26.889 -21.941 63.395 1.00 25.18 118 PRO B O 1
ATOM 5567 N N . MET B 1 119 ? 28.386 -20.362 62.801 1.00 23.41 119 MET B N 1
ATOM 5568 C CA . MET B 1 119 ? 29.369 -21.289 62.279 1.00 21.16 119 MET B CA 1
ATOM 5569 C C . MET B 1 119 ? 30.640 -21.371 63.124 1.00 22.53 119 MET B C 1
ATOM 5570 O O . MET B 1 119 ? 31.570 -22.077 62.722 1.00 21.62 119 MET B O 1
ATOM 5575 N N . VAL B 1 120 ? 30.716 -20.682 64.262 1.00 18.48 120 VAL B N 1
ATOM 5576 C CA . VAL B 1 120 ? 31.972 -20.492 64.979 1.00 18.12 120 VAL B CA 1
ATOM 5577 C C . VAL B 1 120 ? 32.008 -21.279 66.287 1.00 23.03 120 VAL B C 1
ATOM 5578 O O . VAL B 1 120 ? 33.017 -21.904 66.612 1.00 21.70 120 VAL B O 1
ATOM 5582 N N . ILE B 1 121 ? 30.892 -21.292 67.018 1.00 18.13 121 ILE B N 1
ATOM 5583 C CA . ILE B 1 121 ? 30.874 -21.852 68.356 1.00 17.08 121 ILE B CA 1
ATOM 5584 C C . ILE B 1 121 ? 31.251 -23.328 68.371 1.00 22.35 121 ILE B C 1
ATOM 5585 O O . ILE B 1 121 ? 30.825 -24.103 67.505 1.00 20.58 121 ILE B O 1
ATOM 5590 N N . GLU B 1 122 ? 32.044 -23.736 69.351 1.00 20.34 122 GLU B N 1
ATOM 5591 C CA . GLU B 1 122 ? 32.374 -25.146 69.429 1.00 23.24 122 GLU B CA 1
ATOM 5592 C C . GLU B 1 122 ? 32.445 -25.580 70.884 1.00 20.47 122 GLU B C 1
ATOM 5593 O O . GLU B 1 122 ? 32.735 -24.773 71.775 1.00 19.19 122 GLU B O 1
ATOM 5599 N N . ARG B 1 123 ? 32.184 -26.858 71.113 1.00 23.04 123 ARG B N 1
ATOM 5600 C CA . ARG B 1 123 ? 32.160 -27.382 72.460 1.00 20.86 123 ARG B CA 1
ATOM 5601 C C . ARG B 1 123 ? 33.574 -27.522 73.013 1.00 24.96 123 ARG B C 1
ATOM 5602 O O . ARG B 1 123 ? 34.467 -28.037 72.326 1.00 24.26 123 ARG B O 1
ATOM 5610 N N . VAL B 1 124 ? 33.788 -27.059 74.245 1.00 24.63 124 VAL B N 1
ATOM 5611 C CA . VAL B 1 124 ? 35.112 -27.178 74.834 1.00 25.19 124 VAL B CA 1
ATOM 5612 C C . VAL B 1 124 ? 35.336 -28.632 75.221 1.00 30.42 124 VAL B C 1
ATOM 5613 O O . VAL B 1 124 ? 34.504 -29.240 75.902 1.00 27.05 124 VAL B O 1
ATOM 5617 N N . VAL B 1 125 ? 36.464 -29.192 74.776 1.00 27.76 125 VAL B N 1
ATOM 5618 C CA . VAL B 1 125 ? 36.891 -30.530 75.128 1.00 35.14 125 VAL B CA 1
ATOM 5619 C C . VAL B 1 125 ? 38.263 -30.418 75.782 1.00 34.82 125 VAL B C 1
ATOM 5620 O O . VAL B 1 125 ? 39.127 -29.687 75.290 1.00 36.23 125 VAL B O 1
ATOM 5624 N N . ASP B 1 126 ? 38.439 -31.115 76.913 1.00 35.22 126 ASP B N 1
ATOM 5625 C CA . ASP B 1 126 ? 39.695 -31.241 77.656 1.00 36.54 126 ASP B CA 1
ATOM 5626 C C . ASP B 1 126 ? 40.096 -29.994 78.444 1.00 32.70 126 ASP B C 1
ATOM 5627 O O . ASP B 1 126 ? 40.294 -30.080 79.659 1.00 35.99 126 ASP B O 1
ATOM 5632 N N . LYS B 1 127 ? 40.234 -28.849 77.784 1.00 28.25 127 LYS B N 1
ATOM 5633 C CA . LYS B 1 127 ? 40.642 -27.651 78.504 1.00 27.30 127 LYS B CA 1
ATOM 5634 C C . LYS B 1 127 ? 40.490 -26.439 77.597 1.00 27.13 127 LYS B C 1
ATOM 5635 O O . LYS B 1 127 ? 40.361 -26.574 76.378 1.00 25.54 127 LYS B O 1
ATOM 5641 N N . LEU B 1 128 ? 40.477 -25.251 78.206 1.00 27.75 128 LEU B N 1
ATOM 5642 C CA . LEU B 1 128 ? 40.509 -24.012 77.451 1.00 26.30 128 LEU B CA 1
ATOM 5643 C C . LEU B 1 128 ? 41.884 -23.819 76.811 1.00 31.98 128 LEU B C 1
ATOM 5644 O O . LEU B 1 128 ? 42.869 -24.410 77.262 1.00 27.32 128 LEU B O 1
ATOM 5649 N N . PRO B 1 129 ? 41.978 -23.005 75.753 1.00 30.44 129 PRO B N 1
ATOM 5650 C CA . PRO B 1 129 ? 43.298 -22.641 75.218 1.00 29.29 129 PRO B CA 1
ATOM 5651 C C . PRO B 1 129 ? 44.174 -22.065 76.328 1.00 30.61 129 PRO B C 1
ATOM 5652 O O . PRO B 1 129 ? 43.686 -21.360 77.210 1.00 27.38 129 PRO B O 1
ATOM 5656 N N . ASP B 1 130 ? 45.482 -22.340 76.266 1.00 32.64 130 ASP B N 1
ATOM 5657 C CA . ASP B 1 130 ? 46.380 -21.873 77.320 1.00 32.13 130 ASP B CA 1
ATOM 5658 C C . ASP B 1 130 ? 46.532 -20.357 77.330 1.00 29.74 130 ASP B C 1
ATOM 5659 O O . ASP B 1 130 ? 46.858 -19.780 78.379 1.00 29.47 130 ASP B O 1
ATOM 5664 N N . ASN B 1 131 ? 46.274 -19.694 76.216 1.00 25.16 131 ASN B N 1
ATOM 5665 C CA . ASN B 1 131 ? 46.340 -18.243 76.163 1.00 27.00 131 ASN B CA 1
ATOM 5666 C C . ASN B 1 131 ? 45.036 -17.573 76.617 1.00 25.03 131 ASN B C 1
ATOM 5667 O O . ASN B 1 131 ? 44.913 -16.351 76.504 1.00 26.29 131 ASN B O 1
ATOM 5672 N N . PHE B 1 132 ? 44.091 -18.339 77.190 1.00 25.12 132 PHE B N 1
ATOM 5673 C CA . PHE B 1 132 ? 42.810 -17.836 77.683 1.00 24.28 132 PHE B CA 1
ATOM 5674 C C . PHE B 1 132 ? 42.688 -18.265 79.148 1.00 21.21 132 PHE B C 1
ATOM 5675 O O . PHE B 1 132 ? 41.982 -19.249 79.441 1.00 22.14 132 PHE B O 1
ATOM 5683 N N . PRO B 1 133 ? 43.402 -17.560 80.114 1.00 24.13 133 PRO B N 1
ATOM 5684 C CA . PRO B 1 133 ? 43.512 -18.102 81.493 1.00 29.00 133 PRO B CA 1
ATOM 5685 C C . PRO B 1 133 ? 42.294 -17.813 82.371 1.00 26.26 133 PRO B C 1
ATOM 5686 O O . PRO B 1 133 ? 42.376 -17.154 83.415 1.00 24.11 133 PRO B O 1
ATOM 5690 N N . VAL B 1 134 ? 41.135 -18.345 81.960 1.00 26.31 134 VAL B N 1
ATOM 5691 C CA . VAL B 1 134 ? 39.955 -18.336 82.814 1.00 26.11 134 VAL B CA 1
ATOM 5692 C C . VAL B 1 134 ? 40.198 -19.242 84.010 1.00 26.48 134 VAL B C 1
ATOM 5693 O O . VAL B 1 134 ? 40.677 -20.374 83.854 1.00 26.38 134 VAL B O 1
ATOM 5697 N N . THR B 1 135 ? 39.829 -18.782 85.201 1.00 25.58 135 THR B N 1
ATOM 5698 C CA . THR B 1 135 ? 40.068 -19.525 86.428 1.00 26.80 135 THR B CA 1
ATOM 5699 C C . THR B 1 135 ? 38.757 -20.024 87.027 1.00 30.67 135 THR B C 1
ATOM 5700 O O . THR B 1 135 ? 37.679 -19.508 86.722 1.00 27.00 135 THR B O 1
ATOM 5704 N N . ASP B 1 136 ? 38.870 -21.020 87.917 1.00 27.70 136 ASP B N 1
ATOM 5705 C CA . ASP B 1 136 ? 37.702 -21.518 88.636 1.00 29.70 136 ASP B CA 1
ATOM 5706 C C . ASP B 1 136 ? 37.004 -20.394 89.383 1.00 26.21 136 ASP B C 1
ATOM 5707 O O . ASP B 1 136 ? 35.786 -20.319 89.396 1.00 33.23 136 ASP B O 1
ATOM 5712 N N . ALA B 1 137 ? 37.785 -19.527 90.035 1.00 26.57 137 ALA B N 1
ATOM 5713 C CA . ALA B 1 137 ? 37.224 -18.424 90.803 1.00 31.06 137 ALA B CA 1
ATOM 5714 C C . ALA B 1 137 ? 36.372 -17.511 89.928 1.00 37.79 137 ALA B C 1
ATOM 5715 O O . ALA B 1 137 ? 35.260 -17.119 90.313 1.00 33.27 137 ALA B O 1
ATOM 5717 N N . MET B 1 138 ? 36.885 -17.151 88.744 1.00 29.81 138 MET B N 1
ATOM 5718 C CA . MET B 1 138 ? 36.056 -16.409 87.802 1.00 27.91 138 MET B CA 1
ATOM 5719 C C . MET B 1 138 ? 34.791 -17.191 87.458 1.00 22.67 138 MET B C 1
ATOM 5720 O O . MET B 1 138 ? 33.673 -16.679 87.606 1.00 28.47 138 MET B O 1
ATOM 5725 N N . PHE B 1 139 ? 34.952 -18.439 86.997 1.00 20.10 139 PHE B N 1
ATOM 5726 C CA . PHE B 1 139 ? 33.806 -19.251 86.596 1.00 22.65 139 PHE B CA 1
ATOM 5727 C C . PHE B 1 139 ? 32.751 -19.331 87.696 1.00 25.11 139 PHE B C 1
ATOM 5728 O O . PHE B 1 139 ? 31.553 -19.155 87.447 1.00 24.35 139 PHE B O 1
ATOM 5736 N N . GLN B 1 140 ? 33.190 -19.574 88.935 1.00 26.10 140 GLN B N 1
ATOM 5737 C CA . GLN B 1 140 ? 32.258 -19.762 90.028 1.00 25.32 140 GLN B CA 1
ATOM 5738 C C . GLN B 1 140 ? 31.560 -18.459 90.379 1.00 28.85 140 GLN B C 1
ATOM 5739 O O . GLN B 1 140 ? 30.387 -18.468 90.751 1.00 25.21 140 GLN B O 1
ATOM 5745 N N . LYS B 1 141 ? 32.272 -17.329 90.248 1.00 25.26 141 LYS B N 1
ATOM 5746 C CA . LYS B 1 141 ? 31.655 -16.041 90.518 1.00 28.88 141 LYS B CA 1
ATOM 5747 C C . LYS B 1 141 ? 30.603 -15.705 89.462 1.00 30.44 141 LYS B C 1
ATOM 5748 O O . LYS B 1 141 ? 29.542 -15.165 89.790 1.00 25.07 141 LYS B O 1
ATOM 5754 N N . ILE B 1 142 ? 30.863 -16.063 88.201 1.00 29.67 142 ILE B N 1
ATOM 5755 C CA . ILE B 1 142 ? 29.921 -15.707 87.143 1.00 28.37 142 ILE B CA 1
ATOM 5756 C C . ILE B 1 142 ? 28.698 -16.607 87.174 1.00 25.38 142 ILE B C 1
ATOM 5757 O O . ILE B 1 142 ? 27.571 -16.146 86.958 1.00 28.21 142 ILE B O 1
ATOM 5762 N N . MET B 1 143 ? 28.908 -17.906 87.383 1.00 22.73 143 MET B N 1
ATOM 5763 C CA . MET B 1 143 ? 27.832 -18.884 87.347 1.00 24.08 143 MET B CA 1
ATOM 5764 C C . MET B 1 143 ? 27.157 -19.032 88.696 1.00 26.32 143 MET B C 1
ATOM 5765 O O . MET B 1 143 ? 26.172 -19.772 88.806 1.00 27.75 143 MET B O 1
ATOM 5770 N N . PHE B 1 144 ? 27.673 -18.360 89.728 1.00 27.73 144 PHE B N 1
ATOM 5771 C CA . PHE B 1 144 ? 27.160 -18.458 91.090 1.00 26.41 144 PHE B CA 1
ATOM 5772 C C . PHE B 1 144 ? 27.004 -19.935 91.464 1.00 26.17 144 PHE B C 1
ATOM 5773 O O . PHE B 1 144 ? 25.921 -20.423 91.800 1.00 33.64 144 PHE B O 1
ATOM 5781 N N . THR B 1 145 ? 28.124 -20.645 91.358 1.00 26.92 145 THR B N 1
ATOM 5782 C CA . THR B 1 145 ? 28.169 -22.091 91.483 1.00 28.32 145 THR B CA 1
ATOM 5783 C C . THR B 1 145 ? 29.454 -22.466 92.195 1.00 32.34 145 THR B C 1
ATOM 5784 O O . THR B 1 145 ? 30.405 -21.689 92.230 1.00 29.30 145 THR B O 1
ATOM 5788 N N . LYS B 1 146 ? 29.494 -23.687 92.731 1.00 32.58 146 LYS B N 1
ATOM 5789 C CA . LYS B 1 146 ? 30.730 -24.265 93.237 1.00 27.73 146 LYS B CA 1
ATOM 5790 C C . LYS B 1 146 ? 31.403 -25.201 92.239 1.00 25.41 146 LYS B C 1
ATOM 5791 O O . LYS B 1 146 ? 32.524 -25.653 92.501 1.00 32.85 146 LYS B O 1
ATOM 5797 N N . LYS B 1 147 ? 30.764 -25.481 91.106 1.00 29.42 147 LYS B N 1
ATOM 5798 C CA . LYS B 1 147 ? 31.389 -26.284 90.062 1.00 30.70 147 LYS B CA 1
ATOM 5799 C C . LYS B 1 147 ? 32.691 -25.647 89.582 1.00 29.95 147 LYS B C 1
ATOM 5800 O O . LYS B 1 147 ? 32.800 -24.421 89.501 1.00 27.11 147 LYS B O 1
ATOM 5806 N N . THR B 1 148 ? 33.694 -26.479 89.302 1.00 27.88 148 THR B N 1
ATOM 5807 C CA . THR B 1 148 ? 34.942 -26.007 88.722 1.00 26.55 148 THR B CA 1
ATOM 5808 C C . THR B 1 148 ? 34.852 -25.996 87.200 1.00 20.28 148 THR B C 1
ATOM 5809 O O . THR B 1 148 ? 33.994 -26.650 86.606 1.00 21.44 148 THR B O 1
ATOM 5813 N N . LEU B 1 149 ? 35.771 -25.254 86.577 1.00 24.17 149 LEU B N 1
ATOM 5814 C CA . LEU B 1 149 ? 35.888 -25.295 85.124 1.00 25.41 149 LEU B CA 1
ATOM 5815 C C . LEU B 1 149 ? 36.033 -26.723 84.626 1.00 29.68 149 LEU B C 1
ATOM 5816 O O . LEU B 1 149 ? 35.371 -27.122 83.667 1.00 24.28 149 LEU B O 1
ATOM 5821 N N . ALA B 1 150 ? 36.915 -27.503 85.257 1.00 28.90 150 ALA B N 1
ATOM 5822 C CA . ALA B 1 150 ? 37.166 -28.840 84.738 1.00 26.34 150 ALA B CA 1
ATOM 5823 C C . ALA B 1 150 ? 35.912 -29.707 84.820 1.00 26.33 150 ALA B C 1
ATOM 5824 O O . ALA B 1 150 ? 35.634 -30.493 83.909 1.00 28.64 150 ALA B O 1
ATOM 5826 N N . GLU B 1 151 ? 35.126 -29.558 85.896 1.00 28.84 151 GLU B N 1
ATOM 5827 C CA . GLU B 1 151 ? 33.882 -30.306 86.005 1.00 24.63 151 GLU B CA 1
ATOM 5828 C C . GLU B 1 151 ? 32.887 -29.894 84.927 1.00 26.28 151 GLU B C 1
ATOM 5829 O O . GLU B 1 151 ? 32.222 -30.743 84.326 1.00 24.46 151 GLU B O 1
ATOM 5835 N N . ALA B 1 152 ? 32.771 -28.585 84.681 1.00 28.24 152 ALA B N 1
ATOM 5836 C CA . ALA B 1 152 ? 31.883 -28.114 83.636 1.00 26.83 152 ALA B CA 1
ATOM 5837 C C . ALA B 1 152 ? 32.300 -28.634 82.268 1.00 27.64 152 ALA B C 1
ATOM 5838 O O . ALA B 1 152 ? 31.457 -29.063 81.473 1.00 24.51 152 ALA B O 1
ATOM 5840 N N . ILE B 1 153 ? 33.606 -28.644 81.988 1.00 24.15 153 ILE B N 1
ATOM 5841 C CA . ILE B 1 153 ? 34.086 -29.161 80.712 1.00 27.65 153 ILE B CA 1
ATOM 5842 C C . ILE B 1 153 ? 33.804 -30.653 80.587 1.00 36.40 153 ILE B C 1
ATOM 5843 O O . ILE B 1 153 ? 33.392 -31.131 79.523 1.00 26.68 153 ILE B O 1
ATOM 5848 N N . ALA B 1 154 ? 34.015 -31.408 81.672 1.00 29.78 154 ALA B N 1
ATOM 5849 C CA . ALA B 1 154 ? 33.736 -32.839 81.635 1.00 24.92 154 ALA B CA 1
ATOM 5850 C C . ALA B 1 154 ? 32.266 -33.115 81.343 1.00 25.68 154 ALA B C 1
ATOM 5851 O O . ALA B 1 154 ? 31.932 -34.141 80.739 1.00 30.26 154 ALA B O 1
ATOM 5853 N N . GLN B 1 155 ? 31.377 -32.224 81.764 1.00 24.91 155 GLN B N 1
ATOM 5854 C CA . GLN B 1 155 ? 29.963 -32.399 81.473 1.00 27.44 155 GLN B CA 1
ATOM 5855 C C . GLN B 1 155 ? 29.568 -31.843 80.112 1.00 26.25 155 GLN B C 1
ATOM 5856 O O . GLN B 1 155 ? 28.383 -31.873 79.771 1.00 28.70 155 GLN B O 1
ATOM 5862 N N . GLY B 1 156 ? 30.514 -31.305 79.342 1.00 27.02 156 GLY B N 1
ATOM 5863 C CA . GLY B 1 156 ? 30.148 -30.747 78.064 1.00 25.25 156 GLY B CA 1
ATOM 5864 C C . GLY B 1 156 ? 29.307 -29.487 78.161 1.00 28.99 156 GLY B C 1
ATOM 5865 O O . GLY B 1 156 ? 28.501 -29.228 77.255 1.00 26.83 156 GLY B O 1
ATOM 5866 N N . LYS B 1 157 ? 29.466 -28.699 79.230 1.00 22.22 157 LYS B N 1
ATOM 5867 C CA . LYS B 1 157 ? 28.682 -27.487 79.446 1.00 26.04 157 LYS B CA 1
ATOM 5868 C C . LYS B 1 157 ? 29.286 -26.236 78.817 1.00 25.22 157 LYS B C 1
ATOM 5869 O O . LYS B 1 157 ? 28.570 -25.232 78.670 1.00 25.01 157 LYS B O 1
ATOM 5875 N N . LEU B 1 158 ? 30.573 -26.239 78.451 1.00 21.40 158 LEU B N 1
ATOM 5876 C CA . LEU B 1 158 ? 31.236 -25.026 77.996 1.00 20.96 158 LEU B CA 1
ATOM 5877 C C . LEU B 1 158 ? 31.451 -25.053 76.495 1.00 20.32 158 LEU B C 1
ATOM 5878 O O . LEU B 1 158 ? 31.737 -26.101 75.902 1.00 19.53 158 LEU B O 1
ATOM 5883 N N . PHE B 1 159 ? 31.412 -23.852 75.911 1.00 19.76 159 PHE B N 1
ATOM 5884 C CA . PHE B 1 159 ? 31.522 -23.616 74.488 1.00 18.13 159 PHE B CA 1
ATOM 5885 C C . PHE B 1 159 ? 32.389 -22.388 74.294 1.00 19.29 159 PHE B C 1
ATOM 5886 O O . PHE B 1 159 ? 32.474 -21.534 75.170 1.00 18.62 159 PHE B O 1
ATOM 5894 N N . ILE B 1 160 ? 33.031 -22.272 73.143 1.00 19.79 160 ILE B N 1
ATOM 5895 C CA . ILE B 1 160 ? 33.997 -21.192 72.945 1.00 18.89 160 ILE B CA 1
ATOM 5896 C C . ILE B 1 160 ? 33.868 -20.699 71.515 1.00 19.24 160 ILE B C 1
ATOM 5897 O O . ILE B 1 160 ? 33.558 -21.480 70.608 1.00 18.33 160 ILE B O 1
ATOM 5902 N N . THR B 1 161 ? 34.051 -19.398 71.309 1.00 19.89 161 THR B N 1
ATOM 5903 C CA . THR B 1 161 ? 34.360 -18.870 69.994 1.00 24.95 161 THR B CA 1
ATOM 5904 C C . THR B 1 161 ? 35.744 -18.243 70.055 1.00 23.09 161 THR B C 1
ATOM 5905 O O . THR B 1 161 ? 35.984 -17.338 70.870 1.00 23.84 161 THR B O 1
ATOM 5909 N N . ASN B 1 162 ? 36.648 -18.713 69.199 1.00 15.92 162 ASN B N 1
ATOM 5910 C CA . ASN B 1 162 ? 38.031 -18.258 69.231 1.00 19.74 162 ASN B CA 1
ATOM 5911 C C . ASN B 1 162 ? 38.310 -17.573 67.901 1.00 19.97 162 ASN B C 1
ATOM 5912 O O . ASN B 1 162 ? 38.356 -18.238 66.859 1.00 24.44 162 ASN B O 1
ATOM 5917 N N . TYR B 1 163 ? 38.473 -16.247 67.917 1.00 18.70 163 TYR B N 1
ATOM 5918 C CA . TYR B 1 163 ? 38.648 -15.481 66.686 1.00 21.40 163 TYR B CA 1
ATOM 5919 C C . TYR B 1 163 ? 40.123 -15.320 66.325 1.00 25.59 163 TYR B C 1
ATOM 5920 O O . TYR B 1 163 ? 40.509 -14.304 65.732 1.00 25.30 163 TYR B O 1
ATOM 5929 N N . LYS B 1 164 ? 40.951 -16.325 66.636 1.00 23.88 164 LYS B N 1
ATOM 5930 C CA . LYS B 1 164 ? 42.376 -16.259 66.332 1.00 27.28 164 LYS B CA 1
ATOM 5931 C C . LYS B 1 164 ? 42.646 -16.086 64.846 1.00 25.16 164 LYS B C 1
ATOM 5932 O O . LYS B 1 164 ? 43.732 -15.629 64.472 1.00 29.46 164 LYS B O 1
ATOM 5938 N N . GLY B 1 165 ? 41.688 -16.433 63.980 1.00 28.88 165 GLY B N 1
ATOM 5939 C CA . GLY B 1 165 ? 41.858 -16.238 62.553 1.00 34.33 165 GLY B CA 1
ATOM 5940 C C . GLY B 1 165 ? 41.995 -14.788 62.130 1.00 33.66 165 GLY B C 1
ATOM 5941 O O . GLY B 1 165 ? 42.399 -14.526 60.992 1.00 37.80 165 GLY B O 1
ATOM 5942 N N . LEU B 1 166 ? 41.690 -13.843 63.024 1.00 27.91 166 LEU B N 1
ATOM 5943 C CA . LEU B 1 166 ? 41.816 -12.419 62.746 1.00 25.21 166 LEU B CA 1
ATOM 5944 C C . LEU B 1 166 ? 43.080 -11.822 63.346 1.00 29.23 166 LEU B C 1
ATOM 5945 O O . LEU B 1 166 ? 43.326 -10.626 63.176 1.00 28.47 166 LEU B O 1
ATOM 5950 N N . ALA B 1 167 ? 43.886 -12.625 64.048 1.00 30.11 167 ALA B N 1
ATOM 5951 C CA . ALA B 1 167 ? 44.931 -12.065 64.896 1.00 35.89 167 ALA B CA 1
ATOM 5952 C C . ALA B 1 167 ? 46.018 -11.359 64.093 1.00 38.98 167 ALA B C 1
ATOM 5953 O O . ALA B 1 167 ? 46.671 -10.452 64.615 1.00 35.22 167 ALA B O 1
ATOM 5955 N N . GLU B 1 168 ? 46.201 -11.718 62.814 1.00 37.48 168 GLU B N 1
ATOM 5956 C CA . GLU B 1 168 ? 47.259 -11.155 61.991 1.00 47.16 168 GLU B CA 1
ATOM 5957 C C . GLU B 1 168 ? 46.787 -10.100 60.992 1.00 39.41 168 GLU B C 1
ATOM 5958 O O . GLU B 1 168 ? 47.554 -9.744 60.094 1.00 40.42 168 GLU B O 1
ATOM 5964 N N . LEU B 1 169 ? 45.547 -9.619 61.090 1.00 30.62 169 LEU B N 1
ATOM 5965 C CA . LEU B 1 169 ? 45.104 -8.576 60.174 1.00 26.82 169 LEU B CA 1
ATOM 5966 C C . LEU B 1 169 ? 45.948 -7.319 60.356 1.00 30.40 169 LEU B C 1
ATOM 5967 O O . LEU B 1 169 ? 46.219 -6.905 61.488 1.00 31.27 169 LEU B O 1
ATOM 5972 N N . SER B 1 170 ? 46.363 -6.690 59.248 1.00 25.61 1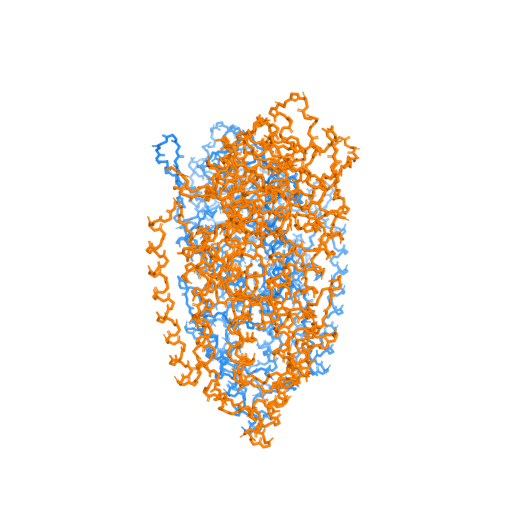70 SER B N 1
ATOM 5973 C CA . SER B 1 170 ? 46.817 -5.301 59.356 1.00 26.12 170 SER B CA 1
ATOM 5974 C C . SER B 1 170 ? 45.595 -4.405 59.505 1.00 24.47 170 SER B C 1
ATOM 5975 O O . SER B 1 170 ? 44.641 -4.557 58.729 1.00 24.33 170 SER B O 1
ATOM 5978 N N . PRO B 1 171 ? 45.566 -3.485 60.464 1.00 25.70 171 PRO B N 1
ATOM 5979 C CA . PRO B 1 171 ? 44.342 -2.701 60.683 1.00 27.62 171 PRO B CA 1
ATOM 5980 C C . PRO B 1 171 ? 44.062 -1.759 59.519 1.00 26.84 171 PRO B C 1
ATOM 5981 O O . PRO B 1 171 ? 44.971 -1.145 58.957 1.00 23.64 171 PRO B O 1
ATOM 5985 N N . GLY B 1 172 ? 42.780 -1.646 59.169 1.00 21.26 172 GLY B N 1
ATOM 5986 C CA . GLY B 1 172 ? 42.398 -0.753 58.102 1.00 20.39 172 GLY B CA 1
ATOM 5987 C C . GLY B 1 172 ? 42.646 0.695 58.470 1.00 27.19 172 GLY B C 1
ATOM 5988 O O . GLY B 1 172 ? 42.669 1.074 59.637 1.00 23.70 172 GLY B O 1
ATOM 5989 N N . ARG B 1 173 ? 42.844 1.519 57.441 1.00 21.36 173 ARG B N 1
ATOM 5990 C CA . ARG B 1 173 ? 43.049 2.944 57.624 1.00 22.65 173 ARG B CA 1
ATOM 5991 C C . ARG B 1 173 ? 41.970 3.704 56.872 1.00 26.52 173 ARG B C 1
ATOM 5992 O O . ARG B 1 173 ? 41.406 3.225 55.889 1.00 26.79 173 ARG B O 1
ATOM 6000 N N . TYR B 1 174 ? 41.718 4.930 57.327 1.00 24.99 174 TYR B N 1
ATOM 6001 C CA . TYR B 1 174 ? 40.777 5.779 56.616 1.00 30.01 174 TYR B CA 1
ATOM 6002 C C . TYR B 1 174 ? 41.258 7.210 56.776 1.00 26.95 174 TYR B C 1
ATOM 6003 O O . TYR B 1 174 ? 42.047 7.525 57.664 1.00 28.15 174 TYR B O 1
ATOM 6012 N N . GLU B 1 175 ? 40.795 8.070 55.878 1.00 31.51 175 GLU B N 1
ATOM 6013 C CA . GLU B 1 175 ? 41.226 9.455 55.894 1.00 36.91 175 GLU B CA 1
ATOM 6014 C C . GLU B 1 175 ? 40.111 10.342 55.383 1.00 38.26 175 GLU B C 1
ATOM 6015 O O . GLU B 1 175 ? 39.208 9.895 54.669 1.00 40.16 175 GLU B O 1
ATOM 6021 N N . TYR B 1 176 ? 40.187 11.614 55.764 1.00 39.77 176 TYR B N 1
ATOM 6022 C CA . TYR B 1 176 ? 39.186 12.575 55.313 1.00 40.24 176 TYR B CA 1
ATOM 6023 C C . TYR B 1 176 ? 39.759 13.977 55.394 1.00 46.91 176 TYR B C 1
ATOM 6024 O O . TYR B 1 176 ? 40.730 14.234 56.113 1.00 45.94 176 TYR B O 1
ATOM 6033 N N . GLN B 1 177 ? 39.131 14.879 54.642 1.00 53.40 177 GLN B N 1
ATOM 6034 C CA . GLN B 1 177 ? 39.433 16.296 54.729 1.00 61.58 177 GLN B CA 1
ATOM 6035 C C . GLN B 1 177 ? 38.716 16.893 55.929 1.00 58.35 177 GLN B C 1
ATOM 6036 O O . GLN B 1 177 ? 37.521 16.662 56.133 1.00 59.51 177 GLN B O 1
ATOM 6042 N N . LYS B 1 178 ? 39.457 17.644 56.739 1.00 57.23 178 LYS B N 1
ATOM 6043 C CA . LYS B 1 178 ? 38.873 18.369 57.863 1.00 63.23 178 LYS B CA 1
ATOM 6044 C C . LYS B 1 178 ? 39.639 19.679 57.986 1.00 75.07 178 LYS B C 1
ATOM 6045 O O . LYS B 1 178 ? 40.768 19.696 58.483 1.00 73.55 178 LYS B O 1
ATOM 6051 N N . ASN B 1 179 ? 39.029 20.764 57.504 1.00 75.91 179 ASN B N 1
ATOM 6052 C CA . ASN B 1 179 ? 39.615 22.105 57.529 1.00 76.36 179 ASN B CA 1
ATOM 6053 C C . ASN B 1 179 ? 40.924 22.163 56.735 1.00 72.78 179 ASN B C 1
ATOM 6054 O O . ASN B 1 179 ? 41.987 22.500 57.259 1.00 74.45 179 ASN B O 1
ATOM 6059 N N . GLY B 1 180 ? 40.823 21.826 55.449 1.00 74.13 180 GLY B N 1
ATOM 6060 C CA . GLY B 1 180 ? 41.958 21.870 54.544 1.00 76.16 180 GLY B CA 1
ATOM 6061 C C . GLY B 1 180 ? 43.154 21.066 55.014 1.00 77.84 180 GLY B C 1
ATOM 6062 O O . GLY B 1 180 ? 44.282 21.273 54.557 1.00 80.17 180 GLY B O 1
ATOM 6063 N N . THR B 1 181 ? 42.908 20.147 55.942 1.00 76.66 181 THR B N 1
ATOM 6064 C CA . THR B 1 181 ? 43.927 19.288 56.524 1.00 72.46 181 THR B CA 1
ATOM 6065 C C . THR B 1 181 ? 43.491 17.848 56.315 1.00 66.25 181 THR B C 1
ATOM 6066 O O . THR B 1 181 ? 42.334 17.506 56.579 1.00 63.77 181 THR B O 1
ATOM 6070 N N . LEU B 1 182 ? 44.400 17.011 55.827 1.00 64.43 182 LEU B N 1
ATOM 6071 C CA . LEU B 1 182 ? 44.102 15.598 55.626 1.00 57.15 182 LEU B CA 1
ATOM 6072 C C . LEU B 1 182 ? 44.377 14.837 56.915 1.00 64.68 182 LEU B C 1
ATOM 6073 O O . LEU B 1 182 ? 45.526 14.744 57.357 1.00 67.30 182 LEU B O 1
ATOM 6078 N N . VAL B 1 183 ? 43.322 14.287 57.508 1.00 51.66 183 VAL B N 1
ATOM 6079 C CA . VAL B 1 183 ? 43.419 13.504 58.733 1.00 42.03 183 VAL B CA 1
ATOM 6080 C C . VAL B 1 183 ? 43.472 12.040 58.341 1.00 34.41 183 VAL B C 1
ATOM 6081 O O . VAL B 1 183 ? 42.652 11.579 57.524 1.00 32.34 183 VAL B O 1
ATOM 6085 N N . GLN B 1 184 ? 44.418 11.308 58.915 1.00 36.84 184 GLN B N 1
ATOM 6086 C CA . GLN B 1 184 ? 44.536 9.883 58.672 1.00 33.84 184 GLN B CA 1
ATOM 6087 C C . GLN B 1 184 ? 44.378 9.167 60.003 1.00 28.31 184 GLN B C 1
ATOM 6088 O O . GLN B 1 184 ? 44.950 9.581 61.014 1.00 32.68 184 GLN B O 1
ATOM 6094 N N . LYS B 1 185 ? 43.598 8.095 59.995 1.00 26.23 185 LYS B N 1
ATOM 6095 C CA . LYS B 1 185 ? 43.280 7.365 61.199 1.00 31.32 185 LYS B CA 1
ATOM 6096 C C . LYS B 1 185 ? 43.344 5.884 60.871 1.00 28.27 185 LYS B C 1
ATOM 6097 O O . LYS B 1 185 ? 43.395 5.479 59.705 1.00 25.65 185 LYS B O 1
ATOM 6103 N N . THR B 1 186 ? 43.375 5.078 61.927 1.00 26.21 186 THR B N 1
ATOM 6104 C CA . THR B 1 186 ? 43.492 3.633 61.822 1.00 22.47 186 THR B CA 1
ATOM 6105 C C . THR B 1 186 ? 42.375 3.005 62.643 1.00 29.96 186 THR B C 1
ATOM 6106 O O . THR B 1 186 ? 42.044 3.498 63.727 1.00 29.75 186 THR B O 1
ATOM 6110 N N . LYS B 1 187 ? 41.792 1.936 62.118 1.00 23.12 187 LYS B N 1
ATOM 6111 C CA . LYS B 1 187 ? 40.857 1.118 62.886 1.00 20.46 187 LYS B CA 1
ATOM 6112 C C . LYS B 1 187 ? 41.617 0.340 63.950 1.00 24.16 187 LYS B C 1
ATOM 6113 O O . LYS B 1 187 ? 42.842 0.199 63.894 1.00 22.52 187 LYS B O 1
ATOM 6119 N N . THR B 1 188 ? 40.882 -0.196 64.914 1.00 21.26 188 THR B N 1
ATOM 6120 C CA . THR B 1 188 ? 41.447 -1.072 65.927 1.00 24.45 188 THR B CA 1
ATOM 6121 C C . THR B 1 188 ? 40.969 -2.488 65.659 1.00 23.85 188 THR B C 1
ATOM 6122 O O . THR B 1 188 ? 39.759 -2.725 65.556 1.00 26.67 188 THR B O 1
ATOM 6126 N N . ILE B 1 189 ? 41.895 -3.422 65.521 1.00 23.02 189 ILE B N 1
ATOM 6127 C CA . ILE B 1 189 ? 41.506 -4.786 65.273 1.00 22.83 189 ILE B CA 1
ATOM 6128 C C . ILE B 1 189 ? 41.545 -5.518 66.603 1.00 25.46 189 ILE B C 1
ATOM 6129 O O . ILE B 1 189 ? 42.193 -5.093 67.566 1.00 26.88 189 ILE B O 1
ATOM 6134 N N . ALA B 1 190 ? 40.822 -6.628 66.667 1.00 24.03 190 ALA B N 1
ATOM 6135 C CA . ALA B 1 190 ? 40.763 -7.448 67.861 1.00 26.76 190 ALA B CA 1
ATOM 6136 C C . ALA B 1 190 ? 40.562 -8.878 67.392 1.00 26.50 190 ALA B C 1
ATOM 6137 O O . ALA B 1 190 ? 39.939 -9.110 66.355 1.00 22.89 190 ALA B O 1
ATOM 6139 N N . ALA B 1 191 ? 41.046 -9.831 68.174 1.00 22.92 191 ALA B N 1
ATOM 6140 C CA . ALA B 1 191 ? 40.864 -11.253 67.882 1.00 18.26 191 ALA B CA 1
ATOM 6141 C C . ALA B 1 191 ? 40.492 -11.951 69.180 1.00 20.82 191 ALA B C 1
ATOM 6142 O O . ALA B 1 191 ? 41.336 -12.584 69.825 1.00 24.97 191 ALA B O 1
ATOM 6144 N N . PRO B 1 192 ? 39.227 -11.874 69.585 1.00 19.41 192 PRO B N 1
ATOM 6145 C CA . PRO B 1 192 ? 38.862 -12.281 70.946 1.00 18.92 192 PRO B CA 1
ATOM 6146 C C . PRO B 1 192 ? 38.679 -13.787 71.128 1.00 16.76 192 PRO B C 1
ATOM 6147 O O . PRO B 1 192 ? 38.542 -14.558 70.174 1.00 20.73 192 PRO B O 1
ATOM 6151 N N . LEU B 1 193 ? 38.683 -14.175 72.397 1.00 20.60 193 LEU B N 1
ATOM 6152 C CA . LEU B 1 193 ? 38.175 -15.466 72.842 1.00 18.26 193 LEU B CA 1
ATOM 6153 C C . LEU B 1 193 ? 36.952 -15.199 73.708 1.00 20.23 193 LEU B C 1
ATOM 6154 O O . LEU B 1 193 ? 36.995 -14.322 74.582 1.00 19.04 193 LEU B O 1
ATOM 6159 N N . VAL B 1 194 ? 35.874 -15.959 73.476 1.00 19.19 194 VAL B N 1
ATOM 6160 C CA . VAL B 1 194 ? 34.631 -15.809 74.233 1.00 20.18 194 VAL B CA 1
ATOM 6161 C C . VAL B 1 194 ? 34.224 -17.172 74.779 1.00 19.30 194 VAL B C 1
ATOM 6162 O O . VAL B 1 194 ? 34.103 -18.141 74.005 1.00 19.07 194 VAL B O 1
ATOM 6166 N N . LEU B 1 195 ? 34.032 -17.250 76.088 1.00 20.82 195 LEU B N 1
ATOM 6167 C CA . LEU B 1 195 ? 33.601 -18.471 76.735 1.00 17.43 195 LEU B CA 1
ATOM 6168 C C . LEU B 1 195 ? 32.104 -18.378 76.979 1.00 17.22 195 LEU B C 1
ATOM 6169 O O . LEU B 1 195 ? 31.624 -17.352 77.520 1.00 18.86 195 LEU B O 1
ATOM 6174 N N . TYR B 1 196 ? 31.402 -19.476 76.680 1.00 16.07 196 TYR B N 1
ATOM 6175 C CA . TYR B 1 196 ? 29.982 -19.601 76.914 1.00 16.72 196 TYR B CA 1
ATOM 6176 C C . TYR B 1 196 ? 29.744 -20.847 77.753 1.00 20.97 196 TYR B C 1
ATOM 6177 O O . TYR B 1 196 ? 30.553 -21.787 77.746 1.00 20.81 196 TYR B O 1
ATOM 6186 N N . ALA B 1 197 ? 28.617 -20.855 78.463 1.00 20.11 197 ALA B N 1
ATOM 6187 C CA . ALA B 1 197 ? 28.145 -22.025 79.190 1.00 23.36 197 ALA B CA 1
ATOM 6188 C C . ALA B 1 197 ? 26.695 -22.301 78.834 1.00 21.29 197 ALA B C 1
ATOM 6189 O O . ALA B 1 197 ? 25.895 -21.365 78.733 1.00 24.06 197 ALA B O 1
ATOM 6191 N N . TRP B 1 198 ? 26.338 -23.567 78.698 1.00 23.94 198 TRP B N 1
ATOM 6192 C CA . TRP B 1 198 ? 24.928 -23.921 78.611 1.00 23.61 198 TRP B CA 1
ATOM 6193 C C . TRP B 1 198 ? 24.344 -23.872 80.019 1.00 33.49 198 TRP B C 1
ATOM 6194 O O . TRP B 1 198 ? 24.857 -24.544 80.926 1.00 29.49 198 TRP B O 1
ATOM 6205 N N . LYS B 1 199 ? 23.285 -23.081 80.227 1.00 32.54 199 LYS B N 1
ATOM 6206 C CA . LYS B 1 199 ? 22.694 -22.952 81.558 1.00 42.82 199 LYS B CA 1
ATOM 6207 C C . LYS B 1 199 ? 21.299 -23.562 81.573 1.00 46.79 199 LYS B C 1
ATOM 6208 O O . LYS B 1 199 ? 20.342 -22.915 81.109 1.00 47.26 199 LYS B O 1
ATOM 6214 N N . PRO B 1 200 ? 21.122 -24.774 82.104 1.00 56.20 200 PRO B N 1
ATOM 6215 C CA . PRO B 1 200 ? 19.825 -25.461 81.970 1.00 60.26 200 PRO B CA 1
ATOM 6216 C C . PRO B 1 200 ? 18.636 -24.713 82.551 1.00 67.28 200 PRO B C 1
ATOM 6217 O O . PRO B 1 200 ? 17.509 -24.905 82.086 1.00 66.97 200 PRO B O 1
ATOM 6221 N N . GLU B 1 201 ? 18.852 -23.851 83.542 1.00 66.31 201 GLU B N 1
ATOM 6222 C CA . GLU B 1 201 ? 17.752 -23.181 84.222 1.00 79.40 201 GLU B CA 1
ATOM 6223 C C . GLU B 1 201 ? 17.315 -21.921 83.477 1.00 84.56 201 GLU B C 1
ATOM 6224 O O . GLU B 1 201 ? 18.064 -21.341 82.687 1.00 83.75 201 GLU B O 1
ATOM 6230 N N . GLY B 1 202 ? 16.081 -21.501 83.749 1.00 91.01 202 GLY B N 1
ATOM 6231 C CA . GLY B 1 202 ? 15.513 -20.309 83.147 1.00 92.29 202 GLY B CA 1
ATOM 6232 C C . GLY B 1 202 ? 14.256 -19.813 83.842 1.00 95.03 202 GLY B C 1
ATOM 6233 O O . GLY B 1 202 ? 13.137 -20.040 83.376 1.00 96.04 202 GLY B O 1
ATOM 6234 N N . ARG B 1 207 ? 13.995 -20.728 78.668 1.00 85.79 207 ARG B N 1
ATOM 6235 C CA . ARG B 1 207 ? 14.421 -21.574 79.776 1.00 87.50 207 ARG B CA 1
ATOM 6236 C C . ARG B 1 207 ? 15.919 -21.860 79.662 1.00 79.85 207 ARG B C 1
ATOM 6237 O O . ARG B 1 207 ? 16.737 -20.984 79.934 1.00 82.79 207 ARG B O 1
ATOM 6245 N N . GLY B 1 208 ? 16.282 -23.074 79.257 1.00 69.74 208 GLY B N 1
ATOM 6246 C CA . GLY B 1 208 ? 17.691 -23.406 79.075 1.00 56.46 208 GLY B CA 1
ATOM 6247 C C . GLY B 1 208 ? 18.275 -22.641 77.899 1.00 44.01 208 GLY B C 1
ATOM 6248 O O . GLY B 1 208 ? 17.664 -22.567 76.825 1.00 44.76 208 GLY B O 1
ATOM 6249 N N . SER B 1 209 ? 19.465 -22.072 78.089 1.00 38.17 209 SER B N 1
ATOM 6250 C CA . SER B 1 209 ? 20.067 -21.306 77.002 1.00 37.15 209 SER B CA 1
ATOM 6251 C C . SER B 1 209 ? 21.555 -21.093 77.250 1.00 33.88 209 SER B C 1
ATOM 6252 O O . SER B 1 209 ? 22.051 -21.255 78.364 1.00 28.09 209 SER B O 1
ATOM 6255 N N . LEU B 1 210 ? 22.236 -20.691 76.179 1.00 27.13 210 LEU B N 1
ATOM 6256 C CA . LEU B 1 210 ? 23.643 -20.325 76.241 1.00 28.18 210 LEU B CA 1
ATOM 6257 C C . LEU B 1 210 ? 23.790 -18.978 76.920 1.00 25.85 210 LEU B C 1
ATOM 6258 O O . LEU B 1 210 ? 23.074 -18.027 76.608 1.00 28.00 210 LEU B O 1
ATOM 6263 N N . ALA B 1 211 ? 24.790 -18.875 77.790 1.00 21.80 211 ALA B N 1
ATOM 6264 C CA . ALA B 1 211 ? 25.099 -17.631 78.468 1.00 21.52 211 ALA B CA 1
ATOM 6265 C C . ALA B 1 211 ? 26.572 -17.312 78.264 1.00 21.14 211 ALA B C 1
ATOM 6266 O O . ALA B 1 211 ? 27.421 -18.200 78.411 1.00 23.76 211 ALA B O 1
ATOM 6268 N N . PRO B 1 212 ? 26.909 -16.055 77.984 1.00 22.78 212 PRO B N 1
ATOM 6269 C CA . PRO B 1 212 ? 28.321 -15.667 77.913 1.00 23.09 212 PRO B CA 1
ATOM 6270 C C . PRO B 1 212 ? 28.924 -15.536 79.307 1.00 27.76 212 PRO B C 1
ATOM 6271 O O . PRO B 1 212 ? 28.298 -15.011 80.229 1.00 27.31 212 PRO B O 1
ATOM 6275 N N . ILE B 1 213 ? 30.169 -16.004 79.437 1.00 20.31 213 ILE B N 1
ATOM 6276 C CA . ILE B 1 213 ? 30.883 -16.071 80.714 1.00 22.98 213 ILE B CA 1
ATOM 6277 C C . ILE B 1 213 ? 32.072 -15.129 80.748 1.00 20.44 213 ILE B C 1
ATOM 6278 O O . ILE B 1 213 ? 32.338 -14.499 81.789 1.00 20.18 213 ILE B O 1
ATOM 6283 N N . ALA B 1 214 ? 32.833 -15.065 79.648 1.00 16.68 214 ALA B N 1
ATOM 6284 C CA . ALA B 1 214 ? 34.142 -14.398 79.741 1.00 17.72 214 ALA B CA 1
ATOM 6285 C C . ALA B 1 214 ? 34.561 -13.968 78.355 1.00 17.35 214 ALA B C 1
ATOM 6286 O O . ALA B 1 214 ? 34.359 -14.726 77.407 1.00 17.86 214 ALA B O 1
ATOM 6288 N N . ILE B 1 215 ? 35.153 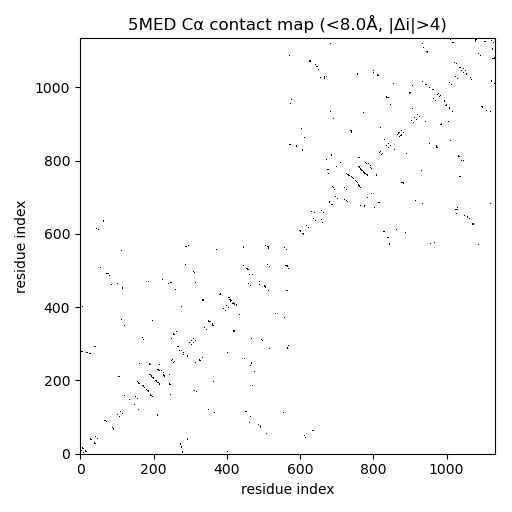-12.779 78.226 1.00 17.39 215 ILE B N 1
ATOM 6289 C CA . ILE B 1 215 ? 35.695 -12.280 76.959 1.00 20.67 215 ILE B CA 1
ATOM 6290 C C . ILE B 1 215 ? 37.107 -11.773 77.211 1.00 18.75 215 ILE B C 1
ATOM 6291 O O . ILE B 1 215 ? 37.311 -10.901 78.056 1.00 20.59 215 ILE B O 1
ATOM 6296 N N . GLN B 1 216 ? 38.079 -12.322 76.487 1.00 16.67 216 GLN B N 1
ATOM 6297 C CA . GLN B 1 216 ? 39.381 -11.702 76.339 1.00 16.71 216 GLN B CA 1
ATOM 6298 C C . GLN B 1 216 ? 39.466 -11.094 74.942 1.00 19.83 216 GLN B C 1
ATOM 6299 O O . GLN B 1 216 ? 39.294 -11.802 73.946 1.00 17.23 216 GLN B O 1
ATOM 6305 N N . ILE B 1 217 ? 39.741 -9.788 74.860 1.00 20.56 217 ILE B N 1
ATOM 6306 C CA . ILE B 1 217 ? 39.551 -9.112 73.580 1.00 19.60 217 ILE B CA 1
ATOM 6307 C C . ILE B 1 217 ? 40.674 -9.425 72.581 1.00 26.51 217 ILE B C 1
ATOM 6308 O O . ILE B 1 217 ? 40.439 -9.443 71.368 1.00 20.79 217 ILE B O 1
ATOM 6313 N N . ASN B 1 218 ? 41.888 -9.712 73.058 1.00 18.63 218 ASN B N 1
ATOM 6314 C CA . ASN B 1 218 ? 42.976 -10.096 72.176 1.00 24.36 218 ASN B CA 1
ATOM 6315 C C . ASN B 1 218 ? 43.604 -11.417 72.610 1.00 26.28 218 ASN B C 1
ATOM 6316 O O . ASN B 1 218 ? 43.321 -11.934 73.692 1.00 23.96 218 ASN B O 1
ATOM 6321 N N . GLN B 1 219 ? 44.488 -11.949 71.759 1.00 21.40 219 GLN B N 1
ATOM 6322 C CA . GLN B 1 219 ? 44.881 -13.350 71.889 1.00 23.20 219 GLN B CA 1
ATOM 6323 C C . GLN B 1 219 ? 45.914 -13.597 72.986 1.00 28.85 219 GLN B C 1
ATOM 6324 O O . GLN B 1 219 ? 45.939 -14.689 73.560 1.00 27.27 219 GLN B O 1
ATOM 6330 N N . GLN B 1 220 ? 46.790 -12.615 73.273 1.00 30.81 220 GLN B N 1
ATOM 6331 C CA . GLN B 1 220 ? 47.873 -12.799 74.217 1.00 34.54 220 GLN B CA 1
ATOM 6332 C C . GLN B 1 220 ? 47.495 -12.183 75.554 1.00 22.63 220 GLN B C 1
ATOM 6333 O O . GLN B 1 220 ? 47.372 -10.952 75.643 1.00 25.31 220 GLN B O 1
ATOM 6339 N N . PRO B 1 221 ? 47.344 -12.975 76.612 1.00 25.84 221 PRO B N 1
ATOM 6340 C CA . PRO B 1 221 ? 46.775 -12.452 77.857 1.00 24.42 221 PRO B CA 1
ATOM 6341 C C . PRO B 1 221 ? 47.719 -11.516 78.598 1.00 26.33 221 PRO B C 1
ATOM 6342 O O . PRO B 1 221 ? 48.935 -11.717 78.617 1.00 29.65 221 PRO B O 1
ATOM 6346 N N . ASP B 1 222 ? 47.146 -10.468 79.201 1.00 29.46 222 ASP B N 1
ATOM 6347 C CA . ASP B 1 222 ? 47.889 -9.670 80.159 1.00 28.87 222 ASP B CA 1
ATOM 6348 C C . ASP B 1 222 ? 46.882 -9.145 81.171 1.00 35.95 222 ASP B C 1
ATOM 6349 O O . ASP B 1 222 ? 45.855 -8.588 80.765 1.00 27.80 222 ASP B O 1
ATOM 6354 N N . PRO B 1 223 ? 47.146 -9.300 82.475 1.00 27.49 223 PRO B N 1
ATOM 6355 C CA . PRO B 1 223 ? 46.124 -8.926 83.463 1.00 26.93 223 PRO B CA 1
ATOM 6356 C C . PRO B 1 223 ? 45.780 -7.454 83.440 1.00 29.41 223 PRO B C 1
ATOM 6357 O O . PRO B 1 223 ? 44.718 -7.078 83.937 1.00 34.29 223 PRO B O 1
ATOM 6361 N N . ILE B 1 224 ? 46.636 -6.595 82.890 1.00 28.32 224 ILE B N 1
ATOM 6362 C CA . ILE B 1 224 ? 46.379 -5.168 82.870 1.00 32.06 224 ILE B CA 1
ATOM 6363 C C . ILE B 1 224 ? 45.958 -4.699 81.484 1.00 33.63 224 ILE B C 1
ATOM 6364 O O . ILE B 1 224 ? 44.942 -4.021 81.330 1.00 38.31 224 ILE B O 1
ATOM 6369 N N . THR B 1 225 ? 46.719 -5.068 80.453 1.00 26.73 225 THR B N 1
ATOM 6370 C CA . THR B 1 225 ? 46.433 -4.517 79.137 1.00 32.78 225 THR B CA 1
ATOM 6371 C C . THR B 1 225 ? 45.528 -5.409 78.297 1.00 38.53 225 THR B C 1
ATOM 6372 O O . THR B 1 225 ? 45.080 -4.967 77.236 1.00 29.18 225 THR B O 1
ATOM 6376 N N . ASN B 1 226 ? 45.264 -6.642 78.719 1.00 29.93 226 ASN B N 1
ATOM 6377 C CA . ASN B 1 226 ? 44.374 -7.472 77.922 1.00 27.09 226 ASN B CA 1
ATOM 6378 C C . ASN B 1 226 ? 43.683 -8.475 78.844 1.00 25.01 226 ASN B C 1
ATOM 6379 O O . ASN B 1 226 ? 43.861 -9.695 78.716 1.00 24.75 226 ASN B O 1
ATOM 6384 N N . PRO B 1 227 ? 42.891 -7.984 79.790 1.00 24.22 227 PRO B N 1
ATOM 6385 C CA . PRO B 1 227 ? 42.363 -8.838 80.851 1.00 23.79 227 PRO B CA 1
ATOM 6386 C C . PRO B 1 227 ? 41.145 -9.614 80.371 1.00 25.80 227 PRO B C 1
ATOM 6387 O O . PRO B 1 227 ? 40.616 -9.390 79.283 1.00 24.92 227 PRO B O 1
ATOM 6391 N N . ILE B 1 228 ? 40.684 -10.522 81.215 1.00 21.66 228 ILE B N 1
ATOM 6392 C CA . ILE B 1 228 ? 39.470 -11.269 80.924 1.00 22.26 228 ILE B CA 1
ATOM 6393 C C . ILE B 1 228 ? 38.297 -10.507 81.528 1.00 23.29 228 ILE B C 1
ATOM 6394 O O . ILE B 1 228 ? 38.238 -10.302 82.745 1.00 23.03 228 ILE B O 1
ATOM 6399 N N . TYR B 1 229 ? 37.385 -10.045 80.672 1.00 19.81 229 TYR B N 1
ATOM 6400 C CA . TYR B 1 229 ? 36.174 -9.380 81.114 1.00 21.79 229 TYR B CA 1
ATOM 6401 C C . TYR B 1 229 ? 35.045 -10.384 81.336 1.00 25.48 229 TYR B C 1
ATOM 6402 O O . TYR B 1 229 ? 34.989 -11.425 80.678 1.00 20.75 229 TYR B O 1
ATOM 6411 N N . THR B 1 230 ? 34.164 -10.089 82.288 1.00 19.07 230 THR B N 1
ATOM 6412 C CA . THR B 1 230 ? 33.045 -10.955 82.630 1.00 18.33 230 THR B CA 1
ATOM 6413 C C . THR B 1 230 ? 31.802 -10.095 82.764 1.00 17.84 230 THR B C 1
ATOM 6414 O O . THR B 1 230 ? 31.886 -8.862 82.752 1.00 20.05 230 THR B O 1
ATOM 6418 N N . PRO B 1 231 ? 30.609 -10.706 82.867 1.00 15.37 231 PRO B N 1
ATOM 6419 C CA . PRO B 1 231 ? 29.397 -9.889 83.090 1.00 18.48 231 PRO B CA 1
ATOM 6420 C C . PRO B 1 231 ? 29.432 -9.030 84.349 1.00 23.93 231 PRO B C 1
ATOM 6421 O O . PRO B 1 231 ? 28.604 -8.119 84.474 1.00 27.85 231 PRO B O 1
ATOM 6425 N N . ARG B 1 232 ? 30.365 -9.275 85.291 1.00 23.75 232 ARG B N 1
ATOM 6426 C CA . ARG B 1 232 ? 30.509 -8.439 86.472 1.00 27.98 232 ARG B CA 1
ATOM 6427 C C . ARG B 1 232 ? 31.190 -7.108 86.187 1.00 34.03 232 ARG B C 1
ATOM 6428 O O . ARG B 1 232 ? 31.368 -6.319 87.121 1.00 26.20 232 ARG B O 1
ATOM 6436 N N . ASP B 1 233 ? 31.629 -6.860 84.958 1.00 21.60 233 ASP B N 1
ATOM 6437 C CA . ASP B 1 233 ? 32.463 -5.700 84.703 1.00 21.84 233 ASP B CA 1
ATOM 6438 C C . ASP B 1 233 ? 31.689 -4.542 84.090 1.00 24.01 233 ASP B C 1
ATOM 6439 O O . ASP B 1 233 ? 32.301 -3.628 83.520 1.00 19.92 233 ASP B O 1
ATOM 6444 N N . GLY B 1 234 ? 30.369 -4.552 84.213 1.00 25.06 234 GLY B N 1
ATOM 6445 C CA . GLY B 1 234 ? 29.611 -3.330 83.971 1.00 25.37 234 GLY B CA 1
ATOM 6446 C C . GLY B 1 234 ? 29.706 -2.873 82.530 1.00 23.25 234 GLY B C 1
ATOM 6447 O O . GLY B 1 234 ? 29.546 -3.654 81.578 1.00 23.61 234 GLY B O 1
ATOM 6448 N N . LYS B 1 235 ? 29.980 -1.578 82.360 1.00 21.69 235 LYS B N 1
ATOM 6449 C CA . LYS B 1 235 ? 30.114 -1.048 81.009 1.00 25.21 235 LYS B CA 1
ATOM 6450 C C . LYS B 1 235 ? 31.315 -1.638 80.287 1.00 26.97 235 LYS B C 1
ATOM 6451 O O . LYS B 1 235 ? 31.314 -1.706 79.045 1.00 23.36 235 LYS B O 1
ATOM 6457 N N . HIS B 1 236 ? 32.346 -2.064 81.020 1.00 22.49 236 HIS B N 1
ATOM 6458 C CA . HIS B 1 236 ? 33.504 -2.659 80.358 1.00 25.23 236 HIS B CA 1
ATOM 6459 C C . HIS B 1 236 ? 33.130 -3.989 79.710 1.00 22.18 236 HIS B C 1
ATOM 6460 O O . HIS B 1 236 ? 33.645 -4.328 78.635 1.00 20.48 236 HIS B O 1
ATOM 6467 N N . TRP B 1 237 ? 32.189 -4.717 80.326 1.00 21.43 237 TRP B N 1
ATOM 6468 C CA . TRP B 1 237 ? 31.652 -5.925 79.716 1.00 19.97 237 TRP B CA 1
ATOM 6469 C C . TRP B 1 237 ? 30.875 -5.611 78.450 1.00 23.32 237 TRP B C 1
ATOM 6470 O O . TRP B 1 237 ? 31.028 -6.288 77.424 1.00 20.45 237 TRP B O 1
ATOM 6481 N N . PHE B 1 238 ? 30.052 -4.569 78.511 1.00 22.63 238 PHE B N 1
ATOM 6482 C CA . PHE B 1 238 ? 29.341 -4.114 77.330 1.00 24.70 238 PHE B CA 1
ATOM 6483 C C . PHE B 1 238 ? 30.311 -3.826 76.184 1.00 22.49 238 PHE B C 1
ATOM 6484 O O . PHE B 1 238 ? 30.113 -4.298 75.046 1.00 22.97 238 PHE B O 1
ATOM 6492 N N . ILE B 1 239 ? 31.438 -3.174 76.492 1.00 20.58 239 ILE B N 1
ATOM 6493 C CA . ILE B 1 239 ? 32.411 -2.859 75.442 1.00 21.00 239 ILE B CA 1
ATOM 6494 C C . ILE B 1 239 ? 33.109 -4.112 74.946 1.00 23.63 239 ILE B C 1
ATOM 6495 O O . ILE B 1 239 ? 33.370 -4.258 73.740 1.00 21.67 239 ILE B O 1
ATOM 6500 N N . ALA B 1 240 ? 33.399 -5.043 75.840 1.00 18.13 240 ALA B N 1
ATOM 6501 C CA . ALA B 1 240 ? 34.034 -6.279 75.402 1.00 17.38 240 ALA B CA 1
ATOM 6502 C C . ALA B 1 240 ? 33.126 -7.036 74.431 1.00 20.89 240 ALA B C 1
ATOM 6503 O O . ALA B 1 240 ? 33.608 -7.569 73.406 1.00 19.18 240 ALA B O 1
ATOM 6505 N N . LYS B 1 241 ? 31.813 -7.019 74.678 1.00 18.36 241 LYS B N 1
ATOM 6506 C CA . LYS B 1 241 ? 30.909 -7.656 73.712 1.00 19.56 241 LYS B CA 1
ATOM 6507 C C . LYS B 1 241 ? 30.914 -6.948 72.365 1.00 16.42 241 LYS B C 1
ATOM 6508 O O . LYS B 1 241 ? 30.796 -7.612 71.315 1.00 18.49 241 LYS B O 1
ATOM 6514 N N . ILE B 1 242 ? 31.081 -5.629 72.347 1.00 19.34 242 ILE B N 1
ATOM 6515 C CA . ILE B 1 242 ? 31.154 -4.912 71.069 1.00 17.56 242 ILE B CA 1
ATOM 6516 C C . ILE B 1 242 ? 32.319 -5.454 70.249 1.00 18.25 242 ILE B C 1
ATOM 6517 O O . ILE B 1 242 ? 32.170 -5.767 69.049 1.00 16.78 242 ILE B O 1
ATOM 6522 N N . PHE B 1 243 ? 33.490 -5.577 70.874 1.00 17.71 243 PHE B N 1
ATOM 6523 C CA . PHE B 1 243 ? 34.649 -6.090 70.154 1.00 19.64 243 PHE B CA 1
ATOM 6524 C C . PHE B 1 243 ? 34.435 -7.533 69.707 1.00 18.22 243 PHE B C 1
ATOM 6525 O O . PHE B 1 243 ? 34.801 -7.900 68.575 1.00 17.30 243 PHE B O 1
ATOM 6533 N N . ALA B 1 244 ? 33.787 -8.346 70.542 1.00 16.80 244 ALA B N 1
ATOM 6534 C CA . ALA B 1 244 ? 33.502 -9.721 70.151 1.00 11.58 244 ALA B CA 1
ATOM 6535 C C . ALA B 1 244 ? 32.526 -9.775 68.979 1.00 16.09 244 ALA B C 1
ATOM 6536 O O . ALA B 1 244 ? 32.690 -10.601 68.061 1.00 15.62 244 ALA B O 1
ATOM 6538 N N . GLN B 1 245 ? 31.554 -8.866 68.951 1.00 15.50 245 GLN B N 1
ATOM 6539 C CA . GLN B 1 245 ? 30.611 -8.853 67.842 1.00 17.64 245 GLN B CA 1
ATOM 6540 C C . GLN B 1 245 ? 31.306 -8.397 66.568 1.00 15.70 245 GLN B C 1
ATOM 6541 O O . GLN B 1 245 ? 31.036 -8.946 65.470 1.00 16.05 245 GLN B O 1
ATOM 6547 N N . MET B 1 246 ? 32.177 -7.400 66.682 1.00 16.42 246 MET B N 1
ATOM 6548 C CA . MET B 1 246 ? 32.925 -6.931 65.529 1.00 17.65 246 MET B CA 1
ATOM 6549 C C . MET B 1 246 ? 33.741 -8.064 64.916 1.00 17.43 246 MET B C 1
ATOM 6550 O O . MET B 1 246 ? 33.739 -8.264 63.686 1.00 17.29 246 MET B O 1
ATOM 6555 N N . ALA B 1 247 ? 34.390 -8.861 65.775 1.00 16.74 247 ALA B N 1
ATOM 6556 C CA . ALA B 1 247 ? 35.154 -10.001 65.288 1.00 14.57 247 ALA B CA 1
ATOM 6557 C C . ALA B 1 247 ? 34.259 -11.042 64.629 1.00 17.25 247 ALA B C 1
ATOM 6558 O O . ALA B 1 247 ? 34.577 -11.533 63.525 1.00 20.75 247 ALA B O 1
ATOM 6560 N N . ASP B 1 248 ? 33.112 -11.335 65.239 1.00 17.16 248 ASP B N 1
ATOM 6561 C CA . ASP B 1 248 ? 32.156 -12.247 64.617 1.00 16.27 248 ASP B CA 1
ATOM 6562 C C . ASP B 1 248 ? 31.700 -11.716 63.263 1.00 13.73 248 ASP B C 1
ATOM 6563 O O . ASP B 1 248 ? 31.586 -12.492 62.284 1.00 17.83 248 ASP B O 1
ATOM 6568 N N . GLY B 1 249 ? 31.518 -10.406 63.160 1.00 14.69 249 GLY B N 1
ATOM 6569 C CA . GLY B 1 249 ? 31.087 -9.806 61.918 1.00 17.40 249 GLY B CA 1
ATOM 6570 C C . GLY B 1 249 ? 32.126 -9.886 60.821 1.00 17.31 249 GLY B C 1
ATOM 6571 O O . GLY B 1 249 ? 31.800 -10.128 59.651 1.00 18.81 249 GLY B O 1
ATOM 6572 N N . ASN B 1 250 ? 33.386 -9.781 61.191 1.00 17.29 250 ASN B N 1
ATOM 6573 C CA . ASN B 1 250 ? 34.453 -9.900 60.206 1.00 15.48 250 ASN B CA 1
ATOM 6574 C C . ASN B 1 250 ? 34.622 -11.344 59.760 1.00 19.30 250 ASN B C 1
ATOM 6575 O O . ASN B 1 250 ? 34.724 -11.614 58.542 1.00 21.14 250 ASN B O 1
ATOM 6580 N N . CYS B 1 251 ? 34.559 -12.275 60.705 1.00 16.44 251 CYS B N 1
ATOM 6581 C CA . CYS B 1 251 ? 34.569 -13.677 60.337 1.00 16.35 251 CYS B CA 1
ATOM 6582 C C . CYS B 1 251 ? 33.352 -14.021 59.503 1.00 20.26 251 CYS B C 1
ATOM 6583 O O . CYS B 1 251 ? 33.453 -14.766 58.521 1.00 19.28 251 CYS B O 1
ATOM 6586 N N . HIS B 1 252 ? 32.209 -13.450 59.855 1.00 16.41 252 HIS B N 1
ATOM 6587 C CA . HIS B 1 252 ? 31.026 -13.644 59.047 1.00 17.83 252 HIS B CA 1
ATOM 6588 C C . HIS B 1 252 ? 31.245 -13.230 57.606 1.00 19.75 252 HIS B C 1
ATOM 6589 O O . HIS B 1 252 ? 30.997 -14.027 56.676 1.00 16.32 252 HIS B O 1
ATOM 6596 N N . GLU B 1 253 ? 31.657 -11.983 57.376 1.00 18.01 253 GLU B N 1
ATOM 6597 C CA . GLU B 1 253 ? 31.651 -11.512 55.983 1.00 16.11 253 GLU B CA 1
ATOM 6598 C C . GLU B 1 253 ? 32.755 -12.159 55.164 1.00 21.66 253 GLU B C 1
ATOM 6599 O O . GLU B 1 253 ? 32.521 -12.569 54.023 1.00 23.06 253 GLU B O 1
ATOM 6605 N N . ALA B 1 254 ? 33.949 -12.270 55.726 1.00 17.63 254 ALA B N 1
ATOM 6606 C CA . ALA B 1 254 ? 35.067 -12.811 54.978 1.00 21.26 254 ALA B CA 1
ATOM 6607 C C . ALA B 1 254 ? 34.964 -14.329 54.847 1.00 20.66 254 ALA B C 1
ATOM 6608 O O . ALA B 1 254 ? 35.145 -14.870 53.754 1.00 20.99 254 ALA B O 1
ATOM 6610 N N . ILE B 1 255 ? 34.689 -15.034 55.936 1.00 17.78 255 ILE B N 1
ATOM 6611 C CA . ILE B 1 255 ? 34.800 -16.484 55.914 1.00 17.13 255 ILE B CA 1
ATOM 6612 C C . ILE B 1 255 ? 33.455 -17.134 55.590 1.00 17.70 255 ILE B C 1
ATOM 6613 O O . ILE B 1 255 ? 33.339 -17.895 54.623 1.00 20.57 255 ILE B O 1
ATOM 6618 N N . SER B 1 256 ? 32.431 -16.856 56.404 1.00 14.33 256 SER B N 1
ATOM 6619 C CA . SER B 1 256 ? 31.209 -17.643 56.284 1.00 15.00 256 SER B CA 1
ATOM 6620 C C . SER B 1 256 ? 30.397 -17.245 55.061 1.00 19.65 256 SER B C 1
ATOM 6621 O O . SER B 1 256 ? 29.749 -18.094 54.440 1.00 20.34 256 SER B O 1
ATOM 6624 N N . HIS B 1 257 ? 30.400 -15.957 54.717 1.00 18.84 257 HIS B N 1
ATOM 6625 C CA . HIS B 1 257 ? 29.524 -15.434 53.675 1.00 15.84 257 HIS B CA 1
ATOM 6626 C C . HIS B 1 257 ? 30.269 -15.376 52.352 1.00 15.64 257 HIS B C 1
ATOM 6627 O O . HIS B 1 257 ? 29.992 -16.175 51.456 1.00 22.22 257 HIS B O 1
ATOM 6634 N N . LEU B 1 258 ? 31.257 -14.480 52.210 1.00 15.99 258 LEU B N 1
ATOM 6635 C CA . LEU B 1 258 ? 31.933 -14.352 50.928 1.00 20.55 258 LEU B CA 1
ATOM 6636 C C . LEU B 1 258 ? 32.680 -15.625 50.553 1.00 17.95 258 LEU B C 1
ATOM 6637 O O . LEU B 1 258 ? 32.467 -16.177 49.473 1.00 17.93 258 LEU B O 1
ATOM 6642 N N . ALA B 1 259 ? 33.567 -16.108 51.424 1.00 19.05 259 ALA B N 1
ATOM 6643 C CA . ALA B 1 259 ? 34.375 -17.265 51.054 1.00 19.50 259 ALA B CA 1
ATOM 6644 C C . ALA B 1 259 ? 33.511 -18.500 50.849 1.00 19.48 259 ALA B C 1
ATOM 6645 O O . ALA B 1 259 ? 33.548 -19.134 49.795 1.00 21.83 259 ALA B O 1
ATOM 6647 N N . ARG B 1 260 ? 32.725 -18.866 51.865 1.00 16.91 260 ARG B N 1
ATOM 6648 C CA . ARG B 1 260 ? 32.223 -20.223 51.939 1.00 18.76 260 ARG B CA 1
ATOM 6649 C C . ARG B 1 260 ? 30.791 -20.356 51.455 1.00 19.70 260 ARG B C 1
ATOM 6650 O O . ARG B 1 260 ? 30.172 -21.403 51.652 1.00 20.98 260 ARG B O 1
ATOM 6658 N N . THR B 1 261 ? 30.250 -19.334 50.810 1.00 20.25 261 THR B N 1
ATOM 6659 C CA . THR B 1 261 ? 29.083 -19.545 49.967 1.00 19.51 261 THR B CA 1
ATOM 6660 C C . THR B 1 261 ? 29.425 -19.029 48.574 1.00 20.93 261 THR B C 1
ATOM 6661 O O . THR B 1 261 ? 29.759 -19.832 47.703 1.00 24.37 261 THR B O 1
ATOM 6665 N N . HIS B 1 262 ? 29.484 -17.707 48.387 1.00 19.73 262 HIS B N 1
ATOM 6666 C CA . HIS B 1 262 ? 29.701 -17.107 47.075 1.00 17.35 262 HIS B CA 1
ATOM 6667 C C . HIS B 1 262 ? 30.901 -17.710 46.337 1.00 18.76 262 HIS B C 1
ATOM 6668 O O . HIS B 1 262 ? 30.769 -18.232 45.232 1.00 17.96 262 HIS B O 1
ATOM 6675 N N . LEU B 1 263 ? 32.099 -17.601 46.925 1.00 16.89 263 LEU B N 1
ATOM 6676 C CA . LEU B 1 263 ? 33.297 -17.814 46.123 1.00 18.53 263 LEU B CA 1
ATOM 6677 C C . LEU B 1 263 ? 33.660 -19.280 45.955 1.00 22.03 263 LEU B C 1
ATOM 6678 O O . LEU B 1 263 ? 34.212 -19.650 44.923 1.00 20.63 263 LEU B O 1
ATOM 6683 N N . ILE B 1 264 ? 33.323 -20.139 46.921 1.00 17.73 264 ILE B N 1
ATOM 6684 C CA . ILE B 1 264 ? 33.548 -21.564 46.690 1.00 18.89 264 ILE B CA 1
ATOM 6685 C C . ILE B 1 264 ? 32.560 -22.132 45.689 1.00 21.47 264 ILE B C 1
ATOM 6686 O O . ILE B 1 264 ? 32.779 -23.237 45.180 1.00 20.46 264 ILE B O 1
ATOM 6691 N N . LEU B 1 265 ? 31.461 -21.429 45.388 1.00 20.24 265 LEU B N 1
ATOM 6692 C CA . LEU B 1 265 ? 30.565 -21.941 44.360 1.00 20.11 265 LEU B CA 1
ATOM 6693 C C . LEU B 1 265 ? 31.108 -21.660 42.969 1.00 21.99 265 LEU B C 1
ATOM 6694 O O . LEU B 1 265 ? 30.781 -22.392 42.025 1.00 21.24 265 LEU B O 1
ATOM 6699 N N . GLU B 1 266 ? 31.909 -20.608 42.817 1.00 17.69 266 GLU B N 1
ATOM 6700 C CA . GLU B 1 266 ? 32.338 -20.203 41.484 1.00 19.03 266 GLU B CA 1
ATOM 6701 C C . GLU B 1 266 ? 33.013 -21.325 40.688 1.00 21.09 266 GLU B C 1
ATOM 6702 O O . GLU B 1 266 ? 32.654 -21.515 39.505 1.00 19.83 266 GLU B O 1
ATOM 6708 N N . PRO B 1 267 ? 33.914 -22.138 41.269 1.00 22.26 267 PRO B N 1
ATOM 6709 C CA . PRO B 1 267 ? 34.512 -23.215 40.465 1.00 21.06 267 PRO B CA 1
ATOM 6710 C C . PRO B 1 267 ? 33.509 -24.235 39.984 1.00 21.29 267 PRO B C 1
ATOM 6711 O O . PRO B 1 267 ? 33.702 -24.826 38.919 1.00 21.26 267 PRO B O 1
ATOM 6715 N N . PHE B 1 268 ? 32.479 -24.526 40.787 1.00 19.34 268 PHE B N 1
ATOM 6716 C CA . PHE B 1 268 ? 31.481 -25.495 40.356 1.00 21.25 268 PHE B CA 1
ATOM 6717 C C . PHE B 1 268 ? 30.668 -24.954 39.187 1.00 21.24 268 PHE B C 1
ATOM 6718 O O . PHE B 1 268 ? 30.327 -25.702 38.257 1.00 20.36 268 PHE B O 1
ATOM 6726 N N . VAL B 1 269 ? 30.361 -23.646 39.212 1.00 21.22 269 VAL B N 1
ATOM 6727 C CA . VAL B 1 269 ? 29.583 -23.073 38.123 1.00 18.16 269 VAL B CA 1
ATOM 6728 C C . VAL B 1 269 ? 30.390 -23.136 36.835 1.00 17.87 269 VAL B C 1
ATOM 6729 O O . VAL B 1 269 ? 29.884 -23.529 35.751 1.00 19.82 269 VAL B O 1
ATOM 6733 N N . LEU B 1 270 ? 31.682 -22.803 36.945 1.00 17.47 270 LEU B N 1
ATOM 6734 C CA . LEU B 1 270 ? 32.544 -22.781 35.766 1.00 22.11 270 LEU B CA 1
ATOM 6735 C C . LEU B 1 270 ? 32.837 -24.187 35.254 1.00 24.31 270 LEU B C 1
ATOM 6736 O O . LEU B 1 270 ? 32.874 -24.401 34.045 1.00 23.72 270 LEU B O 1
ATOM 6741 N N . ALA B 1 271 ? 33.082 -25.152 36.145 1.00 19.57 271 ALA B N 1
ATOM 6742 C CA . ALA B 1 271 ? 33.313 -26.525 35.707 1.00 16.51 271 ALA B CA 1
ATOM 6743 C C . ALA B 1 271 ? 32.101 -27.058 34.959 1.00 21.19 271 ALA B C 1
ATOM 6744 O O . ALA B 1 271 ? 32.234 -27.762 33.951 1.00 22.33 271 ALA B O 1
ATOM 6746 N N . THR B 1 272 ? 30.908 -26.761 35.478 1.00 19.14 272 THR B N 1
ATOM 6747 C CA . THR B 1 272 ? 29.685 -27.226 34.844 1.00 19.28 272 THR B CA 1
ATOM 6748 C C . THR B 1 272 ? 29.623 -26.729 33.399 1.00 25.65 272 THR B C 1
ATOM 6749 O O . THR B 1 272 ? 29.410 -27.504 32.456 1.00 22.40 272 THR B O 1
ATOM 6753 N N . ALA B 1 273 ? 29.913 -25.430 33.205 1.00 25.14 273 ALA B N 1
ATOM 6754 C CA . ALA B 1 273 ? 29.936 -24.887 31.850 1.00 26.12 273 ALA B CA 1
ATOM 6755 C C . ALA B 1 273 ? 31.088 -25.449 31.011 1.00 21.58 273 ALA B C 1
ATOM 6756 O O . ALA B 1 273 ? 30.936 -25.672 29.804 1.00 26.90 273 ALA B O 1
ATOM 6758 N N . ASN B 1 274 ? 32.249 -25.672 31.614 1.00 20.55 274 ASN B N 1
ATOM 6759 C CA . ASN B 1 274 ? 33.426 -26.044 30.843 1.00 23.65 274 ASN B CA 1
ATOM 6760 C C . ASN B 1 274 ? 33.483 -27.526 30.494 1.00 23.08 274 ASN B C 1
ATOM 6761 O O . ASN B 1 274 ? 34.268 -27.904 29.617 1.00 25.54 274 ASN B O 1
ATOM 6766 N N . GLU B 1 275 ? 32.669 -28.381 31.116 1.00 22.51 275 GLU B N 1
ATOM 6767 C CA . GLU B 1 275 ? 32.819 -29.821 30.915 1.00 24.11 275 GLU B CA 1
ATOM 6768 C C . GLU B 1 275 ? 31.524 -30.569 30.645 1.00 28.09 275 GLU B C 1
ATOM 6769 O O . GLU B 1 275 ? 31.595 -31.689 30.137 1.00 28.70 275 GLU B O 1
ATOM 6775 N N . LEU B 1 276 ? 30.359 -30.022 30.975 1.00 24.87 276 LEU B N 1
ATOM 6776 C CA . LEU B 1 276 ? 29.117 -30.764 30.835 1.00 25.53 276 LEU B CA 1
ATOM 6777 C C . LEU B 1 276 ? 28.285 -30.178 29.708 1.00 30.86 276 LEU B C 1
ATOM 6778 O O . LEU B 1 276 ? 28.080 -28.960 29.650 1.00 23.42 276 LEU B O 1
ATOM 6783 N N . ALA B 1 277 ? 27.766 -31.061 28.850 1.00 26.23 277 ALA B N 1
ATOM 6784 C CA . ALA B 1 277 ? 26.836 -30.671 27.809 1.00 30.54 277 ALA B CA 1
ATOM 6785 C C . ALA B 1 277 ? 25.547 -30.114 28.414 1.00 26.77 277 ALA B C 1
ATOM 6786 O O . ALA B 1 277 ? 25.171 -30.469 29.531 1.00 24.08 277 ALA B O 1
ATOM 6788 N N . PRO B 1 278 ? 24.834 -29.260 27.672 1.00 25.74 278 PRO B N 1
ATOM 6789 C CA . PRO B 1 278 ? 23.565 -28.702 28.182 1.00 24.45 278 PRO B CA 1
ATOM 6790 C C . PRO B 1 278 ? 22.535 -29.748 28.571 1.00 25.10 278 PRO B C 1
ATOM 6791 O O . PRO B 1 278 ? 21.715 -29.500 29.460 1.00 27.01 278 PRO B O 1
ATOM 6795 N N . ASN B 1 279 ? 22.548 -30.908 27.911 1.00 25.52 279 ASN B N 1
ATOM 6796 C CA . ASN B 1 279 ? 21.673 -32.020 28.244 1.00 30.46 279 ASN B CA 1
ATOM 6797 C C . ASN B 1 279 ? 22.372 -33.086 29.075 1.00 36.33 279 ASN B C 1
ATOM 6798 O O . ASN B 1 279 ? 21.931 -34.238 29.079 1.00 30.15 279 ASN B O 1
ATOM 6803 N N . HIS B 1 280 ? 23.461 -32.747 29.735 1.00 27.09 280 HIS B N 1
ATOM 6804 C CA . HIS B 1 280 ? 23.981 -33.657 30.736 1.00 26.56 280 HIS B CA 1
ATOM 6805 C C . HIS B 1 280 ? 23.096 -33.598 31.972 1.00 27.17 280 HIS B C 1
ATOM 6806 O O . HIS B 1 280 ? 22.763 -32.502 32.435 1.00 28.10 280 HIS B O 1
ATOM 6813 N N . PRO B 1 281 ? 22.692 -34.750 32.529 1.00 30.96 281 PRO B N 1
ATOM 6814 C CA . PRO B 1 281 ? 21.761 -34.732 33.672 1.00 24.70 281 PRO B CA 1
ATOM 6815 C C . PRO B 1 281 ? 22.271 -33.940 34.859 1.00 24.24 281 PRO B C 1
ATOM 6816 O O . PRO B 1 281 ? 21.465 -33.339 35.590 1.00 24.26 281 PRO B O 1
ATOM 6820 N N . LEU B 1 282 ? 23.587 -33.951 35.114 1.00 23.77 282 LEU B N 1
ATOM 6821 C CA . LEU B 1 282 ? 24.116 -33.203 36.247 1.00 26.00 282 LEU B CA 1
ATOM 6822 C C . LEU B 1 282 ? 24.079 -31.702 35.988 1.00 25.28 282 LEU B C 1
ATOM 6823 O O . LEU B 1 282 ? 23.811 -30.912 36.901 1.00 26.43 282 LEU B O 1
ATOM 6828 N N . SER B 1 283 ? 24.334 -31.295 34.741 1.00 25.08 283 SER B N 1
ATOM 6829 C CA . SER B 1 283 ? 24.204 -29.888 34.397 1.00 23.30 283 SER B CA 1
ATOM 6830 C C . SER B 1 283 ? 22.768 -29.428 34.592 1.00 24.31 283 SER B C 1
ATOM 6831 O O . SER B 1 283 ? 22.514 -28.363 35.179 1.00 23.15 283 SER B O 1
ATOM 6834 N N . VAL B 1 284 ? 21.816 -30.253 34.160 1.00 20.53 284 VAL B N 1
ATOM 6835 C CA . VAL B 1 284 ? 20.399 -29.924 34.282 1.00 22.01 284 VAL B CA 1
ATOM 6836 C C . VAL B 1 284 ? 20.006 -29.826 35.752 1.00 24.98 284 VAL B C 1
ATOM 6837 O O . VAL B 1 284 ? 19.238 -28.945 36.146 1.00 25.91 284 VAL B O 1
ATOM 6841 N N . LEU B 1 285 ? 20.558 -30.711 36.587 1.00 22.83 285 LEU B N 1
ATOM 6842 C CA . LEU B 1 285 ? 20.265 -30.680 38.015 1.00 22.20 285 LEU B CA 1
ATOM 6843 C C . LEU B 1 285 ? 20.815 -29.422 38.684 1.00 22.09 285 LEU B C 1
ATOM 6844 O O . LEU B 1 285 ? 20.124 -28.773 39.479 1.00 24.88 285 LEU B O 1
ATOM 6849 N N . LEU B 1 286 ? 22.088 -29.090 38.410 1.00 25.71 286 LEU B N 1
ATOM 6850 C CA . LEU B 1 286 ? 22.791 -28.050 39.156 1.00 23.05 286 LEU B CA 1
ATOM 6851 C C . LEU B 1 286 ? 22.447 -26.636 38.694 1.00 24.43 286 LEU B C 1
ATOM 6852 O O . LEU B 1 286 ? 22.401 -25.719 39.522 1.00 22.91 286 LEU B O 1
ATOM 6857 N N . LYS B 1 287 ? 22.257 -26.429 37.390 1.00 24.77 287 LYS B N 1
ATOM 6858 C CA . LYS B 1 287 ? 22.173 -25.057 36.904 1.00 24.33 287 LYS B CA 1
ATOM 6859 C C . LYS B 1 287 ? 21.061 -24.218 37.546 1.00 23.47 287 LYS B C 1
ATOM 6860 O O . LYS B 1 287 ? 21.283 -23.008 37.710 1.00 24.45 287 LYS B O 1
ATOM 6866 N N . PRO B 1 288 ? 19.880 -24.752 37.907 1.00 22.21 288 PRO B N 1
ATOM 6867 C CA . PRO B 1 288 ? 18.916 -23.904 38.613 1.00 19.84 288 PRO B CA 1
ATOM 6868 C C . PRO B 1 288 ? 19.490 -23.318 39.889 1.00 21.32 288 PRO B C 1
ATOM 6869 O O . PRO B 1 288 ? 19.129 -22.200 40.282 1.00 22.53 288 PRO B O 1
ATOM 6873 N N . HIS B 1 289 ? 20.398 -24.049 40.545 1.00 18.74 289 HIS B N 1
ATOM 6874 C CA . HIS B 1 289 ? 21.028 -23.625 41.777 1.00 19.25 289 HIS B CA 1
ATOM 6875 C C . HIS B 1 289 ? 22.256 -22.743 41.552 1.00 22.68 289 HIS B C 1
ATOM 6876 O O . HIS B 1 289 ? 22.921 -22.378 42.530 1.00 19.90 289 HIS B O 1
ATOM 6883 N N . PHE B 1 290 ? 22.562 -22.396 40.298 1.00 20.82 290 PHE B N 1
ATOM 6884 C CA . PHE B 1 290 ? 23.592 -21.432 39.933 1.00 19.50 290 PHE B CA 1
ATOM 6885 C C . PHE B 1 290 ? 23.017 -20.151 39.323 1.00 16.68 290 PHE B C 1
ATOM 6886 O O . PHE B 1 290 ? 23.789 -19.296 38.877 1.00 19.57 290 PHE B O 1
ATOM 6894 N N . GLN B 1 291 ? 21.697 -19.982 39.324 1.00 20.03 291 GLN B N 1
ATOM 6895 C CA . GLN B 1 291 ? 21.100 -18.805 38.703 1.00 17.60 291 GLN B CA 1
ATOM 6896 C C . GLN B 1 291 ? 21.564 -17.510 39.370 1.00 20.94 291 GLN B C 1
ATOM 6897 O O . GLN B 1 291 ? 21.395 -17.333 40.578 1.00 18.30 291 GLN B O 1
ATOM 6903 N N . PHE B 1 292 ? 22.128 -16.610 38.564 1.00 19.50 292 PHE B N 1
ATOM 6904 C CA . PHE B 1 292 ? 22.659 -15.315 38.993 1.00 17.40 292 PHE B CA 1
ATOM 6905 C C . PHE B 1 292 ? 23.905 -15.432 39.856 1.00 15.69 292 PHE B C 1
ATOM 6906 O O . PHE B 1 292 ? 24.364 -14.419 40.394 1.00 19.62 292 PHE B O 1
ATOM 6914 N N . THR B 1 293 ? 24.494 -16.626 40.002 1.00 18.67 293 THR B N 1
ATOM 6915 C CA . THR B 1 293 ? 25.628 -16.780 40.918 1.00 16.93 293 THR B CA 1
ATOM 6916 C C . THR B 1 293 ? 26.895 -16.146 40.339 1.00 14.68 293 THR B C 1
ATOM 6917 O O . THR B 1 293 ? 27.598 -15.395 41.045 1.00 18.29 293 THR B O 1
ATOM 6921 N N . LEU B 1 294 ? 27.188 -16.392 39.056 1.00 16.63 294 LEU B N 1
ATOM 6922 C CA . LEU B 1 294 ? 28.317 -15.701 38.454 1.00 14.18 294 LEU B CA 1
ATOM 6923 C C . LEU B 1 294 ? 28.116 -14.188 38.516 1.00 14.63 294 LEU B C 1
ATOM 6924 O O . LEU B 1 294 ? 29.077 -13.433 38.732 1.00 16.96 294 LEU B O 1
ATOM 6929 N N . ALA B 1 295 ? 26.885 -13.728 38.266 1.00 15.80 295 ALA B N 1
ATOM 6930 C CA . ALA B 1 295 ? 26.655 -12.298 38.200 1.00 17.27 295 ALA B CA 1
ATOM 6931 C C . ALA B 1 295 ? 26.811 -11.653 39.575 1.00 18.94 295 ALA B C 1
ATOM 6932 O O . ALA B 1 295 ? 27.451 -10.601 39.710 1.00 19.60 295 ALA B O 1
ATOM 6934 N N . ILE B 1 296 ? 26.254 -12.279 40.620 1.00 14.35 296 ILE B N 1
ATOM 6935 C CA . ILE B 1 296 ? 26.408 -11.684 41.931 1.00 16.38 296 ILE B CA 1
ATOM 6936 C C . ILE B 1 296 ? 27.871 -11.716 42.359 1.00 15.92 296 ILE B C 1
ATOM 6937 O O . ILE B 1 296 ? 28.353 -10.802 43.031 1.00 20.58 296 ILE B O 1
ATOM 6942 N N . ASN B 1 297 ? 28.626 -12.729 41.924 1.00 17.40 297 ASN B N 1
ATOM 6943 C CA . ASN B 1 297 ? 30.040 -12.751 42.268 1.00 15.89 297 ASN B CA 1
ATOM 6944 C C . ASN B 1 297 ? 30.825 -11.686 41.504 1.00 18.00 297 ASN B C 1
ATOM 6945 O O . ASN B 1 297 ? 31.834 -11.174 42.014 1.00 20.79 297 ASN B O 1
ATOM 6950 N N . GLU B 1 298 ? 30.362 -11.315 40.309 1.00 19.26 298 GLU B 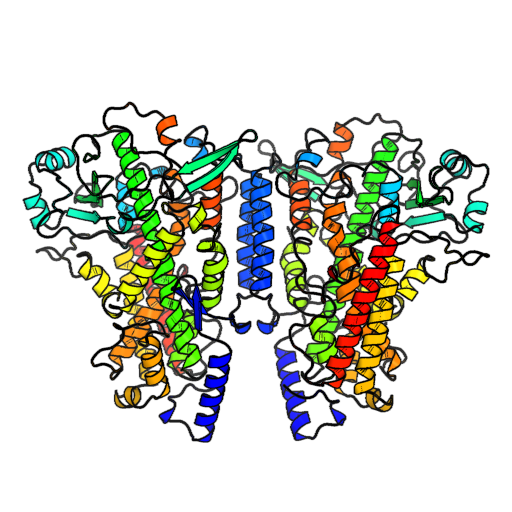N 1
ATOM 6951 C CA . GLU B 1 298 ? 30.973 -10.191 39.603 1.00 19.84 298 GLU B CA 1
ATOM 6952 C C . GLU B 1 298 ? 30.672 -8.867 40.305 1.00 20.19 298 GLU B C 1
ATOM 6953 O O . GLU B 1 298 ? 31.543 -7.984 40.381 1.00 23.43 298 GLU B O 1
ATOM 6959 N N . LEU B 1 299 ? 29.455 -8.702 40.840 1.00 21.99 299 LEU B N 1
ATOM 6960 C CA . LEU B 1 299 ? 29.214 -7.526 41.672 1.00 24.35 299 LEU B CA 1
ATOM 6961 C C . LEU B 1 299 ? 30.047 -7.553 42.950 1.00 26.65 299 LEU B C 1
ATOM 6962 O O . LEU B 1 299 ? 30.459 -6.505 43.429 1.00 26.74 299 LEU B O 1
ATOM 6967 N N . ALA B 1 300 ? 30.295 -8.725 43.523 1.00 18.99 300 ALA B N 1
ATOM 6968 C CA . ALA B 1 300 ? 31.195 -8.792 44.670 1.00 23.69 300 ALA B CA 1
ATOM 6969 C C . ALA B 1 300 ? 32.581 -8.327 44.293 1.00 19.86 300 ALA B C 1
ATOM 6970 O O . ALA B 1 300 ? 33.191 -7.530 45.020 1.00 23.35 300 ALA B O 1
ATOM 6972 N N . ARG B 1 301 ? 33.084 -8.795 43.151 1.00 21.84 301 ARG B N 1
ATOM 6973 C CA . ARG B 1 301 ? 34.377 -8.348 42.646 1.00 19.22 301 ARG B CA 1
ATOM 6974 C C . ARG B 1 301 ? 34.428 -6.831 42.487 1.00 21.30 301 ARG B C 1
ATOM 6975 O O . ARG B 1 301 ? 35.404 -6.178 42.885 1.00 25.64 301 ARG B O 1
ATOM 6983 N N . GLU B 1 302 ? 33.377 -6.250 41.907 1.00 18.93 302 GLU B N 1
ATOM 6984 C CA . GLU B 1 302 ? 33.397 -4.824 41.586 1.00 22.01 302 GLU B CA 1
ATOM 6985 C C . GLU B 1 302 ? 33.074 -3.918 42.782 1.00 28.10 302 GLU B C 1
ATOM 6986 O O . GLU B 1 302 ? 33.637 -2.833 42.909 1.00 29.48 302 GLU B O 1
ATOM 6992 N N . GLN B 1 303 ? 32.178 -4.342 43.660 1.00 23.71 303 GLN B N 1
ATOM 6993 C CA . GLN B 1 303 ? 31.614 -3.452 44.669 1.00 25.86 303 GLN B CA 1
ATOM 6994 C C . GLN B 1 303 ? 32.001 -3.802 46.088 1.00 31.21 303 GLN B C 1
ATOM 6995 O O . GLN B 1 303 ? 32.039 -2.919 46.950 1.00 22.17 303 GLN B O 1
ATOM 7001 N N . LEU B 1 304 ? 32.294 -5.080 46.350 1.00 26.16 304 LEU B N 1
ATOM 7002 C CA . LEU B 1 304 ? 32.601 -5.589 47.676 1.00 23.41 304 LEU B CA 1
ATOM 7003 C C . LEU B 1 304 ? 34.094 -5.681 47.968 1.00 31.15 304 LEU B C 1
ATOM 7004 O O . LEU B 1 304 ? 34.537 -5.193 49.000 1.00 28.20 304 LEU B O 1
ATOM 7009 N N . ILE B 1 305 ? 34.886 -6.304 47.097 1.00 21.96 305 ILE B N 1
ATOM 7010 C CA . ILE B 1 305 ? 36.280 -6.571 47.416 1.00 28.24 305 ILE B CA 1
ATOM 7011 C C . ILE B 1 305 ? 37.243 -5.750 46.552 1.00 31.23 305 ILE B C 1
ATOM 7012 O O . ILE B 1 305 ? 38.426 -6.076 46.448 1.00 29.63 305 ILE B O 1
ATOM 7017 N N . SER B 1 306 ? 36.749 -4.670 45.963 1.00 28.42 306 SER B N 1
ATOM 7018 C CA . SER B 1 306 ? 37.505 -3.693 45.194 1.00 31.65 306 SER B CA 1
ATOM 7019 C C . SER B 1 306 ? 38.082 -2.622 46.115 1.00 28.68 306 SER B C 1
ATOM 7020 O O . SER B 1 306 ? 37.556 -2.365 47.198 1.00 26.86 306 SER B O 1
ATOM 7023 N N . ALA B 1 307 ? 39.140 -1.959 45.654 1.00 28.71 307 ALA B N 1
ATOM 7024 C CA . ALA B 1 307 ? 39.618 -0.759 46.333 1.00 28.24 307 ALA B CA 1
ATOM 7025 C C . ALA B 1 307 ? 38.466 0.248 46.435 1.00 28.14 307 ALA B C 1
ATOM 7026 O O . ALA B 1 307 ? 37.766 0.500 45.448 1.00 28.31 307 ALA B O 1
ATOM 7028 N N . GLY B 1 308 ? 38.268 0.826 47.629 1.00 30.51 308 GLY B N 1
ATOM 7029 C CA . GLY B 1 308 ? 37.154 1.723 47.883 1.00 30.05 308 GLY B CA 1
ATOM 7030 C C . GLY B 1 308 ? 35.769 1.103 47.941 1.00 25.36 308 GLY B C 1
ATOM 7031 O O . GLY B 1 308 ? 34.783 1.835 48.099 1.00 26.77 308 GLY B O 1
ATOM 7032 N N . GLY B 1 309 ? 35.650 -0.220 47.824 1.00 23.89 309 GLY B N 1
ATOM 7033 C CA . GLY B 1 309 ? 34.380 -0.896 47.961 1.00 24.46 309 GLY B CA 1
ATOM 7034 C C . GLY B 1 309 ? 33.978 -1.077 49.417 1.00 24.76 309 GLY B C 1
ATOM 7035 O O . GLY B 1 309 ? 34.583 -0.522 50.335 1.00 20.56 309 GLY B O 1
ATOM 7036 N N . TYR B 1 310 ? 32.943 -1.906 49.631 1.00 21.44 310 TYR B N 1
ATOM 7037 C CA . TYR B 1 310 ? 32.412 -2.050 50.981 1.00 19.27 310 TYR B CA 1
ATOM 7038 C C . TYR B 1 310 ? 33.403 -2.708 51.936 1.00 23.31 310 TYR B C 1
ATOM 7039 O O . TYR B 1 310 ? 33.500 -2.302 53.098 1.00 22.06 310 TYR B O 1
ATOM 7048 N N . ALA B 1 311 ? 34.121 -3.743 51.504 1.00 20.30 311 ALA B N 1
ATOM 7049 C CA . ALA B 1 311 ? 35.017 -4.413 52.446 1.00 25.16 311 ALA B CA 1
ATOM 7050 C C . ALA B 1 311 ? 36.139 -3.476 52.872 1.00 23.21 311 ALA B C 1
ATOM 7051 O O . ALA B 1 311 ? 36.485 -3.408 54.060 1.00 21.58 311 ALA B O 1
ATOM 7053 N N . ASP B 1 312 ? 36.695 -2.730 51.916 1.00 20.02 312 ASP B N 1
ATOM 7054 C CA . ASP B 1 312 ? 37.726 -1.744 52.215 1.00 19.28 312 ASP B CA 1
ATOM 7055 C C . ASP B 1 312 ? 37.197 -0.700 53.204 1.00 24.32 312 ASP B C 1
ATOM 7056 O O . ASP B 1 312 ? 37.864 -0.371 54.195 1.00 23.48 312 ASP B O 1
ATOM 7061 N N . ASP B 1 313 ? 35.992 -0.163 52.941 1.00 19.78 313 ASP B N 1
ATOM 7062 C CA . ASP B 1 313 ? 35.433 0.878 53.798 1.00 19.97 313 ASP B CA 1
ATOM 7063 C C . ASP B 1 313 ? 35.145 0.371 55.209 1.00 22.07 313 ASP B C 1
ATOM 7064 O O . ASP B 1 313 ? 35.354 1.094 56.189 1.00 21.98 313 ASP B O 1
ATOM 7069 N N . LEU B 1 314 ? 34.557 -0.826 55.323 1.00 17.90 314 LEU B N 1
ATOM 7070 C CA . LEU B 1 314 ? 33.817 -1.202 56.516 1.00 19.27 314 LEU B CA 1
ATOM 7071 C C . LEU B 1 314 ? 34.520 -2.191 57.433 1.00 18.58 314 LEU B C 1
ATOM 7072 O O . LEU B 1 314 ? 34.253 -2.190 58.635 1.00 18.35 314 LEU B O 1
ATOM 7077 N N . LEU B 1 315 ? 35.334 -3.091 56.891 1.00 15.78 315 LEU B N 1
ATOM 7078 C CA . LEU B 1 315 ? 35.860 -4.199 57.671 1.00 18.88 315 LEU B CA 1
ATOM 7079 C C . LEU B 1 315 ? 37.039 -3.741 58.539 1.00 15.70 315 LEU B C 1
ATOM 7080 O O . LEU B 1 315 ? 37.557 -2.635 58.394 1.00 20.89 315 LEU B O 1
ATOM 7085 N N . ALA B 1 316 ? 37.451 -4.619 59.460 1.00 20.93 316 ALA B N 1
ATOM 7086 C CA . ALA B 1 316 ? 38.471 -4.243 60.434 1.00 20.18 316 ALA B CA 1
ATOM 7087 C C . ALA B 1 316 ? 39.850 -4.090 59.795 1.00 21.76 316 ALA B C 1
ATOM 7088 O O . ALA B 1 316 ? 40.622 -3.207 60.168 1.00 21.44 316 ALA B O 1
ATOM 7090 N N . GLY B 1 317 ? 40.175 -4.948 58.827 1.00 17.80 317 GLY B N 1
ATOM 7091 C CA . GLY B 1 317 ? 41.511 -4.967 58.276 1.00 19.84 317 GLY B CA 1
ATOM 7092 C C . GLY B 1 317 ? 41.642 -4.119 57.027 1.00 21.62 317 GLY B C 1
ATOM 7093 O O . GLY B 1 317 ? 40.652 -3.651 56.468 1.00 20.28 317 GLY B O 1
ATOM 7094 N N . THR B 1 318 ? 42.882 -3.927 56.565 1.00 20.43 318 THR B N 1
ATOM 7095 C CA . THR B 1 318 ? 43.072 -3.424 55.216 1.00 21.99 318 THR B CA 1
ATOM 7096 C C . THR B 1 318 ? 42.408 -4.360 54.204 1.00 21.42 318 THR B C 1
ATOM 7097 O O . THR B 1 318 ? 42.101 -5.521 54.505 1.00 19.23 318 THR B O 1
ATOM 7101 N N . LEU B 1 319 ? 42.175 -3.855 52.997 1.00 19.97 319 LEU B N 1
ATOM 7102 C CA . LEU B 1 319 ? 41.564 -4.718 51.993 1.00 20.20 319 LEU B CA 1
ATOM 7103 C C . LEU B 1 319 ? 42.444 -5.937 51.735 1.00 22.93 319 LEU B C 1
ATOM 7104 O O . LEU B 1 319 ? 41.950 -7.060 51.639 1.00 22.06 319 LEU B O 1
ATOM 7109 N N . GLU B 1 320 ? 43.760 -5.737 51.666 1.00 20.75 320 GLU B N 1
ATOM 7110 C CA . GLU B 1 320 ? 44.666 -6.851 51.427 1.00 26.14 320 GLU B CA 1
ATOM 7111 C C . GLU B 1 320 ? 44.591 -7.886 52.548 1.00 19.53 320 GLU B C 1
ATOM 7112 O O . GLU B 1 320 ? 44.636 -9.107 52.308 1.00 23.68 320 GLU B O 1
ATOM 7118 N N . ALA B 1 321 ? 44.408 -7.409 53.790 1.00 19.80 321 ALA B N 1
ATOM 7119 C CA . ALA B 1 321 ? 44.265 -8.326 54.913 1.00 23.74 321 ALA B CA 1
ATOM 7120 C C . ALA B 1 321 ? 42.954 -9.116 54.833 1.00 21.67 321 ALA B C 1
ATOM 7121 O O . ALA B 1 321 ? 42.933 -10.346 55.064 1.00 18.53 321 ALA B O 1
ATOM 7123 N N . SER B 1 322 ? 41.846 -8.442 54.470 1.00 20.58 322 SER B N 1
ATOM 7124 C CA . SER B 1 322 ? 40.583 -9.161 54.344 1.00 20.15 322 SER B CA 1
ATOM 7125 C C . SER B 1 322 ? 40.644 -10.185 53.223 1.00 21.44 322 SER B C 1
ATOM 7126 O O . SER B 1 322 ? 40.089 -11.284 53.343 1.00 20.18 322 SER B O 1
ATOM 7129 N N . ILE B 1 323 ? 41.305 -9.837 52.116 1.00 17.75 323 ILE B N 1
ATOM 7130 C CA . ILE B 1 323 ? 41.397 -10.769 50.999 1.00 18.63 323 ILE B CA 1
ATOM 7131 C C . ILE B 1 323 ? 42.234 -11.983 51.389 1.00 21.75 323 ILE B C 1
ATOM 7132 O O . ILE B 1 323 ? 41.931 -13.108 50.972 1.00 21.18 323 ILE B O 1
ATOM 7137 N N . ALA B 1 324 ? 43.252 -11.799 52.250 1.00 22.19 324 ALA B N 1
ATOM 7138 C CA . ALA B 1 324 ? 44.038 -12.954 52.705 1.00 22.90 324 ALA B CA 1
ATOM 7139 C C . ALA B 1 324 ? 43.189 -13.905 53.534 1.00 21.47 324 ALA B C 1
ATOM 7140 O O . ALA B 1 324 ? 43.296 -15.129 53.405 1.00 21.04 324 ALA B O 1
ATOM 7142 N N . VAL B 1 325 ? 42.366 -13.341 54.428 1.00 21.71 325 VAL B N 1
ATOM 7143 C CA . VAL B 1 325 ? 41.453 -14.168 55.228 1.00 19.85 325 VAL B CA 1
ATOM 7144 C C . VAL B 1 325 ? 40.497 -14.938 54.318 1.00 19.55 325 VAL B C 1
ATOM 7145 O O . VAL B 1 325 ? 40.283 -16.153 54.485 1.00 19.99 325 VAL B O 1
ATOM 7149 N N . ILE B 1 326 ? 39.908 -14.236 53.339 1.00 19.35 326 ILE B N 1
ATOM 7150 C CA . ILE B 1 326 ? 38.990 -14.875 52.402 1.00 17.48 326 ILE B CA 1
ATOM 7151 C C . ILE B 1 326 ? 39.686 -16.038 51.696 1.00 19.86 326 ILE B C 1
ATOM 7152 O O . ILE B 1 326 ? 39.148 -17.149 51.599 1.00 19.41 326 ILE B O 1
ATOM 7157 N N . LYS B 1 327 ? 40.890 -15.794 51.180 1.00 19.00 327 LYS B N 1
ATOM 7158 C CA . LYS B 1 327 ? 41.552 -16.813 50.392 1.00 18.75 327 LYS B CA 1
ATOM 7159 C C . LYS B 1 327 ? 41.957 -18.008 51.246 1.00 20.76 327 LYS B C 1
ATOM 7160 O O . LYS B 1 327 ? 41.887 -19.166 50.780 1.00 23.64 327 LYS B O 1
ATOM 7166 N N . ALA B 1 328 ? 42.367 -17.770 52.493 1.00 23.26 328 ALA B N 1
ATOM 7167 C CA . ALA B 1 328 ? 42.687 -18.882 53.383 1.00 22.60 328 ALA B CA 1
ATOM 7168 C C . ALA B 1 328 ? 41.448 -19.727 53.673 1.00 23.81 328 ALA B C 1
ATOM 7169 O O . ALA B 1 328 ? 41.519 -20.962 53.759 1.00 24.96 328 ALA B O 1
ATOM 7171 N N . ALA B 1 329 ? 40.295 -19.061 53.820 1.00 21.70 329 ALA B N 1
ATOM 7172 C CA . ALA B 1 329 ? 39.042 -19.769 54.090 1.00 17.24 329 ALA B CA 1
ATOM 7173 C C . ALA B 1 329 ? 38.602 -20.613 52.902 1.00 17.27 329 ALA B C 1
ATOM 7174 O O . ALA B 1 329 ? 38.115 -21.755 53.073 1.00 20.56 329 ALA B O 1
ATOM 7176 N N . ILE B 1 330 ? 38.718 -20.061 51.688 1.00 18.78 330 ILE B N 1
ATOM 7177 C CA . ILE B 1 330 ? 38.444 -20.840 50.487 1.00 18.01 330 ILE B CA 1
ATOM 7178 C C . ILE B 1 330 ? 39.319 -22.086 50.463 1.00 19.84 330 ILE B C 1
ATOM 7179 O O . ILE B 1 330 ? 38.841 -23.208 50.251 1.00 18.65 330 ILE B O 1
ATOM 7184 N N . LYS B 1 331 ? 40.624 -21.898 50.683 1.00 20.74 331 LYS B N 1
ATOM 7185 C CA . LYS B 1 331 ? 41.557 -23.007 50.485 1.00 21.91 331 LYS B CA 1
ATOM 7186 C C . LYS B 1 331 ? 41.296 -24.133 51.485 1.00 21.47 331 LYS B C 1
ATOM 7187 O O . LYS B 1 331 ? 41.341 -25.311 51.120 1.00 26.14 331 LYS B O 1
ATOM 7193 N N . GLU B 1 332 ? 41.015 -23.789 52.748 1.00 22.72 332 GLU B N 1
ATOM 7194 C CA . GLU B 1 332 ? 40.711 -24.839 53.719 1.00 22.56 332 GLU B CA 1
ATOM 7195 C C . GLU B 1 332 ? 39.433 -25.596 53.354 1.00 26.80 332 GLU B C 1
ATOM 7196 O O . GLU B 1 332 ? 39.357 -26.848 53.501 1.00 22.04 332 GLU B O 1
ATOM 7202 N N . TYR B 1 333 ? 38.421 -24.855 52.865 1.00 21.60 333 TYR B N 1
ATOM 7203 C CA . TYR B 1 333 ? 37.184 -25.508 52.438 1.00 20.21 333 TYR B CA 1
ATOM 7204 C C . TYR B 1 333 ? 37.441 -26.485 51.283 1.00 21.00 333 TYR B C 1
ATOM 7205 O O . TYR B 1 333 ? 37.036 -27.656 51.333 1.00 21.26 333 TYR B O 1
ATOM 7214 N N . MET B 1 334 ? 38.138 -26.022 50.245 1.00 24.20 334 MET B N 1
ATOM 7215 C CA . MET B 1 334 ? 38.365 -26.834 49.051 1.00 24.00 334 MET B CA 1
ATOM 7216 C C . MET B 1 334 ? 39.289 -28.006 49.334 1.00 28.47 334 MET B C 1
ATOM 7217 O O . MET B 1 334 ? 39.100 -29.096 48.784 1.00 25.19 334 MET B O 1
ATOM 7222 N N . ASP B 1 335 ? 40.303 -27.805 50.170 1.00 22.15 335 ASP B N 1
ATOM 7223 C CA . ASP B 1 335 ? 41.215 -28.892 50.510 1.00 28.18 335 ASP B CA 1
ATOM 7224 C C . ASP B 1 335 ? 40.506 -29.985 51.297 1.00 27.09 335 ASP B C 1
ATOM 7225 O O . ASP B 1 335 ? 40.964 -31.136 51.301 1.00 28.27 335 ASP B O 1
ATOM 7230 N N . ASN B 1 336 ? 39.391 -29.640 51.968 1.00 20.67 336 ASN B N 1
ATOM 7231 C CA . ASN B 1 336 ? 38.690 -30.568 52.848 1.00 19.30 336 ASN B CA 1
ATOM 7232 C C . ASN B 1 336 ? 37.198 -30.621 52.495 1.00 21.66 336 ASN B C 1
ATOM 7233 O O . ASN B 1 336 ? 36.300 -30.744 53.399 1.00 26.31 336 ASN B O 1
ATOM 7238 N N . PHE B 1 337 ? 36.903 -30.569 51.189 1.00 23.51 337 PHE B N 1
ATOM 7239 C CA . PHE B 1 337 ? 35.545 -30.324 50.705 1.00 19.33 337 PHE B CA 1
ATOM 7240 C C . PHE B 1 337 ? 34.513 -31.202 51.405 1.00 24.54 337 PHE B C 1
ATOM 7241 O O . PHE B 1 337 ? 33.564 -30.686 52.017 1.00 24.87 337 PHE B O 1
ATOM 7249 N N . THR B 1 338 ? 34.690 -32.517 51.355 1.00 25.93 338 THR B N 1
ATOM 7250 C CA . THR B 1 338 ? 33.641 -33.396 51.855 1.00 23.97 338 THR B CA 1
ATOM 7251 C C . THR B 1 338 ? 33.486 -33.281 53.372 1.00 26.70 338 THR B C 1
ATOM 7252 O O . THR B 1 338 ? 32.382 -33.504 53.884 1.00 29.69 338 THR B O 1
ATOM 7256 N N . GLU B 1 339 ? 34.543 -32.860 54.084 1.00 22.82 339 GLU B N 1
ATOM 7257 C CA . GLU B 1 339 ? 34.457 -32.599 55.525 1.00 27.97 339 GLU B CA 1
ATOM 7258 C C . GLU B 1 339 ? 33.684 -31.343 55.868 1.00 30.49 339 GLU B C 1
ATOM 7259 O O . GLU B 1 339 ? 33.418 -31.117 57.058 1.00 25.68 339 GLU B O 1
ATOM 7265 N N . PHE B 1 340 ? 33.301 -30.541 54.880 1.00 20.09 340 PHE B N 1
ATOM 7266 C CA . PHE B 1 340 ? 32.415 -29.390 55.165 1.00 23.34 340 PHE B CA 1
ATOM 7267 C C . PHE B 1 340 ? 30.941 -29.691 54.849 1.00 22.77 340 PHE B C 1
ATOM 7268 O O . PHE B 1 340 ? 30.091 -28.797 54.974 1.00 21.35 340 PHE B O 1
ATOM 7276 N N . ALA B 1 341 ? 30.621 -30.938 54.493 1.00 21.26 341 ALA B N 1
ATOM 7277 C CA . ALA B 1 341 ? 29.230 -31.391 54.531 1.00 23.92 341 ALA B CA 1
ATOM 7278 C C . ALA B 1 341 ? 28.644 -31.048 55.889 1.00 22.92 341 ALA B C 1
ATOM 7279 O O . ALA B 1 341 ? 29.292 -31.257 56.919 1.00 22.86 341 ALA B O 1
ATOM 7281 N N . LEU B 1 342 ? 27.408 -30.545 55.894 1.00 22.56 342 LEU B N 1
ATOM 7282 C CA . LEU B 1 342 ? 26.792 -30.052 57.126 1.00 21.82 342 LEU B CA 1
ATOM 7283 C C . LEU B 1 342 ? 26.915 -31.005 58.319 1.00 26.33 342 LEU B C 1
ATOM 7284 O O . LEU B 1 342 ? 27.387 -30.560 59.386 1.00 22.24 342 LEU B O 1
ATOM 7289 N N . PRO B 1 343 ? 26.550 -32.301 58.224 1.00 28.20 343 PRO B N 1
ATOM 7290 C CA . PRO B 1 343 ? 26.694 -33.159 59.418 1.00 27.32 343 PRO B CA 1
ATOM 7291 C C . PRO B 1 343 ? 28.128 -33.253 59.936 1.00 26.46 343 PRO B C 1
ATOM 7292 O O . PRO B 1 343 ? 28.357 -33.292 61.163 1.00 26.77 343 PRO B O 1
ATOM 7296 N N . ARG B 1 344 ? 29.113 -33.271 59.029 1.00 21.67 344 ARG B N 1
ATOM 7297 C CA . ARG B 1 344 ? 30.497 -33.445 59.459 1.00 24.66 344 ARG B CA 1
ATOM 7298 C C . ARG B 1 344 ? 31.060 -32.147 60.023 1.00 25.30 344 ARG B C 1
ATOM 7299 O O . ARG B 1 344 ? 31.846 -32.174 60.982 1.00 24.39 344 ARG B O 1
ATOM 7307 N N . GLU B 1 345 ? 30.695 -31.013 59.422 1.00 21.70 345 GLU B N 1
ATOM 7308 C CA . GLU B 1 345 ? 31.091 -29.713 59.944 1.00 18.92 345 GLU B CA 1
ATOM 7309 C C . GLU B 1 345 ? 30.583 -29.517 61.366 1.00 22.66 345 GLU B C 1
ATOM 7310 O O . GLU B 1 345 ? 31.330 -29.077 62.249 1.00 24.52 345 GLU B O 1
ATOM 7316 N N . LEU B 1 346 ? 29.302 -29.832 61.605 1.00 23.00 346 LEU B N 1
ATOM 7317 C CA . LEU B 1 346 ? 28.753 -29.682 62.955 1.00 23.32 346 LEU B CA 1
ATOM 7318 C C . LEU B 1 346 ? 29.472 -30.596 63.938 1.00 22.93 346 LEU B C 1
ATOM 7319 O O . LEU B 1 346 ? 29.783 -30.197 65.066 1.00 22.96 346 LEU B O 1
ATOM 7324 N N . ALA B 1 347 ? 29.728 -31.846 63.517 1.00 21.35 347 ALA B N 1
ATOM 7325 C CA . ALA B 1 347 ? 30.373 -32.809 64.406 1.00 26.49 347 ALA B CA 1
ATOM 7326 C C . ALA B 1 347 ? 31.779 -32.359 64.775 1.00 27.90 347 ALA B C 1
ATOM 7327 O O . ALA B 1 347 ? 32.214 -32.525 65.922 1.00 23.75 347 ALA B O 1
ATOM 7329 N N . ARG B 1 348 ? 32.509 -31.778 63.814 1.00 20.04 348 ARG B N 1
ATOM 7330 C CA . ARG B 1 348 ? 33.870 -31.341 64.107 1.00 21.84 348 ARG B CA 1
ATOM 7331 C C . ARG B 1 348 ? 33.883 -30.226 65.145 1.00 25.17 348 ARG B C 1
ATOM 7332 O O . ARG B 1 348 ? 34.869 -30.092 65.887 1.00 23.09 348 ARG B O 1
ATOM 7340 N N . ARG B 1 349 ? 32.836 -29.395 65.214 1.00 24.21 349 ARG B N 1
ATOM 7341 C CA . ARG B 1 349 ? 32.730 -28.399 66.275 1.00 22.21 349 ARG B CA 1
ATOM 7342 C C . ARG B 1 349 ? 32.091 -28.933 67.547 1.00 22.28 349 ARG B C 1
ATOM 7343 O O . ARG B 1 349 ? 31.823 -28.151 68.466 1.00 21.30 349 ARG B O 1
ATOM 7351 N N . GLY B 1 350 ? 31.785 -30.226 67.631 1.00 22.78 350 GLY B N 1
ATOM 7352 C CA . GLY B 1 350 ? 31.199 -30.742 68.842 1.00 26.58 350 GLY B CA 1
ATOM 7353 C C . GLY B 1 350 ? 29.740 -30.392 69.044 1.00 32.62 350 GLY B C 1
ATOM 7354 O O . GLY B 1 350 ? 29.242 -30.512 70.167 1.00 23.68 350 GLY B O 1
ATOM 7355 N N . VAL B 1 351 ? 29.035 -29.961 67.996 1.00 24.52 351 VAL B N 1
ATOM 7356 C CA . VAL B 1 351 ? 27.675 -29.457 68.136 1.00 24.30 351 VAL B CA 1
ATOM 7357 C C . VAL B 1 351 ? 26.711 -30.118 67.157 1.00 26.61 351 VAL B C 1
ATOM 7358 O O . VAL B 1 351 ? 25.645 -29.574 66.855 1.00 30.08 351 VAL B O 1
ATOM 7362 N N . GLY B 1 352 ? 27.051 -31.324 66.685 1.00 25.85 352 GLY B N 1
ATOM 7363 C CA . GLY B 1 352 ? 26.181 -32.047 65.777 1.00 27.53 352 GLY B CA 1
ATOM 7364 C C . GLY B 1 352 ? 25.094 -32.810 66.519 1.00 40.85 352 GLY B C 1
ATOM 7365 O O . GLY B 1 352 ? 25.005 -32.791 67.746 1.00 30.99 352 GLY B O 1
ATOM 7366 N N . ILE B 1 353 ? 24.241 -33.502 65.756 1.00 33.99 353 ILE B N 1
ATOM 7367 C CA . ILE B 1 353 ? 23.119 -34.154 66.417 1.00 40.19 353 ILE B CA 1
ATOM 7368 C C . ILE B 1 353 ? 23.584 -35.374 67.211 1.00 39.65 353 ILE B C 1
ATOM 7369 O O . ILE B 1 353 ? 22.881 -35.817 68.127 1.00 40.92 353 ILE B O 1
ATOM 7374 N N . GLY B 1 354 ? 24.778 -35.891 66.930 1.00 38.15 354 GLY B N 1
ATOM 7375 C CA . GLY B 1 354 ? 25.339 -36.977 67.699 1.00 41.59 354 GLY B CA 1
ATOM 7376 C C . GLY B 1 354 ? 26.083 -36.575 68.946 1.00 46.82 354 GLY B C 1
ATOM 7377 O O . GLY B 1 354 ? 26.537 -37.440 69.709 1.00 38.62 354 GLY B O 1
ATOM 7378 N N . ASP B 1 355 ? 26.247 -35.273 69.183 1.00 32.98 355 ASP B N 1
ATOM 7379 C CA . ASP B 1 355 ? 26.963 -34.773 70.351 1.00 33.13 355 ASP B CA 1
ATOM 7380 C C . ASP B 1 355 ? 25.986 -34.709 71.528 1.00 32.86 355 ASP B C 1
ATOM 7381 O O . ASP B 1 355 ? 25.379 -33.677 71.821 1.00 26.99 355 ASP B O 1
ATOM 7386 N N . VAL B 1 356 ? 25.810 -35.851 72.201 1.00 31.52 356 VAL B N 1
ATOM 7387 C CA . VAL B 1 356 ? 24.781 -35.999 73.225 1.00 36.09 356 VAL B CA 1
ATOM 7388 C C . VAL B 1 356 ? 25.400 -36.470 74.537 1.00 40.07 356 VAL B C 1
ATOM 7389 O O . VAL B 1 356 ? 26.466 -37.082 74.569 1.00 34.05 356 VAL B O 1
ATOM 7393 N N . ASP B 1 357 ? 24.714 -36.154 75.638 1.00 32.68 357 ASP B N 1
ATOM 7394 C CA . ASP B 1 357 ? 25.195 -36.538 76.949 1.00 47.76 357 ASP B CA 1
ATOM 7395 C C . ASP B 1 357 ? 24.772 -37.980 77.238 1.00 50.69 357 ASP B C 1
ATOM 7396 O O . ASP B 1 357 ? 24.178 -38.657 76.397 1.00 41.39 357 ASP B O 1
ATOM 7401 N N . GLN B 1 358 ? 25.075 -38.446 78.452 1.00 55.08 358 GLN B N 1
ATOM 7402 C CA . GLN B 1 358 ? 24.758 -39.822 78.825 1.00 59.61 358 GLN B CA 1
ATOM 7403 C C . GLN B 1 358 ? 23.267 -40.127 78.689 1.00 54.85 358 GLN B C 1
ATOM 7404 O O . GLN B 1 358 ? 22.887 -41.281 78.459 1.00 56.92 358 GLN B O 1
ATOM 7410 N N . ARG B 1 359 ? 22.412 -39.112 78.823 1.00 53.86 359 ARG B N 1
ATOM 7411 C CA . ARG B 1 359 ? 20.963 -39.275 78.755 1.00 57.48 359 ARG B CA 1
ATOM 7412 C C . ARG B 1 359 ? 20.399 -39.090 77.349 1.00 60.80 359 ARG B C 1
ATOM 7413 O O . ARG B 1 359 ? 19.174 -39.058 77.188 1.00 62.10 359 ARG B O 1
ATOM 7421 N N . GLY B 1 360 ? 21.253 -38.970 76.333 1.00 55.46 360 GLY B N 1
ATOM 7422 C CA . GLY B 1 360 ? 20.813 -38.844 74.959 1.00 56.17 360 GLY B CA 1
ATOM 7423 C C . GLY B 1 360 ? 20.429 -37.448 74.511 1.00 51.86 360 GLY B C 1
ATOM 7424 O O . GLY B 1 360 ? 19.990 -37.285 73.367 1.00 52.64 360 GLY B O 1
ATOM 7425 N N . GLU B 1 361 ? 20.568 -36.438 75.360 1.00 53.70 361 GLU B N 1
ATOM 7426 C CA . GLU B 1 361 ? 20.169 -35.086 74.998 1.00 51.84 361 GLU B CA 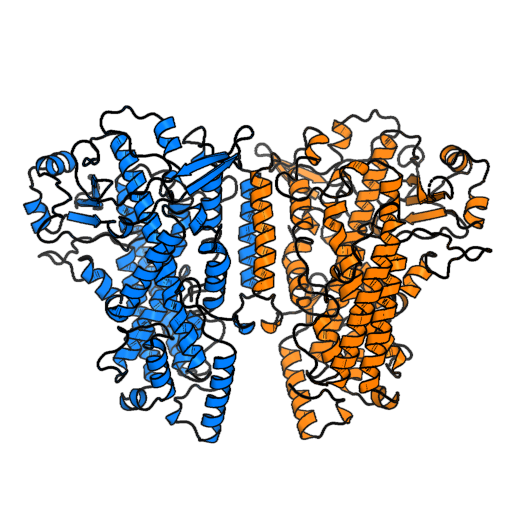1
ATOM 7427 C C . GLU B 1 361 ? 21.398 -34.283 74.577 1.00 41.66 361 GLU B C 1
ATOM 7428 O O . GLU B 1 361 ? 22.491 -34.473 75.121 1.00 34.38 361 GLU B O 1
ATOM 7434 N N . ASN B 1 362 ? 21.224 -33.412 73.578 1.00 40.05 362 ASN B N 1
ATOM 7435 C CA . ASN B 1 362 ? 22.367 -32.709 72.999 1.00 26.66 362 ASN B CA 1
ATOM 7436 C C . ASN B 1 362 ? 23.025 -31.810 74.037 1.00 23.95 362 ASN B C 1
ATOM 7437 O O . ASN B 1 362 ? 22.350 -31.237 74.898 1.00 29.75 362 ASN B O 1
ATOM 7442 N N . PHE B 1 363 ? 24.359 -31.697 73.972 1.00 30.52 363 PHE B N 1
ATOM 7443 C CA . PHE B 1 363 ? 25.047 -30.734 74.818 1.00 30.03 363 PHE B CA 1
ATOM 7444 C C . PHE B 1 363 ? 24.599 -29.311 74.532 1.00 24.22 363 PHE B C 1
ATOM 7445 O O . PHE B 1 363 ? 24.699 -28.434 75.403 1.00 27.97 363 PHE B O 1
ATOM 7453 N N . LEU B 1 364 ? 24.119 -29.057 73.322 1.00 31.03 364 LEU B N 1
ATOM 7454 C CA . LEU B 1 364 ? 23.676 -27.727 72.910 1.00 27.34 364 LEU B CA 1
ATOM 7455 C C . LEU B 1 364 ? 22.267 -27.916 72.374 1.00 30.73 364 LEU B C 1
ATOM 7456 O O . LEU B 1 364 ? 22.052 -27.962 71.162 1.00 30.20 364 LEU B O 1
ATOM 7461 N N . PRO B 1 365 ? 21.278 -28.027 73.266 1.00 32.33 365 PRO B N 1
ATOM 7462 C CA . PRO B 1 365 ? 19.934 -28.398 72.814 1.00 38.92 365 PRO B CA 1
ATOM 7463 C C . PRO B 1 365 ? 19.293 -27.358 71.917 1.00 38.03 365 PRO B C 1
ATOM 7464 O O . PRO B 1 365 ? 18.474 -27.703 71.060 1.00 36.42 365 PRO B O 1
ATOM 7468 N N . ASP B 1 366 ? 19.631 -26.087 72.114 1.00 31.33 366 ASP B N 1
ATOM 7469 C CA . ASP B 1 366 ? 18.988 -24.967 71.442 1.00 36.52 366 ASP B CA 1
ATOM 7470 C C . ASP B 1 366 ? 19.925 -24.558 70.311 1.00 25.57 366 ASP B C 1
ATOM 7471 O O . ASP B 1 366 ? 20.953 -23.920 70.559 1.00 33.17 366 ASP B O 1
ATOM 7476 N N . TYR B 1 367 ? 19.642 -24.978 69.079 1.00 29.77 367 TYR B N 1
ATOM 7477 C CA . TYR B 1 367 ? 20.527 -24.660 67.959 1.00 25.78 367 TYR B CA 1
ATOM 7478 C C . TYR B 1 367 ? 19.705 -24.625 66.678 1.00 23.13 367 TYR B C 1
ATOM 7479 O O . TYR B 1 367 ? 19.706 -25.576 65.888 1.00 24.34 367 TYR B O 1
ATOM 7488 N N . PRO B 1 368 ? 18.959 -23.541 66.456 1.00 20.91 368 PRO B N 1
ATOM 7489 C CA . PRO B 1 368 ? 18.027 -23.523 65.318 1.00 25.62 368 PRO B CA 1
ATOM 7490 C C . PRO B 1 368 ? 18.709 -23.691 63.972 1.00 25.63 368 PRO B C 1
ATOM 7491 O O . PRO B 1 368 ? 18.164 -24.399 63.105 1.00 26.27 368 PRO B O 1
ATOM 7495 N N . TYR B 1 369 ? 19.876 -23.068 63.756 1.00 26.10 369 TYR B N 1
ATOM 7496 C CA . TYR B 1 369 ? 20.569 -23.287 62.496 1.00 20.93 369 TYR B CA 1
ATOM 7497 C C . TYR B 1 369 ? 20.798 -24.781 62.272 1.00 26.53 369 TYR B C 1
ATOM 7498 O O . TYR B 1 369 ? 20.485 -25.307 61.205 1.00 25.44 369 TYR B O 1
ATOM 7507 N N . ARG B 1 370 ? 21.309 -25.491 63.282 1.00 23.25 370 ARG B N 1
ATOM 7508 C CA . ARG B 1 370 ? 21.571 -26.917 63.106 1.00 23.33 370 ARG B CA 1
ATOM 7509 C C . ARG B 1 370 ? 20.290 -27.673 62.776 1.00 23.53 370 ARG B C 1
ATOM 7510 O O . ARG B 1 370 ? 20.232 -28.420 61.800 1.00 24.95 370 ARG B O 1
ATOM 7518 N N . ASP B 1 371 ? 19.247 -27.477 63.585 1.00 24.65 371 ASP B N 1
ATOM 7519 C CA . ASP B 1 371 ? 18.045 -28.298 63.458 1.00 30.13 371 ASP B CA 1
ATOM 7520 C C . ASP B 1 371 ? 17.315 -28.068 62.126 1.00 28.75 371 ASP B C 1
ATOM 7521 O O . ASP B 1 371 ? 16.838 -29.032 61.462 1.00 31.04 371 ASP B O 1
ATOM 7526 N N . ASP B 1 372 ? 17.257 -26.800 61.679 1.00 24.86 372 ASP B N 1
ATOM 7527 C CA . ASP B 1 372 ? 16.548 -26.520 60.431 1.00 23.51 372 ASP B CA 1
ATOM 7528 C C . ASP B 1 372 ? 17.411 -26.842 59.207 1.00 27.75 372 ASP B C 1
ATOM 7529 O O . ASP B 1 372 ? 16.906 -27.368 58.185 1.00 25.67 372 ASP B O 1
ATOM 7534 N N . ALA B 1 373 ? 18.718 -26.546 59.285 1.00 24.12 373 ALA B N 1
ATOM 7535 C CA . ALA B 1 373 ? 19.610 -26.895 58.190 1.00 22.45 373 ALA B CA 1
ATOM 7536 C C . ALA B 1 373 ? 19.641 -28.403 57.968 1.00 26.21 373 ALA B C 1
ATOM 7537 O O . ALA B 1 373 ? 19.665 -28.856 56.831 1.00 22.74 373 ALA B O 1
ATOM 7539 N N . MET B 1 374 ? 19.650 -29.201 59.052 1.00 23.76 374 MET B N 1
ATOM 7540 C CA . MET B 1 374 ? 19.646 -30.659 58.911 1.00 24.60 374 MET B CA 1
ATOM 7541 C C . MET B 1 374 ? 18.421 -31.132 58.148 1.00 20.75 374 MET B C 1
ATOM 7542 O O . MET B 1 374 ? 18.506 -32.066 57.330 1.00 26.35 374 MET B O 1
ATOM 7547 N N . LEU B 1 375 ? 17.258 -30.499 58.424 1.00 22.95 375 LEU B N 1
ATOM 7548 C CA . LEU B 1 375 ? 16.052 -30.877 57.665 1.00 23.09 375 LEU B CA 1
ATOM 7549 C C . LEU B 1 375 ? 16.246 -30.645 56.163 1.00 28.28 375 LEU B C 1
ATOM 7550 O O . LEU B 1 375 ? 15.845 -31.477 55.321 1.00 26.89 375 LEU B O 1
ATOM 7555 N N . LEU B 1 376 ? 16.855 -29.506 55.818 1.00 21.70 376 LEU B N 1
ATOM 7556 C CA . LEU B 1 376 ? 17.038 -29.167 54.410 1.00 19.18 376 LEU B CA 1
ATOM 7557 C C . LEU B 1 376 ? 18.146 -30.010 53.779 1.00 25.33 376 LEU B C 1
ATOM 7558 O O . LEU B 1 376 ? 18.017 -30.452 52.634 1.00 25.17 376 LEU B O 1
ATOM 7563 N N . TRP B 1 377 ? 19.231 -30.243 54.506 1.00 23.58 377 TRP B N 1
ATOM 7564 C CA . TRP B 1 377 ? 20.273 -31.139 54.035 1.00 25.83 377 TRP B CA 1
ATOM 7565 C C . TRP B 1 377 ? 19.660 -32.486 53.678 1.00 28.13 377 TRP B C 1
ATOM 7566 O O . TRP B 1 377 ? 19.890 -33.013 52.585 1.00 23.58 377 TRP B O 1
ATOM 7577 N N . ASN B 1 378 ? 18.839 -33.041 54.572 1.00 27.09 378 ASN B N 1
ATOM 7578 C CA . ASN B 1 378 ? 18.360 -34.399 54.359 1.00 24.85 378 ASN B CA 1
ATOM 7579 C C . ASN B 1 378 ? 17.387 -34.464 53.183 1.00 30.93 378 ASN B C 1
ATOM 7580 O O . ASN B 1 378 ? 17.403 -35.428 52.386 1.00 31.30 378 ASN B O 1
ATOM 7585 N N . ALA B 1 379 ? 16.572 -33.408 53.029 1.00 28.14 379 ALA B N 1
ATOM 7586 C CA . ALA B 1 379 ? 15.617 -33.353 51.921 1.00 28.00 379 ALA B CA 1
ATOM 7587 C C . ALA B 1 379 ? 16.315 -33.188 50.574 1.00 28.00 379 ALA B C 1
ATOM 7588 O O . ALA B 1 379 ? 15.925 -33.813 49.569 1.00 29.75 379 ALA B O 1
ATOM 7590 N N . ILE B 1 380 ? 17.328 -32.326 50.523 1.00 27.09 380 ILE B N 1
ATOM 7591 C CA . ILE B 1 380 ? 18.121 -32.179 49.309 1.00 27.45 380 ILE B CA 1
ATOM 7592 C C . ILE B 1 380 ? 18.817 -33.495 48.977 1.00 27.03 380 ILE B C 1
ATOM 7593 O O . ILE B 1 380 ? 18.880 -33.895 47.814 1.00 21.61 380 ILE B O 1
ATOM 7598 N N . GLU B 1 381 ? 19.324 -34.199 49.991 1.00 19.76 381 GLU B N 1
ATOM 7599 C CA . GLU B 1 381 ? 20.007 -35.465 49.745 1.00 26.44 381 GLU B CA 1
ATOM 7600 C C . GLU B 1 381 ? 19.089 -36.481 49.076 1.00 27.63 381 GLU B C 1
ATOM 7601 O O . GLU B 1 381 ? 19.499 -37.183 48.135 1.00 25.83 381 GLU B O 1
ATOM 7607 N N . VAL B 1 382 ? 17.840 -36.576 49.551 1.00 29.25 382 VAL B N 1
ATOM 7608 C CA . VAL B 1 382 ? 16.895 -37.498 48.915 1.00 29.08 382 VAL B CA 1
ATOM 7609 C C . VAL B 1 382 ? 16.592 -37.044 47.499 1.00 31.45 382 VAL B C 1
ATOM 7610 O O . VAL B 1 382 ? 16.518 -37.858 46.569 1.00 33.23 382 VAL B O 1
ATOM 7614 N N . TYR B 1 383 ? 16.401 -35.736 47.322 1.00 29.15 383 TYR B N 1
ATOM 7615 C CA . TYR B 1 383 ? 16.152 -35.199 45.989 1.00 22.57 383 TYR B CA 1
ATOM 7616 C C . TYR B 1 383 ? 17.279 -35.562 45.025 1.00 27.29 383 TYR B C 1
ATOM 7617 O O . TYR B 1 383 ? 17.023 -36.067 43.929 1.00 28.18 383 TYR B O 1
ATOM 7626 N N . VAL B 1 384 ? 18.537 -35.347 45.414 1.00 26.71 384 VAL B N 1
ATOM 7627 C CA . VAL B 1 384 ? 19.555 -35.541 44.391 1.00 26.48 384 VAL B CA 1
ATOM 7628 C C . VAL B 1 384 ? 19.807 -37.041 44.196 1.00 29.17 384 VAL B C 1
ATOM 7629 O O . VAL B 1 384 ? 20.116 -37.459 43.080 1.00 30.90 384 VAL B O 1
ATOM 7633 N N . ARG B 1 385 ? 19.663 -37.869 45.237 1.00 27.97 385 ARG B N 1
ATOM 7634 C CA . ARG B 1 385 ? 19.773 -39.312 45.031 1.00 25.40 385 ARG B CA 1
ATOM 7635 C C . ARG B 1 385 ? 18.676 -39.829 44.100 1.00 27.86 385 ARG B C 1
ATOM 7636 O O . ARG B 1 385 ? 18.955 -40.556 43.140 1.00 29.12 385 ARG B O 1
ATOM 7644 N N . ASP B 1 386 ? 17.425 -39.433 44.347 1.00 28.85 386 ASP B N 1
ATOM 7645 C CA . ASP B 1 386 ? 16.311 -39.909 43.525 1.00 30.53 386 ASP B CA 1
ATOM 7646 C C . ASP B 1 386 ? 16.412 -39.386 42.098 1.00 34.83 386 ASP B C 1
ATOM 7647 O O . ASP B 1 386 ? 16.041 -40.086 41.148 1.00 30.63 386 ASP B O 1
ATOM 7652 N N . TYR B 1 387 ? 16.898 -38.158 41.930 1.00 29.16 387 TYR B N 1
ATOM 7653 C CA . TYR B 1 387 ? 17.115 -37.622 40.590 1.00 24.96 387 TYR B CA 1
ATOM 7654 C C . TYR B 1 387 ? 18.234 -38.368 39.872 1.00 25.10 387 TYR B C 1
ATOM 7655 O O . TYR B 1 387 ? 18.075 -38.788 38.726 1.00 31.49 387 TYR B O 1
ATOM 7664 N N . LEU B 1 388 ? 19.386 -38.523 40.524 1.00 23.67 388 LEU B N 1
ATOM 7665 C CA . LEU B 1 388 ? 20.547 -39.108 39.859 1.00 27.48 388 LEU B CA 1
ATOM 7666 C C . LEU B 1 388 ? 20.334 -40.579 39.535 1.00 29.81 388 LEU B C 1
ATOM 7667 O O . LEU B 1 388 ? 20.860 -41.072 38.533 1.00 28.98 388 LEU B O 1
ATOM 7672 N N . SER B 1 389 ? 19.537 -41.283 40.353 1.00 31.72 389 SER B N 1
ATOM 7673 C CA . SER B 1 389 ? 19.169 -42.666 40.069 1.00 35.56 389 SER B CA 1
ATOM 7674 C C . SER B 1 389 ? 18.422 -42.834 38.757 1.00 40.81 389 SER B C 1
ATOM 7675 O O . SER B 1 389 ? 18.417 -43.924 38.181 1.00 36.45 389 SER B O 1
ATOM 7678 N N . LEU B 1 390 ? 17.728 -41.789 38.296 1.00 32.66 390 LEU B N 1
ATOM 7679 C CA . LEU B 1 390 ? 17.112 -41.879 36.977 1.00 33.20 390 LEU B CA 1
ATOM 7680 C C . LEU B 1 390 ? 18.139 -42.096 35.879 1.00 39.80 390 LEU B C 1
ATOM 7681 O O . LEU B 1 390 ? 17.792 -42.643 34.827 1.00 38.34 390 LEU B O 1
ATOM 7686 N N . TYR B 1 391 ? 19.391 -41.699 36.094 1.00 35.16 391 TYR B N 1
ATOM 7687 C CA . TYR B 1 391 ? 20.371 -41.691 35.020 1.00 35.12 391 TYR B CA 1
ATOM 7688 C C . TYR B 1 391 ? 21.584 -42.567 35.293 1.00 38.66 391 TYR B C 1
ATOM 7689 O O . TYR B 1 391 ? 22.185 -43.067 34.339 1.00 35.83 391 TYR B O 1
ATOM 7698 N N . TYR B 1 392 ? 21.955 -42.771 36.557 1.00 34.41 392 TYR B N 1
ATOM 7699 C CA . TYR B 1 392 ? 23.037 -43.671 36.937 1.00 41.12 392 TYR B CA 1
ATOM 7700 C C . TYR B 1 392 ? 22.459 -44.820 37.751 1.00 41.91 392 TYR B C 1
ATOM 7701 O O . TYR B 1 392 ? 21.942 -44.598 38.852 1.00 37.80 392 TYR B O 1
ATOM 7710 N N . GLN B 1 393 ? 22.556 -46.044 37.238 1.00 54.55 393 GLN B N 1
ATOM 7711 C CA . GLN B 1 393 ? 22.143 -47.202 38.018 1.00 54.33 393 GLN B CA 1
ATOM 7712 C C . GLN B 1 393 ? 23.300 -48.018 38.561 1.00 60.38 393 GLN B C 1
ATOM 7713 O O . GLN B 1 393 ? 23.190 -48.586 39.646 1.00 64.52 393 GLN B O 1
ATOM 7719 N N . SER B 1 394 ? 24.410 -48.068 37.842 1.00 53.52 394 SER B N 1
ATOM 7720 C CA . SER B 1 394 ? 25.560 -48.799 38.326 1.00 53.91 394 SER B CA 1
ATOM 7721 C C . SER B 1 394 ? 26.775 -47.894 38.229 1.00 53.07 394 SER B C 1
ATOM 7722 O O . SER B 1 394 ? 26.844 -47.022 37.356 1.00 57.61 394 SER B O 1
ATOM 7725 N N . PRO B 1 395 ? 27.747 -48.081 39.123 1.00 56.82 395 PRO B N 1
ATOM 7726 C CA . PRO B 1 395 ? 28.923 -47.202 39.126 1.00 54.63 395 PRO B CA 1
ATOM 7727 C C . PRO B 1 395 ? 29.705 -47.207 37.821 1.00 51.20 395 PRO B C 1
ATOM 7728 O O . PRO B 1 395 ? 30.503 -46.284 37.595 1.00 45.32 395 PRO B O 1
ATOM 7732 N N . VAL B 1 396 ? 29.515 -48.205 36.953 1.00 46.23 396 VAL B N 1
ATOM 7733 C CA . VAL B 1 396 ? 30.247 -48.172 35.690 1.00 37.00 396 VAL B CA 1
ATOM 7734 C C . VAL B 1 396 ? 29.771 -47.001 34.837 1.00 33.01 396 VAL B C 1
ATOM 7735 O O . VAL B 1 396 ? 30.543 -46.452 34.049 1.00 33.79 396 VAL B O 1
ATOM 7739 N N . GLN B 1 397 ? 28.499 -46.599 34.968 1.00 31.68 397 GLN B N 1
ATOM 7740 C CA . GLN B 1 397 ? 28.019 -45.438 34.225 1.00 38.34 397 GLN B CA 1
ATOM 7741 C C . GLN B 1 397 ? 28.618 -44.151 34.759 1.00 34.22 397 GLN B C 1
ATOM 7742 O O . GLN B 1 397 ? 28.774 -43.178 34.013 1.00 29.19 397 GLN B O 1
ATOM 7748 N N . ILE B 1 398 ? 28.939 -44.120 36.051 1.00 29.37 398 ILE B N 1
ATOM 7749 C CA . ILE B 1 398 ? 29.691 -42.996 36.587 1.00 26.77 398 ILE B CA 1
ATOM 7750 C C . ILE B 1 398 ? 31.093 -42.977 36.004 1.00 34.46 398 ILE B C 1
ATOM 7751 O O . ILE B 1 398 ? 31.594 -41.928 35.585 1.00 29.82 398 ILE B O 1
ATOM 7756 N N . ARG B 1 399 ? 31.739 -44.146 35.947 1.00 28.25 399 ARG B N 1
ATOM 7757 C CA . ARG B 1 399 ? 33.135 -44.176 35.519 1.00 29.85 399 ARG B CA 1
ATOM 7758 C C . ARG B 1 399 ? 33.279 -43.965 34.010 1.00 31.02 399 ARG B C 1
ATOM 7759 O O . ARG B 1 399 ? 34.266 -43.378 33.562 1.00 30.50 399 ARG B O 1
ATOM 7767 N N . GLN B 1 400 ? 32.295 -44.385 33.218 1.00 29.81 400 GLN B N 1
ATOM 7768 C CA . GLN B 1 400 ? 32.352 -44.226 31.769 1.00 28.53 400 GLN B CA 1
ATOM 7769 C C . GLN B 1 400 ? 31.710 -42.932 31.270 1.00 32.62 400 GLN B C 1
ATOM 7770 O O . GLN B 1 400 ? 31.734 -42.676 30.062 1.00 27.84 400 GLN B O 1
ATOM 7776 N N . ASP B 1 401 ? 31.187 -42.095 32.157 1.00 29.43 401 ASP B N 1
ATOM 7777 C CA . ASP B 1 401 ? 30.726 -40.757 31.791 1.00 26.01 401 ASP B CA 1
ATOM 7778 C C . ASP B 1 401 ? 31.942 -39.839 31.638 1.00 29.76 401 ASP B C 1
ATOM 7779 O O . ASP B 1 401 ? 32.457 -39.303 32.622 1.00 28.93 401 ASP B O 1
ATOM 7784 N N . THR B 1 402 ? 32.386 -39.632 30.393 1.00 23.55 402 THR B N 1
ATOM 7785 C CA . THR B 1 402 ? 33.592 -38.847 30.113 1.00 25.83 402 THR B CA 1
ATOM 7786 C C . THR B 1 402 ? 33.432 -37.379 30.500 1.00 26.87 402 THR B C 1
ATOM 7787 O O . THR B 1 402 ? 34.415 -36.723 30.889 1.00 28.71 402 THR B O 1
ATOM 7791 N N . GLU B 1 403 ? 32.225 -36.833 30.371 1.00 27.11 403 GLU B N 1
ATOM 7792 C CA . GLU B 1 403 ? 31.992 -35.436 30.723 1.00 26.23 403 GLU B CA 1
ATOM 7793 C C . GLU B 1 403 ? 32.078 -35.247 32.227 1.00 26.10 403 GLU B C 1
ATOM 7794 O O . GLU B 1 403 ? 32.725 -34.318 32.717 1.00 26.37 403 GLU B O 1
ATOM 7800 N N . LEU B 1 404 ? 31.430 -36.137 32.980 1.00 20.79 404 LEU B N 1
ATOM 7801 C CA . LEU B 1 404 ? 31.527 -36.123 34.433 1.00 22.37 404 LEU B CA 1
ATOM 7802 C C . LEU B 1 404 ? 32.969 -36.294 34.912 1.00 29.50 404 LEU B C 1
ATOM 7803 O O . LEU B 1 404 ? 33.415 -35.594 35.843 1.00 24.70 404 LEU B O 1
ATOM 7808 N N . GLN B 1 405 ? 33.711 -37.224 34.307 1.00 25.33 405 GLN B N 1
ATOM 7809 C CA . GLN B 1 405 ? 35.102 -37.410 34.714 1.00 25.94 405 GLN B CA 1
ATOM 7810 C C . GLN B 1 405 ? 35.928 -36.153 34.445 1.00 27.80 405 GLN B C 1
ATOM 7811 O O . GLN B 1 405 ? 36.787 -35.768 35.258 1.00 25.83 405 GLN B O 1
ATOM 7817 N N . ASN B 1 406 ? 35.646 -35.472 33.327 1.00 26.26 406 ASN B N 1
ATOM 7818 C CA . ASN B 1 406 ? 36.322 -34.202 33.030 1.00 25.27 406 ASN B CA 1
ATOM 7819 C C . ASN B 1 406 ? 35.933 -33.115 34.026 1.00 21.48 406 ASN B C 1
ATOM 7820 O O . ASN B 1 406 ? 36.760 -32.275 34.391 1.00 24.23 406 ASN B O 1
ATOM 7825 N N . TRP B 1 407 ? 34.668 -33.098 34.443 1.00 21.12 407 TRP B N 1
ATOM 7826 C CA . TRP B 1 407 ? 34.185 -32.143 35.435 1.00 22.15 407 TRP B CA 1
ATOM 7827 C C . TRP B 1 407 ? 34.986 -32.250 36.730 1.00 23.07 407 TRP B C 1
ATOM 7828 O O . TRP B 1 407 ? 35.428 -31.234 37.306 1.00 19.87 407 TRP B O 1
ATOM 7839 N N . VAL B 1 408 ? 35.203 -33.489 37.188 1.00 22.46 408 VAL B N 1
ATOM 7840 C CA . VAL B 1 408 ? 35.983 -33.702 38.407 1.00 24.98 408 VAL B CA 1
ATOM 7841 C C . VAL B 1 408 ? 37.434 -33.261 38.194 1.00 21.98 408 VAL B C 1
ATOM 7842 O O . VAL B 1 408 ? 38.017 -32.560 39.043 1.00 22.96 408 VAL B O 1
ATOM 7846 N N . ARG B 1 409 ? 38.050 -33.694 37.078 1.00 18.43 409 ARG B N 1
ATOM 7847 C CA . ARG B 1 409 ? 39.442 -33.308 36.809 1.00 24.45 409 ARG B CA 1
ATOM 7848 C C . ARG B 1 409 ? 39.605 -31.795 36.778 1.00 22.83 409 ARG B C 1
ATOM 7849 O O . ARG B 1 409 ? 40.636 -31.259 37.206 1.00 25.46 409 ARG B O 1
ATOM 7857 N N . ARG B 1 410 ? 38.617 -31.095 36.220 1.00 20.66 410 ARG B N 1
ATOM 7858 C CA . ARG B 1 410 ? 38.674 -29.638 36.140 1.00 21.12 410 ARG B CA 1
ATOM 7859 C C . ARG B 1 410 ? 38.675 -29.039 37.543 1.00 22.08 410 ARG B C 1
ATOM 7860 O O . ARG B 1 410 ? 39.517 -28.195 37.875 1.00 22.86 410 ARG B O 1
ATOM 7868 N N . LEU B 1 411 ? 37.747 -29.506 38.393 1.00 20.77 411 LEU B N 1
ATOM 7869 C CA . LEU B 1 411 ? 37.634 -28.978 39.752 1.00 21.99 411 LEU B CA 1
ATOM 7870 C C . LEU B 1 411 ? 38.875 -29.236 40.589 1.00 27.14 411 LEU B C 1
ATOM 7871 O O . LEU B 1 411 ? 39.306 -28.365 41.355 1.00 24.34 411 LEU B O 1
ATOM 7876 N N . VAL B 1 412 ? 39.437 -30.439 40.518 1.00 20.15 412 VAL B N 1
ATOM 7877 C CA . VAL B 1 412 ? 40.568 -30.671 41.411 1.00 21.02 412 VAL B CA 1
ATOM 7878 C C . VAL B 1 412 ? 41.834 -30.036 40.841 1.00 24.63 412 VAL B C 1
ATOM 7879 O O . VAL B 1 412 ? 42.789 -29.808 41.590 1.00 30.73 412 VAL B O 1
ATOM 7883 N N . SER B 1 413 ? 41.844 -29.663 39.560 1.00 28.07 413 SER B N 1
ATOM 7884 C CA . SER B 1 413 ? 43.050 -29.098 38.979 1.00 28.96 413 SER B CA 1
ATOM 7885 C C . SER B 1 413 ? 43.393 -27.747 39.612 1.00 33.96 413 SER B C 1
ATOM 7886 O O . SER B 1 413 ? 42.514 -27.024 40.080 1.00 29.28 413 SER B O 1
ATOM 7889 N N . PRO B 1 414 ? 44.678 -27.379 39.610 1.00 32.38 414 PRO B N 1
ATOM 7890 C CA . PRO B 1 414 ? 45.088 -26.101 40.217 1.00 37.39 414 PRO B CA 1
ATOM 7891 C C . PRO B 1 414 ? 44.469 -24.869 39.572 1.00 41.14 414 PRO B C 1
ATOM 7892 O O . PRO B 1 414 ? 44.344 -23.839 40.247 1.00 40.71 414 PRO B O 1
ATOM 7896 N N . GLU B 1 415 ? 44.048 -24.928 38.313 1.00 30.88 415 GLU B N 1
ATOM 7897 C CA . GLU B 1 415 ? 43.446 -23.773 37.670 1.00 35.28 415 GLU B CA 1
ATOM 7898 C C . GLU B 1 415 ? 41.922 -23.860 37.567 1.00 31.22 415 GLU B C 1
ATOM 7899 O O . GLU B 1 415 ? 41.293 -22.927 37.054 1.00 30.61 415 GLU B O 1
ATOM 7905 N N . GLY B 1 416 ? 41.311 -24.940 38.061 1.00 24.51 416 GLY B N 1
ATOM 7906 C CA . GLY B 1 416 ? 39.868 -25.072 38.074 1.00 25.36 416 GLY B CA 1
ATOM 7907 C C . GLY B 1 416 ? 39.226 -25.001 39.442 1.00 21.18 416 GLY B C 1
ATOM 7908 O O . GLY B 1 416 ? 38.036 -25.316 39.566 1.00 28.46 416 GLY B O 1
ATOM 7909 N N . GLY B 1 417 ? 39.964 -24.629 40.482 1.00 27.12 417 GLY B N 1
ATOM 7910 C CA . GLY B 1 417 ? 39.370 -24.567 41.795 1.00 27.52 417 GLY B CA 1
ATOM 7911 C C . GLY B 1 417 ? 40.191 -25.257 42.868 1.00 33.14 417 GLY B C 1
ATOM 7912 O O . GLY B 1 417 ? 40.013 -24.978 44.056 1.00 26.20 417 GLY B O 1
ATOM 7913 N N . ARG B 1 418 ? 41.064 -26.173 42.456 1.00 28.84 418 ARG B N 1
ATOM 7914 C CA . ARG B 1 418 ? 41.947 -26.875 43.379 1.00 29.08 418 ARG B CA 1
ATOM 7915 C C . ARG B 1 418 ? 41.130 -27.562 44.475 1.00 26.14 418 ARG B C 1
ATOM 7916 O O . ARG B 1 418 ? 41.420 -27.447 45.659 1.00 27.19 418 ARG B O 1
ATOM 7924 N N . VAL B 1 419 ? 40.050 -28.228 44.066 1.00 24.72 419 VAL B N 1
ATOM 7925 C CA . VAL B 1 419 ? 39.181 -28.844 45.056 1.00 22.67 419 VAL B CA 1
ATOM 7926 C C . VAL B 1 419 ? 39.756 -30.222 45.356 1.00 26.24 419 VAL B C 1
ATOM 7927 O O . VAL B 1 419 ? 39.220 -31.242 44.914 1.00 22.90 419 VAL B O 1
ATOM 7931 N N . THR B 1 420 ? 40.871 -30.259 46.096 1.00 25.88 420 THR B N 1
ATOM 7932 C CA . THR B 1 420 ? 41.556 -31.514 46.360 1.00 26.74 420 THR B CA 1
ATOM 7933 C C . THR B 1 420 ? 40.842 -32.391 47.390 1.00 30.17 420 THR B C 1
ATOM 7934 O O . THR B 1 420 ? 41.205 -33.562 47.533 1.00 34.60 420 THR B O 1
ATOM 7938 N N . GLY B 1 421 ? 39.845 -31.870 48.096 1.00 20.73 421 GLY B N 1
ATOM 7939 C CA . GLY B 1 421 ? 39.052 -32.751 48.930 1.00 22.77 421 GLY B CA 1
ATOM 7940 C C . GLY B 1 421 ? 37.801 -33.295 48.272 1.00 23.56 421 GLY B C 1
ATOM 7941 O O . GLY B 1 421 ? 36.905 -33.764 48.979 1.00 25.12 421 GLY B O 1
ATOM 7942 N N . LEU B 1 422 ? 37.673 -33.174 46.950 1.00 24.94 422 LEU B N 1
ATOM 7943 C CA . LEU B 1 422 ? 36.399 -33.479 46.310 1.00 22.38 422 LEU B CA 1
ATOM 7944 C C . LEU B 1 422 ? 36.124 -34.979 46.259 1.00 23.43 422 LEU B C 1
ATOM 7945 O O . LEU B 1 422 ? 34.985 -35.414 46.419 1.00 24.64 422 LEU B O 1
ATOM 7950 N N . VAL B 1 423 ? 37.173 -35.780 46.089 1.00 23.53 423 VAL B N 1
ATOM 7951 C CA . VAL B 1 423 ? 36.994 -37.137 45.634 1.00 31.39 423 VAL B CA 1
ATOM 7952 C C . VAL B 1 423 ? 38.025 -38.054 46.305 1.00 26.89 423 VAL B C 1
ATOM 7953 O O . VAL B 1 423 ? 39.127 -37.610 46.650 1.00 25.52 423 VAL B O 1
ATOM 7957 N N . SER B 1 424 ? 37.668 -39.330 46.492 1.00 26.59 424 SER B N 1
ATOM 7958 C CA . SER B 1 424 ? 38.595 -40.352 47.005 1.00 24.45 424 SER B CA 1
ATOM 7959 C C . SER B 1 424 ? 39.287 -41.096 45.872 1.00 25.26 424 SER B C 1
ATOM 7960 O O . SER B 1 424 ? 38.752 -41.213 44.769 1.00 25.61 424 SER B O 1
ATOM 7963 N N . ASN B 1 425 ? 40.467 -41.640 46.171 1.00 23.96 425 ASN B N 1
ATOM 7964 C CA . ASN B 1 425 ? 41.185 -42.541 45.281 1.00 22.44 425 ASN B CA 1
ATOM 7965 C C . ASN B 1 425 ? 41.579 -41.862 43.980 1.00 29.26 425 ASN B C 1
ATOM 7966 O O . ASN B 1 425 ? 41.815 -42.538 42.968 1.00 27.84 425 ASN B O 1
ATOM 7971 N N . GLY B 1 426 ? 41.622 -40.532 43.972 1.00 25.46 426 GLY B N 1
ATOM 7972 C CA . GLY B 1 426 ? 41.976 -39.793 42.775 1.00 23.57 426 GLY B CA 1
ATOM 7973 C C . GLY B 1 426 ? 40.916 -39.722 41.700 1.00 30.61 426 GLY B C 1
ATOM 7974 O O . GLY B 1 426 ? 41.194 -39.187 40.625 1.00 31.90 426 GLY B O 1
ATOM 7975 N N . GLU B 1 427 ? 39.697 -40.202 41.953 1.00 28.73 427 GLU B N 1
ATOM 7976 C CA . GLU B 1 427 ? 38.761 -40.381 40.852 1.00 30.84 427 GLU B CA 1
ATOM 7977 C C . GLU B 1 427 ? 37.367 -40.630 41.414 1.00 32.85 427 GLU B C 1
ATOM 7978 O O . GLU B 1 427 ? 37.215 -41.318 42.422 1.00 35.52 427 GLU B O 1
ATOM 7984 N N . LEU B 1 428 ? 36.354 -40.093 40.727 1.00 20.67 428 LEU B N 1
ATOM 7985 C CA . LEU B 1 428 ? 34.956 -40.325 41.076 1.00 22.41 428 LEU B CA 1
ATOM 7986 C C . LEU B 1 428 ? 34.503 -41.651 40.487 1.00 27.92 428 LEU B C 1
ATOM 7987 O O . LEU B 1 428 ? 34.523 -41.829 39.266 1.00 28.10 428 LEU B O 1
ATOM 7992 N N . ASN B 1 429 ? 34.071 -42.579 41.352 1.00 30.36 429 ASN B N 1
ATOM 7993 C CA . ASN B 1 429 ? 33.723 -43.929 40.905 1.00 31.20 429 ASN B CA 1
ATOM 7994 C C . ASN B 1 429 ? 32.331 -44.420 41.281 1.00 35.85 429 ASN B C 1
ATOM 7995 O O . ASN B 1 429 ? 31.916 -45.452 40.753 1.00 36.15 429 ASN B O 1
ATOM 8000 N N . THR B 1 430 ? 31.624 -43.770 42.206 1.00 27.84 430 THR B N 1
ATOM 8001 C CA . THR B 1 430 ? 30.368 -44.310 42.695 1.00 25.39 430 THR B CA 1
ATOM 8002 C C . THR B 1 430 ? 29.268 -43.266 42.590 1.00 33.36 430 THR B C 1
ATOM 8003 O O . THR B 1 430 ? 29.518 -42.065 42.610 1.00 32.01 430 THR B O 1
ATOM 8007 N N . ILE B 1 431 ? 28.023 -43.750 42.555 1.00 27.44 431 ILE B N 1
ATOM 8008 C CA . ILE B 1 431 ? 26.871 -42.855 42.561 1.00 31.83 431 ILE B CA 1
ATOM 8009 C C . ILE B 1 431 ? 26.751 -42.153 43.904 1.00 35.63 431 ILE B C 1
ATOM 8010 O O . ILE B 1 431 ? 26.437 -40.968 43.965 1.00 29.27 431 ILE B O 1
ATOM 8015 N N . GLU B 1 432 ? 26.995 -42.865 45.003 1.00 30.87 432 GLU B N 1
ATOM 8016 C CA . GLU B 1 432 ? 26.811 -42.228 46.297 1.00 30.78 432 GLU B CA 1
ATOM 8017 C C . GLU B 1 432 ? 27.792 -41.067 46.503 1.00 26.37 432 GLU B C 1
ATOM 8018 O O . GLU B 1 432 ? 27.429 -40.045 47.108 1.00 29.03 432 GLU B O 1
ATOM 8024 N N . ALA B 1 433 ? 29.026 -41.182 45.993 1.00 28.33 433 ALA B N 1
ATOM 8025 C CA . ALA B 1 433 ? 29.958 -40.054 46.085 1.00 24.95 433 ALA B CA 1
ATOM 8026 C C . ALA B 1 433 ? 29.458 -38.824 45.324 1.00 31.08 433 ALA B C 1
ATOM 8027 O O . ALA B 1 433 ? 29.545 -37.685 45.819 1.00 25.33 433 ALA B O 1
ATOM 8029 N N . LEU B 1 434 ? 28.941 -39.035 44.107 1.00 26.14 434 LEU B N 1
ATOM 8030 C CA . LEU B 1 434 ? 28.359 -37.930 43.350 1.00 22.33 434 LEU B CA 1
ATOM 8031 C C . LEU B 1 434 ? 27.126 -37.362 44.047 1.00 21.74 434 LEU B C 1
ATOM 8032 O O . LEU B 1 434 ? 26.897 -36.148 44.030 1.00 23.20 434 LEU B O 1
ATOM 8037 N N . VAL B 1 435 ? 26.337 -38.218 44.689 1.00 26.13 435 VAL B N 1
ATOM 8038 C CA . VAL B 1 435 ? 25.185 -37.733 45.434 1.00 24.45 435 VAL B CA 1
ATOM 8039 C C . VAL B 1 435 ? 25.630 -36.786 46.536 1.00 26.33 435 VAL B C 1
ATOM 8040 O O . VAL B 1 435 ? 25.049 -35.706 46.722 1.00 26.82 435 VAL B O 1
ATOM 8044 N N . ALA B 1 436 ? 26.682 -37.161 47.261 1.00 23.21 436 ALA B N 1
ATOM 8045 C CA . ALA B 1 436 ? 27.215 -36.312 48.324 1.00 24.45 436 ALA B CA 1
ATOM 8046 C C . ALA B 1 436 ? 27.743 -34.978 47.787 1.00 23.36 436 ALA B C 1
ATOM 8047 O O . ALA B 1 436 ? 27.541 -33.914 48.410 1.00 22.37 436 ALA B O 1
ATOM 8049 N N . ILE B 1 437 ? 28.428 -35.013 46.638 1.00 22.90 437 ILE B N 1
ATOM 8050 C CA . ILE B 1 437 ? 28.965 -33.774 46.069 1.00 21.81 437 ILE B CA 1
ATOM 8051 C C . ILE B 1 437 ? 27.834 -32.831 45.671 1.00 24.04 437 ILE B C 1
ATOM 8052 O O . ILE B 1 437 ? 27.829 -31.638 46.025 1.00 22.52 437 ILE B O 1
ATOM 8057 N N . ALA B 1 438 ? 26.855 -33.347 44.929 1.00 21.08 438 ALA B N 1
ATOM 8058 C CA . ALA B 1 438 ? 25.783 -32.471 44.470 1.00 23.37 438 ALA B CA 1
ATOM 8059 C C . ALA B 1 438 ? 24.902 -31.998 45.624 1.00 23.94 438 ALA B C 1
ATOM 8060 O O . ALA B 1 438 ? 24.388 -30.866 45.591 1.00 23.03 438 ALA B O 1
ATOM 8062 N N . THR B 1 439 ? 24.660 -32.859 46.625 1.00 19.98 439 THR B N 1
ATOM 8063 C CA . THR B 1 439 ? 23.912 -32.420 47.799 1.00 16.06 439 THR B CA 1
ATOM 8064 C C . THR B 1 439 ? 24.601 -31.226 48.448 1.00 18.45 439 THR B C 1
ATOM 8065 O O . THR B 1 439 ? 23.955 -30.233 48.799 1.00 21.38 439 THR B O 1
ATOM 8069 N N . GLN B 1 440 ? 25.928 -31.310 48.614 1.00 18.95 440 GLN B N 1
ATOM 8070 C CA . GLN B 1 440 ? 26.647 -30.224 49.279 1.00 22.38 440 GLN B CA 1
ATOM 8071 C C . GLN B 1 440 ? 26.590 -28.938 48.460 1.00 20.79 440 GLN B C 1
ATOM 8072 O O . GLN B 1 440 ? 26.398 -27.851 49.020 1.00 21.78 440 GLN B O 1
ATOM 8078 N N . VAL B 1 441 ? 26.756 -29.042 47.136 1.00 17.58 441 VAL B N 1
ATOM 8079 C CA . VAL B 1 441 ? 26.709 -27.847 46.293 1.00 20.36 441 VAL B CA 1
ATOM 8080 C C . VAL B 1 441 ? 25.345 -27.169 46.394 1.00 20.47 441 VAL B C 1
ATOM 8081 O O . VAL B 1 441 ? 25.245 -25.940 46.572 1.00 18.23 441 VAL B O 1
ATOM 8085 N N . ILE B 1 442 ? 24.274 -27.957 46.297 1.00 19.04 442 ILE B N 1
ATOM 8086 C CA . ILE B 1 442 ? 22.945 -27.365 46.332 1.00 21.21 442 ILE B CA 1
ATOM 8087 C C . ILE B 1 442 ? 22.638 -26.818 47.727 1.00 20.47 442 ILE B C 1
ATOM 8088 O O . ILE B 1 442 ? 22.080 -25.719 47.867 1.00 18.56 442 ILE B O 1
ATOM 8093 N N . PHE B 1 443 ? 22.996 -27.560 48.777 1.00 18.30 443 PHE B N 1
ATOM 8094 C CA . PHE B 1 443 ? 22.848 -27.052 50.130 1.00 19.14 443 PHE B CA 1
ATOM 8095 C C . PHE B 1 443 ? 23.550 -25.706 50.327 1.00 19.38 443 PHE B C 1
ATOM 8096 O O . PHE B 1 443 ? 22.967 -24.768 50.877 1.00 18.56 443 PHE B O 1
ATOM 8104 N N . VAL B 1 444 ? 24.798 -25.591 49.874 1.00 18.25 444 VAL B N 1
ATOM 8105 C CA . VAL B 1 444 ? 25.532 -24.334 50.024 1.00 17.16 444 VAL B CA 1
ATOM 8106 C C . VAL B 1 444 ? 24.826 -23.207 49.285 1.00 17.86 444 VAL B C 1
ATOM 8107 O O . VAL B 1 444 ? 24.673 -22.095 49.805 1.00 18.24 444 VAL B O 1
ATOM 8111 N N . SER B 1 445 ? 24.405 -23.479 48.048 1.00 19.72 445 SER B N 1
ATOM 8112 C CA . SER B 1 445 ? 23.871 -22.409 47.204 1.00 18.08 445 SER B CA 1
ATOM 8113 C C . SER B 1 445 ? 22.535 -21.895 47.718 1.00 21.67 445 SER B C 1
ATOM 8114 O O . SER B 1 445 ? 22.240 -20.702 47.605 1.00 22.36 445 SER B O 1
ATOM 8117 N N . GLY B 1 446 ? 21.702 -22.777 48.262 1.00 17.61 446 GLY B N 1
ATOM 8118 C CA . GLY B 1 446 ? 20.416 -22.369 48.781 1.00 19.42 446 GLY B CA 1
ATOM 8119 C C . GLY B 1 446 ? 20.444 -22.111 50.271 1.00 20.02 446 GLY B C 1
ATOM 8120 O O . GLY B 1 446 ? 20.625 -20.992 50.738 1.00 19.13 446 GLY B O 1
ATOM 8121 N N . PRO B 1 447 ? 20.242 -23.190 51.050 1.00 21.03 447 PRO B N 1
ATOM 8122 C CA . PRO B 1 447 ? 20.129 -23.048 52.516 1.00 18.54 447 PRO B CA 1
ATOM 8123 C C . PRO B 1 447 ? 21.290 -22.346 53.200 1.00 17.49 447 PRO B C 1
ATOM 8124 O O . PRO B 1 447 ? 21.061 -21.432 53.997 1.00 21.80 447 PRO B O 1
ATOM 8128 N N . GLN B 1 448 ? 22.532 -22.759 52.940 1.00 16.99 448 GLN B N 1
ATOM 8129 C CA . GLN B 1 448 ? 23.646 -22.181 53.691 1.00 17.15 448 GLN B CA 1
ATOM 8130 C C . GLN B 1 448 ? 23.749 -20.688 53.408 1.00 16.46 448 GLN B C 1
ATOM 8131 O O . GLN B 1 448 ? 23.878 -19.859 54.331 1.00 16.72 448 GLN B O 1
ATOM 8137 N N . HIS B 1 449 ? 23.651 -20.326 52.127 1.00 18.72 449 HIS B N 1
ATOM 8138 C CA . HIS B 1 449 ? 23.721 -18.921 51.786 1.00 18.52 449 HIS B CA 1
ATOM 8139 C C . HIS B 1 449 ? 22.553 -18.168 52.411 1.00 17.37 449 HIS B C 1
ATOM 8140 O O . HIS B 1 449 ? 22.726 -17.054 52.903 1.00 17.04 449 HIS B O 1
ATOM 8147 N N . ALA B 1 450 ? 21.355 -18.761 52.408 1.00 16.90 450 ALA B N 1
ATOM 8148 C CA . ALA B 1 450 ? 20.245 -18.114 53.088 1.00 17.77 450 ALA B CA 1
ATOM 8149 C C . ALA B 1 450 ? 20.565 -17.861 54.560 1.00 20.44 450 ALA B C 1
ATOM 8150 O O . ALA B 1 450 ? 20.310 -16.762 55.080 1.00 19.89 450 ALA B O 1
ATOM 8152 N N . ALA B 1 451 ? 21.125 -18.872 55.255 1.00 18.82 451 ALA B N 1
ATOM 8153 C CA . ALA B 1 451 ? 21.346 -18.742 56.695 1.00 18.41 451 ALA B CA 1
ATOM 8154 C C . ALA B 1 451 ? 22.399 -17.694 57.039 1.00 21.19 451 ALA B C 1
ATOM 8155 O O . ALA B 1 451 ? 22.362 -17.125 58.135 1.00 18.72 451 ALA B O 1
ATOM 8157 N N . VAL B 1 452 ? 23.352 -17.439 56.141 1.00 16.79 452 VAL B N 1
ATOM 8158 C CA . VAL B 1 452 ? 24.364 -16.429 56.461 1.00 15.59 452 VAL B CA 1
ATOM 8159 C C . VAL B 1 452 ? 24.031 -15.083 55.825 1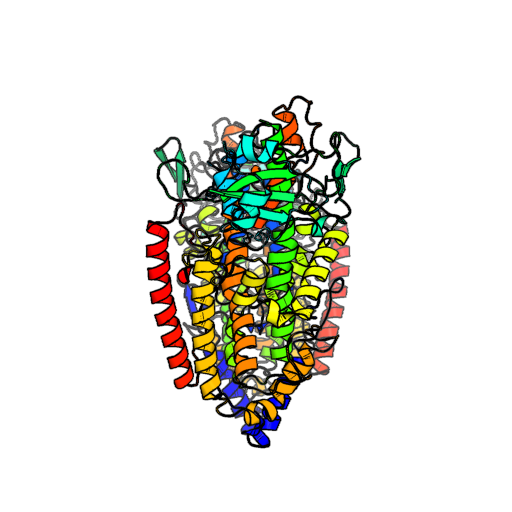.00 18.96 452 VAL B C 1
ATOM 8160 O O . VAL B 1 452 ? 24.488 -14.045 56.320 1.00 19.41 452 VAL B O 1
ATOM 8164 N N . ASN B 1 453 ? 23.214 -15.065 54.775 1.00 17.96 453 ASN B N 1
ATOM 8165 C CA . ASN B 1 453 ? 22.910 -13.813 54.102 1.00 13.91 453 ASN B CA 1
ATOM 8166 C C . ASN B 1 453 ? 21.712 -13.093 54.715 1.00 16.12 453 ASN B C 1
ATOM 8167 O O . ASN B 1 453 ? 21.794 -11.910 55.030 1.00 19.16 453 ASN B O 1
ATOM 8172 N N . TYR B 1 454 ? 20.601 -13.802 54.918 1.00 17.53 454 TYR B N 1
ATOM 8173 C CA . TYR B 1 454 ? 19.404 -13.050 55.272 1.00 21.29 454 TYR B CA 1
ATOM 8174 C C . TYR B 1 454 ? 19.326 -12.535 56.712 1.00 22.27 454 TYR B C 1
ATOM 8175 O O . TYR B 1 454 ? 18.561 -11.593 56.956 1.00 21.26 454 TYR B O 1
ATOM 8184 N N . PRO B 1 455 ? 20.098 -13.036 57.688 1.00 20.15 455 PRO B N 1
ATOM 8185 C CA . PRO B 1 455 ? 20.110 -12.358 58.992 1.00 16.60 455 PRO B CA 1
ATOM 8186 C C . PRO B 1 455 ? 20.928 -11.074 59.034 1.00 20.56 455 PRO B C 1
ATOM 8187 O O . PRO B 1 455 ? 20.917 -10.389 60.081 1.00 19.40 455 PRO B O 1
ATOM 8191 N N . GLN B 1 456 ? 21.624 -10.711 57.952 1.00 20.05 456 GLN B N 1
ATOM 8192 C CA . GLN B 1 456 ? 22.520 -9.560 57.994 1.00 20.02 456 GLN B CA 1
ATOM 8193 C C . GLN B 1 456 ? 21.780 -8.281 58.371 1.00 20.86 456 GLN B C 1
ATOM 8194 O O . GLN B 1 456 ? 22.308 -7.455 59.100 1.00 21.86 456 GLN B O 1
ATOM 8200 N N . TYR B 1 457 ? 20.580 -8.072 57.835 1.00 21.21 457 TYR B N 1
ATOM 8201 C CA . TYR B 1 457 ? 19.868 -6.843 58.145 1.00 20.99 457 TYR B CA 1
ATOM 8202 C C . TYR B 1 457 ? 19.447 -6.812 59.616 1.00 17.90 457 TYR B C 1
ATOM 8203 O O . TYR B 1 457 ? 19.669 -5.828 60.317 1.00 21.38 457 TYR B O 1
ATOM 8212 N N . ASP B 1 458 ? 18.804 -7.898 60.083 1.00 20.02 458 ASP B N 1
ATOM 8213 C CA . ASP B 1 458 ? 18.296 -7.926 61.445 1.00 22.62 458 ASP B CA 1
ATOM 8214 C C . ASP B 1 458 ? 19.385 -7.794 62.494 1.00 22.34 458 ASP B C 1
ATOM 8215 O O . ASP B 1 458 ? 19.112 -7.328 63.607 1.00 20.55 458 ASP B O 1
ATOM 8220 N N . TYR B 1 459 ? 20.600 -8.272 62.202 1.00 19.15 459 TYR B N 1
ATOM 8221 C CA . TYR B 1 459 ? 21.638 -8.234 63.220 1.00 19.14 459 TYR B CA 1
ATOM 8222 C C . TYR B 1 459 ? 22.748 -7.246 62.928 1.00 22.05 459 TYR B C 1
ATOM 8223 O O . TYR B 1 459 ? 23.452 -6.843 63.853 1.00 19.30 459 TYR B O 1
ATOM 8232 N N . MET B 1 460 ? 22.915 -6.824 61.685 1.00 18.90 460 MET B N 1
ATOM 8233 C CA . MET B 1 460 ? 24.039 -5.989 61.338 1.00 18.23 460 MET B CA 1
ATOM 8234 C C . MET B 1 460 ? 23.654 -4.652 60.716 1.00 19.41 460 MET B C 1
ATOM 8235 O O . MET B 1 460 ? 24.537 -3.806 60.535 1.00 21.90 460 MET B O 1
ATOM 8240 N N . ALA B 1 461 ? 22.377 -4.409 60.410 1.00 19.03 461 ALA B N 1
ATOM 8241 C CA . ALA B 1 461 ? 22.015 -3.064 60.024 1.00 17.77 461 ALA B CA 1
ATOM 8242 C C . ALA B 1 461 ? 21.846 -2.168 61.244 1.00 21.91 461 ALA B C 1
ATOM 8243 O O . ALA B 1 461 ? 21.931 -0.938 61.119 1.00 21.25 461 ALA B O 1
ATOM 8245 N N . PHE B 1 462 ? 21.617 -2.754 62.425 1.00 24.51 462 PHE B N 1
ATOM 8246 C CA . PHE B 1 462 ? 21.700 -1.999 63.672 1.00 22.31 462 PHE B CA 1
ATOM 8247 C C . PHE B 1 462 ? 23.164 -2.048 64.083 1.00 23.27 462 PHE B C 1
ATOM 8248 O O . PHE B 1 462 ? 23.646 -3.047 64.617 1.00 21.91 462 PHE B O 1
ATOM 8256 N N . ILE B 1 463 ? 23.849 -0.935 63.830 1.00 17.84 463 ILE B N 1
ATOM 8257 C CA . ILE B 1 463 ? 25.307 -0.907 63.935 1.00 20.05 463 ILE B CA 1
ATOM 8258 C C . ILE B 1 463 ? 25.835 -1.280 65.314 1.00 20.82 463 ILE B C 1
ATOM 8259 O O . ILE B 1 463 ? 26.815 -2.043 65.387 1.00 20.61 463 ILE B O 1
ATOM 8264 N N . PRO B 1 464 ? 25.282 -0.786 66.436 1.00 20.89 464 PRO B N 1
ATOM 8265 C CA . PRO B 1 464 ? 25.869 -1.152 67.747 1.00 20.04 464 PRO B CA 1
ATOM 8266 C C . PRO B 1 464 ? 25.845 -2.634 68.048 1.00 23.75 464 PRO B C 1
ATOM 8267 O O . PRO B 1 464 ? 26.622 -3.082 68.902 1.00 21.64 464 PRO B O 1
ATOM 8271 N N . ASN B 1 465 ? 24.954 -3.416 67.431 1.00 18.74 465 ASN B N 1
ATOM 8272 C CA . ASN B 1 465 ? 24.968 -4.840 67.726 1.00 22.03 465 ASN B CA 1
ATOM 8273 C C . ASN B 1 465 ? 26.140 -5.545 67.068 1.00 20.74 465 ASN B C 1
ATOM 8274 O O . ASN B 1 465 ? 26.690 -6.495 67.635 1.00 21.01 465 ASN B O 1
ATOM 8279 N N . MET B 1 466 ? 26.556 -5.086 65.888 1.00 18.89 466 MET B N 1
ATOM 8280 C CA . MET B 1 466 ? 27.608 -5.809 65.190 1.00 16.44 466 MET B CA 1
ATOM 8281 C C . MET B 1 466 ? 28.278 -4.855 64.212 1.00 18.81 466 MET B C 1
ATOM 8282 O O . MET B 1 466 ? 28.064 -4.921 62.997 1.00 21.52 466 MET B O 1
ATOM 8287 N N . PRO B 1 467 ? 29.093 -3.928 64.731 1.00 16.73 467 PRO B N 1
ATOM 8288 C CA . PRO B 1 467 ? 29.819 -2.999 63.850 1.00 15.74 467 PRO B CA 1
ATOM 8289 C C . PRO B 1 467 ? 30.913 -3.744 63.107 1.00 20.26 467 PRO B C 1
ATOM 8290 O O . PRO B 1 467 ? 31.602 -4.585 63.686 1.00 18.29 467 PRO B O 1
ATOM 8294 N N . LEU B 1 468 ? 31.076 -3.445 61.816 1.00 16.78 468 LEU B N 1
ATOM 8295 C CA . LEU B 1 468 ? 32.087 -4.210 61.090 1.00 15.66 468 LEU B CA 1
ATOM 8296 C C . LEU B 1 468 ? 33.517 -3.751 61.362 1.00 16.89 468 LEU B C 1
ATOM 8297 O O . LEU B 1 468 ? 34.453 -4.466 60.983 1.00 18.51 468 LEU B O 1
ATOM 8302 N N . ALA B 1 469 ? 33.724 -2.611 62.020 1.00 19.83 469 ALA B N 1
ATOM 8303 C CA . ALA B 1 469 ? 35.034 -2.277 62.559 1.00 18.50 469 ALA B CA 1
ATOM 8304 C C . ALA B 1 469 ? 34.835 -1.503 63.853 1.00 17.48 469 ALA B C 1
ATOM 8305 O O . ALA B 1 469 ? 33.761 -0.940 64.098 1.00 18.11 469 ALA B O 1
ATOM 8307 N N . THR B 1 470 ? 35.870 -1.497 64.685 1.00 18.53 470 THR B N 1
ATOM 8308 C CA . THR B 1 470 ? 35.918 -0.639 65.859 1.00 15.80 470 THR B CA 1
ATOM 8309 C C . THR B 1 470 ? 36.973 0.442 65.639 1.00 20.97 470 THR B C 1
ATOM 8310 O O . THR B 1 470 ? 37.951 0.231 64.924 1.00 19.74 470 THR B O 1
ATOM 8314 N N . TYR B 1 471 ? 36.728 1.620 66.224 1.00 17.04 471 TYR B N 1
ATOM 8315 C CA . TYR B 1 471 ? 37.431 2.843 65.861 1.00 16.94 471 TYR B CA 1
ATOM 8316 C C . TYR B 1 471 ? 38.208 3.468 67.023 1.00 22.13 471 TYR B C 1
ATOM 8317 O O . TYR B 1 471 ? 38.678 4.601 66.902 1.00 21.91 471 TYR B O 1
ATOM 8326 N N . ALA B 1 472 ? 38.383 2.738 68.116 1.00 23.61 472 ALA B N 1
ATOM 8327 C CA . ALA B 1 472 ? 39.199 3.157 69.234 1.00 20.85 472 ALA B CA 1
ATOM 8328 C C . ALA B 1 472 ? 39.627 1.901 69.973 1.00 23.40 472 ALA B C 1
ATOM 8329 O O . ALA B 1 472 ? 39.066 0.828 69.748 1.00 22.19 472 ALA B O 1
ATOM 8331 N N . THR B 1 473 ? 40.635 2.029 70.846 1.00 24.55 473 THR B N 1
ATOM 8332 C CA . THR B 1 473 ? 41.138 0.883 71.591 1.00 24.10 473 THR B CA 1
ATOM 8333 C C . THR B 1 473 ? 40.213 0.526 72.757 1.00 26.01 473 THR B C 1
ATOM 8334 O O . THR B 1 473 ? 39.466 1.372 73.243 1.00 28.34 473 THR B O 1
ATOM 8338 N N . PRO B 1 474 ? 40.232 -0.729 73.212 1.00 25.94 474 PRO B N 1
ATOM 8339 C CA . PRO B 1 474 ? 39.519 -1.067 74.445 1.00 25.01 474 PRO B CA 1
ATOM 8340 C C . PRO B 1 474 ? 40.012 -0.184 75.579 1.00 27.91 474 PRO B C 1
ATOM 8341 O O . PRO B 1 474 ? 41.232 -0.034 75.770 1.00 27.55 474 PRO B O 1
ATOM 8345 N N . PRO B 1 475 ? 39.106 0.475 76.304 1.00 28.22 475 PRO B N 1
ATOM 8346 C CA . PRO B 1 475 ? 39.545 1.330 77.405 1.00 31.38 475 PRO B CA 1
ATOM 8347 C C . PRO B 1 475 ? 40.197 0.498 78.490 1.00 25.08 475 PRO B C 1
ATOM 8348 O O . PRO B 1 475 ? 39.913 -0.692 78.648 1.00 23.67 475 PRO B O 1
ATOM 8352 N N . ASN B 1 476 ? 41.103 1.140 79.219 1.00 29.28 476 ASN B N 1
ATOM 8353 C CA . ASN B 1 476 ? 41.683 0.547 80.409 1.00 28.81 476 ASN B CA 1
ATOM 8354 C C . ASN B 1 476 ? 40.589 -0.001 81.319 1.00 25.33 476 ASN B C 1
ATOM 8355 O O . ASN B 1 476 ? 39.560 0.648 81.525 1.00 29.87 476 ASN B O 1
ATOM 8360 N N . LYS B 1 477 ? 40.801 -1.206 81.859 1.00 25.52 477 LYS B N 1
ATOM 8361 C CA . LYS B 1 477 ? 39.768 -1.855 82.670 1.00 28.64 477 LYS B CA 1
ATOM 8362 C C . LYS B 1 477 ? 39.362 -1.040 83.896 1.00 32.55 477 LYS B C 1
ATOM 8363 O O . LYS B 1 477 ? 38.330 -1.340 84.505 1.00 29.39 477 LYS B O 1
ATOM 8369 N N . GLU B 1 478 ? 40.142 -0.019 84.266 1.00 31.43 478 GLU B N 1
ATOM 8370 C CA . GLU B 1 478 ? 39.853 0.833 85.413 1.00 42.42 478 GLU B CA 1
ATOM 8371 C C . GLU B 1 478 ? 39.306 2.199 85.031 1.00 43.35 478 GLU B C 1
ATOM 8372 O O . GLU B 1 478 ? 38.884 2.945 85.918 1.00 46.69 478 GLU B O 1
ATOM 8378 N N . SER B 1 479 ? 39.311 2.556 83.753 1.00 29.05 479 SER B N 1
ATOM 8379 C CA . SER B 1 479 ? 38.870 3.893 83.387 1.00 33.88 479 SER B CA 1
ATOM 8380 C C . SER B 1 479 ? 37.352 3.995 83.505 1.00 43.55 479 SER B C 1
ATOM 8381 O O . SER B 1 479 ? 36.630 2.994 83.512 1.00 37.53 479 SER B O 1
ATOM 8384 N N . ASN B 1 480 ? 36.873 5.227 83.636 1.00 34.62 480 ASN B N 1
ATOM 8385 C CA . ASN B 1 480 ? 35.443 5.483 83.581 1.00 39.87 480 ASN B CA 1
ATOM 8386 C C . ASN B 1 480 ? 35.002 5.510 82.133 1.00 35.73 480 ASN B C 1
ATOM 8387 O O . ASN B 1 480 ? 35.668 6.095 81.274 1.00 36.67 480 ASN B O 1
ATOM 8392 N N . ILE B 1 481 ? 33.890 4.853 81.848 1.00 29.55 481 ILE B N 1
ATOM 8393 C CA . ILE B 1 481 ? 33.382 4.787 80.494 1.00 28.35 481 ILE B CA 1
ATOM 8394 C C . ILE B 1 481 ? 32.232 5.772 80.381 1.00 30.73 481 ILE B C 1
ATOM 8395 O O . ILE B 1 481 ? 31.265 5.699 81.149 1.00 33.59 481 ILE B O 1
ATOM 8400 N N . SER B 1 482 ? 32.360 6.730 79.478 1.00 26.54 482 SER B N 1
ATOM 8401 C CA . SER B 1 482 ? 31.289 7.676 79.229 1.00 30.39 482 SER B CA 1
ATOM 8402 C C . SER B 1 482 ? 30.539 7.243 77.978 1.00 32.30 482 SER B C 1
ATOM 8403 O O . SER B 1 482 ? 30.974 6.343 77.249 1.00 29.16 482 SER B O 1
ATOM 8406 N N . GLU B 1 483 ? 29.401 7.889 77.722 1.00 33.81 483 GLU B N 1
ATOM 8407 C CA . GLU B 1 483 ? 28.739 7.662 76.446 1.00 32.24 483 GLU B CA 1
ATOM 8408 C C . GLU B 1 483 ? 29.680 7.989 75.285 1.00 27.14 483 GLU B C 1
ATOM 8409 O O . GLU B 1 483 ? 29.684 7.287 74.263 1.00 26.89 483 GLU B O 1
ATOM 8415 N N . ALA B 1 484 ? 30.517 9.022 75.439 1.00 25.80 484 ALA B N 1
ATOM 8416 C CA . ALA B 1 484 ? 31.440 9.413 74.380 1.00 29.47 484 ALA B CA 1
ATOM 8417 C C . ALA B 1 484 ? 32.473 8.322 74.101 1.00 25.64 484 ALA B C 1
ATOM 8418 O O . ALA B 1 484 ? 32.846 8.093 72.944 1.00 21.75 484 ALA B O 1
ATOM 8420 N N . THR B 1 485 ? 32.938 7.641 75.155 1.00 24.30 485 THR B N 1
ATOM 8421 C CA . THR B 1 485 ? 33.843 6.506 74.997 1.00 24.16 485 THR B CA 1
ATOM 8422 C C . THR B 1 485 ? 33.273 5.465 74.046 1.00 23.40 485 THR B C 1
ATOM 8423 O O . THR B 1 485 ? 33.970 4.928 73.146 1.00 25.97 485 THR B O 1
ATOM 8427 N N . ILE B 1 486 ? 32.003 5.128 74.258 1.00 21.78 486 ILE B N 1
ATOM 8428 C CA . ILE B 1 486 ? 31.407 4.092 73.429 1.00 21.31 486 ILE B CA 1
ATOM 8429 C C . ILE B 1 486 ? 31.219 4.622 72.016 1.00 23.64 486 ILE B C 1
ATOM 8430 O O . ILE B 1 486 ? 31.500 3.921 71.035 1.00 20.93 486 ILE B O 1
ATOM 8435 N N . LEU B 1 487 ? 30.774 5.882 71.884 1.00 21.40 487 LEU B N 1
ATOM 8436 C CA . LEU B 1 487 ? 30.554 6.452 70.559 1.00 22.66 487 LEU B CA 1
ATOM 8437 C C . LEU B 1 487 ? 31.838 6.549 69.737 1.00 20.95 487 LEU B C 1
ATOM 8438 O O . LEU B 1 487 ? 31.786 6.527 68.508 1.00 22.68 487 LEU B O 1
ATOM 8443 N N A ASN B 1 488 ? 32.994 6.690 70.397 0.69 21.96 488 ASN B N 1
ATOM 8444 N N B ASN B 1 488 ? 32.989 6.679 70.399 0.31 22.03 488 ASN B N 1
ATOM 8445 C CA A ASN B 1 488 ? 34.278 6.700 69.702 0.69 23.09 488 ASN B CA 1
ATOM 8446 C CA B ASN B 1 488 ? 34.270 6.705 69.703 0.31 23.12 488 ASN B CA 1
ATOM 8447 C C A ASN B 1 488 ? 34.732 5.307 69.274 0.69 23.64 488 ASN B C 1
ATOM 8448 C C B ASN B 1 488 ? 34.726 5.315 69.274 0.31 23.58 488 ASN B C 1
ATOM 8449 O O A ASN B 1 488 ? 35.539 5.194 68.345 0.69 21.43 488 ASN B O 1
ATOM 8450 O O B ASN B 1 488 ? 35.512 5.201 68.325 0.31 21.53 488 ASN B O 1
ATOM 8459 N N . ILE B 1 489 ? 34.242 4.263 69.950 1.00 20.23 489 ILE B N 1
ATOM 8460 C CA . ILE B 1 489 ? 34.574 2.896 69.540 1.00 19.05 489 ILE B CA 1
ATOM 8461 C C . ILE B 1 489 ? 33.693 2.477 68.353 1.00 18.53 489 ILE B C 1
ATOM 8462 O O . ILE B 1 489 ? 34.146 1.772 67.442 1.00 19.69 489 ILE B O 1
ATOM 8467 N N . LEU B 1 490 ? 32.444 2.907 68.354 1.00 18.37 490 LEU B N 1
ATOM 8468 C CA . LEU B 1 490 ? 31.505 2.527 67.309 1.00 17.57 490 LEU B CA 1
ATOM 8469 C C . LEU B 1 490 ? 31.824 3.318 66.041 1.00 18.80 490 LEU B C 1
ATOM 8470 O O . LEU B 1 490 ? 32.598 4.280 66.082 1.00 19.71 490 LEU B O 1
ATOM 8475 N N . PRO B 1 491 ? 31.308 2.891 64.890 1.00 19.67 491 PRO B N 1
ATOM 8476 C CA . PRO B 1 491 ? 31.690 3.540 63.634 1.00 18.61 491 PRO B CA 1
ATOM 8477 C C . PRO B 1 491 ? 31.247 4.985 63.581 1.00 18.97 491 PRO B C 1
ATOM 8478 O O . PRO B 1 491 ? 30.200 5.355 64.138 1.00 19.71 491 PRO B O 1
ATOM 8482 N N . PRO B 1 492 ? 31.995 5.834 62.881 1.00 20.60 492 PRO B N 1
ATOM 8483 C CA . PRO B 1 492 ? 31.545 7.211 62.659 1.00 24.90 492 PRO B CA 1
ATOM 8484 C C . PRO B 1 492 ? 30.346 7.207 61.720 1.00 22.97 492 PRO B C 1
ATOM 8485 O O . PRO B 1 492 ? 30.023 6.194 61.088 1.00 20.46 492 PRO B O 1
ATOM 8489 N N . GLN B 1 493 ? 29.692 8.366 61.619 1.00 19.65 493 GLN B N 1
ATOM 8490 C CA . GLN B 1 493 ? 28.382 8.474 60.962 1.00 20.59 493 GLN B CA 1
ATOM 8491 C C . GLN B 1 493 ? 28.403 7.941 59.529 1.00 18.61 493 GLN B C 1
ATOM 8492 O O . GLN B 1 493 ? 27.558 7.126 59.148 1.00 18.95 493 GLN B O 1
ATOM 8498 N N . LYS B 1 494 ? 29.363 8.395 58.725 1.00 19.39 494 LYS B N 1
ATOM 8499 C CA . LYS B 1 494 ? 29.431 8.007 57.324 1.00 21.68 494 LYS B CA 1
ATOM 8500 C C . LYS B 1 494 ? 29.572 6.496 57.151 1.00 19.17 494 LYS B C 1
ATOM 8501 O O . LYS B 1 494 ? 28.932 5.893 56.273 1.00 17.56 494 LYS B O 1
ATOM 8507 N N . LEU B 1 495 ? 30.381 5.859 58.001 1.00 17.05 495 LEU B N 1
ATOM 8508 C CA . LEU B 1 495 ? 30.612 4.422 57.887 1.00 14.52 495 LEU B CA 1
ATOM 8509 C C . LEU B 1 495 ? 29.475 3.605 58.490 1.00 15.65 495 LEU B C 1
ATOM 8510 O O . LEU B 1 495 ? 29.250 2.455 58.065 1.00 17.58 495 LEU B O 1
ATOM 8515 N N . ALA B 1 496 ? 28.775 4.136 59.498 1.00 18.26 496 ALA B N 1
ATOM 8516 C CA . ALA B 1 496 ? 27.546 3.488 59.921 1.00 19.38 496 ALA B CA 1
ATOM 8517 C C . ALA B 1 496 ? 26.520 3.514 58.800 1.00 16.44 496 ALA B C 1
ATOM 8518 O O . ALA B 1 496 ? 25.819 2.512 58.543 1.00 16.72 496 ALA B O 1
ATOM 8520 N N . ALA B 1 497 ? 26.404 4.665 58.126 1.00 16.83 497 ALA B N 1
ATOM 8521 C CA . ALA B 1 497 ? 25.472 4.765 57.016 1.00 17.65 497 ALA B CA 1
ATOM 8522 C C . ALA B 1 497 ? 25.836 3.775 55.909 1.00 19.89 497 ALA B C 1
ATOM 8523 O O . ALA B 1 497 ? 24.963 3.128 55.309 1.00 17.45 497 ALA B O 1
ATOM 8525 N N . ARG B 1 498 ? 27.139 3.622 55.648 1.00 16.64 498 ARG B N 1
ATOM 8526 C CA . ARG B 1 498 ? 27.583 2.719 54.591 1.00 18.36 498 ARG B CA 1
ATOM 8527 C C . ARG B 1 498 ? 27.307 1.259 54.958 1.00 20.00 498 ARG B C 1
ATOM 8528 O O . ARG B 1 498 ? 26.997 0.426 54.077 1.00 16.62 498 ARG B O 1
ATOM 8536 N N . GLN B 1 499 ? 27.376 0.931 56.257 1.00 15.49 499 GLN B N 1
ATOM 8537 C CA . GLN B 1 499 ? 27.069 -0.441 56.652 1.00 15.95 499 GLN B CA 1
ATOM 8538 C C . GLN B 1 499 ? 25.567 -0.724 56.517 1.00 12.09 499 GLN B C 1
ATOM 8539 O O . GLN B 1 499 ? 25.170 -1.818 56.072 1.00 14.15 499 GLN B O 1
ATOM 8545 N N . LEU B 1 500 ? 24.714 0.261 56.851 1.00 15.99 500 LEU B N 1
ATOM 8546 C CA . LEU B 1 500 ? 23.277 0.058 56.663 1.00 19.10 500 LEU B CA 1
ATOM 8547 C C . LEU B 1 500 ? 22.940 -0.092 55.177 1.00 21.31 500 LEU B C 1
ATOM 8548 O O . LEU B 1 500 ? 22.158 -0.975 54.785 1.00 20.22 500 LEU B O 1
ATOM 8553 N N . GLU B 1 501 ? 23.547 0.750 54.342 1.00 16.80 501 GLU B N 1
ATOM 8554 C CA . GLU B 1 501 ? 23.378 0.664 52.903 1.00 16.81 501 GLU B CA 1
ATOM 8555 C C . GLU B 1 501 ? 23.654 -0.761 52.398 1.00 20.64 501 GLU B C 1
ATOM 8556 O O . GLU B 1 501 ? 22.803 -1.384 51.717 1.00 19.96 501 GLU B O 1
ATOM 8562 N N . LEU B 1 502 ? 24.810 -1.318 52.793 1.00 17.57 502 LEU B N 1
ATOM 8563 C CA . LEU B 1 502 ? 25.157 -2.680 52.381 1.00 16.23 502 LEU B CA 1
ATOM 8564 C C . LEU B 1 502 ? 24.123 -3.700 52.854 1.00 20.33 502 LEU B C 1
ATOM 8565 O O . LEU B 1 502 ? 23.601 -4.504 52.050 1.00 18.72 502 LEU B O 1
ATOM 8570 N N . MET B 1 503 ? 23.840 -3.717 54.161 1.00 18.16 503 MET B N 1
ATOM 8571 C CA . MET B 1 503 ? 22.998 -4.793 54.690 1.00 18.19 503 MET B CA 1
ATOM 8572 C C . MET B 1 503 ? 21.580 -4.734 54.114 1.00 20.47 503 MET B C 1
ATOM 8573 O O . MET B 1 503 ? 20.927 -5.805 53.901 1.00 22.25 503 MET B O 1
ATOM 8578 N N . ARG B 1 504 ? 21.077 -3.522 53.834 1.00 21.24 504 ARG B N 1
ATOM 8579 C CA . ARG B 1 504 ? 19.768 -3.435 53.196 1.00 21.46 504 ARG B CA 1
ATOM 8580 C C . ARG B 1 504 ? 19.815 -4.018 51.790 1.00 21.46 504 ARG B C 1
ATOM 8581 O O . ARG B 1 504 ? 18.917 -4.769 51.398 1.00 20.93 504 ARG B O 1
ATOM 8589 N N A THR B 1 505 ? 20.867 -3.704 51.009 0.63 20.51 505 THR B N 1
ATOM 8590 N N B THR B 1 505 ? 20.871 -3.712 51.040 0.37 20.52 505 THR B N 1
ATOM 8591 C CA A THR B 1 505 ? 20.873 -4.233 49.640 0.63 18.85 505 THR B CA 1
ATOM 8592 C CA B THR B 1 505 ? 20.948 -4.196 49.676 0.37 18.91 505 THR B CA 1
ATOM 8593 C C A THR B 1 505 ? 21.015 -5.751 49.629 0.63 22.42 505 THR B C 1
ATOM 8594 C C B THR B 1 505 ? 21.050 -5.717 49.627 0.37 22.37 505 THR B C 1
ATOM 8595 O O A THR B 1 505 ? 20.469 -6.415 48.739 0.63 23.94 505 THR B O 1
ATOM 8596 O O B THR B 1 505 ? 20.504 -6.344 48.715 0.37 23.83 505 THR B O 1
ATOM 8603 N N . LEU B 1 506 ? 21.711 -6.324 50.614 1.00 19.47 506 LEU B N 1
ATOM 8604 C CA . LEU B 1 506 ? 21.935 -7.765 50.630 1.00 18.77 506 LEU B CA 1
ATOM 8605 C C . LEU B 1 506 ? 20.690 -8.549 51.021 1.00 21.73 506 LEU B C 1
ATOM 8606 O O . LEU B 1 506 ? 20.626 -9.764 50.761 1.00 20.73 506 LEU B O 1
ATOM 8611 N N . CYS B 1 507 ? 19.691 -7.874 51.611 1.00 19.62 507 CYS B N 1
ATOM 8612 C CA . CYS B 1 507 ? 18.546 -8.573 52.191 1.00 21.12 507 CYS B CA 1
ATOM 8613 C C . CYS B 1 507 ? 17.187 -8.197 51.595 1.00 22.63 507 CYS B C 1
ATOM 8614 O O . CYS B 1 507 ? 16.174 -8.754 52.032 1.00 30.55 507 CYS B O 1
ATOM 8617 N N . VAL B 1 508 ? 17.114 -7.256 50.638 1.00 20.13 508 VAL B N 1
ATOM 8618 C CA . VAL B 1 508 ? 15.813 -6.668 50.301 1.00 24.77 508 VAL B CA 1
ATOM 8619 C C . VAL B 1 508 ? 14.843 -7.644 49.671 1.00 21.41 508 VAL B C 1
ATOM 8620 O O . VAL B 1 508 ? 13.623 -7.452 49.792 1.00 24.41 508 VAL B O 1
ATOM 8624 N N . PHE B 1 509 ? 15.311 -8.627 48.913 1.00 22.71 509 PHE B N 1
ATOM 8625 C CA . PHE B 1 509 ? 14.381 -9.494 48.203 1.00 21.48 509 PHE B CA 1
ATOM 8626 C C . PHE B 1 509 ? 14.997 -10.886 48.063 1.00 23.46 509 PHE B C 1
ATOM 8627 O O . PHE B 1 509 ? 16.161 -11.111 48.390 1.00 20.01 509 PHE B O 1
ATOM 8635 N N . TYR B 1 510 ? 14.145 -11.837 47.655 1.00 20.08 510 TYR B N 1
ATOM 8636 C CA . TYR B 1 510 ? 14.533 -13.210 47.360 1.00 19.97 510 TYR B CA 1
ATOM 8637 C C . TYR B 1 510 ? 14.560 -13.384 45.851 1.00 22.90 510 TYR B C 1
ATOM 8638 O O . TYR B 1 510 ? 13.491 -13.375 45.232 1.00 25.03 510 TYR B O 1
ATOM 8647 N N . PRO B 1 511 ? 15.727 -13.538 45.218 1.00 21.23 511 PRO B N 1
ATOM 8648 C CA . PRO B 1 511 ? 15.752 -13.581 43.751 1.00 21.05 511 PRO B CA 1
ATOM 8649 C C . PRO B 1 511 ? 15.017 -14.785 43.173 1.00 27.84 511 PRO B C 1
ATOM 8650 O O . PRO B 1 511 ? 14.516 -14.717 42.048 1.00 24.81 511 PRO B O 1
ATOM 8654 N N . ASN B 1 512 ? 14.945 -15.888 43.917 1.00 20.59 512 ASN B N 1
ATOM 8655 C CA . ASN B 1 512 ? 14.263 -17.097 43.467 1.00 19.81 512 ASN B CA 1
ATOM 8656 C C . ASN B 1 512 ? 13.914 -17.906 44.716 1.00 23.49 512 ASN B C 1
ATOM 8657 O O . ASN B 1 512 ? 14.107 -17.437 45.843 1.00 21.63 512 ASN B O 1
ATOM 8662 N N . ARG B 1 513 ? 13.426 -19.134 44.528 1.00 22.79 513 ARG B N 1
ATOM 8663 C CA . ARG B 1 513 ? 12.895 -19.914 45.647 1.00 27.38 513 ARG B CA 1
ATOM 8664 C C . ARG B 1 513 ? 13.338 -21.373 45.588 1.00 22.11 513 ARG B C 1
ATOM 8665 O O . ARG B 1 513 ? 13.225 -22.006 44.533 1.00 22.41 513 ARG B O 1
ATOM 8673 N N . LEU B 1 514 ? 13.788 -21.913 46.725 1.00 22.42 514 LEU B N 1
ATOM 8674 C CA . LEU B 1 514 ? 14.289 -23.282 46.755 1.00 23.70 514 LEU B CA 1
ATOM 8675 C C . LEU B 1 514 ? 13.241 -24.270 46.258 1.00 25.68 514 LEU B C 1
ATOM 8676 O O . LEU B 1 514 ? 12.109 -24.312 46.763 1.00 27.81 514 LEU B O 1
ATOM 8681 N N . GLY B 1 515 ? 13.620 -25.071 45.270 1.00 23.54 515 GLY B N 1
ATOM 8682 C CA . GLY B 1 515 ? 12.762 -26.078 44.705 1.00 27.83 515 GLY B CA 1
ATOM 8683 C C . GLY B 1 515 ? 11.847 -25.615 43.591 1.00 34.74 515 GLY B C 1
ATOM 8684 O O . GLY B 1 515 ? 11.096 -26.435 43.055 1.00 27.95 515 GLY B O 1
ATOM 8685 N N . TYR B 1 516 ? 11.904 -24.334 43.195 1.00 28.50 516 TYR B N 1
ATOM 8686 C CA . TYR B 1 516 ? 11.005 -23.756 42.192 1.00 30.45 516 TYR B CA 1
ATOM 8687 C C . TYR B 1 516 ? 11.803 -23.124 41.058 1.00 32.33 516 TYR B C 1
ATOM 8688 O O . TYR B 1 516 ? 11.941 -21.891 40.990 1.00 36.58 516 TYR B O 1
ATOM 8697 N N . PRO B 1 517 ? 12.314 -23.934 40.137 1.00 33.62 517 PRO B N 1
ATOM 8698 C CA . PRO B 1 517 ? 13.151 -23.412 39.055 1.00 35.68 517 PRO B CA 1
ATOM 8699 C C . PRO B 1 517 ? 12.326 -22.748 37.967 1.00 42.80 517 PRO B C 1
ATOM 8700 O O . PRO B 1 517 ? 11.127 -22.988 37.814 1.00 34.07 517 PRO B O 1
ATOM 8704 N N . ASP B 1 518 ? 13.012 -21.915 37.183 1.00 41.82 518 ASP B N 1
ATOM 8705 C CA . ASP B 1 518 ? 12.324 -21.156 36.138 1.00 39.93 518 ASP B CA 1
ATOM 8706 C C . ASP B 1 518 ? 11.779 -22.043 35.024 1.00 41.63 518 ASP B C 1
ATOM 8707 O O . ASP B 1 518 ? 10.711 -21.751 34.472 1.00 44.15 518 ASP B O 1
ATOM 8712 N N . THR B 1 519 ? 12.468 -23.122 34.654 1.00 41.35 519 THR B N 1
ATOM 8713 C CA . THR B 1 519 ? 11.906 -24.004 33.639 1.00 55.62 519 THR B CA 1
ATOM 8714 C C . THR B 1 519 ? 11.719 -25.409 34.191 1.00 51.91 519 THR B C 1
ATOM 8715 O O . THR B 1 519 ? 12.527 -25.886 35.000 1.00 53.58 519 THR B O 1
ATOM 8719 N N . GLU B 1 520 ? 10.632 -26.055 33.779 1.00 61.92 520 GLU B N 1
ATOM 8720 C CA . GLU B 1 520 ? 10.412 -27.445 34.142 1.00 58.32 520 GLU B CA 1
ATOM 8721 C C . GLU B 1 520 ? 11.469 -28.336 33.503 1.00 54.42 520 GLU B C 1
ATOM 8722 O O . GLU B 1 520 ? 11.981 -28.051 32.417 1.00 50.53 520 GLU B O 1
ATOM 8728 N N . PHE B 1 521 ? 11.813 -29.411 34.207 1.00 41.73 521 PHE B N 1
ATOM 8729 C CA . PHE B 1 521 ? 12.574 -30.484 33.592 1.00 36.77 521 PHE B CA 1
ATOM 8730 C C . PHE B 1 521 ? 11.795 -31.047 32.408 1.00 36.22 521 PHE B C 1
ATOM 8731 O O . PHE B 1 521 ? 10.579 -31.248 32.490 1.00 44.23 521 PHE B O 1
ATOM 8739 N N . VAL B 1 522 ? 12.489 -31.323 31.299 1.00 33.59 522 VAL B N 1
ATOM 8740 C CA . VAL B 1 522 ? 11.800 -31.976 30.187 1.00 44.98 522 VAL B CA 1
ATOM 8741 C C . VAL B 1 522 ? 11.466 -33.421 30.543 1.00 49.59 522 VAL B C 1
ATOM 8742 O O . VAL B 1 522 ? 10.394 -33.927 30.191 1.00 43.74 522 VAL B O 1
ATOM 8746 N N . ASP B 1 523 ? 12.356 -34.096 31.263 1.00 36.09 523 ASP B N 1
ATOM 8747 C CA . ASP B 1 523 ? 12.119 -35.489 31.629 1.00 36.43 523 ASP B CA 1
ATOM 8748 C C . ASP B 1 523 ? 11.018 -35.538 32.683 1.00 42.06 523 ASP B C 1
ATOM 8749 O O . ASP B 1 523 ? 11.193 -35.025 33.795 1.00 42.83 523 ASP B O 1
ATOM 8754 N N . VAL B 1 524 ? 9.885 -36.154 32.335 1.00 38.94 524 VAL B N 1
ATOM 8755 C CA . VAL B 1 524 ? 8.752 -36.204 33.257 1.00 45.42 524 VAL B CA 1
ATOM 8756 C C . VAL B 1 524 ? 9.109 -36.936 34.546 1.00 37.93 524 VAL B C 1
ATOM 8757 O O . VAL B 1 524 ? 8.551 -36.642 35.619 1.00 41.30 524 VAL B O 1
ATOM 8761 N N . ARG B 1 525 ? 10.035 -37.896 34.474 1.00 36.20 525 ARG B N 1
ATOM 8762 C CA . ARG B 1 525 ? 10.459 -38.584 35.692 1.00 35.66 525 ARG B CA 1
ATOM 8763 C C . ARG B 1 525 ? 11.194 -37.631 36.624 1.00 36.07 525 ARG B C 1
ATOM 8764 O O . ARG B 1 525 ? 11.092 -37.737 37.870 1.00 34.68 525 ARG B O 1
ATOM 8772 N N . ALA B 1 526 ? 11.933 -36.685 36.048 1.00 44.09 526 ALA B N 1
ATOM 8773 C CA . ALA B 1 526 ? 12.650 -35.716 36.855 1.00 37.87 526 ALA B CA 1
ATOM 8774 C C . ALA B 1 526 ? 11.685 -34.679 37.416 1.00 34.39 526 ALA B C 1
ATOM 8775 O O . ALA B 1 526 ? 11.812 -34.264 38.571 1.00 35.53 526 ALA B O 1
ATOM 8777 N N . GLN B 1 527 ? 10.709 -34.271 36.601 1.00 29.10 527 GLN B N 1
ATOM 8778 C CA . GLN B 1 527 ? 9.597 -33.461 37.086 1.00 33.08 527 GLN B CA 1
ATOM 8779 C C . GLN B 1 527 ? 8.977 -34.068 38.337 1.00 34.33 527 GLN B C 1
ATOM 8780 O O . GLN B 1 527 ? 8.696 -33.364 39.311 1.00 35.16 527 GLN B O 1
ATOM 8786 N N . GLN B 1 528 ? 8.750 -35.386 38.318 1.00 35.74 528 GLN B N 1
ATOM 8787 C CA . GLN B 1 528 ? 8.157 -36.048 39.482 1.00 35.34 528 GLN B CA 1
ATOM 8788 C C . GLN B 1 528 ? 9.079 -35.997 40.693 1.00 28.90 528 GLN B C 1
ATOM 8789 O O . GLN B 1 528 ? 8.606 -35.810 41.832 1.00 30.17 528 GLN B O 1
ATOM 8795 N N . VAL B 1 529 ? 10.388 -36.193 40.486 1.00 32.56 529 VAL B N 1
ATOM 8796 C CA . VAL B 1 529 ? 11.296 -36.131 41.640 1.00 29.00 529 VAL B CA 1
ATOM 8797 C C . VAL B 1 529 ? 11.303 -34.716 42.234 1.00 33.91 529 VAL B C 1
ATOM 8798 O O . VAL B 1 529 ? 11.316 -34.533 43.463 1.00 26.79 529 VAL B O 1
ATOM 8802 N N . LEU B 1 530 ? 11.239 -33.693 41.369 1.00 30.48 530 LEU B N 1
ATOM 8803 C CA . LEU B 1 530 ? 11.180 -32.299 41.824 1.00 29.03 530 LEU B CA 1
ATOM 8804 C C . LEU B 1 530 ? 9.893 -32.025 42.588 1.00 29.71 530 LEU B C 1
ATOM 8805 O O . LEU B 1 530 ? 9.904 -31.351 43.622 1.00 27.67 530 LEU B O 1
ATOM 8810 N N . HIS B 1 531 ? 8.769 -32.524 42.078 1.00 30.00 531 HIS B N 1
ATOM 8811 C CA . HIS B 1 531 ? 7.501 -32.370 42.785 1.00 31.10 531 HIS B CA 1
ATOM 8812 C C . HIS B 1 531 ? 7.564 -32.996 44.174 1.00 30.60 531 HIS B C 1
ATOM 8813 O O . HIS B 1 531 ? 6.971 -32.466 45.131 1.00 33.47 531 HIS B O 1
ATOM 8820 N N . GLN B 1 532 ? 8.249 -34.138 44.298 1.00 36.06 532 GLN B N 1
ATOM 8821 C CA . GLN B 1 532 ? 8.414 -34.775 45.609 1.00 29.15 532 GLN B CA 1
ATOM 8822 C C . GLN B 1 532 ? 9.258 -33.903 46.536 1.00 32.66 532 GLN B C 1
ATOM 8823 O O . GLN B 1 532 ? 8.969 -33.786 47.734 1.00 33.43 532 GLN B O 1
ATOM 8829 N N . PHE B 1 533 ? 10.291 -33.268 45.984 1.00 29.27 533 PHE B N 1
ATOM 8830 C CA . PHE B 1 533 ? 11.106 -32.351 46.776 1.00 27.43 533 PHE B CA 1
ATOM 8831 C C . PHE B 1 533 ? 10.266 -31.172 47.260 1.00 28.94 533 PHE B C 1
ATOM 8832 O O . PHE B 1 533 ? 10.335 -30.797 48.434 1.00 29.84 533 PHE B O 1
ATOM 8840 N N . GLN B 1 534 ? 9.449 -30.598 46.376 1.00 28.20 534 GLN B N 1
ATOM 8841 C CA . GLN B 1 534 ? 8.542 -29.518 46.756 1.00 23.74 534 GLN B CA 1
ATOM 8842 C C . GLN B 1 534 ? 7.601 -29.938 47.885 1.00 31.01 534 GLN B C 1
ATOM 8843 O O . GLN B 1 534 ? 7.387 -29.176 48.848 1.00 27.79 534 GLN B O 1
ATOM 8849 N N . GLU B 1 535 ? 7.024 -31.144 47.784 1.00 36.31 535 GLU B N 1
ATOM 8850 C CA . GLU B 1 535 ? 6.182 -31.652 48.868 1.00 38.18 535 GLU B CA 1
ATOM 8851 C C . GLU B 1 535 ? 6.951 -31.747 50.184 1.00 27.50 535 GLU B C 1
ATOM 8852 O O . GLU B 1 535 ? 6.439 -31.371 51.261 1.00 31.56 535 GLU B O 1
ATOM 8858 N N . ARG B 1 536 ? 8.161 -32.305 50.129 1.00 29.97 536 ARG B N 1
ATOM 8859 C CA . ARG B 1 536 ? 8.972 -32.396 51.343 1.00 27.56 536 ARG B CA 1
ATOM 8860 C C . ARG B 1 536 ? 9.259 -31.011 51.924 1.00 31.41 536 ARG B C 1
ATOM 8861 O O . ARG B 1 536 ? 9.250 -30.832 53.146 1.00 31.40 536 ARG B O 1
ATOM 8869 N N . LEU B 1 537 ? 9.504 -30.015 51.064 1.00 28.43 537 LEU B N 1
ATOM 8870 C CA . LEU B 1 537 ? 9.775 -28.670 51.557 1.00 32.03 537 LEU B CA 1
ATOM 8871 C C . LEU B 1 537 ? 8.565 -28.105 52.279 1.00 34.45 537 LEU B C 1
ATOM 8872 O O . LEU B 1 537 ? 8.708 -27.383 53.277 1.00 32.11 537 LEU B O 1
ATOM 8877 N N . GLN B 1 538 ? 7.365 -28.450 51.796 1.00 34.94 538 GLN B N 1
ATOM 8878 C CA . GLN B 1 538 ? 6.132 -28.035 52.467 1.00 33.63 538 GLN B CA 1
ATOM 8879 C C . GLN B 1 538 ? 6.024 -28.652 53.864 1.00 30.00 538 GLN B C 1
ATOM 8880 O O . GLN B 1 538 ? 5.612 -27.979 54.847 1.00 31.98 538 GLN B O 1
ATOM 8886 N N . GLU B 1 539 ? 6.398 -29.936 53.976 1.00 34.31 539 GLU B N 1
ATOM 8887 C CA . GLU B 1 539 ? 6.406 -30.593 55.287 1.00 44.63 539 GLU B CA 1
ATOM 8888 C C . GLU B 1 539 ? 7.396 -29.923 56.243 1.00 36.20 539 GLU B C 1
ATOM 8889 O O . GLU B 1 539 ? 7.089 -29.715 57.431 1.00 34.95 539 GLU B O 1
ATOM 8895 N N . ILE B 1 540 ? 8.588 -29.594 55.744 1.00 38.33 540 ILE B N 1
ATOM 8896 C CA . ILE B 1 540 ? 9.612 -28.951 56.567 1.00 33.33 540 ILE B CA 1
ATOM 8897 C C . ILE B 1 540 ? 9.146 -27.572 57.027 1.00 27.10 540 ILE B C 1
ATOM 8898 O O . ILE B 1 540 ? 9.352 -27.191 58.183 1.00 34.55 540 ILE B O 1
ATOM 8903 N N . GLU B 1 541 ? 8.526 -26.801 56.134 1.00 27.84 541 GLU B N 1
ATOM 8904 C CA . GLU B 1 541 ? 7.986 -25.495 56.513 1.00 32.06 541 GLU B CA 1
ATOM 8905 C C . GLU B 1 541 ? 7.046 -25.615 57.703 1.00 35.94 541 GLU B C 1
ATOM 8906 O O . GLU B 1 541 ? 7.128 -24.828 58.658 1.00 33.32 541 GLU B O 1
ATOM 8912 N N . GLN B 1 542 ? 6.160 -26.621 57.683 1.00 33.39 542 GLN B N 1
ATOM 8913 C CA . GLN B 1 542 ? 5.231 -26.754 58.805 1.00 37.21 542 GLN B CA 1
ATOM 8914 C C . GLN B 1 542 ? 5.926 -27.241 60.073 1.00 31.47 542 GLN B C 1
ATOM 8915 O O . GLN B 1 542 ? 5.581 -26.806 61.185 1.00 37.73 542 GLN B O 1
ATOM 8921 N N . ARG B 1 543 ? 6.921 -28.107 59.924 1.00 35.15 543 ARG B N 1
ATOM 8922 C CA . ARG B 1 543 ? 7.679 -28.548 61.090 1.00 34.55 543 ARG B CA 1
ATOM 8923 C C . ARG B 1 543 ? 8.445 -27.388 61.735 1.00 42.32 543 ARG B C 1
ATOM 8924 O O . ARG B 1 543 ? 8.463 -27.267 62.967 1.00 38.26 543 ARG B O 1
ATOM 8932 N N . ILE B 1 544 ? 9.083 -26.534 60.936 1.00 38.22 544 ILE B N 1
ATOM 8933 C CA . ILE B 1 544 ? 9.763 -25.360 61.482 1.00 28.45 544 ILE B CA 1
ATOM 8934 C C . ILE B 1 544 ? 8.752 -24.399 62.100 1.00 29.78 544 ILE B C 1
ATOM 8935 O O . ILE B 1 544 ? 9.017 -23.809 63.148 1.00 31.01 544 ILE B O 1
ATOM 8940 N N . VAL B 1 545 ? 7.605 -24.184 61.449 1.00 38.36 545 VAL B N 1
ATOM 8941 C CA . VAL B 1 545 ? 6.594 -23.312 62.043 1.00 37.17 545 VAL B CA 1
ATOM 8942 C C . VAL B 1 545 ? 6.223 -23.804 63.449 1.00 34.73 545 VAL B C 1
ATOM 8943 O O . VAL B 1 545 ? 6.134 -23.005 64.432 1.00 40.01 545 VAL B O 1
ATOM 8947 N N . LEU B 1 546 ? 6.070 -25.131 63.593 1.00 43.73 546 LEU B N 1
ATOM 8948 C CA . LEU B 1 546 ? 5.765 -25.695 64.905 1.00 40.66 546 LEU B CA 1
ATOM 8949 C C . LEU B 1 546 ? 6.902 -25.471 65.900 1.00 41.44 546 LEU B C 1
ATOM 8950 O O . LEU B 1 546 ? 6.666 -25.041 67.039 1.00 44.76 546 LEU B O 1
ATOM 8955 N N . CYS B 1 547 ? 8.144 -25.767 65.496 1.00 39.68 547 CYS B N 1
ATOM 8956 C CA . CYS B 1 547 ? 9.272 -25.517 66.399 1.00 44.44 547 CYS B CA 1
ATOM 8957 C C . CYS B 1 547 ? 9.344 -24.050 66.807 1.00 41.64 547 CYS B C 1
ATOM 8958 O O . CYS B 1 547 ? 9.709 -23.735 67.945 1.00 43.41 547 CYS B O 1
ATOM 8961 N N . ASN B 1 548 ? 9.023 -23.135 65.890 1.00 42.00 548 ASN B N 1
ATOM 8962 C CA . ASN B 1 548 ? 9.175 -21.719 66.188 1.00 42.21 548 ASN B CA 1
ATOM 8963 C C . ASN B 1 548 ? 8.174 -21.238 67.224 1.00 45.82 548 ASN B C 1
ATOM 8964 O O . ASN B 1 548 ? 8.383 -20.175 67.825 1.00 42.89 548 ASN B O 1
ATOM 8969 N N . GLU B 1 549 ? 7.110 -22.008 67.458 1.00 49.66 549 GLU B N 1
ATOM 8970 C CA . GLU B 1 549 ? 6.174 -21.621 68.526 1.00 51.54 549 GLU B CA 1
ATOM 8971 C C . GLU B 1 549 ? 6.698 -22.001 69.913 1.00 45.97 549 GLU B C 1
ATOM 8972 O O . GLU B 1 549 ? 6.287 -21.401 70.917 1.00 49.37 549 GLU B O 1
ATOM 8978 N N . LYS B 1 550 ? 7.629 -22.951 69.978 1.00 46.84 550 LYS B N 1
ATOM 8979 C CA . LYS B 1 550 ? 8.225 -23.385 71.230 1.00 49.87 550 LYS B CA 1
ATOM 8980 C C . LYS B 1 550 ? 9.625 -22.823 71.466 1.00 54.09 550 LYS B C 1
ATOM 8981 O O . LYS B 1 550 ? 10.103 -22.887 72.607 1.00 46.67 550 LYS B O 1
ATOM 8987 N N . ARG B 1 551 ? 10.289 -22.281 70.447 1.00 48.31 551 ARG B N 1
ATOM 8988 C CA . ARG B 1 551 ? 11.568 -21.620 70.702 1.00 41.19 551 ARG B CA 1
ATOM 8989 C C . ARG B 1 551 ? 11.319 -20.268 71.372 1.00 42.88 551 ARG B C 1
ATOM 8990 O O . ARG B 1 551 ? 10.242 -19.675 71.260 1.00 44.89 551 ARG B O 1
ATOM 8998 N N . LEU B 1 552 ? 12.340 -19.777 72.081 1.00 42.82 552 LEU B N 1
ATOM 8999 C CA . LEU B 1 552 ? 12.211 -18.478 72.738 1.00 45.91 552 LEU B CA 1
ATOM 9000 C C . LEU B 1 552 ? 11.971 -17.364 71.729 1.00 48.24 552 LEU B C 1
ATOM 9001 O O . LEU B 1 552 ? 11.181 -16.445 71.981 1.00 47.52 552 LEU B O 1
ATOM 9006 N N . GLU B 1 553 ? 12.649 -17.423 70.593 1.00 43.30 553 GLU B N 1
ATOM 9007 C CA . GLU B 1 553 ? 12.450 -16.506 69.490 1.00 43.24 553 GLU B CA 1
ATOM 9008 C C . GLU B 1 553 ? 12.363 -17.346 68.227 1.00 36.23 553 GLU B C 1
ATOM 9009 O O . GLU B 1 553 ? 13.057 -18.366 68.117 1.00 32.47 553 GLU B O 1
ATOM 9015 N N . PRO B 1 554 ? 11.512 -16.976 67.275 1.00 33.35 554 PRO B N 1
ATOM 9016 C CA . PRO B 1 554 ? 11.467 -17.733 66.024 1.00 37.77 554 PRO B CA 1
ATOM 9017 C C . PRO B 1 554 ? 12.769 -17.590 65.259 1.00 36.20 554 PRO B C 1
ATOM 9018 O O . PRO B 1 554 ? 13.439 -16.552 65.304 1.00 31.19 554 PRO B O 1
ATOM 9022 N N . TYR B 1 555 ? 13.140 -18.656 64.564 1.00 33.36 555 TYR B N 1
ATOM 9023 C CA . TYR B 1 555 ? 14.230 -18.635 63.601 1.00 28.50 555 TYR B CA 1
ATOM 9024 C C . TYR B 1 555 ? 13.574 -18.833 62.250 1.00 28.61 555 TYR B C 1
ATOM 9025 O O . TYR B 1 555 ? 13.070 -19.925 61.952 1.00 28.69 555 TYR B O 1
ATOM 9034 N N . THR B 1 556 ? 13.551 -17.785 61.434 1.00 25.39 556 THR B N 1
ATOM 9035 C CA . THR B 1 556 ? 12.764 -17.820 60.215 1.00 25.80 556 THR B CA 1
ATOM 9036 C C . THR B 1 556 ? 13.609 -18.022 58.964 1.00 30.11 556 THR B C 1
ATOM 9037 O O . THR B 1 556 ? 13.053 -18.195 57.879 1.00 23.87 556 THR B O 1
ATOM 9041 N N . TYR B 1 557 ? 14.930 -18.001 59.096 1.00 25.39 557 TYR B N 1
ATOM 9042 C CA . TYR B 1 557 ? 15.757 -17.841 57.905 1.00 22.52 557 TYR B CA 1
ATOM 9043 C C . TYR B 1 557 ? 15.868 -19.100 57.070 1.00 24.97 557 TYR B C 1
ATOM 9044 O O . TYR B 1 557 ? 16.209 -19.007 55.893 1.00 24.70 557 TYR B O 1
ATOM 9053 N N . LEU B 1 558 ? 15.602 -20.274 57.647 1.00 23.44 558 LEU B N 1
ATOM 9054 C CA . LEU B 1 558 ? 15.618 -21.514 56.891 1.00 21.57 558 LEU B CA 1
ATOM 9055 C C . LEU B 1 558 ? 14.226 -22.096 56.652 1.00 23.78 558 LEU B C 1
ATOM 9056 O O . LEU B 1 558 ? 14.120 -23.253 56.226 1.00 24.54 558 LEU B O 1
ATOM 9061 N N . LEU B 1 559 ? 13.166 -21.325 56.871 1.00 25.37 559 LEU B N 1
ATOM 9062 C CA . LEU B 1 559 ? 11.884 -21.683 56.291 1.00 22.57 559 LEU B CA 1
ATOM 9063 C C . LEU B 1 559 ? 12.036 -21.771 54.780 1.00 26.00 559 LEU B C 1
ATOM 9064 O O . LEU B 1 559 ? 12.548 -20.828 54.162 1.00 26.40 559 LEU B O 1
ATOM 9069 N N . PRO B 1 560 ? 11.643 -22.890 54.153 1.00 26.09 560 PRO B N 1
ATOM 9070 C CA . PRO B 1 560 ? 11.903 -23.062 52.706 1.00 25.68 560 PRO B CA 1
ATOM 9071 C C . PRO B 1 560 ? 11.358 -21.935 51.841 1.00 25.42 560 PRO B C 1
ATOM 9072 O O . PRO B 1 560 ? 11.956 -21.610 50.808 1.00 24.98 560 PRO B O 1
ATOM 9076 N N . SER B 1 561 ? 10.240 -21.333 52.249 1.00 24.96 561 SER B N 1
ATOM 9077 C CA . SER B 1 561 ? 9.697 -20.161 51.576 1.00 30.68 561 SER B CA 1
ATOM 9078 C C . SER B 1 561 ? 10.616 -18.951 51.675 1.00 31.80 561 SER B C 1
ATOM 9079 O O . SER B 1 561 ? 10.404 -17.984 50.930 1.00 28.88 561 SER B O 1
ATOM 9082 N N . ASN B 1 562 ? 11.616 -18.970 52.558 1.00 26.32 562 ASN B N 1
ATOM 9083 C CA . ASN B 1 562 ? 12.589 -17.884 52.632 1.00 23.91 562 ASN B CA 1
ATOM 9084 C C . ASN B 1 562 ? 13.962 -18.274 52.097 1.00 23.83 562 ASN B C 1
ATOM 9085 O O . ASN B 1 562 ? 14.913 -17.496 52.253 1.00 23.43 562 ASN B O 1
ATOM 9090 N N . VAL B 1 563 ? 14.120 -19.464 51.528 1.00 20.51 563 VAL B N 1
ATOM 9091 C CA . VAL B 1 563 ? 15.422 -19.944 51.068 1.00 21.64 563 VAL B CA 1
ATOM 9092 C C . VAL B 1 563 ? 15.444 -19.819 49.547 1.00 23.40 563 VAL B C 1
ATOM 9093 O O . VAL B 1 563 ? 14.584 -20.416 48.882 1.00 23.61 563 VAL B O 1
ATOM 9097 N N . PRO B 1 564 ? 16.378 -19.075 48.963 1.00 23.23 564 PRO B N 1
ATOM 9098 C CA . PRO B 1 564 ? 16.446 -19.015 47.501 1.00 18.71 564 PRO B CA 1
ATOM 9099 C C . PRO B 1 564 ? 16.898 -20.345 46.914 1.00 23.68 564 PRO B C 1
ATOM 9100 O O . PRO B 1 564 ? 17.388 -21.237 47.611 1.00 20.68 564 PRO B O 1
ATOM 9104 N N . ASN B 1 565 ? 16.704 -20.478 45.601 1.00 20.53 565 ASN B N 1
ATOM 9105 C CA . ASN B 1 565 ? 17.201 -21.655 44.897 1.00 20.77 565 ASN B CA 1
ATOM 9106 C C . ASN B 1 565 ? 18.704 -21.590 44.664 1.00 21.79 565 ASN B C 1
ATOM 9107 O O . ASN B 1 565 ? 19.331 -22.628 44.425 1.00 20.88 565 ASN B O 1
ATOM 9112 N N . SER B 1 566 ? 19.295 -20.402 44.756 1.00 20.27 566 SER B N 1
ATOM 9113 C CA . SER B 1 566 ? 20.677 -20.207 44.340 1.00 16.82 566 SER B CA 1
ATOM 9114 C C . SER B 1 566 ? 21.263 -19.045 45.127 1.00 19.91 566 SER B C 1
ATOM 9115 O O . SER B 1 566 ? 20.532 -18.179 45.614 1.00 19.62 566 SER B O 1
ATOM 9118 N N . THR B 1 567 ? 22.592 -19.014 45.219 1.00 17.66 567 THR B N 1
ATOM 9119 C CA . THR B 1 567 ? 23.284 -17.861 45.787 1.00 18.49 567 THR B CA 1
ATOM 9120 C C . THR B 1 567 ? 23.238 -16.738 44.762 1.00 19.51 567 THR B C 1
ATOM 9121 O O . THR B 1 567 ? 23.890 -16.814 43.718 1.00 20.27 567 THR B O 1
ATOM 9125 N N . SER B 1 568 ? 22.476 -15.695 45.061 1.00 15.87 568 SER B N 1
ATOM 9126 C CA . SER B 1 568 ? 22.098 -14.748 44.020 1.00 15.96 568 SER B CA 1
ATOM 9127 C C . SER B 1 568 ? 21.949 -13.327 44.545 1.00 18.92 568 SER B C 1
ATOM 9128 O O . SER B 1 568 ? 21.523 -12.453 43.780 1.00 20.97 568 SER B O 1
ATOM 9131 N N . ILE B 1 569 ? 22.284 -13.059 45.805 1.00 19.80 569 ILE B N 1
ATOM 9132 C CA . ILE B 1 569 ? 22.217 -11.724 46.367 1.00 17.66 569 ILE B CA 1
ATOM 9133 C C . ILE B 1 569 ? 23.327 -11.596 47.419 1.00 21.67 569 ILE B C 1
ATOM 9134 O O . ILE B 1 569 ? 23.800 -12.631 47.898 1.00 19.10 569 ILE B O 1
#

Radius of gyration: 34.23 Å; Cα contacts (8 Å, |Δi|>4): 2117; chains: 2; bounding box: 56×101×101 Å

B-factor: mean 30.3, std 12.79, range [11.58, 114.29]

Solvent-accessible surface area: 45177 Å² total; per-residue (Å²): 128,100,84,9,27,4,7,56,96,20,69,100,107,86,61,101,121,7,92,163,22,9,58,131,34,98,126,48,20,60,51,38,103,43,48,52,2,33,1,0,127,90,22,22,54,83,22,4,0,31,29,168,6,2,18,54,28,1,112,0,2,40,25,4,9,36,3,18,15,31,17,134,23,92,38,54,32,62,50,10,118,108,34,83,39,1,68,121,5,1,56,88,10,80,106,3,139,5,19,122,73,16,138,75,42,48,36,4,0,18,3,3,0,8,0,0,1,0,41,29,0,64,45,7,90,127,128,16,42,116,36,2,67,15,60,59,70,54,2,50,128,37,42,198,42,192,65,39,16,74,86,0,20,91,85,4,51,0,0,10,0,30,5,128,54,3,43,163,21,59,53,3,175,29,89,26,126,101,140,82,75,84,33,130,85,71,7,23,29,2,2,0,0,0,0,1,0,23,38,66,95,2,113,66,126,195,120,12,0,1,15,5,0,0,0,0,5,55,25,131,54,52,98,104,116,12,18,25,11,10,42,155,54,51,118,29,11,36,2,0,15,4,0,3,6,0,0,0,0,5,11,0,11,4,37,10,3,5,0,44,0,6,7,3,2,0,5,2,6,0,0,5,12,4,9,1,0,76,23,0,0,0,3,38,0,0,108,33,5,8,48,16,0,0,0,11,1,14,4,5,48,63,40,26,8,32,93,49,5,19,4,47,44,4,6,1,0,17,28,144,12,4,20,55,22,0,75,66,7,28,122,92,8,4,48,63,3,47,73,29,13,4,47,127,13,1,58,122,22,10,0,3,112,63,25,59,34,187,193,47,108,24,38,0,62,25,0,1,2,7,58,1,0,19,21,0,17,71,5,0,51,79,8,0,80,64,0,0,55,34,15,2,120,40,60,64,38,0,111,101,0,84,8,0,17,49,0,4,125,65,0,49,28,73,131,0,13,127,0,81,17,4,32,82,142,63,88,2,48,66,31,93,40,0,1,50,3,0,2,4,3,0,7,8,0,0,0,14,0,0,0,0,0,13,0,0,18,24,38,0,0,4,0,6,4,0,0,2,0,0,23,32,95,37,26,65,72,137,47,149,14,57,77,59,34,10,9,74,0,2,3,6,11,72,10,0,17,45,2,10,12,8,0,42,14,16,23,39,24,102,24,22,100,1,1,85,31,119,105,126,15,74,7,120,107,0,34,129,23,4,89,94,6,24,96,75,6,111,99,0,41,100,131,0,54,100,44,18,127,163,33,40,105,86,3,55,24,0,19,4,40,33,1,0,4,0,0,0,5,132,101,91,8,28,5,7,56,99,22,68,110,120,91,62,87,98,3,77,120,18,11,56,119,34,100,125,46,19,66,53,34,96,49,40,49,3,33,0,0,133,93,20,20,56,84,22,3,0,31,28,152,6,2,22,50,28,0,110,0,1,41,25,4,8,36,3,17,16,29,17,136,23,92,33,52,30,63,50,10,114,120,44,98,40,1,46,108,5,1,57,85,10,77,105,3,135,4,16,120,73,17,120,81,42,80,34,4,0,21,2,3,0,9,0,0,1,0,40,30,0,72,46,6,88,126,129,16,42,118,38,2,64,14,64,59,66,59,1,51,137,28,35,199,42,192,58,41,18,72,87,0,20,90,81,3,49,0,0,12,0,33,5,134,51,3,36,162,18,60,52,3,171,29,90,31,129,109,134,86,81,86,40,125,92,74,6,24,36,1,2,0,0,0,0,1,0,26,75,72,124,72,167,22,7,2,21,4,4,1,0,0,5,52,24,136,56,54,105,110,115,14,19,25,12,12,45,165,52,51,122,29,11,38,3,0,14,4,0,2,6,0,0,0,0,5,10,0,9,4,39,8,2,5,0,43,0,7,6,4,3,0,4,3,7,0,0,3,12,4,8,1,0,77,21,0,0,0,3,34,0,0,104,32,5,7,49,16,0,0,0,12,0,12,5,7,47,66,37,24,7,30,91,50,6,18,6,44,43,4,5,1,1,10,28,139,10,4,20,57,21,0,76,65,6,29,119,94,9,3,43,64,4,46,69,29,12,4,52,127,14,1,59,120,20,9,0,4,114,66,21,61,55,194,214,48,120,23,39,0,62,28,2,1,2,6,56,1,0,21,21,0,16,73,6,0,53,80,8,0,74,54,0,0,54,36,15,2,120,44,54,60,38,0,109,106,0,84,9,0,16,52,0,6,138,61,0,52,24,84,117,0,15,118,0,80,16,4,32,82,143,75,86,1,42,65,28,92,39,0,1,52,4,0,0,4,2,0,8,8,0,0,0,13,0,0,0,0,0,14,0,0,16,24,38,0,0,2,1,7,3,0,0,2,1,0,24,32,95,40,24,81,71,140,44,148,19,57,71,58,34,9,8,75,0,2,3,7,11,72,10,0,17,46,2,10,12,9,0,41,13,16,21,40,23,103,16,21,102,1,2,82,32,123,106,137,14,65,8,90,106,0,57,100,11,19,102,91,6,33,91,81,6,114,95,0,35,112,133,0,59,99,40,18,132,155,39,95,97,84,3,55,22,0,20,6,50,34,2,1,4,0,0,0,7

Foldseek 3Di:
DDAFAFLVVDDPVVNVVQVVQLVVLCVQFDWDDDPPFIAGPDHDPVQAADPVRVVLLVVLLVLLVVLVVVAPFDQDQAFDPFLCSLQRSCPPHDRQQCQPPLQDQQSLQCCCFFFQQVQFKFFDAPDDPPQADDFQVLQCVQVVHNDGPRRQSVQRFKIKGWQCLQQPFAFAKDWDDDPRDIDIATFDAWTKMWMWGWDQCPPVVGPIGIGTRWMFGHRGDDCWQTHIDGPVLPVLVLVSSLSVLLSSVLCLVQAQACQQFQRLLRLLVSLLSNQGGCSHLLNVVCVLQCRQSSVVVVCCVVAPLDVVHLCCLFAGHHSSRSVVSNVVNNVVCLQAVLCVLLQNSCVVRLQHQPNAGPVSAHSHNFRVLRVLLVLVLVLLLQLLLLSVCVHDVDQVSVVPSRSNFSSVVQCCDPSRRVSNNLDPPSTDRGPVSVSSNSSRNQSSFWVSNLSNQASCQSQPLSQSSRGNTFQDRSDTSVDDDDSVNSSRGTGRSSNSSSRNSVNSSRHVDASAFALDGPDANPPVSSNVSSVVSVVSLVVSLVVLVVVCVVRPHRNCSSNRRNIHSGNND/DDAFAFLVPDDPVVNVVLVVQLVVLCVQFDWDDDLRFIAGPDHPPVQAADPVRVVLLVVLLVLLVVLVVVADFDQDQAFDPFLCSLQRSCPPHDRQQCVPPLLDQQSLVCCCFQFLQVQFKFFDAPDDPPQAPDFQVLQCVQLVHNDGPRNQSVQRFKIKGWQVLQQPFAFAKDWDDDPNDIDIATFDAWTKMWMWGFDVVDPTGIGTAWMFGHRHDDCWQTNIDGPVLPVLNLVSSLSVLLSSLLCLVQAQACQQFQRLLRLLVSLLSNQGGCSHLLNVVCVLQCRQSSVVVVCCVVAPLDVVHLCSLFAGHHSSRSVVSNVVNNVVCLQAVLCVLLQNSCVVRLQHQCNAGPVSAHSHNDRVLRVLLVLLLVLLLLLLLQSVCVHDVFLVSVVPSRSNFSSVVQCCDPSSRVSNNLDPPNTDRGPSSVSSNSSRSQSSFWVSNLSNQASCQSQPLSQSSRGNTFQDDSDTSPDDADSVNSSRGTGRSSNSSSRNSVSSSSHSDASAFALDGPDADPPVSSNVSSVVSVVSLVVSLVVLVVVCVVDPHRNCRSNRRNIGSGNND

Secondary structure (DSSP, 8-state):
-PPP--GGGS-HHHHHHHHHHHHHHHHHS-EEEETTEEEESS--GGGSPPHHHHHHHHHHHHHHHHHHHH----SSSSPPSSGGGGGGS-TTSPPPTTTTTTTSHHHHHHHHHHSS-TT--EE--SS--TTS---HHHHHHHHTSS--HHHHHHTT-EEEEE-GGGTTPPBPEEEEESSSSEEEEE-B----EEEEEEETTTBSB---EEEEEEEESSSS-BTTTBPEE-GGGHHHHHHHHHHHHHHHHHIIIIIIIIIIIIIHHHHHHHHHHHH--TT-HHHHHHGGGGTTHHHHHHHIIIIISSTTSHHHHHSSB-HHHHHHHHHHHHHHHHHTGGGGSHHHHHHHTT-STT-B-TTS-BSS---HHHHHHHHHHHHHHHHHHHHHTTT-SSHHHHHT-HHHHHHHHHHHSTTTT--TTS-STTS---HHHHHHHHHHHHHIIIIIHHHHHTHHHHHHSSGGGS-SSB-SPPPPTTS---HHHHHHHSPPHHHHHHHHHHHHHHHS--SSBTTB-SS--SSHHHHHHHHHHHHHHHHHHHHHHHHHHHSSS---TTSGGG--SS---/------GGGS-HHHHHHHHHHHHHHHHHS-EEEETTEEEESS--GGGSPPHHHHHHHHHHHHHHHHHHHH----SSSSPPSSGGGGGGS-TTSPPPTTTTTTTSHHHHHHHHHHSS-TTS-EE--S---TTS---HHHHHHHHTSS--HHHHHHTT-EEEEE-GGGTTPPBPEEEEESSS-EEEEE-B----EEEEEEE-----EEEEEEEESSSS-BTTTBPEE-GGGHHHHHHHHHHHHHHHHHHIIIIIIIIIIIIHHHHHHHHHHHH--TT-HHHHHHGGGGTTHHHHHHHIIIIISSTTSHHHHHSSB-HHHHHHHHHHHHHHHHHTGGGGSHHHHHHHTT-STT-B-TTS-BSS---HHHHHHHHHHHHHHHHHHHHHTTT--SHHHHHT-HHHHHHHHHHHSTTTT--TTS-STTS---HHHHHHHHHHHHHIIIIIHHHHHTHHHHHHSSGGGS-SSB-SPPPPTTSPPPHHHHHHHSPPHHHHHHHHHHHHHHHS--SSBTTB-SS--SSHHHHHHHHHHHHHHHHHHHHHHHHHHHSSS---TTSGGGS-SS---